Protein AF-A0AA39VQF8-F1 (afdb_monomer_lite)

Foldseek 3Di:
DFQKDADQDAPPADDADPQWAFLDVAVTWTAHALCLQVVALARDPRHQTFDDQHHFMDGPDQQRDWAWEEALFDAIDIGGPVNFVPADKDKAWFKAAALLACLQVLCVVPNADDRDHHHGSMGIWTFITHQLLRVVVVRPQAAQDCADPSQFFKKKWWAPYAGVLQVGGTQMFIDTPNLSRHVVQRWGFTQDIRNHGDDRSAAPRTWIDGFLWHNSRTGHRTRYIYRHNDTDPDCCQQVHQWFDFLPDAPVRDDSVVTGHGTHAAKAWDWRVDDLEDEDAFFKDKTKTKIDGGPLWFWQWKWKDFALPPDTDTWQKARDPPDHDDIPDPVDNSNGIIMTIDIDGHRAKTKMWMWIATPVRTTFAADSSRRNDNNSGRRRHIYIRTYGHDPVVVVVVVVVVVVVVVVDDPFQAACQDVAATNVVVCVVCVVPVLVVLLVSLQPDPQSWGWGDGPQDFTEIEHLHLLLQCCCFAVVVLQWAQDDVNCVLCCLALPCALVNPDDPLNVVNLVLLLVQLPDPLLQVQLVVLLCCCCVVAVVVLLVVLQVVLDKDFLLVLLLQSLLQSLCCQALVDHDDHSDPPDDDPLLSVLLVLLLQLSLVCVVDPHNVVVVVCCVVCDDSNVSNNVSSVVLLVVLVVSLVVLVVVLVDDDDNDHNLSSVVVVVDDPSHSSSNSSVSSSCRRQQLSQLLQLLLVQCLVPVVLLVVLLVQLVVCVPPDLGPVSLVSSLLLLLSSLLSCLQFQQAQKDWTAGQAWDARPVRDTDHHGYIYMYGSNSLLVHCVLQNPCSVDRQSLSQAPDSDPVGHDGDDDDCSSRVSQHDHSNRNSCPSVSSSSSSSNVSSQSNFKRWHFPDPDDFDWDNGNTIATVVGGITRIHTDDPPD

InterPro domains:
  IPR000572 Oxidoreductase, molybdopterin-binding domain [PF00174] (53-235)
  IPR001128 Cytochrome P450 [PF00067] (411-851)
  IPR001128 Cytochrome P450 [PR00385] (677-694)
  IPR001128 Cytochrome P450 [PR00385] (728-739)
  IPR001128 Cytochrome P450 [PR00385] (811-820)
  IPR001128 Cytochrome P450 [PR00385] (820-831)
  IPR002401 Cytochrome P450, E-class, group I [PR00463] (666-683)
  IPR002401 Cytochrome P450, E-class, group I [PR00463] (686-712)
  IPR002401 Cytochrome P450, E-class, group I [PR00463] (810-820)
  IPR002401 Cytochrome P450, E-class, group I [PR00463] (820-843)
  IPR005066 Moybdenum cofactor oxidoreductase, dimerisation [PF03404] (260-383)
  IPR008335 Eukaryotic molybdopterin oxidoreductase [PR00407] (20-34)
  IPR008335 Eukaryotic molybdopterin oxidoreductase [PR00407] (41-57)
  IPR008335 Eukaryotic molybdopterin oxidoreductase [PR00407] (94-105)
  IPR008335 Eukaryotic molybdopterin oxidoreductase [PR00407] (120-135)
  IPR008335 Eukaryotic molybdopterin oxidoreductase [PR00407] (182-198)
  IPR008335 Eukaryotic molybdopterin oxidoreductase [PR00407] (199-212)
  IPR008335 Eukaryotic molybdopterin oxidoreductase [PR00407] (215-228)
  IPR008335 Eukaryotic molybdopterin oxidoreductase [PR00407] (286-300)
  IPR008335 Eukaryotic molybdopterin oxidoreductase [PR00407] (300-312)

Sequence (876 aa):
MPGLTAPSDYALEPSRHPALQINAKQPFNAEPPRSALISSYVTPVDFFYKRNHGPIPIVEDVEKYYFSITGLIENPKDLFMKDIMMLPKYNVTATLQCAGNRRTAMSKSKTVKGVGWDVSAVGNAVWGGAKLADVLELVGIPKHTSVTKSGGKHVEFVSIDKCKEENGGPYKASIPLGQATDPEADVLLAYEMNGELLNRDHGYPLRGIVPGVIGARSVKWLEAINIISEECQGFFMQKDYKMFPPSVNWDNINWTTRRPLMDFPVQCVICSLEDMNVIKPGKVKISGYAVSGGGRGIERVDVSIDGGKNWVEASRYQKMGAPYVADDISSDKWAWVLFEVMVDIPQSTQIVAKAVDTAANVQPENVETIWNLRGVLNTSWHRPWFLVYLSMFLYVFHAITCEFLRVSKLSGPPTFPIIGCLISFYKNRHRLLDWYTELLAKSATNTIVVDRIGARRTIVTANPENVEYMLKTNFNNFPKGKPFTEILGDFLGYGIFNADGELWRTQRKLASHEFSANSMREFVIKTLKEEVENRLLPVLESLAKTSEVVDLQELLRRLAFNMICKVSLGIDRCCLDPSSPDSSLAEAFDMASLISARRGAAPLFLVWKMKKWLGIGSERRLKNAVDVVHEYVEEIMHEKKKKVENYGQDQDLLSRLILAGQEEEVIRDMMISLIMAGRDTTSAAMTWFFWLISRHPEIEQELDKETEFMNDKVLDYESLKELKLLKACLCESMRLYPPVAWDSKHAITDDILPDGTQVQAGDRVTYFPYGMGRTEALWGKDWFEFKPDRWFTEPNYKRGEPKQICPFKFPVFQAGPRVCLGKEMAFIQMKYVVASVLRRFEIRPVRSDQPVFVPLLTAHMAGGLKVLVRQREKLR

Structure (mmCIF, N/CA/C/O backbone):
data_AF-A0AA39VQF8-F1
#
_entry.id   AF-A0AA39VQF8-F1
#
loop_
_atom_site.group_PDB
_atom_site.id
_atom_site.type_symbol
_atom_site.label_atom_id
_atom_site.label_alt_id
_atom_site.label_comp_id
_atom_site.label_asym_id
_atom_site.label_entity_id
_atom_site.label_seq_id
_atom_site.pdbx_PDB_ins_code
_atom_site.Cartn_x
_atom_site.Cartn_y
_atom_site.Cartn_z
_atom_site.occupancy
_atom_site.B_iso_or_equiv
_atom_site.auth_seq_id
_atom_site.auth_comp_id
_atom_site.auth_asym_id
_atom_site.auth_atom_id
_atom_site.pdbx_PDB_model_num
ATOM 1 N N . MET A 1 1 ? 3.172 23.267 -18.635 1.00 71.75 1 MET A N 1
ATOM 2 C CA . MET A 1 1 ? 2.850 23.111 -20.066 1.00 71.75 1 MET A CA 1
ATOM 3 C C . MET A 1 1 ? 1.335 23.136 -20.206 1.00 71.75 1 MET A C 1
ATOM 5 O O . MET A 1 1 ? 0.682 22.684 -19.271 1.00 71.75 1 MET A O 1
ATOM 9 N N . PRO A 1 2 ? 0.740 23.671 -21.282 1.00 78.19 2 PRO A N 1
ATOM 10 C CA . PRO A 1 2 ? -0.703 23.539 -21.487 1.00 78.19 2 PRO A CA 1
ATOM 11 C C . PRO A 1 2 ? -1.131 22.064 -21.384 1.00 78.19 2 PRO A C 1
ATOM 13 O O . PRO A 1 2 ? -0.526 21.204 -22.014 1.00 78.19 2 PRO A O 1
ATOM 16 N N . GLY A 1 3 ? -2.112 21.760 -20.531 1.00 83.50 3 GLY A N 1
ATOM 17 C CA . GLY A 1 3 ? -2.663 20.408 -20.370 1.00 83.50 3 GLY A CA 1
ATOM 18 C C . GLY A 1 3 ? -1.919 19.461 -19.416 1.00 83.50 3 GLY A C 1
ATOM 19 O O . GLY A 1 3 ? -2.487 18.435 -19.034 1.00 83.50 3 GLY A O 1
ATOM 20 N N . LEU A 1 4 ? -0.698 19.797 -18.977 1.00 92.25 4 LEU A N 1
ATOM 21 C CA . LEU A 1 4 ? 0.106 18.970 -18.067 1.00 92.25 4 LEU A CA 1
ATOM 22 C C . LEU A 1 4 ? 0.833 19.822 -17.015 1.00 92.25 4 LEU A C 1
ATOM 24 O O . LEU A 1 4 ? 1.635 20.707 -17.340 1.00 92.25 4 LEU A O 1
ATOM 28 N N . THR A 1 5 ? 0.605 19.494 -15.744 1.00 92.62 5 THR A N 1
ATOM 29 C CA . THR A 1 5 ? 1.198 20.184 -14.595 1.00 92.62 5 THR A CA 1
ATOM 30 C C . THR A 1 5 ? 2.114 19.248 -13.822 1.00 92.62 5 THR A C 1
ATOM 32 O O . THR A 1 5 ? 1.756 18.112 -13.515 1.00 92.62 5 THR A O 1
ATOM 35 N N . ALA A 1 6 ? 3.311 19.738 -13.494 1.00 93.50 6 ALA A N 1
ATOM 36 C CA . ALA A 1 6 ? 4.311 19.025 -12.708 1.00 93.50 6 ALA A CA 1
ATOM 37 C C . ALA A 1 6 ? 4.342 19.545 -11.260 1.00 93.50 6 ALA A C 1
ATOM 39 O O . ALA A 1 6 ? 4.869 20.647 -11.012 1.00 93.50 6 ALA A O 1
ATOM 40 N N . PRO A 1 7 ? 3.796 18.776 -10.299 1.00 93.88 7 PRO A N 1
ATOM 41 C CA . PRO A 1 7 ? 3.809 19.148 -8.891 1.00 93.88 7 PRO A CA 1
ATOM 42 C C . PRO A 1 7 ? 5.234 19.234 -8.334 1.00 93.88 7 PRO A C 1
ATOM 44 O O . PRO A 1 7 ? 6.136 18.516 -8.766 1.00 93.88 7 PRO A O 1
ATOM 47 N N . SER A 1 8 ? 5.432 20.097 -7.338 1.00 90.19 8 SER A N 1
ATOM 48 C CA . SER A 1 8 ? 6.654 20.136 -6.517 1.00 90.19 8 SER A CA 1
ATOM 49 C C . SER A 1 8 ? 6.552 19.290 -5.243 1.00 90.19 8 SER A C 1
ATOM 51 O O . SER A 1 8 ? 7.565 19.042 -4.589 1.00 90.19 8 SER A O 1
ATOM 53 N N . ASP A 1 9 ? 5.347 18.839 -4.895 1.00 93.81 9 ASP A N 1
ATOM 54 C CA . ASP A 1 9 ? 5.046 18.004 -3.734 1.00 93.81 9 ASP A CA 1
ATOM 55 C C . ASP A 1 9 ? 4.233 16.758 -4.124 1.00 93.81 9 ASP A C 1
ATOM 57 O O . ASP A 1 9 ? 3.883 16.556 -5.282 1.00 93.81 9 ASP A O 1
ATOM 61 N N . TYR A 1 10 ? 3.956 15.904 -3.141 1.00 96.44 10 TYR A N 1
ATOM 62 C CA . TYR A 1 10 ? 3.368 14.578 -3.328 1.00 96.44 10 TYR A CA 1
ATOM 63 C C . TYR A 1 10 ? 1.893 14.487 -2.886 1.00 96.44 10 TYR A C 1
ATOM 65 O O . TYR A 1 10 ? 1.424 13.392 -2.568 1.00 96.44 10 TYR A O 1
ATOM 73 N N . ALA A 1 11 ? 1.159 15.601 -2.795 1.00 93.31 11 ALA A N 1
ATOM 74 C CA . ALA A 1 11 ? -0.223 15.601 -2.300 1.00 93.31 11 ALA A CA 1
ATOM 75 C C . ALA A 1 11 ? -1.210 14.906 -3.258 1.00 93.31 11 ALA A C 1
ATOM 77 O O . ALA A 1 11 ? -2.149 14.249 -2.816 1.00 93.31 11 ALA A O 1
ATOM 78 N N . LEU A 1 12 ? -0.966 15.006 -4.569 1.00 93.56 12 LEU A N 1
ATOM 79 C CA . LEU A 1 12 ? -1.861 14.543 -5.645 1.00 93.56 12 LEU A CA 1
ATOM 80 C C . LEU A 1 12 ? -1.358 13.265 -6.343 1.00 93.56 12 LEU A C 1
ATOM 82 O O . LEU A 1 12 ? -1.599 13.006 -7.530 1.00 93.56 12 LEU A O 1
ATOM 86 N N . GLU A 1 13 ? -0.628 12.456 -5.587 1.00 96.44 13 GLU A N 1
ATOM 87 C CA . GLU A 1 13 ? -0.121 11.151 -5.991 1.00 96.44 13 GLU A CA 1
ATOM 88 C C . GLU A 1 13 ? -1.276 10.166 -6.298 1.00 96.44 13 GLU A C 1
ATOM 90 O O . GLU A 1 13 ? -2.245 10.106 -5.539 1.00 96.44 13 GLU A O 1
ATOM 95 N N . PRO A 1 14 ? -1.206 9.356 -7.376 1.00 95.69 14 PRO A N 1
ATOM 96 C CA . PRO A 1 14 ? -2.246 8.368 -7.672 1.00 95.69 14 PRO A CA 1
ATOM 97 C C . PRO A 1 14 ? -2.333 7.277 -6.590 1.00 95.69 14 PRO A C 1
ATOM 99 O O . PRO A 1 14 ? -1.380 7.028 -5.846 1.00 95.69 14 PRO A O 1
ATOM 102 N N . SER A 1 15 ? -3.478 6.596 -6.494 1.00 93.88 15 SER A N 1
ATOM 103 C CA . SER A 1 15 ? -3.621 5.405 -5.647 1.00 93.88 15 SER A CA 1
ATOM 104 C C . SER A 1 15 ? -2.926 4.201 -6.280 1.00 93.88 15 SER A C 1
ATOM 106 O O . SER A 1 15 ? -2.945 4.054 -7.498 1.00 93.88 15 SER A O 1
ATOM 108 N N . ARG A 1 16 ? -2.359 3.309 -5.460 1.00 96.12 16 ARG A N 1
ATOM 109 C CA . ARG A 1 16 ? -1.700 2.079 -5.925 1.00 96.12 16 ARG A CA 1
ATOM 110 C C . ARG A 1 16 ? -2.221 0.855 -5.188 1.00 96.12 16 ARG A C 1
ATOM 112 O O . ARG A 1 16 ? -2.739 0.967 -4.078 1.00 96.12 16 ARG A O 1
ATOM 119 N N . HIS A 1 17 ? -2.035 -0.310 -5.801 1.00 93.44 17 HIS A N 1
ATOM 120 C CA . HIS A 1 17 ? -2.456 -1.586 -5.240 1.00 93.44 17 HIS A CA 1
ATOM 121 C C . HIS A 1 17 ? -1.767 -1.866 -3.882 1.00 93.44 17 HIS A C 1
ATOM 123 O O . HIS A 1 17 ? -0.539 -1.769 -3.784 1.00 93.44 17 HIS A O 1
ATOM 129 N N . PRO A 1 18 ? -2.511 -2.252 -2.826 1.00 92.75 18 PRO A N 1
ATOM 130 C CA . PRO A 1 18 ? -1.985 -2.347 -1.459 1.00 92.75 18 PRO A CA 1
ATOM 131 C C . PRO A 1 18 ? -1.014 -3.513 -1.236 1.00 92.75 18 PRO A C 1
ATOM 133 O O . PRO A 1 18 ? -0.274 -3.514 -0.257 1.00 92.75 18 PRO A O 1
ATOM 136 N N . ALA A 1 19 ? -1.010 -4.512 -2.124 1.00 90.38 19 ALA A N 1
ATOM 137 C CA . ALA A 1 19 ? -0.087 -5.646 -2.033 1.00 90.38 19 ALA A CA 1
ATOM 138 C C . ALA A 1 19 ? 1.336 -5.336 -2.537 1.00 90.38 19 ALA A C 1
ATOM 140 O O . ALA A 1 19 ? 2.211 -6.188 -2.408 1.00 90.38 19 ALA A O 1
ATOM 141 N N . LEU A 1 20 ? 1.577 -4.156 -3.123 1.00 93.75 20 LEU A N 1
ATOM 142 C CA . LEU A 1 20 ? 2.917 -3.751 -3.548 1.00 93.75 20 LEU A CA 1
ATOM 143 C C . LEU A 1 20 ? 3.860 -3.616 -2.345 1.00 93.75 20 LEU A C 1
ATOM 145 O O . LEU A 1 20 ? 3.498 -3.074 -1.299 1.00 93.75 20 LEU A O 1
ATOM 149 N N . GLN A 1 21 ? 5.101 -4.056 -2.519 1.00 96.25 21 GLN A N 1
ATOM 150 C CA . GLN A 1 21 ? 6.170 -3.844 -1.553 1.00 96.25 21 GLN A CA 1
ATOM 151 C C . GLN A 1 21 ? 6.734 -2.436 -1.751 1.00 96.25 21 GLN A C 1
ATOM 153 O O . GLN A 1 21 ? 7.424 -2.157 -2.731 1.00 96.25 21 GLN A O 1
ATOM 158 N N . ILE A 1 22 ? 6.384 -1.520 -0.845 1.00 97.69 22 ILE A N 1
ATOM 159 C CA . ILE A 1 22 ? 6.784 -0.111 -0.929 1.00 97.69 22 ILE A CA 1
ATOM 160 C C . ILE A 1 22 ? 8.190 0.051 -0.349 1.00 97.69 22 ILE A C 1
ATOM 162 O O . ILE A 1 22 ? 8.381 -0.036 0.864 1.00 97.69 22 ILE A O 1
ATOM 166 N N . ASN A 1 23 ? 9.151 0.359 -1.218 1.00 93.88 23 ASN A N 1
ATOM 167 C CA . ASN A 1 23 ? 10.549 0.592 -0.853 1.00 93.88 23 ASN A CA 1
ATOM 168 C C . ASN A 1 23 ? 10.833 2.071 -0.540 1.00 93.88 23 ASN A C 1
ATOM 170 O O . ASN A 1 23 ? 11.702 2.383 0.273 1.00 93.88 23 ASN A O 1
ATOM 174 N N . ALA A 1 24 ? 10.089 2.996 -1.154 1.00 96.56 24 ALA A N 1
ATOM 175 C CA . ALA A 1 24 ? 10.063 4.409 -0.778 1.00 96.56 24 ALA A CA 1
ATOM 176 C C . ALA A 1 24 ? 8.683 5.008 -1.073 1.00 96.56 24 ALA A C 1
ATOM 178 O O . ALA A 1 24 ? 8.078 4.707 -2.099 1.00 96.56 24 ALA A O 1
ATOM 179 N N . LYS A 1 25 ? 8.178 5.870 -0.185 1.00 93.94 25 LYS A N 1
ATOM 180 C CA . LYS A 1 25 ? 6.866 6.510 -0.374 1.00 93.94 25 LYS A CA 1
ATOM 181 C C . LYS A 1 25 ? 6.951 7.791 -1.210 1.00 93.94 25 LYS A C 1
ATOM 183 O O . LYS A 1 25 ? 6.038 8.056 -1.979 1.00 93.94 25 LYS A O 1
ATOM 188 N N . GLN A 1 26 ? 8.020 8.574 -1.046 1.00 96.50 26 GLN A N 1
ATOM 189 C CA . GLN A 1 26 ? 8.202 9.886 -1.676 1.00 96.50 26 GLN A CA 1
ATOM 190 C C . GLN A 1 26 ? 9.682 10.095 -2.056 1.00 96.50 26 GLN A C 1
ATOM 192 O O . GLN A 1 26 ? 10.511 10.289 -1.164 1.00 96.50 26 GLN A O 1
ATOM 197 N N . PRO A 1 27 ? 10.036 10.041 -3.351 1.00 97.25 27 PRO A N 1
ATOM 198 C CA . PRO A 1 27 ? 9.170 9.663 -4.469 1.00 97.25 27 PRO A CA 1
ATOM 199 C C . PRO A 1 27 ? 8.724 8.195 -4.382 1.00 97.25 27 PRO A C 1
ATOM 201 O O . PRO A 1 27 ? 9.422 7.353 -3.805 1.00 97.25 27 PRO A O 1
ATOM 204 N N . PHE A 1 28 ? 7.547 7.884 -4.932 1.00 98.38 28 PHE A N 1
ATOM 205 C CA . PHE A 1 28 ? 6.950 6.553 -4.809 1.00 98.38 28 PHE A CA 1
ATOM 206 C C . PHE A 1 28 ? 7.767 5.503 -5.574 1.00 98.38 28 PHE A C 1
ATOM 208 O O . PHE A 1 28 ? 7.970 5.618 -6.781 1.00 98.38 28 PHE A O 1
ATOM 215 N N . ASN A 1 29 ? 8.255 4.478 -4.880 1.00 98.75 29 ASN A N 1
ATOM 216 C CA . ASN A 1 29 ? 9.009 3.372 -5.458 1.00 98.75 29 ASN A CA 1
ATOM 217 C C . ASN A 1 29 ? 8.557 2.053 -4.826 1.00 98.75 29 ASN A C 1
ATOM 219 O O . ASN A 1 29 ? 8.666 1.885 -3.608 1.00 98.75 29 ASN A O 1
ATOM 223 N N . ALA A 1 30 ? 8.054 1.131 -5.644 1.00 98.56 30 ALA A N 1
ATOM 224 C CA . ALA A 1 30 ? 7.493 -0.131 -5.177 1.00 98.56 30 ALA A CA 1
ATOM 225 C C . ALA A 1 30 ? 7.608 -1.250 -6.223 1.00 98.56 30 ALA A C 1
ATOM 227 O O . ALA A 1 30 ? 7.601 -0.987 -7.428 1.00 98.56 30 ALA A O 1
ATOM 228 N N . GLU A 1 31 ? 7.677 -2.493 -5.757 1.00 98.31 31 GLU A N 1
ATOM 229 C CA . GLU A 1 31 ? 7.739 -3.711 -6.578 1.00 98.31 31 GLU A CA 1
ATOM 230 C C . GLU A 1 31 ? 6.619 -4.700 -6.200 1.00 98.31 31 GLU A C 1
ATOM 232 O O . GLU A 1 31 ? 6.113 -4.650 -5.073 1.00 98.31 31 GLU A O 1
ATOM 237 N N . PRO A 1 32 ? 6.169 -5.581 -7.111 1.00 97.12 32 PRO A N 1
ATOM 238 C CA . PRO A 1 32 ? 5.201 -6.613 -6.763 1.00 97.12 32 PRO A CA 1
ATOM 239 C C . PRO A 1 32 ? 5.819 -7.694 -5.863 1.00 97.12 32 PRO A C 1
ATOM 241 O O . PRO A 1 32 ? 7.023 -7.958 -5.931 1.00 97.12 32 PRO A O 1
ATOM 244 N N . PRO A 1 33 ? 4.997 -8.399 -5.064 1.00 94.56 33 PRO A N 1
ATOM 245 C CA . PRO A 1 33 ? 5.419 -9.644 -4.430 1.00 94.56 33 PRO A CA 1
ATOM 246 C C . PRO A 1 33 ? 5.966 -10.639 -5.464 1.00 94.56 33 PRO A C 1
ATOM 248 O O . PRO A 1 33 ? 5.405 -10.757 -6.555 1.00 94.56 33 PRO A O 1
ATOM 251 N N . ARG A 1 34 ? 7.014 -11.397 -5.110 1.00 92.19 34 ARG A N 1
ATOM 252 C CA . ARG A 1 34 ? 7.695 -12.354 -6.010 1.00 92.19 34 ARG A CA 1
ATOM 253 C C . ARG A 1 34 ? 6.730 -13.303 -6.725 1.00 92.19 34 ARG A C 1
ATOM 255 O O . ARG A 1 34 ? 6.809 -13.477 -7.936 1.00 92.19 34 ARG A O 1
ATOM 262 N N . SER A 1 35 ? 5.780 -13.871 -5.986 1.00 85.69 35 SER A N 1
ATOM 263 C CA . SER A 1 35 ? 4.786 -14.800 -6.532 1.00 85.69 35 SER A CA 1
ATOM 264 C C . SER A 1 35 ? 3.810 -14.140 -7.509 1.00 85.69 35 SER A C 1
ATOM 266 O O . SER A 1 35 ? 3.381 -14.779 -8.466 1.00 85.69 35 SER A O 1
ATOM 268 N N . ALA A 1 36 ? 3.476 -12.864 -7.299 1.00 90.38 36 ALA A N 1
ATOM 269 C CA . ALA A 1 36 ? 2.615 -12.108 -8.202 1.00 90.38 36 ALA A CA 1
ATOM 270 C C . ALA A 1 36 ? 3.356 -11.708 -9.488 1.00 90.38 36 ALA A C 1
ATOM 272 O O . ALA A 1 36 ? 2.738 -11.705 -10.552 1.00 90.38 36 ALA A O 1
ATOM 273 N N . LEU A 1 37 ? 4.666 -11.431 -9.405 1.00 94.06 37 LEU A N 1
ATOM 274 C CA . LEU A 1 37 ? 5.498 -11.028 -10.545 1.00 94.06 37 LEU A CA 1
ATOM 275 C C . LEU A 1 37 ? 5.413 -12.030 -11.703 1.00 94.06 37 LEU A C 1
ATOM 277 O O . LEU A 1 37 ? 5.173 -11.629 -12.835 1.00 94.06 37 LEU A O 1
ATOM 281 N N . ILE A 1 38 ? 5.574 -13.321 -11.406 1.00 94.00 38 ILE A N 1
ATOM 282 C CA . ILE A 1 38 ? 5.615 -14.399 -12.410 1.00 94.00 38 ILE A CA 1
ATOM 283 C C . ILE A 1 38 ? 4.276 -15.131 -12.579 1.00 94.00 38 ILE A C 1
ATOM 285 O O . ILE A 1 38 ? 4.228 -16.216 -13.151 1.00 94.00 38 ILE A O 1
ATOM 289 N N . SER A 1 39 ? 3.183 -14.576 -12.049 1.00 92.50 39 SER A N 1
ATOM 290 C CA . SER A 1 39 ? 1.851 -15.197 -12.140 1.00 92.50 39 SER A CA 1
ATOM 291 C C . SER A 1 39 ? 1.309 -15.256 -13.572 1.00 92.50 39 SER A C 1
ATOM 293 O O . SER A 1 39 ? 0.409 -16.039 -13.868 1.00 92.50 39 SER A O 1
ATOM 295 N N . SER A 1 40 ? 1.846 -14.419 -14.458 1.00 94.69 40 SER A N 1
ATOM 296 C CA . SER A 1 40 ? 1.461 -14.299 -15.860 1.00 94.69 40 SER A CA 1
ATOM 297 C C . SER A 1 40 ? 2.631 -13.759 -16.684 1.00 94.69 40 SER A C 1
ATOM 299 O O . SER A 1 40 ? 3.518 -13.083 -16.164 1.00 94.69 40 SER A O 1
ATOM 301 N N . TYR A 1 41 ? 2.632 -14.065 -17.984 1.00 97.38 41 TYR A N 1
ATOM 302 C CA . TYR A 1 41 ? 3.661 -13.597 -18.914 1.00 97.38 41 TYR A CA 1
ATOM 303 C C . TYR A 1 41 ? 3.641 -12.072 -19.104 1.00 97.38 41 TYR A C 1
ATOM 305 O O . TYR A 1 41 ? 4.696 -11.441 -19.153 1.00 97.38 41 TYR A O 1
ATOM 313 N N . VAL A 1 42 ? 2.445 -11.484 -19.185 1.00 98.12 42 VAL A N 1
ATOM 314 C CA . VAL A 1 42 ? 2.223 -10.034 -19.207 1.00 98.12 42 VAL A CA 1
ATOM 315 C C . VAL A 1 42 ? 1.843 -9.604 -17.798 1.00 98.12 42 VAL A C 1
ATOM 317 O O . VAL A 1 42 ? 0.792 -9.988 -17.292 1.00 98.12 42 VAL A O 1
ATOM 320 N N . THR A 1 43 ? 2.697 -8.815 -17.157 1.00 98.06 43 THR A N 1
ATOM 321 C CA . THR A 1 43 ? 2.482 -8.330 -15.797 1.00 98.06 43 THR A CA 1
ATOM 322 C C . THR A 1 43 ? 1.264 -7.398 -15.764 1.00 98.06 43 THR A C 1
ATOM 324 O O . THR A 1 43 ? 1.249 -6.400 -16.494 1.00 98.06 43 THR A O 1
ATOM 327 N N . PRO A 1 44 ? 0.262 -7.648 -14.897 1.00 97.25 44 PRO A N 1
ATOM 328 C CA . PRO A 1 44 ? -0.858 -6.731 -14.726 1.00 97.25 44 PRO A CA 1
ATOM 329 C C . PRO A 1 44 ? -0.370 -5.338 -14.316 1.00 97.25 44 PRO A C 1
ATOM 331 O O . PRO A 1 44 ? 0.559 -5.216 -13.516 1.00 97.25 44 PRO A O 1
ATOM 334 N N . VAL A 1 45 ? -1.015 -4.283 -14.820 1.00 97.25 45 VAL A N 1
ATOM 335 C CA . VAL A 1 45 ? -0.584 -2.885 -14.612 1.00 97.25 45 VAL A CA 1
ATOM 336 C C . VAL A 1 45 ? -0.459 -2.541 -13.119 1.00 97.25 45 VAL A C 1
ATOM 338 O O . VAL A 1 45 ? 0.506 -1.902 -12.690 1.00 97.25 45 VAL A O 1
ATOM 341 N N . ASP A 1 46 ? -1.371 -3.048 -12.289 1.00 94.38 46 ASP A N 1
ATOM 342 C CA . ASP A 1 46 ? -1.345 -2.872 -10.832 1.00 94.38 46 ASP A CA 1
ATOM 343 C C . ASP A 1 46 ? -0.088 -3.447 -10.168 1.00 94.38 46 ASP A C 1
ATOM 345 O O . ASP A 1 46 ? 0.429 -2.863 -9.208 1.00 94.38 46 ASP A O 1
ATOM 349 N N . PHE A 1 47 ? 0.459 -4.527 -10.727 1.00 96.88 47 PHE A N 1
ATOM 350 C CA . PHE A 1 47 ? 1.652 -5.219 -10.241 1.00 96.88 47 PHE A CA 1
ATOM 351 C C . PHE A 1 47 ? 2.931 -4.858 -11.003 1.00 96.88 47 PHE A C 1
ATOM 353 O O . PHE A 1 47 ? 4.013 -5.202 -10.543 1.00 96.88 47 PHE A O 1
ATOM 360 N N . PHE A 1 48 ? 2.862 -4.116 -12.109 1.00 98.62 48 PHE A N 1
ATOM 361 C CA . PHE A 1 48 ? 4.066 -3.629 -12.785 1.00 98.62 48 PHE A CA 1
ATOM 362 C C . PHE A 1 48 ? 4.856 -2.708 -11.845 1.00 98.62 48 PHE A C 1
ATOM 364 O O . PHE A 1 48 ? 4.264 -1.821 -11.233 1.00 98.62 48 PHE A O 1
ATOM 371 N N . TYR A 1 49 ? 6.168 -2.895 -11.680 1.00 98.69 49 TYR A N 1
ATOM 372 C CA . TYR A 1 49 ? 6.942 -2.122 -10.698 1.00 98.69 49 TYR A CA 1
ATOM 373 C C . TYR A 1 49 ? 6.899 -0.604 -10.976 1.00 98.69 49 TYR A C 1
ATOM 375 O O . TYR A 1 49 ? 6.887 -0.147 -12.121 1.00 98.69 49 TYR A O 1
ATOM 383 N N . LYS A 1 50 ? 6.887 0.211 -9.917 1.00 98.62 50 LYS A N 1
ATOM 384 C CA . LYS A 1 50 ? 6.850 1.678 -10.011 1.00 98.62 50 LYS A CA 1
ATOM 385 C C . LYS A 1 50 ? 8.184 2.243 -9.547 1.00 98.62 50 LYS A C 1
ATOM 387 O O . LYS A 1 50 ? 8.541 2.069 -8.388 1.00 98.62 50 LYS A O 1
ATOM 392 N N . ARG A 1 51 ? 8.901 2.951 -10.427 1.00 98.56 51 ARG A N 1
ATOM 393 C CA . ARG A 1 51 ? 10.096 3.740 -10.081 1.00 98.56 51 ARG A CA 1
ATOM 394 C C . ARG A 1 51 ? 9.872 5.201 -10.457 1.00 98.56 51 ARG A C 1
ATOM 396 O O . ARG A 1 51 ? 9.693 5.497 -11.639 1.00 98.56 51 ARG A O 1
ATOM 403 N N . ASN A 1 52 ? 9.935 6.096 -9.471 1.00 98.38 52 ASN A N 1
ATOM 404 C CA . ASN A 1 52 ? 9.784 7.545 -9.641 1.00 98.38 52 ASN A CA 1
ATOM 405 C C . ASN A 1 52 ? 10.921 8.316 -8.950 1.00 98.38 52 ASN A C 1
ATOM 407 O O . ASN A 1 52 ? 11.370 7.896 -7.878 1.00 98.38 52 ASN A O 1
ATOM 411 N N . HIS A 1 53 ? 11.385 9.414 -9.558 1.00 97.88 53 HIS A N 1
ATOM 412 C CA . HIS A 1 53 ? 12.411 10.317 -8.999 1.00 97.88 53 HIS A CA 1
ATOM 413 C C . HIS A 1 53 ? 11.813 11.616 -8.432 1.00 97.88 53 HIS A C 1
ATOM 415 O O . HIS A 1 53 ? 12.367 12.178 -7.490 1.00 97.88 53 HIS A O 1
ATOM 421 N N . GLY A 1 54 ? 10.658 12.041 -8.944 1.00 96.69 54 GLY A N 1
ATOM 422 C CA . GLY A 1 54 ? 9.878 13.164 -8.431 1.00 96.69 54 GLY A CA 1
ATOM 423 C C . GLY A 1 54 ? 8.405 12.807 -8.208 1.00 96.69 54 GLY A C 1
ATOM 424 O O . GLY A 1 54 ? 8.030 11.632 -8.330 1.00 96.69 54 GLY A O 1
ATOM 425 N N . PRO A 1 55 ? 7.579 13.806 -7.855 1.00 98.06 55 PRO A N 1
ATOM 426 C CA . PRO A 1 55 ? 6.125 13.683 -7.857 1.00 98.06 55 PRO A CA 1
ATOM 427 C C . PRO A 1 55 ? 5.566 13.319 -9.232 1.00 98.06 55 PRO A C 1
ATOM 429 O O . PRO A 1 55 ? 6.130 13.704 -10.256 1.00 98.06 55 PRO A O 1
ATOM 432 N N . ILE A 1 56 ? 4.440 12.605 -9.257 1.00 98.44 56 ILE A N 1
ATOM 433 C CA . ILE A 1 56 ? 3.777 12.213 -10.506 1.00 98.44 56 ILE A CA 1
ATOM 434 C C . ILE A 1 56 ? 3.041 13.413 -11.133 1.00 98.44 56 ILE A C 1
ATOM 436 O O . ILE A 1 56 ? 2.127 13.948 -10.495 1.00 98.44 56 ILE A O 1
ATOM 440 N N . PRO A 1 57 ? 3.343 13.794 -12.391 1.00 98.00 57 PRO A N 1
ATOM 441 C CA . PRO A 1 57 ? 2.595 14.811 -13.127 1.00 98.00 57 PRO A CA 1
ATOM 442 C C . PRO A 1 57 ? 1.079 14.564 -13.184 1.00 98.00 57 PRO A C 1
ATOM 444 O O . PRO A 1 57 ? 0.575 13.439 -13.036 1.00 98.00 57 PRO A O 1
ATOM 447 N N . ILE A 1 58 ? 0.335 15.649 -13.370 1.00 96.62 58 ILE A N 1
ATOM 448 C CA . ILE A 1 58 ? -1.126 15.677 -13.432 1.00 96.62 58 ILE A CA 1
ATOM 449 C C . ILE A 1 58 ? -1.521 16.154 -14.820 1.00 96.62 58 ILE A C 1
ATOM 451 O O . ILE A 1 58 ? -1.099 17.223 -15.255 1.00 96.62 58 ILE A O 1
ATOM 455 N N . VAL A 1 59 ? -2.334 15.351 -15.501 1.00 91.88 59 VAL A N 1
ATOM 456 C CA . VAL A 1 59 ? -2.948 15.740 -16.770 1.00 91.88 59 VAL A CA 1
ATOM 457 C C . VAL A 1 59 ? -4.206 16.526 -16.449 1.00 91.88 59 VAL A C 1
ATOM 459 O O . VAL A 1 59 ? -5.139 15.974 -15.869 1.00 91.88 59 VAL A O 1
ATOM 462 N N . GLU A 1 60 ? -4.200 17.810 -16.783 1.00 91.88 60 GLU A N 1
ATOM 463 C CA . GLU A 1 60 ? -5.354 18.698 -16.621 1.00 91.88 60 GLU A CA 1
ATOM 464 C C . GLU A 1 60 ? -6.278 18.606 -17.835 1.00 91.88 60 GLU A C 1
ATOM 466 O O . GLU A 1 60 ? -7.496 18.575 -17.691 1.00 91.88 60 GLU A O 1
ATOM 471 N N . ASP A 1 61 ? -5.689 18.543 -19.030 1.00 93.44 61 ASP A N 1
ATOM 472 C CA . ASP A 1 61 ? -6.408 18.530 -20.300 1.00 93.44 61 ASP A CA 1
ATOM 473 C C . ASP A 1 61 ? -5.538 17.858 -21.369 1.00 93.44 61 ASP A C 1
ATOM 475 O O . ASP A 1 61 ? -4.559 18.430 -21.852 1.00 93.44 61 ASP A O 1
ATOM 479 N N . VAL A 1 62 ? -5.876 16.616 -21.717 1.00 93.81 62 VAL A N 1
ATOM 480 C CA . VAL A 1 62 ? -5.085 15.803 -22.653 1.00 93.81 62 VAL A CA 1
ATOM 481 C C . VAL A 1 62 ? -5.113 16.350 -24.084 1.00 93.81 62 VAL A C 1
ATOM 483 O O . VAL A 1 62 ? -4.144 16.171 -24.816 1.00 93.81 62 VAL A O 1
ATOM 486 N N . GLU A 1 63 ? -6.166 17.075 -24.470 1.00 93.12 63 GLU A N 1
ATOM 487 C CA . GLU A 1 63 ? -6.294 17.659 -25.812 1.00 93.12 63 GLU A CA 1
ATOM 488 C C . GLU A 1 63 ? -5.383 18.878 -25.995 1.00 93.12 63 GLU A C 1
ATOM 490 O O . GLU A 1 63 ? -4.977 19.204 -27.111 1.00 93.12 63 GLU A O 1
ATOM 495 N N . LYS A 1 64 ? -5.034 19.551 -24.892 1.00 95.25 64 LYS A N 1
ATOM 496 C CA . LYS A 1 64 ? -4.080 20.670 -24.885 1.00 95.25 64 LYS A CA 1
ATOM 497 C C . LYS A 1 64 ? -2.635 20.229 -24.714 1.00 95.25 64 LYS A C 1
ATOM 499 O O . LYS A 1 64 ? -1.742 21.036 -24.969 1.00 95.25 64 LYS A O 1
ATOM 504 N N . TYR A 1 65 ? -2.407 18.993 -24.275 1.00 96.88 65 TYR A N 1
ATOM 505 C CA . TYR A 1 65 ? -1.064 18.453 -24.158 1.00 96.88 65 TYR A CA 1
ATOM 506 C C . TYR A 1 65 ? -0.438 18.291 -25.546 1.00 96.88 65 TYR A C 1
ATOM 508 O O . TYR A 1 65 ? -0.996 17.662 -26.449 1.00 96.88 65 TYR A O 1
ATOM 516 N N . TYR A 1 66 ? 0.766 18.830 -25.673 1.00 96.25 66 TYR A N 1
ATOM 517 C CA . TYR A 1 66 ? 1.676 18.580 -26.777 1.00 96.25 66 TYR A CA 1
ATOM 518 C C . TYR A 1 66 ? 3.053 18.252 -26.210 1.00 96.25 66 TYR A C 1
ATOM 520 O O . TYR A 1 66 ? 3.305 18.473 -25.031 1.00 96.25 66 TYR A O 1
ATOM 528 N N . PHE A 1 67 ? 3.951 17.748 -27.042 1.00 96.25 67 PHE A N 1
ATOM 529 C CA . PHE A 1 67 ? 5.380 17.728 -26.747 1.00 96.25 67 PHE A CA 1
ATOM 530 C C . PHE A 1 67 ? 6.148 18.297 -27.936 1.00 96.25 67 PHE A C 1
ATOM 532 O O . PHE A 1 67 ? 5.697 18.209 -29.082 1.00 96.25 67 PHE A O 1
ATOM 539 N N . SER A 1 68 ? 7.301 18.896 -27.662 1.00 97.62 68 SER A N 1
ATOM 540 C CA . SER A 1 68 ? 8.093 19.585 -28.682 1.00 97.62 68 SER A CA 1
ATOM 541 C C . SER A 1 68 ? 9.235 18.708 -29.177 1.00 97.62 68 SER A C 1
ATOM 543 O O . SER A 1 68 ? 9.987 18.151 -28.378 1.00 97.62 68 SER A O 1
ATOM 545 N N . ILE A 1 69 ? 9.417 18.623 -30.492 1.00 98.19 69 ILE A N 1
ATOM 546 C CA . ILE A 1 69 ? 10.612 18.050 -31.112 1.00 98.19 69 ILE A CA 1
ATOM 547 C C . ILE A 1 69 ? 11.502 19.199 -31.578 1.00 98.19 69 ILE A C 1
ATOM 549 O O . ILE A 1 69 ? 11.102 19.986 -32.438 1.00 98.19 69 ILE A O 1
ATOM 553 N N . THR A 1 70 ? 12.697 19.320 -30.996 1.00 97.81 70 THR A N 1
ATOM 554 C CA . THR A 1 70 ? 13.606 20.458 -31.225 1.00 97.81 70 THR A CA 1
ATOM 555 C C . THR A 1 70 ? 15.075 20.023 -31.351 1.00 97.81 70 THR A C 1
ATOM 557 O O . THR A 1 70 ? 15.388 18.832 -31.421 1.00 97.81 70 THR A O 1
ATOM 560 N N . GLY A 1 71 ? 15.999 20.988 -31.399 1.00 96.75 71 GLY A N 1
ATOM 561 C CA . GLY A 1 71 ? 17.443 20.751 -31.452 1.00 96.75 71 GLY A CA 1
ATOM 562 C C . GLY A 1 71 ? 18.015 20.819 -32.869 1.00 96.75 71 GLY A C 1
ATOM 563 O O . GLY A 1 71 ? 17.632 21.676 -33.660 1.00 96.75 71 GLY A O 1
ATOM 564 N N . LEU A 1 72 ? 18.964 19.935 -33.181 1.00 97.25 72 LEU A N 1
ATOM 565 C CA . LEU A 1 72 ? 19.729 19.881 -34.435 1.00 97.25 72 LEU A CA 1
ATOM 566 C C . LEU A 1 72 ? 18.921 19.261 -35.591 1.00 97.25 72 LEU A C 1
ATOM 568 O O . LEU A 1 72 ? 19.324 18.255 -36.189 1.00 97.25 72 LEU A O 1
ATOM 572 N N . ILE A 1 73 ? 17.784 19.886 -35.891 1.00 95.12 73 ILE A N 1
ATOM 573 C CA . ILE A 1 73 ? 16.830 19.532 -36.949 1.00 95.12 73 ILE A CA 1
ATOM 574 C C . ILE A 1 73 ? 16.433 20.760 -37.763 1.00 95.12 73 ILE A C 1
ATOM 576 O O . ILE A 1 73 ? 16.534 21.887 -37.288 1.00 95.12 73 ILE A O 1
ATOM 580 N N . GLU A 1 74 ? 15.980 20.534 -38.996 1.00 88.25 74 GLU A N 1
ATOM 581 C CA . GLU A 1 74 ? 15.582 21.615 -39.907 1.00 88.25 74 GLU A CA 1
ATOM 582 C C . GLU A 1 74 ? 14.211 22.201 -39.533 1.00 88.25 74 GLU A C 1
ATOM 584 O O . GLU A 1 74 ? 14.029 23.414 -39.590 1.00 88.25 74 GLU A O 1
ATOM 589 N N . ASN A 1 75 ? 13.265 21.355 -39.105 1.00 89.44 75 ASN A N 1
ATOM 590 C CA . ASN A 1 75 ? 11.877 21.747 -38.851 1.00 89.44 75 ASN A CA 1
ATOM 591 C C . ASN A 1 75 ? 11.424 21.325 -37.440 1.00 89.44 75 ASN A C 1
ATOM 593 O O . ASN A 1 75 ? 10.832 20.252 -37.288 1.00 89.44 75 ASN A O 1
ATOM 597 N N . PRO A 1 76 ? 11.696 22.138 -36.400 1.00 95.31 76 PRO A N 1
ATOM 598 C CA . PRO A 1 76 ? 11.131 21.927 -35.071 1.00 95.31 76 PRO A CA 1
ATOM 599 C C . PRO A 1 76 ? 9.604 21.908 -35.110 1.00 95.31 76 PRO A C 1
ATOM 601 O O . PRO A 1 76 ? 8.987 22.665 -35.864 1.00 95.31 76 PRO A O 1
ATOM 604 N N . LYS A 1 77 ? 8.989 21.039 -34.307 1.00 96.69 77 LYS A N 1
ATOM 605 C CA . LYS A 1 77 ? 7.544 20.810 -34.364 1.00 96.69 77 LYS A CA 1
ATOM 606 C C . LYS A 1 77 ? 6.969 20.452 -33.003 1.00 96.69 77 LYS A C 1
ATOM 608 O O . LYS A 1 77 ? 7.524 19.610 -32.304 1.00 96.69 77 LYS A O 1
ATOM 613 N N . ASP A 1 78 ? 5.823 21.039 -32.685 1.00 96.94 78 ASP A N 1
ATOM 614 C CA . ASP A 1 78 ? 4.981 20.617 -31.569 1.00 96.94 78 ASP A CA 1
ATOM 615 C C . ASP A 1 78 ? 3.978 19.571 -32.064 1.00 96.94 78 ASP A C 1
ATOM 617 O O . ASP A 1 78 ? 3.328 19.769 -33.095 1.00 96.94 78 ASP A O 1
ATOM 621 N N . LEU A 1 79 ? 3.874 18.448 -31.354 1.00 97.06 79 LEU A N 1
ATOM 622 C CA . LEU A 1 79 ? 2.948 17.360 -31.667 1.00 97.06 79 LEU A CA 1
ATOM 623 C C . LEU A 1 79 ? 1.982 17.146 -30.505 1.00 97.06 79 LEU A C 1
ATOM 625 O O . LEU A 1 79 ? 2.401 16.911 -29.371 1.00 97.06 79 LEU A O 1
ATOM 629 N N . PHE A 1 80 ? 0.687 17.199 -30.797 1.00 96.94 80 PHE A N 1
ATOM 630 C CA . PHE A 1 80 ? -0.391 16.917 -29.851 1.00 96.94 80 PHE A CA 1
ATOM 631 C C . PHE A 1 80 ? -0.684 15.412 -29.793 1.00 96.94 80 PHE A C 1
ATOM 633 O O . PHE A 1 80 ? -0.301 14.660 -30.694 1.00 96.94 80 PHE A O 1
ATOM 640 N N . MET A 1 81 ? -1.432 14.954 -28.778 1.00 96.69 81 MET A N 1
ATOM 641 C CA . MET A 1 81 ? -1.831 13.535 -28.692 1.00 96.69 81 MET A CA 1
ATOM 642 C C . MET A 1 81 ? -2.521 13.037 -29.961 1.00 96.69 81 MET A C 1
ATOM 644 O O . MET A 1 81 ? -2.203 11.948 -30.435 1.00 96.69 81 MET A O 1
ATOM 648 N N . LYS A 1 82 ? -3.413 13.847 -30.544 1.00 95.06 82 LYS A N 1
ATOM 649 C CA . LYS A 1 82 ? -4.099 13.513 -31.800 1.00 95.06 82 LYS A CA 1
ATOM 650 C C . LYS A 1 82 ? -3.120 13.226 -32.942 1.00 95.06 82 LYS A C 1
ATOM 652 O O . LYS A 1 82 ? -3.339 12.289 -33.697 1.00 95.06 82 LYS A O 1
ATOM 657 N N . ASP A 1 83 ? -2.019 13.976 -33.033 1.00 96.12 83 ASP A N 1
ATOM 658 C CA . ASP A 1 83 ? -1.050 13.834 -34.121 1.00 96.12 83 ASP A CA 1
ATOM 659 C C . ASP A 1 83 ? -0.297 12.502 -33.987 1.00 96.12 83 ASP A C 1
ATOM 661 O O . ASP A 1 83 ? -0.071 11.804 -34.973 1.00 96.12 83 ASP A O 1
ATOM 665 N N . ILE A 1 84 ? 0.025 12.107 -32.750 1.00 95.75 84 ILE A N 1
ATOM 666 C CA . ILE A 1 84 ? 0.658 10.816 -32.446 1.00 95.75 84 ILE A CA 1
ATOM 667 C C . ILE A 1 84 ? -0.302 9.646 -32.642 1.00 95.75 84 ILE A C 1
ATOM 669 O O . ILE A 1 84 ? 0.104 8.600 -33.141 1.00 95.75 84 ILE A O 1
ATOM 673 N N . MET A 1 85 ? -1.572 9.807 -32.276 1.00 94.56 85 MET A N 1
ATOM 674 C CA . MET A 1 85 ? -2.588 8.767 -32.453 1.00 94.56 85 MET A CA 1
ATOM 675 C C . MET A 1 85 ? -2.968 8.545 -33.925 1.00 94.56 85 MET A C 1
ATOM 677 O O . MET A 1 85 ? -3.483 7.481 -34.256 1.00 94.56 85 MET A O 1
ATOM 681 N N . MET A 1 86 ? -2.701 9.513 -34.811 1.00 95.94 86 MET A N 1
ATOM 682 C CA . MET A 1 86 ? -2.889 9.364 -36.261 1.00 95.94 86 MET A CA 1
ATOM 683 C C . MET A 1 86 ? -1.752 8.597 -36.952 1.00 95.94 86 MET A C 1
ATOM 685 O O . MET A 1 86 ? -1.933 8.139 -38.081 1.00 95.94 86 MET A O 1
ATOM 689 N N . LEU A 1 87 ? -0.589 8.449 -36.309 1.00 97.31 87 LEU A N 1
ATOM 690 C CA . LEU A 1 87 ? 0.497 7.617 -36.830 1.00 97.31 87 LEU A CA 1
ATOM 691 C C . LEU A 1 87 ? 0.159 6.121 -36.721 1.00 97.31 87 LEU A C 1
ATOM 693 O O . LEU A 1 87 ? -0.657 5.730 -35.882 1.00 97.31 87 LEU A O 1
ATOM 697 N N . PRO A 1 88 ? 0.806 5.253 -37.526 1.00 98.19 88 PRO A N 1
ATOM 698 C CA . PRO A 1 88 ? 0.635 3.813 -37.396 1.00 98.19 88 PRO A CA 1
ATOM 699 C C . PRO A 1 88 ? 0.919 3.346 -35.963 1.00 98.19 88 PRO A C 1
ATOM 701 O O . PRO A 1 88 ? 1.995 3.583 -35.409 1.00 98.19 88 PRO A O 1
ATOM 704 N N . LYS A 1 89 ? -0.068 2.677 -35.361 1.00 98.44 89 LYS A N 1
ATOM 705 C CA . LYS A 1 89 ? 0.053 2.094 -34.027 1.00 98.44 89 LYS A CA 1
ATOM 706 C C . LYS A 1 89 ? 0.741 0.736 -34.108 1.00 98.44 89 LYS A C 1
ATOM 708 O O . LYS A 1 89 ? 0.297 -0.151 -34.834 1.00 98.44 89 LYS A O 1
ATOM 713 N N . TYR A 1 90 ? 1.762 0.553 -33.282 1.00 98.56 90 TYR A N 1
ATOM 714 C CA . TYR A 1 90 ? 2.458 -0.713 -33.089 1.00 98.56 90 TYR A CA 1
ATOM 715 C C . TYR A 1 90 ? 2.276 -1.189 -31.652 1.00 98.56 90 TYR A C 1
ATOM 717 O O . TYR A 1 90 ? 2.235 -0.383 -30.722 1.00 98.56 90 TYR A O 1
ATOM 725 N N . ASN A 1 91 ? 2.193 -2.507 -31.482 1.00 98.56 91 ASN A N 1
ATOM 726 C CA . ASN A 1 91 ? 2.184 -3.155 -30.178 1.00 98.56 91 ASN A CA 1
ATOM 727 C C . ASN A 1 91 ? 3.493 -3.920 -30.003 1.00 98.56 91 ASN A C 1
ATOM 729 O O . ASN A 1 91 ? 3.772 -4.845 -30.764 1.00 98.56 91 ASN A O 1
ATOM 733 N N . VAL A 1 92 ? 4.284 -3.538 -29.004 1.00 98.62 92 VAL A N 1
ATOM 734 C CA . VAL A 1 92 ? 5.580 -4.157 -28.708 1.00 98.62 92 VAL A CA 1
ATOM 735 C C . VAL A 1 92 ? 5.528 -4.737 -27.301 1.00 98.62 92 VAL A C 1
ATOM 737 O O . VAL A 1 92 ? 5.378 -4.003 -26.323 1.00 98.62 92 VAL A O 1
ATOM 740 N N . THR A 1 93 ? 5.661 -6.057 -27.179 1.00 98.69 93 THR A N 1
ATOM 741 C CA . THR A 1 93 ? 5.847 -6.702 -25.874 1.00 98.69 93 THR A CA 1
ATOM 742 C C . THR A 1 93 ? 7.285 -6.487 -25.426 1.00 98.69 93 THR A C 1
ATOM 744 O O . THR A 1 93 ? 8.202 -7.006 -26.057 1.00 98.69 93 THR A O 1
ATOM 747 N N . ALA A 1 94 ? 7.498 -5.732 -24.348 1.00 98.81 94 ALA A N 1
ATOM 748 C CA . ALA A 1 94 ? 8.837 -5.450 -23.843 1.00 98.81 94 ALA A CA 1
ATOM 749 C C . ALA A 1 94 ? 8.896 -5.469 -22.315 1.00 98.81 94 ALA A C 1
ATOM 751 O O . ALA A 1 94 ? 8.035 -4.914 -21.617 1.00 98.81 94 ALA A O 1
ATOM 752 N N . THR A 1 95 ? 9.973 -6.059 -21.800 1.00 98.88 95 THR A N 1
ATOM 753 C CA . THR A 1 95 ? 10.298 -6.051 -20.376 1.00 98.88 95 THR A CA 1
ATOM 754 C C . THR A 1 95 ? 11.101 -4.810 -20.019 1.00 98.88 95 THR A C 1
ATOM 756 O O . THR A 1 95 ? 12.171 -4.562 -20.570 1.00 98.88 95 THR A O 1
ATOM 759 N N . LEU A 1 96 ? 10.618 -4.048 -19.036 1.00 98.88 96 LEU A N 1
ATOM 760 C CA . LEU A 1 96 ? 11.414 -3.002 -18.403 1.00 98.88 96 LEU A CA 1
ATOM 761 C C . LEU A 1 96 ? 12.068 -3.576 -17.153 1.00 98.88 96 LEU A C 1
ATOM 763 O O . LEU A 1 96 ? 11.381 -4.024 -16.237 1.00 98.88 96 LEU A O 1
ATOM 767 N N . GLN A 1 97 ? 13.396 -3.519 -17.094 1.00 98.69 97 GLN A N 1
ATOM 768 C CA . GLN A 1 97 ? 14.168 -3.861 -15.905 1.00 98.69 97 GLN A CA 1
ATOM 769 C C . GLN A 1 97 ? 14.838 -2.609 -15.339 1.00 98.69 97 GLN A C 1
ATOM 771 O O . GLN A 1 97 ? 15.577 -1.903 -16.032 1.00 98.69 97 GLN A O 1
ATOM 776 N N . CYS A 1 98 ? 14.624 -2.329 -14.053 1.00 98.56 98 CYS A N 1
ATOM 777 C CA . CYS A 1 98 ? 15.373 -1.284 -13.368 1.00 98.56 98 CYS A CA 1
ATOM 778 C C . CYS A 1 98 ? 16.844 -1.696 -13.238 1.00 98.56 98 CYS A C 1
ATOM 780 O O . CYS A 1 98 ? 17.148 -2.800 -12.794 1.00 98.56 98 CYS A O 1
ATOM 782 N N . ALA A 1 99 ? 17.775 -0.776 -13.501 1.00 98.44 99 ALA A N 1
ATOM 783 C CA . ALA A 1 99 ? 19.196 -1.022 -13.247 1.00 98.44 99 ALA A CA 1
ATOM 784 C C . ALA A 1 99 ? 19.487 -1.364 -11.771 1.00 98.44 99 ALA A C 1
ATOM 786 O O . ALA A 1 99 ? 20.476 -2.027 -11.484 1.00 98.44 99 ALA A O 1
ATOM 787 N N . GLY A 1 100 ? 18.639 -0.916 -10.837 1.00 98.06 100 GLY A N 1
ATOM 788 C CA . GLY A 1 100 ? 18.741 -1.221 -9.409 1.00 98.06 100 GLY A CA 1
ATOM 789 C C . GLY A 1 100 ? 18.102 -2.543 -8.977 1.00 98.06 100 GLY A C 1
ATOM 790 O O . GLY A 1 100 ? 18.067 -2.795 -7.777 1.00 98.06 100 GLY A O 1
ATOM 791 N N . ASN A 1 101 ? 17.576 -3.363 -9.894 1.00 98.62 101 ASN A N 1
ATOM 792 C CA . ASN A 1 101 ? 16.995 -4.661 -9.547 1.00 98.62 101 ASN A CA 1
ATOM 793 C C . ASN A 1 101 ? 18.004 -5.513 -8.752 1.00 98.62 101 ASN A C 1
ATOM 795 O O . ASN A 1 101 ? 19.196 -5.529 -9.071 1.00 98.62 101 ASN A O 1
ATOM 799 N N . ARG A 1 102 ? 17.537 -6.190 -7.696 1.00 98.06 102 ARG A N 1
ATOM 800 C CA . ARG A 1 102 ? 18.348 -7.001 -6.765 1.00 98.06 102 ARG A CA 1
ATOM 801 C C . ARG A 1 102 ? 19.396 -6.232 -5.959 1.00 98.06 102 ARG A C 1
ATOM 803 O O . ARG A 1 102 ? 20.304 -6.847 -5.388 1.00 98.06 102 ARG A O 1
ATOM 810 N N . ARG A 1 103 ? 19.285 -4.903 -5.841 1.00 98.19 103 ARG A N 1
ATOM 811 C CA . ARG A 1 103 ? 20.220 -4.070 -5.060 1.00 98.19 103 ARG A CA 1
ATOM 812 C C . ARG A 1 103 ? 20.353 -4.517 -3.607 1.00 98.19 103 ARG A C 1
ATOM 814 O O . ARG A 1 103 ? 21.460 -4.500 -3.071 1.00 98.19 103 ARG A O 1
ATOM 821 N N . THR A 1 104 ? 19.256 -4.915 -2.963 1.00 96.06 104 THR A N 1
ATOM 822 C CA . THR A 1 104 ? 19.261 -5.276 -1.537 1.00 96.06 104 THR A CA 1
ATOM 823 C C . THR A 1 104 ? 20.220 -6.431 -1.260 1.00 96.06 104 THR A C 1
ATOM 825 O O . THR A 1 104 ? 20.964 -6.380 -0.284 1.00 96.06 104 THR A O 1
ATOM 828 N N . ALA A 1 105 ? 20.290 -7.426 -2.150 1.00 93.06 105 ALA A N 1
ATOM 829 C CA . ALA A 1 105 ? 21.235 -8.533 -2.020 1.00 93.06 105 ALA A CA 1
ATOM 830 C C . ALA A 1 105 ? 22.703 -8.074 -2.126 1.00 93.06 105 ALA A C 1
ATOM 832 O O . ALA A 1 105 ? 23.536 -8.539 -1.356 1.00 93.06 105 ALA A O 1
ATOM 833 N N . MET A 1 106 ? 23.018 -7.108 -2.996 1.00 96.19 106 MET A N 1
ATOM 834 C CA . MET A 1 106 ? 24.363 -6.517 -3.067 1.00 96.19 106 MET A CA 1
ATOM 835 C C . MET A 1 106 ? 24.706 -5.722 -1.799 1.00 96.19 106 MET A C 1
ATOM 837 O O . MET A 1 106 ? 25.825 -5.810 -1.293 1.00 96.19 106 MET A O 1
ATOM 841 N N . SER A 1 107 ? 23.721 -5.016 -1.233 1.00 93.75 107 SER A N 1
ATOM 842 C CA . SER A 1 107 ? 23.887 -4.276 0.021 1.00 93.75 107 SER A CA 1
ATOM 843 C C . SER A 1 107 ? 24.149 -5.171 1.237 1.00 93.75 107 SER A C 1
ATOM 845 O O . SER A 1 107 ? 24.689 -4.667 2.219 1.00 93.75 107 SER A O 1
ATOM 847 N N . LYS A 1 108 ? 23.777 -6.464 1.194 1.00 90.88 108 LYS A N 1
ATOM 848 C CA . LYS A 1 108 ? 24.096 -7.440 2.256 1.00 90.88 108 LYS A CA 1
ATOM 849 C C . LYS A 1 108 ? 25.604 -7.727 2.336 1.00 90.88 108 LYS A C 1
ATOM 851 O O . LYS A 1 108 ? 26.092 -7.987 3.427 1.00 90.88 108 LYS A O 1
ATOM 856 N N . SER A 1 109 ? 26.324 -7.668 1.209 1.00 87.31 109 SER A N 1
ATOM 857 C CA . SER A 1 109 ? 27.783 -7.871 1.154 1.00 87.31 109 SER A CA 1
ATOM 858 C C . SER A 1 109 ? 28.529 -6.601 1.580 1.00 87.31 109 SER A C 1
ATOM 860 O O . SER A 1 109 ? 29.347 -6.615 2.497 1.00 87.31 109 SER A O 1
ATOM 862 N N . LYS A 1 110 ? 28.179 -5.458 0.977 1.00 91.31 110 LYS A N 1
ATOM 863 C CA . LYS A 1 110 ? 28.697 -4.138 1.362 1.00 91.31 110 LYS A CA 1
ATOM 864 C C . LYS A 1 110 ? 27.668 -3.063 1.030 1.00 91.31 110 LYS A C 1
ATOM 866 O O . LYS A 1 110 ? 27.157 -3.023 -0.088 1.00 91.31 110 LYS A O 1
ATOM 871 N N . THR A 1 111 ? 27.375 -2.188 1.992 1.00 92.56 111 THR A N 1
ATOM 872 C CA . THR A 1 111 ? 26.315 -1.174 1.886 1.00 92.56 111 THR A CA 1
ATOM 873 C C . THR A 1 111 ? 26.474 -0.281 0.653 1.00 92.56 111 THR A C 1
ATOM 875 O O . THR A 1 111 ? 27.552 0.253 0.389 1.00 92.56 111 THR A O 1
ATOM 878 N N . VAL A 1 112 ? 25.376 -0.076 -0.078 1.00 94.69 112 VAL A N 1
ATOM 879 C CA . VAL A 1 112 ? 25.294 0.770 -1.284 1.00 94.69 112 VAL A CA 1
ATOM 880 C C . VAL A 1 112 ? 24.247 1.870 -1.101 1.00 94.69 112 VAL A C 1
ATOM 882 O O . VAL A 1 112 ? 23.312 1.715 -0.316 1.00 94.69 112 VAL A O 1
ATOM 885 N N . LYS A 1 113 ? 24.370 2.989 -1.831 1.00 89.44 113 LYS A N 1
ATOM 886 C CA . LYS A 1 113 ? 23.349 4.055 -1.804 1.00 89.44 113 LYS A CA 1
ATOM 887 C C . LYS A 1 113 ? 22.324 3.845 -2.917 1.00 89.44 113 LYS A C 1
ATOM 889 O O . LYS A 1 113 ? 22.683 3.808 -4.091 1.00 89.44 113 LYS A O 1
ATOM 894 N N . GLY A 1 114 ? 21.050 3.784 -2.548 1.00 91.19 114 GLY A N 1
ATOM 895 C CA . GLY A 1 114 ? 19.920 3.728 -3.472 1.00 91.19 114 GLY A CA 1
ATOM 896 C C . GLY A 1 114 ? 18.680 3.136 -2.808 1.00 91.19 114 GLY A C 1
ATOM 897 O O . GLY A 1 114 ? 18.766 2.575 -1.720 1.00 91.19 114 GLY A O 1
ATOM 898 N N . VAL A 1 115 ? 17.530 3.242 -3.475 1.00 93.94 115 VAL A N 1
ATOM 899 C CA . VAL A 1 115 ? 16.299 2.551 -3.052 1.00 93.94 115 VAL A CA 1
ATOM 900 C C . VAL A 1 115 ? 16.576 1.048 -2.989 1.00 93.94 115 VAL A C 1
ATOM 902 O O . VAL A 1 115 ? 17.110 0.501 -3.957 1.00 93.94 115 VAL A O 1
ATOM 905 N N . GLY A 1 116 ? 16.262 0.402 -1.865 1.00 95.00 116 GLY A N 1
ATOM 906 C CA . GLY A 1 116 ? 16.370 -1.050 -1.739 1.00 95.00 116 GLY A CA 1
ATOM 907 C C . GLY A 1 116 ? 15.389 -1.716 -2.693 1.00 95.00 116 GLY A C 1
ATOM 908 O O . GLY A 1 116 ? 14.222 -1.355 -2.694 1.00 95.00 116 GLY A O 1
ATOM 909 N N . TRP A 1 117 ? 15.875 -2.639 -3.514 1.00 97.62 117 TRP A N 1
ATOM 910 C CA . TRP A 1 117 ? 15.050 -3.459 -4.395 1.00 97.62 117 TRP A CA 1
ATOM 911 C C . TRP A 1 117 ? 15.381 -4.910 -4.120 1.00 97.62 117 TRP A C 1
ATOM 913 O O . TRP A 1 117 ? 16.566 -5.274 -4.056 1.00 97.62 117 TRP A O 1
ATOM 923 N N . ASP A 1 118 ? 14.345 -5.713 -3.940 1.00 96.31 118 ASP A N 1
ATOM 924 C CA . ASP A 1 118 ? 14.465 -7.157 -3.935 1.00 96.31 118 ASP A CA 1
ATOM 925 C C . ASP A 1 118 ? 14.573 -7.651 -5.386 1.00 96.31 118 ASP A C 1
ATOM 927 O O . ASP A 1 118 ? 15.371 -7.113 -6.156 1.00 96.31 118 ASP A O 1
ATOM 931 N N . VAL A 1 119 ? 13.837 -8.681 -5.787 1.00 97.25 119 VAL A N 1
ATOM 932 C CA . VAL A 1 119 ? 14.025 -9.322 -7.091 1.00 97.25 119 VAL A CA 1
ATOM 933 C C . VAL A 1 119 ? 12.997 -8.906 -8.144 1.00 97.25 119 VAL A C 1
ATOM 935 O O . VAL A 1 119 ? 13.035 -9.425 -9.262 1.00 97.25 119 VAL A O 1
ATOM 938 N N . SER A 1 120 ? 12.091 -7.986 -7.809 1.00 98.25 120 SER A N 1
ATOM 939 C CA . SER A 1 120 ? 10.899 -7.660 -8.594 1.00 98.25 120 SER A CA 1
ATOM 940 C C . SER A 1 120 ? 10.907 -6.234 -9.156 1.00 98.25 120 SER A C 1
ATOM 942 O O . SER A 1 120 ? 9.863 -5.724 -9.562 1.00 98.25 120 SER A O 1
ATOM 944 N N . ALA A 1 121 ? 12.064 -5.569 -9.256 1.00 98.50 121 ALA A N 1
ATOM 945 C CA . ALA A 1 121 ? 12.184 -4.282 -9.957 1.00 98.50 121 ALA A CA 1
ATOM 946 C C . ALA A 1 121 ? 12.248 -4.468 -11.489 1.00 98.50 121 ALA A C 1
ATOM 948 O O . ALA A 1 121 ? 13.139 -3.946 -12.170 1.00 98.50 121 ALA A O 1
ATOM 949 N N . VAL A 1 122 ? 11.320 -5.268 -12.009 1.00 98.75 122 VAL A N 1
ATOM 950 C CA . VAL A 1 122 ? 11.176 -5.681 -13.405 1.00 98.75 122 VAL A CA 1
ATOM 951 C C . VAL A 1 122 ? 9.693 -5.931 -13.698 1.00 98.75 122 VAL A C 1
ATOM 953 O O . VAL A 1 122 ? 8.924 -6.242 -12.790 1.00 98.75 122 VAL A O 1
ATOM 956 N N . GLY A 1 123 ? 9.268 -5.770 -14.946 1.00 98.56 123 GLY A N 1
ATOM 957 C CA . GLY A 1 123 ? 7.918 -6.125 -15.382 1.00 98.56 123 GLY A CA 1
ATOM 958 C C . GLY A 1 123 ? 7.828 -6.209 -16.899 1.00 98.56 123 GLY A C 1
ATOM 959 O O . GLY A 1 123 ? 8.539 -5.484 -17.599 1.00 98.56 123 GLY A O 1
ATOM 960 N N . ASN A 1 124 ? 6.950 -7.076 -17.399 1.00 98.81 124 ASN A N 1
ATOM 961 C CA . ASN A 1 124 ? 6.723 -7.278 -18.827 1.00 98.81 124 ASN A CA 1
ATOM 962 C C . ASN A 1 124 ? 5.335 -6.781 -19.226 1.00 98.81 124 ASN A C 1
ATOM 964 O O . ASN A 1 124 ? 4.352 -7.122 -18.574 1.00 98.81 124 ASN A O 1
ATOM 968 N N . ALA A 1 125 ? 5.244 -5.969 -20.274 1.00 98.75 125 ALA A N 1
ATOM 969 C CA . ALA A 1 125 ? 3.981 -5.393 -20.724 1.00 98.75 125 ALA A CA 1
ATOM 970 C C . ALA A 1 125 ? 3.924 -5.306 -22.248 1.00 98.75 125 ALA A C 1
ATOM 972 O O . ALA A 1 125 ? 4.958 -5.296 -22.918 1.00 98.75 125 ALA A O 1
ATOM 973 N N . VAL A 1 126 ? 2.704 -5.223 -22.776 1.00 98.81 126 VAL A N 1
ATOM 974 C CA . VAL A 1 126 ? 2.453 -4.887 -24.181 1.00 98.81 126 VAL A CA 1
ATOM 975 C C . VAL A 1 126 ? 2.297 -3.376 -24.275 1.00 98.81 126 VAL A C 1
ATOM 977 O O . VAL A 1 126 ? 1.362 -2.816 -23.710 1.00 98.81 126 VAL A O 1
ATOM 980 N N . TRP A 1 127 ? 3.213 -2.706 -24.962 1.00 98.88 127 TRP A N 1
ATOM 981 C CA . TRP A 1 127 ? 3.209 -1.253 -25.115 1.00 98.88 127 TRP A CA 1
ATOM 982 C C . TRP A 1 127 ? 2.622 -0.880 -26.471 1.00 98.88 127 TRP A C 1
ATOM 984 O O . TRP A 1 127 ? 3.109 -1.358 -27.495 1.00 98.88 127 TRP A O 1
ATOM 994 N N . GLY A 1 128 ? 1.585 -0.041 -26.469 1.00 98.81 128 GLY A N 1
ATOM 995 C CA . GLY A 1 128 ? 0.922 0.445 -27.678 1.00 98.81 128 GLY A CA 1
ATOM 996 C C . GLY A 1 128 ? 1.285 1.902 -27.953 1.00 98.81 128 GLY A C 1
ATOM 997 O O . GLY A 1 128 ? 1.168 2.755 -27.066 1.00 98.81 128 GLY A O 1
ATOM 998 N N . GLY A 1 129 ? 1.747 2.202 -29.165 1.00 98.69 129 GLY A N 1
ATOM 999 C CA . GLY A 1 129 ? 2.175 3.555 -29.515 1.00 98.69 129 GLY A CA 1
ATOM 1000 C C . GLY A 1 129 ? 2.673 3.723 -30.942 1.00 98.69 129 GLY A C 1
ATOM 1001 O O . GLY A 1 129 ? 2.637 2.787 -31.740 1.00 98.69 129 GLY A O 1
ATOM 1002 N N . ALA A 1 130 ? 3.171 4.920 -31.246 1.00 98.75 130 ALA A N 1
ATOM 1003 C CA . ALA A 1 130 ? 3.847 5.208 -32.509 1.00 98.75 130 ALA A CA 1
ATOM 1004 C C . ALA A 1 130 ? 5.343 4.877 -32.400 1.00 98.75 130 ALA A C 1
ATOM 1006 O O . ALA A 1 130 ? 5.962 5.129 -31.360 1.00 98.75 130 ALA A O 1
ATOM 1007 N N . LYS A 1 131 ? 5.951 4.350 -33.469 1.00 98.75 131 LYS A N 1
ATOM 1008 C CA . LYS A 1 131 ? 7.411 4.184 -33.523 1.00 98.75 131 LYS A CA 1
ATOM 1009 C C . LYS A 1 131 ? 8.091 5.547 -33.531 1.00 98.75 131 LYS A C 1
ATOM 1011 O O . LYS A 1 131 ? 7.714 6.432 -34.295 1.00 98.75 131 LYS A O 1
ATOM 1016 N N . LEU A 1 132 ? 9.139 5.699 -32.724 1.00 98.75 132 LEU A N 1
ATOM 1017 C CA . LEU A 1 132 ? 9.934 6.925 -32.694 1.00 98.75 132 LEU A CA 1
ATOM 1018 C C . LEU A 1 132 ? 10.555 7.218 -34.065 1.00 98.75 132 LEU A C 1
ATOM 1020 O O . LEU A 1 132 ? 10.596 8.372 -34.470 1.00 98.75 132 LEU A O 1
ATOM 1024 N N . ALA A 1 133 ? 10.958 6.184 -34.806 1.00 98.62 133 ALA A N 1
ATOM 1025 C CA . ALA A 1 133 ? 11.467 6.331 -36.165 1.00 98.62 133 ALA A CA 1
ATOM 1026 C C . ALA A 1 133 ? 10.449 7.006 -37.110 1.00 98.62 133 ALA A C 1
ATOM 1028 O O . ALA A 1 133 ? 10.826 7.897 -37.864 1.00 98.62 133 ALA A O 1
ATOM 1029 N N . ASP A 1 134 ? 9.162 6.645 -37.020 1.00 98.25 134 ASP A N 1
ATOM 1030 C CA . ASP A 1 134 ? 8.094 7.258 -37.828 1.00 98.25 134 ASP A CA 1
ATOM 1031 C C . ASP A 1 134 ? 7.841 8.716 -37.395 1.00 98.25 134 ASP A C 1
ATOM 1033 O O . ASP A 1 134 ? 7.631 9.598 -38.224 1.00 98.25 134 ASP A O 1
ATOM 1037 N N . VAL A 1 135 ? 7.925 8.999 -36.091 1.00 97.94 135 VAL A N 1
ATOM 1038 C CA . VAL A 1 135 ? 7.792 10.361 -35.543 1.00 97.94 135 VAL A CA 1
ATOM 1039 C C . VAL A 1 135 ? 8.953 11.263 -35.984 1.00 97.94 135 VAL A C 1
ATOM 1041 O O . VAL A 1 135 ? 8.735 12.425 -36.318 1.00 97.94 135 VAL A O 1
ATOM 1044 N N . LEU A 1 136 ? 10.185 10.748 -36.006 1.00 98.06 136 LEU A N 1
ATOM 1045 C CA . LEU A 1 136 ? 11.372 11.496 -36.438 1.00 98.06 136 LEU A CA 1
ATOM 1046 C C . LEU A 1 136 ? 11.376 11.767 -37.953 1.00 98.06 136 LEU A C 1
ATOM 1048 O O . LEU A 1 136 ? 11.861 12.811 -38.394 1.00 98.06 136 LEU A O 1
ATOM 1052 N N . GLU A 1 137 ? 10.767 10.887 -38.746 1.00 96.50 137 GLU A N 1
ATOM 1053 C CA . GLU A 1 137 ? 10.583 11.091 -40.186 1.00 96.50 137 GLU A CA 1
ATOM 1054 C C . GLU A 1 137 ? 9.677 12.302 -40.478 1.00 96.50 137 GLU A C 1
ATOM 1056 O O . GLU A 1 137 ? 9.965 13.075 -41.394 1.00 96.50 137 GLU A O 1
ATOM 1061 N N . LEU A 1 138 ? 8.666 12.568 -39.632 1.00 94.06 138 LEU A N 1
ATOM 1062 C CA . LEU A 1 138 ? 7.802 13.759 -39.740 1.00 94.06 138 LEU A CA 1
ATOM 1063 C C . LEU A 1 138 ? 8.553 15.092 -39.611 1.00 94.06 138 LEU A C 1
ATOM 1065 O O . LEU A 1 138 ? 8.049 16.117 -40.075 1.00 94.06 138 LEU A O 1
ATOM 1069 N N . VAL A 1 139 ? 9.716 15.097 -38.954 1.00 94.69 139 VAL A N 1
ATOM 1070 C CA . VAL A 1 139 ? 10.574 16.285 -38.786 1.00 94.69 139 VAL A CA 1
ATOM 1071 C C . VAL A 1 139 ? 11.806 16.249 -39.697 1.00 94.69 139 VAL A C 1
ATOM 1073 O O . VAL A 1 139 ? 12.735 17.039 -39.528 1.00 94.69 139 VAL A O 1
ATOM 1076 N N . GLY A 1 140 ? 11.806 15.357 -40.694 1.00 95.38 140 GLY A N 1
ATOM 1077 C CA . GLY A 1 140 ? 12.825 15.294 -41.740 1.00 95.38 140 GLY A CA 1
ATOM 1078 C C . GLY A 1 140 ? 14.070 14.479 -41.387 1.00 95.38 140 GLY A C 1
ATOM 1079 O O . GLY A 1 140 ? 15.099 14.663 -42.034 1.00 95.38 140 GLY A O 1
ATOM 1080 N N . ILE A 1 141 ? 14.011 13.589 -40.387 1.00 97.69 141 ILE A N 1
ATOM 1081 C CA . ILE A 1 141 ? 15.090 12.634 -40.091 1.00 97.69 141 ILE A CA 1
ATOM 1082 C C . ILE A 1 141 ? 14.710 11.258 -40.663 1.00 97.69 141 ILE A C 1
ATOM 1084 O O . ILE A 1 141 ? 13.840 10.596 -40.099 1.00 97.69 141 ILE A O 1
ATOM 1088 N N . PRO A 1 142 ? 15.361 10.791 -41.744 1.00 97.69 142 PRO A N 1
ATOM 1089 C CA . PRO A 1 142 ? 15.073 9.482 -42.323 1.00 97.69 142 PRO A CA 1
ATOM 1090 C C . PRO A 1 142 ? 15.373 8.324 -41.364 1.00 97.69 142 PRO A C 1
ATOM 1092 O O . PRO A 1 142 ? 16.241 8.421 -40.488 1.00 97.69 142 PRO A O 1
ATOM 1095 N N . LYS A 1 143 ? 14.719 7.185 -41.591 1.00 98.31 143 LYS A N 1
ATOM 1096 C CA . LYS A 1 143 ? 15.055 5.914 -40.933 1.00 98.31 143 LYS A CA 1
ATOM 1097 C C . LYS A 1 143 ? 16.522 5.535 -41.163 1.00 98.31 143 LYS A C 1
ATOM 1099 O O . LYS A 1 143 ? 17.105 5.878 -42.190 1.00 98.31 143 LYS A O 1
ATOM 1104 N N . HIS A 1 144 ? 17.110 4.824 -40.202 1.00 98.00 144 HIS A N 1
ATOM 1105 C CA . HIS A 1 144 ? 18.522 4.412 -40.199 1.00 98.00 144 HIS A CA 1
ATOM 1106 C C . HIS A 1 144 ? 19.537 5.575 -40.259 1.00 98.00 144 HIS A C 1
ATOM 1108 O O . HIS A 1 144 ? 20.669 5.413 -40.720 1.00 98.00 144 HIS A O 1
ATOM 1114 N N . THR A 1 145 ? 19.161 6.758 -39.768 1.00 98.12 145 THR A N 1
ATOM 1115 C CA . THR A 1 145 ? 20.064 7.910 -39.676 1.00 98.12 145 THR A CA 1
ATOM 1116 C C . THR A 1 145 ? 20.901 7.837 -38.402 1.00 98.12 145 THR A C 1
ATOM 1118 O O . THR A 1 145 ? 20.387 7.931 -37.291 1.00 98.12 145 THR A O 1
ATOM 1121 N N . SER A 1 146 ? 22.224 7.757 -38.546 1.00 96.75 146 SER A N 1
ATOM 1122 C CA . SER A 1 146 ? 23.145 7.813 -37.398 1.00 96.75 146 SER A CA 1
ATOM 1123 C C . SER A 1 146 ? 23.537 9.240 -37.002 1.00 96.75 146 SER A C 1
ATOM 1125 O O . SER A 1 146 ? 23.845 9.482 -35.835 1.00 96.75 146 SER A O 1
ATOM 1127 N N . VAL A 1 147 ? 23.539 10.180 -37.957 1.00 98.00 147 VAL A N 1
ATOM 1128 C CA . VAL A 1 147 ? 23.883 11.596 -37.740 1.00 98.00 147 VAL A CA 1
ATOM 1129 C C . VAL A 1 147 ? 23.026 12.486 -38.649 1.00 98.00 147 VAL A C 1
ATOM 1131 O O . VAL A 1 147 ? 22.930 12.208 -39.843 1.00 98.00 147 VAL A O 1
ATOM 1134 N N . THR A 1 148 ? 22.420 13.557 -38.125 1.00 97.12 148 THR A N 1
ATOM 1135 C CA . THR A 1 148 ? 21.698 14.546 -38.953 1.00 97.12 148 THR A CA 1
ATOM 1136 C C . THR A 1 148 ? 22.667 15.461 -39.709 1.00 97.12 148 THR A C 1
ATOM 1138 O O . THR A 1 148 ? 23.826 15.610 -39.322 1.00 97.12 148 THR A O 1
ATOM 1141 N N . LYS A 1 149 ? 22.198 16.150 -40.759 1.00 93.69 149 LYS A N 1
ATOM 1142 C CA . LYS A 1 149 ? 23.011 17.157 -41.476 1.00 93.69 149 LYS A CA 1
ATOM 1143 C C . LYS A 1 149 ? 23.540 18.260 -40.551 1.00 93.69 149 LYS A C 1
ATOM 1145 O O . LYS A 1 149 ? 24.652 18.737 -40.741 1.00 93.69 149 LYS A O 1
ATOM 1150 N N . SER A 1 150 ? 22.768 18.610 -39.524 1.00 94.88 150 SER A N 1
ATOM 1151 C CA . SER A 1 150 ? 23.126 19.598 -38.499 1.00 94.88 150 SER A CA 1
ATOM 1152 C C . SER A 1 150 ? 24.018 19.028 -37.383 1.00 94.88 150 SER A C 1
ATOM 1154 O O . SER A 1 150 ? 24.263 19.705 -36.390 1.00 94.88 150 SER A O 1
ATOM 1156 N N . GLY A 1 151 ? 24.501 17.786 -37.514 1.00 97.12 151 GLY A N 1
ATOM 1157 C CA . GLY A 1 151 ? 25.440 17.159 -36.580 1.00 97.12 151 GLY A CA 1
ATOM 1158 C C . GLY A 1 151 ? 24.806 16.506 -35.347 1.00 97.12 151 GLY A C 1
ATOM 1159 O O . GLY A 1 151 ? 25.527 16.180 -34.404 1.00 97.12 151 GLY A O 1
ATOM 1160 N N . GLY A 1 152 ? 23.487 16.303 -35.326 1.00 98.12 152 GLY A N 1
ATOM 1161 C CA . GLY A 1 152 ? 22.795 15.603 -34.241 1.00 98.12 152 GLY A CA 1
ATOM 1162 C C . GLY A 1 152 ? 23.078 14.104 -34.260 1.00 98.12 152 GLY A C 1
ATOM 1163 O O . GLY A 1 152 ? 22.965 13.484 -35.309 1.00 98.12 152 GLY A O 1
ATOM 1164 N N . LYS A 1 153 ? 23.439 13.520 -33.114 1.00 98.56 153 LYS A N 1
ATOM 1165 C CA . LYS A 1 153 ? 23.836 12.102 -32.964 1.00 98.56 153 LYS A CA 1
ATOM 1166 C C . LYS A 1 153 ? 23.057 11.359 -31.882 1.00 98.56 153 LYS A C 1
ATOM 1168 O O . LYS A 1 153 ? 23.141 10.135 -31.792 1.00 98.56 153 LYS A O 1
ATOM 1173 N N . HIS A 1 154 ? 22.312 12.079 -31.051 1.00 98.75 154 HIS A N 1
ATOM 1174 C CA . HIS A 1 154 ? 21.552 11.535 -29.934 1.00 98.75 154 HIS A CA 1
ATOM 1175 C C . HIS A 1 154 ? 20.144 12.125 -29.900 1.00 98.75 154 HIS A C 1
ATOM 1177 O O . HIS A 1 154 ? 19.922 13.260 -30.322 1.00 98.75 154 HIS A O 1
ATOM 1183 N N . VAL A 1 155 ? 19.214 11.344 -29.357 1.00 98.81 155 VAL A N 1
ATOM 1184 C CA . VAL A 1 155 ? 17.843 11.758 -29.062 1.00 98.81 155 VAL A CA 1
ATOM 1185 C C . VAL A 1 155 ? 17.692 11.825 -27.553 1.00 98.81 155 VAL A C 1
ATOM 1187 O O . VAL A 1 155 ? 17.749 10.794 -26.881 1.00 98.81 155 VAL A O 1
ATOM 1190 N N . GLU A 1 156 ? 17.557 13.031 -27.016 1.00 98.81 156 GLU A N 1
ATOM 1191 C CA . GLU A 1 156 ? 17.250 13.286 -25.612 1.00 98.81 156 GLU A CA 1
ATOM 1192 C C . GLU A 1 156 ? 15.737 13.344 -25.413 1.00 98.81 156 GLU A C 1
ATOM 1194 O O . GLU A 1 156 ? 15.031 14.055 -26.118 1.00 98.81 156 GLU A O 1
ATOM 1199 N N . PHE A 1 157 ? 15.253 12.607 -24.421 1.00 98.81 157 PHE A N 1
ATOM 1200 C CA . PHE A 1 157 ? 13.891 12.668 -23.922 1.00 98.81 157 PHE A CA 1
ATOM 1201 C C . PHE A 1 157 ? 13.880 13.483 -22.633 1.00 98.81 157 PHE A C 1
ATOM 1203 O O . PHE A 1 157 ? 14.616 13.169 -21.687 1.00 98.81 157 PHE A O 1
ATOM 1210 N N . VAL A 1 158 ? 13.019 14.491 -22.584 1.00 98.69 158 VAL A N 1
ATOM 1211 C CA . VAL A 1 158 ? 12.815 15.358 -21.424 1.00 98.69 158 VAL A CA 1
ATOM 1212 C C . VAL A 1 158 ? 11.427 15.081 -20.860 1.00 98.69 158 VAL A C 1
ATOM 1214 O O . VAL A 1 158 ? 10.438 15.140 -21.586 1.00 98.69 158 VAL A O 1
ATOM 1217 N N . SER A 1 159 ? 11.365 14.721 -19.582 1.00 98.44 159 SER A N 1
ATOM 1218 C CA . SER A 1 159 ? 10.125 14.610 -18.803 1.00 98.44 159 SER A CA 1
ATOM 1219 C C . SER A 1 159 ? 9.670 15.991 -18.332 1.00 98.44 159 SER A C 1
ATOM 1221 O O . SER A 1 159 ? 10.495 16.884 -18.210 1.00 98.44 159 SER A O 1
ATOM 1223 N N . ILE A 1 160 ? 8.395 16.158 -17.986 1.00 97.25 160 ILE A N 1
ATOM 1224 C CA . ILE A 1 160 ? 7.920 17.372 -17.300 1.00 97.25 160 ILE A CA 1
ATOM 1225 C C . ILE A 1 160 ? 8.137 17.335 -15.773 1.00 97.25 160 ILE A C 1
ATOM 1227 O O . ILE A 1 160 ? 7.970 18.347 -15.095 1.00 97.25 160 ILE A O 1
ATOM 1231 N N . ASP A 1 161 ? 8.401 16.155 -15.197 1.00 97.06 161 ASP A N 1
ATOM 1232 C CA . ASP A 1 161 ? 8.476 15.963 -13.740 1.00 97.06 161 ASP A CA 1
ATOM 1233 C C . ASP A 1 161 ? 9.555 16.829 -13.067 1.00 97.06 161 ASP A C 1
ATOM 1235 O O . ASP A 1 161 ? 10.378 17.461 -13.716 1.00 97.06 161 ASP A O 1
ATOM 1239 N N . LYS A 1 162 ? 9.549 16.895 -11.732 1.00 96.31 162 LYS A N 1
ATOM 1240 C CA . LYS A 1 162 ? 10.517 17.702 -10.974 1.00 96.31 162 LYS A CA 1
ATOM 1241 C C . LYS A 1 162 ? 11.328 16.824 -10.039 1.00 96.31 162 LYS A C 1
ATOM 1243 O O . LYS A 1 162 ? 10.804 16.279 -9.066 1.00 96.31 162 LYS A O 1
ATOM 1248 N N . CYS A 1 163 ? 12.619 16.704 -10.324 1.00 96.19 163 CYS A N 1
ATOM 1249 C CA . CYS A 1 163 ? 13.543 15.855 -9.583 1.00 96.19 163 CYS A CA 1
ATOM 1250 C C . CYS A 1 163 ? 14.409 16.680 -8.628 1.00 96.19 163 CYS A C 1
ATOM 1252 O O . CYS A 1 163 ? 14.940 17.732 -8.989 1.00 96.19 163 CYS A O 1
ATOM 1254 N N . LYS A 1 164 ? 14.620 16.176 -7.406 1.00 94.62 164 LYS A N 1
ATOM 1255 C CA . LYS A 1 164 ? 15.503 16.838 -6.428 1.00 94.62 164 LYS A CA 1
ATOM 1256 C C . LYS A 1 164 ? 16.955 16.850 -6.904 1.00 94.62 164 LYS A C 1
ATOM 1258 O O . LYS A 1 164 ? 17.656 17.830 -6.694 1.00 94.62 164 LYS A O 1
ATOM 1263 N N . GLU A 1 165 ? 17.385 15.782 -7.566 1.00 95.50 165 GLU A N 1
ATOM 1264 C CA . GLU A 1 165 ? 18.734 15.610 -8.109 1.00 95.50 165 GLU A CA 1
ATOM 1265 C C . GLU A 1 165 ? 19.064 16.591 -9.245 1.00 95.50 165 GLU A C 1
ATOM 1267 O O . GLU A 1 165 ? 20.233 16.849 -9.511 1.00 95.50 165 GLU A O 1
ATOM 1272 N N . GLU A 1 166 ? 18.039 17.163 -9.877 1.00 96.19 166 GLU A N 1
ATOM 1273 C CA . GLU A 1 166 ? 18.141 18.188 -10.924 1.00 96.19 166 GLU A CA 1
ATOM 1274 C C . GLU A 1 166 ? 17.773 19.581 -10.377 1.00 96.19 166 GLU A C 1
ATOM 1276 O O . GLU A 1 166 ? 17.410 20.477 -11.134 1.00 96.19 166 GLU A O 1
ATOM 1281 N N . ASN A 1 167 ? 17.817 19.775 -9.049 1.00 93.00 167 ASN A N 1
ATOM 1282 C CA . ASN A 1 167 ? 17.446 21.023 -8.367 1.00 93.00 167 ASN A CA 1
ATOM 1283 C C . ASN A 1 167 ? 16.049 21.547 -8.755 1.00 93.00 167 ASN A C 1
ATOM 1285 O O . ASN A 1 167 ? 15.846 22.745 -8.939 1.00 93.00 167 ASN A O 1
ATOM 1289 N N . GLY A 1 168 ? 15.077 20.640 -8.883 1.00 90.88 168 GLY A N 1
ATOM 1290 C CA . GLY A 1 168 ? 13.714 20.956 -9.319 1.00 90.88 168 GLY A CA 1
ATOM 1291 C C . GLY A 1 168 ? 13.517 20.923 -10.836 1.00 90.88 168 GLY A C 1
ATOM 1292 O O . GLY A 1 168 ? 12.394 21.129 -11.288 1.00 90.88 168 GLY A O 1
ATOM 1293 N N . GLY A 1 169 ? 14.573 20.646 -11.606 1.00 94.50 169 GLY A N 1
ATOM 1294 C CA . GLY A 1 169 ? 14.514 20.389 -13.041 1.00 94.50 169 GLY A CA 1
ATOM 1295 C C . GLY A 1 169 ? 14.032 18.974 -13.407 1.00 94.50 169 GLY A C 1
ATOM 1296 O O . GLY A 1 169 ? 13.822 18.132 -12.524 1.00 94.50 169 GLY A O 1
ATOM 1297 N N . PRO A 1 170 ? 13.867 18.707 -14.715 1.00 97.31 170 PRO A N 1
ATOM 1298 C CA . PRO A 1 170 ? 13.235 17.492 -15.213 1.00 97.31 170 PRO A CA 1
ATOM 1299 C C . PRO A 1 170 ? 14.129 16.264 -15.268 1.00 97.31 170 PRO A C 1
ATOM 1301 O O . PRO A 1 170 ? 15.342 16.362 -15.483 1.00 97.31 170 PRO A O 1
ATOM 1304 N N . TYR A 1 171 ? 13.507 15.084 -15.172 1.00 98.62 171 TYR A N 1
ATOM 1305 C CA . TYR A 1 171 ? 14.165 13.833 -15.527 1.00 98.62 171 TYR A CA 1
ATOM 1306 C C . TYR A 1 171 ? 14.504 13.811 -17.022 1.00 98.62 171 TYR A C 1
ATOM 1308 O O . TYR A 1 171 ? 13.647 14.041 -17.875 1.00 98.62 171 TYR A O 1
ATOM 1316 N N . LYS A 1 172 ? 15.756 13.484 -17.351 1.00 98.44 172 LYS A N 1
ATOM 1317 C CA . LYS A 1 172 ? 16.249 13.426 -18.732 1.00 98.44 172 LYS A CA 1
ATOM 1318 C C . LYS A 1 172 ? 17.056 12.160 -18.983 1.00 98.44 172 LYS A C 1
ATOM 1320 O O . LYS A 1 172 ? 17.812 11.706 -18.119 1.00 98.44 172 LYS A O 1
ATOM 1325 N N . ALA A 1 173 ? 16.919 11.604 -20.180 1.00 98.62 173 ALA A N 1
ATOM 1326 C CA . ALA A 1 173 ? 17.762 10.522 -20.678 1.00 98.62 173 ALA A CA 1
ATOM 1327 C C . ALA A 1 173 ? 17.930 10.641 -22.194 1.00 98.62 173 ALA A C 1
ATOM 1329 O O . ALA A 1 173 ? 17.115 11.279 -22.847 1.00 98.62 173 ALA A O 1
ATOM 1330 N N . SER A 1 174 ? 18.947 10.004 -22.772 1.00 98.75 174 SER A N 1
ATOM 1331 C CA . SER A 1 174 ? 19.097 9.963 -24.231 1.00 98.75 174 SER A CA 1
ATOM 1332 C C . SER A 1 174 ? 19.462 8.581 -24.746 1.00 98.75 174 SER A C 1
ATOM 1334 O O . SER A 1 174 ? 20.106 7.806 -24.037 1.00 98.75 174 SER A O 1
ATOM 1336 N N . ILE A 1 175 ? 19.130 8.325 -26.009 1.00 98.81 175 ILE A N 1
ATOM 1337 C CA . ILE A 1 175 ? 19.590 7.170 -26.792 1.00 98.81 175 ILE A CA 1
ATOM 1338 C C . ILE A 1 175 ? 20.364 7.651 -28.034 1.00 98.81 175 ILE A C 1
ATOM 1340 O O . ILE A 1 175 ? 20.198 8.803 -28.444 1.00 98.81 175 ILE A O 1
ATOM 1344 N N . PRO A 1 176 ? 21.238 6.826 -28.636 1.00 98.69 176 PRO A N 1
ATOM 1345 C CA . PRO A 1 176 ? 21.850 7.143 -29.926 1.00 98.69 176 PRO A CA 1
ATOM 1346 C C . PR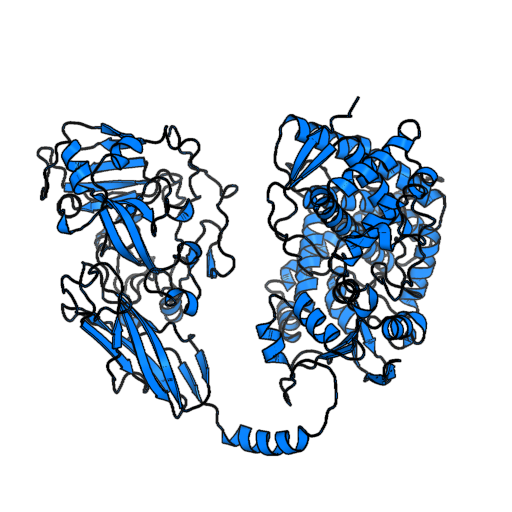O A 1 176 ? 20.795 7.339 -31.023 1.00 98.69 176 PRO A C 1
ATOM 1348 O O . PRO A 1 176 ? 19.805 6.609 -31.069 1.00 98.69 176 PRO A O 1
ATOM 1351 N N . LEU A 1 177 ? 21.030 8.274 -31.944 1.00 98.69 177 LEU A N 1
ATOM 1352 C CA . LEU A 1 177 ? 20.115 8.555 -33.056 1.00 98.69 177 LEU A CA 1
ATOM 1353 C C . LEU A 1 177 ? 19.937 7.343 -33.977 1.00 98.69 177 LEU A C 1
ATOM 1355 O O . LEU A 1 177 ? 18.820 7.066 -34.404 1.00 98.69 177 LEU A O 1
ATOM 1359 N N . GLY A 1 178 ? 21.004 6.569 -34.194 1.00 98.44 178 GLY A N 1
ATOM 1360 C CA . GLY A 1 178 ? 20.922 5.319 -34.952 1.00 98.44 178 GLY A CA 1
ATOM 1361 C C . GLY A 1 178 ? 19.923 4.328 -34.347 1.00 98.44 178 GLY A C 1
ATOM 1362 O O . GLY A 1 178 ? 19.157 3.726 -35.081 1.00 98.44 178 GLY A O 1
ATOM 1363 N N . GLN A 1 179 ? 19.847 4.226 -33.013 1.00 98.62 179 GLN A N 1
ATOM 1364 C CA . GLN A 1 179 ? 18.852 3.380 -32.342 1.00 98.62 179 GLN A CA 1
ATOM 1365 C C . GLN A 1 179 ? 17.439 3.975 -32.433 1.00 98.62 179 GLN A C 1
ATOM 1367 O O . GLN A 1 179 ? 16.468 3.246 -32.590 1.00 98.62 179 GLN A O 1
ATOM 1372 N N . ALA A 1 180 ? 17.311 5.299 -32.320 1.00 98.62 180 ALA A N 1
ATOM 1373 C CA . ALA A 1 180 ? 16.020 5.984 -32.373 1.00 98.62 180 ALA A CA 1
ATOM 1374 C C . ALA A 1 180 ? 15.351 5.925 -33.757 1.00 98.62 180 ALA A C 1
ATOM 1376 O O . ALA A 1 180 ? 14.125 5.954 -33.848 1.00 98.62 180 ALA A O 1
ATOM 1377 N N . THR A 1 181 ? 16.159 5.882 -34.820 1.00 98.62 181 THR A N 1
ATOM 1378 C CA . THR A 1 181 ? 15.708 5.890 -36.221 1.00 98.62 181 THR A CA 1
ATOM 1379 C C . THR A 1 181 ? 15.681 4.501 -36.854 1.00 98.62 181 THR A C 1
ATOM 1381 O O . THR A 1 181 ? 15.251 4.374 -37.999 1.00 98.62 181 THR A O 1
ATOM 1384 N N . ASP A 1 182 ? 16.124 3.467 -36.138 1.00 98.56 182 ASP A N 1
ATOM 1385 C CA . ASP A 1 182 ? 16.054 2.078 -36.579 1.00 98.56 182 ASP A CA 1
ATOM 1386 C C . ASP A 1 182 ? 14.666 1.486 -36.268 1.00 98.56 182 ASP A C 1
ATOM 1388 O O . ASP A 1 182 ? 14.310 1.319 -35.095 1.00 98.56 182 ASP A O 1
ATOM 1392 N N . PRO A 1 183 ? 13.856 1.141 -37.287 1.00 97.81 183 PRO A N 1
ATOM 1393 C CA . PRO A 1 183 ? 12.553 0.530 -37.071 1.00 97.81 183 PRO A CA 1
ATOM 1394 C C . PRO A 1 183 ? 12.623 -0.828 -36.366 1.00 97.81 183 PRO A C 1
ATOM 1396 O O . PRO A 1 183 ? 11.637 -1.197 -35.730 1.00 97.81 183 PRO A O 1
ATOM 1399 N N . GLU A 1 184 ? 13.734 -1.567 -36.455 1.00 97.25 184 GLU A N 1
ATOM 1400 C CA . GLU A 1 184 ? 13.889 -2.893 -35.835 1.00 97.25 184 GLU A CA 1
ATOM 1401 C C . GLU A 1 184 ? 14.242 -2.834 -34.346 1.00 97.25 184 GLU A C 1
ATOM 1403 O O . GLU A 1 184 ? 14.097 -3.840 -33.641 1.00 97.25 184 GLU A O 1
ATOM 1408 N N . ALA A 1 185 ? 14.668 -1.660 -33.864 1.00 98.00 185 ALA A N 1
ATOM 1409 C CA . ALA A 1 185 ? 14.908 -1.379 -32.451 1.00 98.00 185 ALA A CA 1
ATOM 1410 C C . ALA A 1 185 ? 13.606 -1.148 -31.659 1.00 98.00 185 ALA A C 1
ATOM 1412 O O . ALA A 1 185 ? 13.643 -1.085 -30.430 1.00 98.00 185 ALA A O 1
ATOM 1413 N N . ASP A 1 186 ? 12.467 -1.012 -32.354 1.00 98.44 186 ASP A N 1
ATOM 1414 C CA . ASP A 1 186 ? 11.114 -0.914 -31.788 1.00 98.44 186 ASP A CA 1
ATOM 1415 C C . ASP A 1 186 ? 10.953 0.151 -30.684 1.00 98.44 186 ASP A C 1
ATOM 1417 O O . ASP A 1 186 ? 10.151 0.004 -29.760 1.00 98.44 186 ASP A O 1
ATOM 1421 N N . VAL A 1 187 ? 11.702 1.255 -30.769 1.00 98.88 187 VAL A N 1
ATOM 1422 C CA . VAL A 1 187 ? 11.545 2.378 -29.836 1.00 98.88 187 VAL A CA 1
ATOM 1423 C C . VAL A 1 187 ? 10.176 3.021 -30.062 1.00 98.88 187 VAL A C 1
ATOM 1425 O O . VAL A 1 187 ? 9.863 3.440 -31.178 1.00 98.88 187 VAL A O 1
ATOM 1428 N N . LEU A 1 188 ? 9.364 3.121 -29.007 1.00 98.88 188 LEU A N 1
ATOM 1429 C CA . LEU A 1 188 ? 8.004 3.663 -29.076 1.00 98.88 188 LEU A CA 1
ATOM 1430 C C . LEU A 1 188 ? 7.860 4.970 -28.298 1.00 98.88 188 LEU A C 1
ATOM 1432 O O . LEU A 1 188 ? 8.411 5.127 -27.205 1.00 98.88 188 LEU A O 1
ATOM 1436 N N . LEU A 1 189 ? 7.005 5.848 -28.819 1.00 98.88 189 LEU A N 1
ATOM 1437 C CA . LEU A 1 189 ? 6.239 6.798 -28.020 1.00 98.88 189 LEU A CA 1
ATOM 1438 C C . LEU A 1 189 ? 4.907 6.131 -27.664 1.00 98.88 189 LEU A C 1
ATOM 1440 O O . LEU A 1 189 ? 3.967 6.109 -28.460 1.00 98.88 189 LEU A O 1
ATOM 1444 N N . ALA A 1 190 ? 4.868 5.510 -26.487 1.00 98.88 190 ALA A N 1
ATOM 1445 C CA . ALA A 1 190 ? 3.738 4.722 -26.019 1.00 98.88 190 ALA A CA 1
ATOM 1446 C C . ALA A 1 190 ? 2.704 5.602 -25.311 1.00 98.88 190 ALA A C 1
ATOM 1448 O O . ALA A 1 190 ? 3.062 6.412 -24.453 1.00 98.88 190 ALA A O 1
ATOM 1449 N N . TYR A 1 191 ? 1.434 5.387 -25.651 1.00 98.69 191 TYR A N 1
ATOM 1450 C CA . TYR A 1 191 ? 0.256 5.967 -24.993 1.00 98.69 191 TYR A CA 1
ATOM 1451 C C . TYR A 1 191 ? -0.677 4.887 -24.408 1.00 98.69 191 TYR A C 1
ATOM 1453 O O . TYR A 1 191 ? -1.574 5.200 -23.626 1.00 98.69 191 TYR A O 1
ATOM 1461 N N . GLU A 1 192 ? -0.414 3.609 -24.704 1.00 98.81 192 GLU A N 1
ATOM 1462 C CA . GLU A 1 192 ? -1.101 2.449 -24.134 1.00 98.81 192 GLU A CA 1
ATOM 1463 C C . GLU A 1 192 ? -0.142 1.463 -23.452 1.00 98.81 192 GLU A C 1
ATOM 1465 O O . GLU A 1 192 ? 1.024 1.305 -23.832 1.00 98.81 192 GLU A O 1
ATOM 1470 N N . MET A 1 193 ? -0.671 0.751 -22.460 1.00 98.81 193 MET A N 1
ATOM 1471 C CA . MET A 1 193 ? -0.020 -0.337 -21.742 1.00 98.81 193 MET A CA 1
ATOM 1472 C C . MET A 1 193 ? -1.041 -1.443 -21.461 1.00 98.81 193 MET A C 1
ATOM 1474 O O . MET A 1 193 ? -2.047 -1.223 -20.795 1.00 98.81 193 MET A O 1
ATOM 1478 N N . ASN A 1 194 ? -0.753 -2.653 -21.938 1.00 98.38 194 ASN A N 1
ATOM 1479 C CA . ASN A 1 194 ? -1.608 -3.838 -21.842 1.00 98.38 194 ASN A CA 1
ATOM 1480 C C . ASN A 1 194 ? -3.014 -3.647 -22.445 1.00 98.38 194 ASN A C 1
ATOM 1482 O O . ASN A 1 194 ? -3.980 -4.205 -21.937 1.00 98.38 194 ASN A O 1
ATOM 1486 N N . GLY A 1 195 ? -3.114 -2.878 -23.534 1.00 96.81 195 GLY A N 1
ATOM 1487 C CA . GLY A 1 195 ? -4.372 -2.615 -24.246 1.00 96.81 195 GLY A CA 1
ATOM 1488 C C . GLY A 1 195 ? -5.230 -1.496 -23.651 1.00 96.81 195 GLY A C 1
ATOM 1489 O O . GLY A 1 195 ? -6.244 -1.144 -24.241 1.00 96.81 195 GLY A O 1
ATOM 1490 N N . GLU A 1 196 ? -4.811 -0.918 -22.526 1.00 97.75 196 GLU A N 1
ATOM 1491 C CA . GLU A 1 196 ? -5.460 0.224 -21.883 1.00 97.75 196 GLU A CA 1
ATOM 1492 C C . GLU A 1 196 ? -4.599 1.479 -22.037 1.00 97.75 196 GLU A C 1
ATOM 1494 O O . GLU A 1 196 ? -3.384 1.390 -22.242 1.00 97.75 196 GLU A O 1
ATOM 1499 N N . LEU A 1 197 ? -5.198 2.663 -21.882 1.00 97.69 197 LEU A N 1
ATOM 1500 C CA . LEU A 1 197 ? -4.429 3.906 -21.791 1.00 97.69 197 LEU A CA 1
ATOM 1501 C C . LEU A 1 197 ? -3.414 3.827 -20.644 1.00 97.69 197 LEU A C 1
ATOM 1503 O O . LEU A 1 197 ? -3.671 3.225 -19.596 1.00 97.69 197 LEU A O 1
ATOM 1507 N N . LEU A 1 198 ? -2.253 4.464 -20.827 1.00 98.50 198 LEU A N 1
ATOM 1508 C CA . LEU A 1 198 ? -1.260 4.565 -19.761 1.00 98.50 198 LEU A CA 1
ATOM 1509 C C . LEU A 1 198 ? -1.900 5.093 -18.476 1.00 98.50 198 LEU A C 1
ATOM 1511 O O . LEU A 1 198 ? -2.691 6.033 -18.490 1.00 98.50 198 LEU A O 1
ATOM 1515 N N . ASN A 1 199 ? -1.493 4.537 -17.338 1.00 97.62 199 ASN A N 1
ATOM 1516 C CA . ASN A 1 199 ? -1.815 5.146 -16.057 1.00 97.62 199 ASN A CA 1
ATOM 1517 C C . ASN A 1 199 ? -0.809 6.262 -15.716 1.00 97.62 199 ASN A C 1
ATOM 1519 O O . ASN A 1 199 ? 0.285 6.366 -16.286 1.00 97.62 199 ASN A O 1
ATOM 1523 N N . ARG A 1 200 ? -1.159 7.089 -14.725 1.00 98.00 200 ARG A N 1
ATOM 1524 C CA . ARG A 1 200 ? -0.300 8.195 -14.277 1.00 98.00 200 ARG A CA 1
ATOM 1525 C C . ARG A 1 200 ? 1.073 7.730 -13.786 1.00 98.00 200 ARG A C 1
ATOM 1527 O O . ARG A 1 200 ? 2.059 8.355 -14.144 1.00 98.00 200 ARG A O 1
ATOM 1534 N N . ASP A 1 201 ? 1.172 6.630 -13.036 1.00 98.31 201 ASP A N 1
ATOM 1535 C CA . ASP A 1 201 ? 2.457 6.103 -12.531 1.00 98.31 201 ASP A CA 1
ATOM 1536 C C . ASP A 1 201 ? 3.437 5.695 -13.646 1.00 98.31 201 ASP A C 1
ATOM 1538 O O . ASP A 1 201 ? 4.665 5.773 -13.488 1.00 98.31 201 ASP A O 1
ATOM 1542 N N . HIS A 1 202 ? 2.895 5.240 -14.773 1.00 98.69 202 HIS A N 1
ATOM 1543 C CA . HIS A 1 202 ? 3.647 4.714 -15.902 1.00 98.69 202 HIS A CA 1
ATOM 1544 C C . HIS A 1 202 ? 3.788 5.701 -17.053 1.00 98.69 202 HIS A C 1
ATOM 1546 O O . HIS A 1 202 ? 4.404 5.322 -18.039 1.00 98.69 202 HIS A O 1
ATOM 1552 N N . GLY A 1 203 ? 3.360 6.957 -16.911 1.00 98.38 203 GLY A N 1
ATOM 1553 C CA . GLY A 1 203 ? 3.723 8.016 -17.856 1.00 98.38 203 GLY A CA 1
ATOM 1554 C C . GLY A 1 203 ? 2.583 8.636 -18.651 1.00 98.38 203 GLY A C 1
ATOM 1555 O O . GLY A 1 203 ? 2.878 9.270 -19.653 1.00 98.38 203 GLY A O 1
ATOM 1556 N N . TYR A 1 204 ? 1.320 8.472 -18.246 1.00 98.25 204 TYR A N 1
ATOM 1557 C CA . TYR A 1 204 ? 0.185 9.121 -18.919 1.00 98.25 204 TYR A CA 1
ATOM 1558 C C . TYR A 1 204 ? 0.392 10.646 -19.082 1.00 98.25 204 TYR A C 1
ATOM 1560 O O . TYR A 1 204 ? 0.694 11.298 -18.079 1.00 98.25 204 TYR A O 1
ATOM 1568 N N . PRO A 1 205 ? 0.209 11.227 -20.285 1.00 98.06 205 PRO A N 1
ATOM 1569 C CA . PRO A 1 205 ? -0.392 10.603 -21.469 1.00 98.06 205 PRO A CA 1
ATOM 1570 C C . PRO A 1 205 ? 0.593 9.901 -22.413 1.00 98.06 205 PRO A C 1
ATOM 1572 O O . PRO A 1 205 ? 0.169 9.043 -23.183 1.00 98.06 205 PRO A O 1
ATOM 1575 N N . LEU A 1 206 ? 1.888 10.218 -22.345 1.00 98.62 206 LEU A N 1
ATOM 1576 C C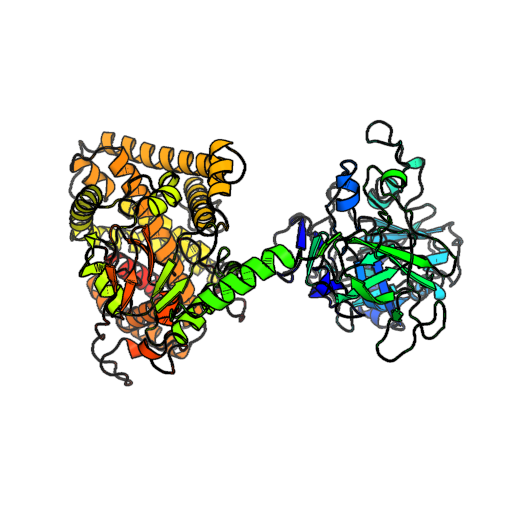A . LEU A 1 206 ? 2.881 9.731 -23.299 1.00 98.62 206 LEU A CA 1
ATOM 1577 C C . LEU A 1 206 ? 4.231 9.452 -22.629 1.00 98.62 206 LEU A C 1
ATOM 1579 O O . LEU A 1 206 ? 4.749 10.251 -21.839 1.00 98.62 206 LEU A O 1
ATOM 1583 N N . ARG A 1 207 ? 4.843 8.323 -22.992 1.00 98.81 207 ARG A N 1
ATOM 1584 C CA . ARG A 1 207 ? 6.188 7.942 -22.545 1.00 98.81 207 ARG A CA 1
ATOM 1585 C C . ARG A 1 207 ? 7.047 7.412 -23.686 1.00 98.81 207 ARG A C 1
ATOM 1587 O O . ARG A 1 207 ? 6.535 6.837 -24.639 1.00 98.81 207 ARG A O 1
ATOM 1594 N N . GLY A 1 208 ? 8.361 7.472 -23.510 1.00 98.75 208 GLY A N 1
ATOM 1595 C CA . GLY A 1 208 ? 9.294 6.656 -24.275 1.00 98.75 208 GLY A CA 1
ATOM 1596 C C . GLY A 1 208 ? 9.330 5.219 -23.747 1.00 98.75 208 GLY A C 1
ATOM 1597 O O . GLY A 1 208 ? 9.334 4.992 -22.529 1.00 98.75 208 GLY A O 1
ATOM 1598 N N . ILE A 1 209 ? 9.402 4.254 -24.659 1.00 98.88 209 ILE A N 1
ATOM 1599 C CA . ILE A 1 209 ? 9.770 2.859 -24.397 1.00 98.88 209 ILE A CA 1
ATOM 1600 C C . ILE A 1 209 ? 10.967 2.525 -25.277 1.00 98.88 209 ILE A C 1
ATOM 1602 O O . ILE A 1 209 ? 10.897 2.660 -26.495 1.00 98.88 209 ILE A O 1
ATOM 1606 N N . VAL A 1 210 ? 12.060 2.096 -24.645 1.00 98.81 210 VAL A N 1
ATOM 1607 C CA . VAL A 1 210 ? 13.306 1.706 -25.317 1.00 98.81 210 VAL A CA 1
ATOM 1608 C C . VAL A 1 210 ? 13.559 0.223 -25.021 1.00 98.81 210 VAL A C 1
ATOM 1610 O O . VAL A 1 210 ? 14.115 -0.094 -23.964 1.00 98.81 210 VAL A O 1
ATOM 1613 N N . PRO A 1 211 ? 13.101 -0.696 -25.888 1.00 98.75 211 PRO A N 1
ATOM 1614 C CA . PRO A 1 211 ? 13.258 -2.131 -25.671 1.00 98.75 211 PRO A CA 1
ATOM 1615 C C . PRO A 1 211 ? 14.727 -2.568 -25.562 1.00 98.75 211 PRO A C 1
ATOM 1617 O O . PRO A 1 211 ? 15.622 -1.958 -26.145 1.00 98.75 211 PRO A O 1
ATOM 1620 N N . GLY A 1 212 ? 14.995 -3.608 -24.762 1.00 97.88 212 GLY A N 1
ATOM 1621 C CA . GLY A 1 212 ? 16.349 -4.150 -24.564 1.00 97.88 212 GLY A CA 1
ATOM 1622 C C . GLY A 1 212 ? 17.324 -3.230 -23.810 1.00 97.88 212 GLY A C 1
ATOM 1623 O O . GLY A 1 212 ? 18.501 -3.556 -23.674 1.00 97.88 212 GLY A O 1
ATOM 1624 N N . VAL A 1 213 ? 16.856 -2.091 -23.301 1.00 98.75 213 VAL A N 1
ATOM 1625 C CA . VAL A 1 213 ? 17.646 -1.094 -22.568 1.00 98.75 213 VAL A CA 1
ATOM 1626 C C . VAL A 1 213 ? 17.139 -1.003 -21.126 1.00 98.75 213 VAL A C 1
ATOM 1628 O O . VAL A 1 213 ? 15.988 -1.326 -20.828 1.00 98.75 213 VAL A O 1
ATOM 1631 N N . ILE A 1 214 ? 17.990 -0.575 -20.187 1.00 98.50 214 ILE A N 1
ATOM 1632 C CA . ILE A 1 214 ? 17.574 -0.365 -18.797 1.00 98.50 214 ILE A CA 1
ATOM 1633 C C . ILE A 1 214 ? 16.374 0.589 -18.724 1.00 98.50 214 ILE A C 1
ATOM 1635 O O . ILE A 1 214 ? 16.311 1.609 -19.416 1.00 98.50 214 ILE A O 1
ATOM 1639 N N . GLY A 1 215 ? 15.449 0.325 -17.799 1.00 97.94 215 GLY A N 1
ATOM 1640 C CA . GLY A 1 215 ? 14.196 1.079 -17.690 1.00 97.94 215 GLY A CA 1
ATOM 1641 C C . GLY A 1 215 ? 14.371 2.588 -17.461 1.00 97.94 215 GLY A C 1
ATOM 1642 O O . GLY A 1 215 ? 13.456 3.352 -17.742 1.00 97.94 215 GLY A O 1
ATOM 1643 N N . ALA A 1 216 ? 15.549 3.035 -17.007 1.00 98.19 216 ALA A N 1
ATOM 1644 C CA . ALA A 1 216 ? 15.882 4.450 -16.836 1.00 98.19 216 ALA A CA 1
ATOM 1645 C C . ALA A 1 216 ? 15.817 5.261 -18.147 1.00 98.19 216 ALA A C 1
ATOM 1647 O O . ALA A 1 216 ? 15.580 6.461 -18.104 1.00 98.19 216 ALA A O 1
ATOM 1648 N N . ARG A 1 217 ? 16.014 4.638 -19.317 1.00 98.56 217 ARG A N 1
ATOM 1649 C CA . ARG A 1 217 ? 15.978 5.357 -20.609 1.00 98.56 217 ARG A CA 1
ATOM 1650 C C . ARG A 1 217 ? 14.570 5.469 -21.197 1.00 98.56 217 ARG A C 1
ATOM 1652 O O . ARG A 1 217 ? 14.349 6.258 -22.105 1.00 98.56 217 ARG A O 1
ATOM 1659 N N . SER A 1 218 ? 13.611 4.731 -20.641 1.00 98.75 218 SER A N 1
ATOM 1660 C CA . SER A 1 218 ? 12.194 4.794 -21.009 1.00 98.75 218 SER A CA 1
ATOM 1661 C C . SER A 1 218 ? 11.500 5.927 -20.240 1.00 98.75 218 SER A C 1
ATOM 1663 O O . SER A 1 218 ? 10.763 5.675 -19.281 1.00 98.75 218 SER A O 1
ATOM 1665 N N . VAL A 1 219 ? 11.810 7.174 -20.611 1.00 98.88 219 VAL A N 1
ATOM 1666 C CA . VAL A 1 219 ? 11.352 8.401 -19.929 1.00 98.88 219 VAL A CA 1
ATOM 1667 C C . VAL A 1 219 ? 9.828 8.508 -19.939 1.00 98.88 219 VAL A C 1
ATOM 1669 O O . VAL A 1 219 ? 9.184 8.214 -20.940 1.00 98.88 219 VAL A O 1
ATOM 1672 N N . LYS A 1 220 ? 9.246 8.912 -18.809 1.00 98.81 220 LYS A N 1
ATOM 1673 C CA . LYS A 1 220 ? 7.797 9.063 -18.610 1.00 98.81 220 LYS A CA 1
ATOM 1674 C C . LYS A 1 220 ? 7.396 10.533 -18.694 1.00 98.81 220 LYS A C 1
ATOM 1676 O O . LYS A 1 220 ? 8.242 11.378 -18.433 1.00 98.81 220 LYS A O 1
ATOM 1681 N N . TRP A 1 221 ? 6.120 10.799 -18.986 1.00 98.44 221 TRP A N 1
ATOM 1682 C CA . TRP A 1 221 ? 5.535 12.148 -19.008 1.00 98.44 221 TRP A CA 1
ATOM 1683 C C . TRP A 1 221 ? 6.330 13.108 -19.894 1.00 98.44 221 TRP A C 1
ATOM 1685 O O . TRP A 1 221 ? 6.846 14.120 -19.421 1.00 98.44 221 TRP A O 1
ATOM 1695 N N . LEU A 1 222 ? 6.489 12.732 -21.163 1.00 98.25 222 LEU A N 1
ATOM 1696 C CA . LEU A 1 222 ? 7.330 13.473 -22.099 1.00 98.25 222 LEU A CA 1
ATOM 1697 C C . LEU A 1 222 ? 6.869 14.929 -22.236 1.00 98.25 222 LEU A C 1
ATOM 1699 O O . LEU A 1 222 ? 5.687 15.199 -22.395 1.00 98.25 222 LEU A O 1
ATOM 1703 N N . GLU A 1 223 ? 7.814 15.856 -22.198 1.00 97.19 223 GLU A N 1
ATOM 1704 C CA . GLU A 1 223 ? 7.625 17.277 -22.503 1.00 97.19 223 GLU A CA 1
ATOM 1705 C C . GLU A 1 223 ? 8.315 17.633 -23.823 1.00 97.19 223 GLU A C 1
ATOM 1707 O O . GLU A 1 223 ? 7.769 18.375 -24.639 1.00 97.19 223 GLU A O 1
ATOM 1712 N N . ALA A 1 224 ? 9.507 17.077 -24.059 1.00 98.12 224 ALA A N 1
ATOM 1713 C CA . ALA A 1 224 ? 10.269 17.354 -25.266 1.00 98.12 224 ALA A CA 1
ATOM 1714 C C . ALA A 1 224 ? 11.128 16.169 -25.719 1.00 98.12 224 ALA A C 1
ATOM 1716 O O . ALA A 1 224 ? 11.553 15.324 -24.923 1.00 98.12 224 ALA A O 1
ATOM 1717 N N . ILE A 1 225 ? 11.413 16.156 -27.018 1.00 98.69 225 ILE A N 1
ATOM 1718 C CA . ILE A 1 225 ? 12.418 15.322 -27.666 1.00 98.69 225 ILE A CA 1
ATOM 1719 C C . ILE A 1 225 ? 13.428 16.248 -28.345 1.00 98.69 225 ILE A C 1
ATOM 1721 O O . ILE A 1 225 ? 13.092 16.972 -29.279 1.00 98.69 225 ILE A O 1
ATOM 1725 N N . ASN A 1 226 ? 14.679 16.214 -27.901 1.00 98.69 226 ASN A N 1
ATOM 1726 C CA . ASN A 1 226 ? 15.730 17.084 -28.417 1.00 98.69 226 ASN A CA 1
ATOM 1727 C C . ASN A 1 226 ? 16.764 16.270 -29.190 1.00 98.69 226 ASN A C 1
ATOM 1729 O O . ASN A 1 226 ? 17.353 15.324 -28.664 1.00 98.69 226 ASN A O 1
ATOM 1733 N N . ILE A 1 227 ? 17.031 16.665 -30.431 1.00 98.69 227 ILE A N 1
ATOM 1734 C CA . ILE A 1 227 ? 18.115 16.094 -31.229 1.00 98.69 227 ILE A CA 1
ATOM 1735 C C . ILE A 1 227 ? 19.397 16.860 -30.920 1.00 98.69 227 ILE A C 1
ATOM 1737 O O . ILE A 1 227 ? 19.490 18.060 -31.169 1.00 98.69 227 ILE A O 1
ATOM 1741 N N . ILE A 1 228 ? 20.393 16.178 -30.363 1.00 98.50 228 ILE A N 1
ATOM 1742 C CA . ILE A 1 228 ? 21.604 16.807 -29.820 1.00 98.50 228 ILE A CA 1
ATOM 1743 C C . ILE A 1 228 ? 22.871 16.119 -30.336 1.00 98.50 228 ILE A C 1
ATOM 1745 O O . ILE A 1 228 ? 22.842 14.967 -30.774 1.00 98.50 228 ILE A O 1
ATOM 1749 N N . SER A 1 229 ? 23.988 16.846 -30.354 1.00 98.00 229 SER A N 1
ATOM 1750 C CA . SER A 1 229 ? 25.261 16.376 -30.925 1.00 98.00 229 SER A CA 1
ATOM 1751 C C . SER A 1 229 ? 26.007 15.395 -30.022 1.00 98.00 229 SER A C 1
ATOM 1753 O O . SER A 1 229 ? 26.721 14.532 -30.525 1.00 98.00 229 SER A O 1
ATOM 1755 N N . GLU A 1 230 ? 25.809 15.501 -28.710 1.00 96.94 230 GLU A N 1
ATOM 1756 C CA . GLU A 1 230 ? 26.441 14.681 -27.675 1.00 96.94 230 GLU A CA 1
ATOM 1757 C C . GLU A 1 230 ? 25.377 14.022 -26.791 1.00 96.94 230 GLU A C 1
ATOM 1759 O O . GLU A 1 230 ? 24.204 14.385 -26.843 1.00 96.94 230 GLU A O 1
ATOM 1764 N N . GLU A 1 231 ? 25.764 13.039 -25.976 1.00 96.00 231 GLU A N 1
ATOM 1765 C CA . GLU A 1 231 ? 24.832 12.408 -25.036 1.00 96.00 231 GLU A CA 1
ATOM 1766 C C . GLU A 1 231 ? 24.224 13.428 -24.055 1.00 96.00 231 GLU A C 1
ATOM 1768 O O . GLU A 1 231 ? 24.836 14.447 -23.727 1.00 96.00 231 GLU A O 1
ATOM 1773 N N . CYS A 1 232 ? 23.017 13.148 -23.553 1.00 97.31 232 CYS A N 1
ATOM 1774 C CA . CYS A 1 232 ? 22.330 14.014 -22.595 1.00 97.31 232 CYS A CA 1
ATOM 1775 C C . CYS A 1 232 ? 23.215 14.307 -21.370 1.00 97.31 232 CYS A C 1
ATOM 1777 O O . CYS A 1 232 ? 23.794 13.406 -20.752 1.00 97.31 232 CYS A O 1
ATOM 1779 N N . GLN A 1 233 ? 23.295 15.589 -21.007 1.00 97.75 233 GLN A N 1
ATOM 1780 C CA . GLN A 1 233 ? 24.119 16.079 -19.897 1.00 97.75 233 GLN A CA 1
ATOM 1781 C C . GLN A 1 233 ? 23.387 16.063 -18.542 1.00 97.75 233 GLN A C 1
ATOM 1783 O O . GLN A 1 233 ? 23.949 16.482 -17.532 1.00 97.75 233 GLN A O 1
ATOM 1788 N N . GLY A 1 234 ? 22.147 15.562 -18.504 1.00 96.94 234 GLY A N 1
ATOM 1789 C CA . GLY A 1 234 ? 21.350 15.436 -17.283 1.00 96.94 234 GLY A CA 1
ATOM 1790 C C . GLY A 1 234 ? 22.008 14.550 -16.221 1.00 96.94 234 GLY A C 1
ATOM 1791 O O . GLY A 1 234 ? 22.771 13.622 -16.522 1.00 96.94 234 GLY A O 1
ATOM 1792 N N . PHE A 1 235 ? 21.670 14.803 -14.958 1.00 98.12 235 PHE A N 1
ATOM 1793 C CA . PHE A 1 235 ? 22.195 14.111 -13.783 1.00 98.12 235 PHE A CA 1
ATOM 1794 C C . PHE A 1 235 ? 22.080 12.589 -13.921 1.00 98.12 235 PHE A C 1
ATOM 1796 O O . PHE A 1 235 ? 23.049 11.869 -13.690 1.00 98.12 235 PHE A O 1
ATOM 1803 N N . PHE A 1 236 ? 20.931 12.080 -14.368 1.00 98.00 236 PHE A N 1
ATOM 1804 C CA . PHE A 1 236 ? 20.681 10.637 -14.483 1.00 98.00 236 PHE A CA 1
ATOM 1805 C C . PHE A 1 236 ? 21.383 9.962 -15.677 1.00 98.00 236 PHE A C 1
ATOM 1807 O O . PHE A 1 236 ? 21.396 8.734 -15.784 1.00 98.00 236 PHE A O 1
ATOM 1814 N N . MET A 1 237 ? 21.987 10.727 -16.583 1.00 97.75 237 MET A N 1
ATOM 1815 C CA . MET A 1 237 ? 22.879 10.193 -17.620 1.00 97.75 237 MET A CA 1
ATOM 1816 C C . MET A 1 237 ? 24.341 10.288 -17.181 1.00 97.75 237 MET A C 1
ATOM 1818 O O . MET A 1 237 ? 25.098 9.326 -17.314 1.00 97.75 237 MET A O 1
ATOM 1822 N N . GLN A 1 238 ? 24.733 11.428 -16.608 1.00 97.81 238 GLN A N 1
ATOM 1823 C CA . GLN A 1 238 ? 26.135 11.736 -16.330 1.00 97.81 238 GLN A CA 1
ATOM 1824 C C . GLN A 1 238 ? 26.614 11.284 -14.951 1.00 97.81 238 GLN A C 1
ATOM 1826 O O . GLN A 1 238 ? 27.763 10.857 -14.810 1.00 97.81 238 GLN A O 1
ATOM 1831 N N . LYS A 1 239 ? 25.750 11.372 -13.938 1.00 97.19 239 LYS A N 1
ATOM 1832 C CA . LYS A 1 239 ? 26.050 11.183 -12.509 1.00 97.19 239 LYS A CA 1
ATOM 1833 C C . LYS A 1 239 ? 25.236 10.052 -11.866 1.00 97.19 239 LYS A C 1
ATOM 1835 O O . LYS A 1 239 ? 25.189 9.943 -10.644 1.00 97.19 239 LYS A O 1
ATOM 1840 N N . ASP A 1 240 ? 24.598 9.202 -12.668 1.00 97.56 240 ASP A N 1
ATOM 1841 C CA . ASP A 1 240 ? 23.938 7.981 -12.203 1.00 97.56 240 ASP A CA 1
ATOM 1842 C C . ASP A 1 240 ? 23.906 6.908 -13.302 1.00 97.56 240 ASP A C 1
ATOM 1844 O O . ASP A 1 240 ? 24.327 7.152 -14.430 1.00 97.56 240 ASP A O 1
ATOM 1848 N N . TYR A 1 241 ? 23.414 5.709 -12.971 1.00 98.00 241 TYR A N 1
ATOM 1849 C CA . TYR A 1 241 ? 23.208 4.598 -13.906 1.00 98.00 241 TYR A CA 1
ATOM 1850 C C . TYR A 1 241 ? 24.464 4.267 -14.730 1.00 98.00 241 TYR A C 1
ATOM 1852 O O . TYR A 1 241 ? 24.406 4.119 -15.950 1.00 98.00 241 TYR A O 1
ATOM 1860 N N . LYS A 1 242 ? 25.604 4.140 -14.042 1.00 98.44 242 LYS A N 1
ATOM 1861 C CA . LYS A 1 242 ? 26.895 3.700 -14.588 1.00 98.44 242 LYS A CA 1
ATOM 1862 C C . LYS A 1 242 ? 27.429 2.526 -13.770 1.00 98.44 242 LYS A C 1
ATOM 1864 O O . LYS A 1 242 ? 27.264 2.500 -12.550 1.00 98.44 242 LYS A O 1
ATOM 1869 N N . MET A 1 243 ? 28.072 1.571 -14.438 1.00 97.50 243 MET A N 1
ATOM 1870 C CA . MET A 1 243 ? 28.679 0.406 -13.789 1.00 97.50 243 MET A CA 1
ATOM 1871 C C . MET A 1 243 ? 30.148 0.687 -13.469 1.00 97.50 243 MET A C 1
ATOM 1873 O O . MET A 1 243 ? 30.966 0.855 -14.373 1.00 97.50 243 MET A O 1
ATOM 1877 N N . PHE A 1 244 ? 30.482 0.745 -12.181 1.00 98.06 244 PHE A N 1
ATOM 1878 C CA . PHE A 1 244 ? 31.852 0.928 -11.693 1.00 98.06 244 PHE A CA 1
ATOM 1879 C C . PHE A 1 244 ? 32.430 -0.396 -11.184 1.00 98.06 244 PHE A C 1
ATOM 1881 O O . PHE A 1 244 ? 31.662 -1.246 -10.739 1.00 98.06 244 PHE A O 1
ATOM 1888 N N . PRO A 1 245 ? 33.762 -0.581 -11.214 1.00 97.50 245 PRO A N 1
ATOM 1889 C CA . PRO A 1 245 ? 34.382 -1.754 -10.610 1.00 97.50 245 PRO A CA 1
ATOM 1890 C C . PRO A 1 245 ? 34.307 -1.705 -9.069 1.00 97.50 245 PRO A C 1
ATOM 1892 O O . PRO A 1 245 ? 34.194 -0.611 -8.501 1.00 97.50 245 PRO A O 1
ATOM 1895 N N . PRO A 1 246 ? 34.459 -2.852 -8.374 1.00 97.19 246 PRO A N 1
ATOM 1896 C CA . PRO A 1 246 ? 34.326 -2.922 -6.915 1.00 97.19 246 PRO A CA 1
ATOM 1897 C C . PRO A 1 246 ? 35.309 -2.068 -6.101 1.00 97.19 246 PRO A C 1
ATOM 1899 O O . PRO A 1 246 ? 35.054 -1.768 -4.933 1.00 97.19 246 PRO A O 1
ATOM 1902 N N . SER A 1 247 ? 36.429 -1.665 -6.708 1.00 96.75 247 SER A N 1
ATOM 1903 C CA . SER A 1 247 ? 37.453 -0.810 -6.094 1.00 96.75 247 SER A CA 1
ATOM 1904 C C . SER A 1 247 ? 37.043 0.663 -5.964 1.00 96.75 247 SER A C 1
ATOM 1906 O O . SER A 1 247 ? 37.683 1.411 -5.221 1.00 96.75 247 SER A O 1
ATOM 1908 N N . VAL A 1 248 ? 35.988 1.099 -6.659 1.00 97.69 248 VAL A N 1
ATOM 1909 C CA . VAL A 1 248 ? 35.518 2.491 -6.622 1.00 97.69 248 VAL A CA 1
ATOM 1910 C C . VAL A 1 248 ? 34.537 2.693 -5.464 1.00 97.69 248 VAL A C 1
ATOM 1912 O O . VAL A 1 248 ? 33.606 1.912 -5.256 1.00 97.69 248 VAL A O 1
ATOM 1915 N N . ASN A 1 249 ? 34.732 3.770 -4.712 1.00 95.31 249 ASN A N 1
ATOM 1916 C CA . ASN A 1 249 ? 33.914 4.214 -3.589 1.00 95.31 249 ASN A CA 1
ATOM 1917 C C . ASN A 1 249 ? 33.521 5.695 -3.766 1.00 95.31 249 ASN A C 1
ATOM 1919 O O . ASN A 1 249 ? 33.767 6.287 -4.812 1.00 95.31 249 ASN A O 1
ATOM 1923 N N . TRP A 1 250 ? 32.866 6.294 -2.769 1.00 95.31 250 TRP A N 1
ATOM 1924 C CA . TRP A 1 250 ? 32.394 7.682 -2.863 1.00 95.31 250 TRP A CA 1
ATOM 1925 C C . TRP A 1 250 ? 33.513 8.729 -2.859 1.00 95.31 250 TRP A C 1
ATOM 1927 O O . TRP A 1 250 ? 33.282 9.825 -3.359 1.00 95.31 250 TRP A O 1
ATOM 1937 N N . ASP A 1 251 ? 34.698 8.389 -2.354 1.00 96.69 251 ASP A N 1
ATOM 1938 C CA . ASP A 1 251 ? 35.824 9.318 -2.224 1.00 96.69 251 ASP A CA 1
ATOM 1939 C C . ASP A 1 251 ? 36.670 9.372 -3.504 1.00 96.69 251 ASP A C 1
ATOM 1941 O O . ASP A 1 251 ? 37.269 10.398 -3.811 1.00 96.69 251 ASP A O 1
ATOM 1945 N N . ASN A 1 252 ? 36.705 8.279 -4.277 1.00 97.12 252 ASN A N 1
ATOM 1946 C CA . ASN A 1 252 ? 37.508 8.165 -5.501 1.00 97.12 252 ASN A CA 1
ATOM 1947 C C . ASN A 1 252 ? 36.677 8.050 -6.793 1.00 97.12 252 ASN A C 1
ATOM 1949 O O . ASN A 1 252 ? 37.228 7.781 -7.864 1.00 97.12 252 ASN A O 1
ATOM 1953 N N . ILE A 1 253 ? 35.355 8.227 -6.716 1.00 97.56 253 ILE A N 1
ATOM 1954 C CA . ILE A 1 253 ? 34.474 8.112 -7.879 1.00 97.56 253 ILE A CA 1
ATOM 1955 C C . ILE A 1 253 ? 34.772 9.191 -8.921 1.00 97.56 253 ILE A C 1
ATOM 1957 O O . ILE A 1 253 ? 34.668 10.389 -8.667 1.00 97.56 253 ILE A O 1
ATOM 1961 N N . ASN A 1 254 ? 35.040 8.750 -10.150 1.00 97.56 254 ASN A N 1
ATOM 1962 C CA . ASN A 1 254 ? 35.092 9.625 -11.311 1.00 97.56 254 ASN A CA 1
ATOM 1963 C C . ASN A 1 254 ? 34.074 9.184 -12.369 1.00 97.56 254 ASN A C 1
ATOM 1965 O O . ASN A 1 254 ? 34.275 8.209 -13.096 1.00 97.56 254 ASN A O 1
ATOM 1969 N N . TRP A 1 255 ? 32.987 9.948 -12.474 1.00 97.06 255 TRP A N 1
ATOM 1970 C CA . TRP A 1 255 ? 31.849 9.669 -13.347 1.00 97.06 255 TRP A CA 1
ATOM 1971 C C . TRP A 1 255 ? 32.168 9.612 -14.843 1.00 97.06 255 TRP A C 1
ATOM 1973 O O . TRP A 1 255 ? 31.441 8.944 -15.579 1.00 97.06 255 TRP A O 1
ATOM 1983 N N . THR A 1 256 ? 33.228 10.278 -15.307 1.00 96.75 256 THR A N 1
ATOM 1984 C CA . THR A 1 256 ? 33.589 10.307 -16.737 1.00 96.75 256 THR A CA 1
ATOM 1985 C C . THR A 1 256 ? 34.319 9.043 -17.186 1.00 96.75 256 THR A C 1
ATOM 1987 O O . THR A 1 256 ? 34.350 8.738 -18.372 1.00 96.75 256 THR A O 1
ATOM 1990 N N . THR A 1 257 ? 34.847 8.249 -16.248 1.00 97.19 257 THR A N 1
ATOM 1991 C CA . THR A 1 257 ? 35.564 6.998 -16.560 1.00 97.19 257 THR A CA 1
ATOM 1992 C C . THR A 1 257 ? 34.645 5.878 -17.048 1.00 97.19 257 THR A C 1
ATOM 1994 O O . THR A 1 257 ? 35.118 4.861 -17.560 1.00 97.19 257 THR A O 1
ATOM 1997 N N . ARG A 1 258 ? 33.327 6.026 -16.880 1.00 97.50 258 ARG A N 1
ATOM 1998 C CA . ARG A 1 258 ? 32.331 5.029 -17.275 1.00 97.50 258 ARG A CA 1
ATOM 1999 C C . ARG A 1 258 ? 31.277 5.640 -18.183 1.00 97.50 258 ARG A C 1
ATOM 2001 O O . ARG A 1 258 ? 30.905 6.807 -18.050 1.00 97.50 258 ARG A O 1
ATOM 2008 N N . ARG A 1 259 ? 30.791 4.817 -19.108 1.00 96.56 259 ARG A N 1
ATOM 2009 C CA . ARG A 1 259 ? 29.706 5.158 -20.029 1.00 96.56 259 ARG A CA 1
ATOM 2010 C C . ARG A 1 259 ? 28.351 4.962 -19.334 1.00 96.56 259 ARG A C 1
ATOM 2012 O O . ARG A 1 259 ? 28.258 4.096 -18.457 1.00 96.56 259 ARG A O 1
ATOM 2019 N N . PRO A 1 260 ? 27.319 5.745 -19.690 1.00 98.00 260 PRO A N 1
ATOM 2020 C CA . PRO A 1 260 ? 25.952 5.505 -19.234 1.00 98.00 260 PRO A CA 1
ATOM 2021 C C . PRO A 1 260 ? 25.490 4.092 -19.599 1.00 98.00 260 PRO A C 1
ATOM 2023 O O . PRO A 1 260 ? 25.748 3.613 -20.702 1.00 98.00 260 PRO A O 1
ATOM 2026 N N . LEU A 1 261 ? 24.797 3.420 -18.679 1.00 98.00 261 LEU A N 1
ATOM 2027 C CA . LEU A 1 261 ? 24.189 2.124 -18.965 1.00 98.00 261 LEU A CA 1
ATOM 2028 C C . LEU A 1 261 ? 23.054 2.284 -19.975 1.00 98.00 261 LEU A C 1
ATOM 2030 O O . LEU A 1 261 ? 22.178 3.137 -19.788 1.00 98.00 261 LEU A O 1
ATOM 2034 N N . MET A 1 262 ? 23.089 1.442 -21.007 1.00 97.88 262 MET A N 1
ATOM 2035 C CA . MET A 1 262 ? 22.070 1.321 -22.044 1.00 97.88 262 MET A CA 1
ATOM 2036 C C . MET A 1 262 ? 21.524 -0.110 -21.993 1.00 97.88 262 MET A C 1
ATOM 2038 O O . MET A 1 262 ? 20.609 -0.375 -21.219 1.00 97.88 262 MET A O 1
ATOM 2042 N N . ASP A 1 263 ? 22.142 -1.035 -22.722 1.00 97.50 263 ASP A N 1
ATOM 2043 C CA . ASP A 1 263 ? 21.920 -2.481 -22.613 1.00 97.50 263 ASP A CA 1
ATOM 2044 C C . ASP A 1 263 ? 22.196 -2.997 -21.178 1.00 97.50 263 ASP A C 1
ATOM 2046 O O . ASP A 1 263 ? 22.915 -2.360 -20.395 1.00 97.50 263 ASP A O 1
ATOM 2050 N N . PHE A 1 264 ? 21.626 -4.148 -20.822 1.00 97.69 264 PHE A N 1
ATOM 2051 C CA . PHE A 1 264 ? 21.863 -4.846 -19.561 1.00 97.69 264 PHE A CA 1
ATOM 2052 C C . PHE A 1 264 ? 22.192 -6.336 -19.779 1.00 97.69 264 PHE A C 1
ATOM 2054 O O . PHE A 1 264 ? 21.651 -6.974 -20.683 1.00 97.69 264 PHE A O 1
ATOM 2061 N N . PRO A 1 265 ? 23.069 -6.919 -18.941 1.00 98.44 265 PRO A N 1
ATOM 2062 C CA . PRO A 1 265 ? 23.480 -8.313 -19.077 1.00 98.44 265 PRO A CA 1
ATOM 2063 C C . PRO A 1 265 ? 22.359 -9.286 -18.695 1.00 98.44 265 PRO A C 1
ATOM 2065 O O . PRO A 1 265 ? 21.390 -8.908 -18.031 1.00 98.44 265 PRO A O 1
ATOM 2068 N N . VAL A 1 266 ? 22.545 -10.556 -19.061 1.00 98.69 266 VAL A N 1
ATOM 2069 C CA . VAL A 1 266 ? 21.644 -11.655 -18.697 1.00 98.69 266 VAL A CA 1
ATOM 2070 C C . VAL A 1 266 ? 21.360 -11.685 -17.185 1.00 98.69 266 VAL A C 1
ATOM 2072 O O . VAL A 1 266 ? 22.255 -11.554 -16.346 1.00 98.69 266 VAL A O 1
ATOM 2075 N N . GLN A 1 267 ? 20.086 -11.843 -16.836 1.00 98.69 267 GLN A N 1
ATOM 2076 C CA . GLN A 1 267 ? 19.546 -11.913 -15.480 1.00 98.69 267 GLN A CA 1
ATOM 2077 C C . GLN A 1 267 ? 18.648 -13.144 -15.362 1.00 98.69 267 GLN A C 1
ATOM 2079 O O . GLN A 1 267 ? 17.897 -13.450 -16.282 1.00 98.69 267 GLN A O 1
ATOM 2084 N N . CYS A 1 268 ? 18.675 -13.801 -14.204 1.00 98.50 268 CYS A N 1
ATOM 2085 C CA . CYS A 1 268 ? 17.787 -14.909 -13.860 1.00 98.50 268 CYS A CA 1
ATOM 2086 C C . CYS A 1 268 ? 17.486 -14.901 -12.367 1.00 98.50 268 CYS A C 1
ATOM 2088 O O . CYS A 1 268 ? 18.386 -14.723 -11.537 1.00 98.50 268 CYS A O 1
ATOM 2090 N N . VAL A 1 269 ? 16.222 -15.133 -12.025 1.00 98.06 269 VAL A N 1
ATOM 2091 C CA . VAL A 1 269 ? 15.726 -15.081 -10.652 1.00 98.06 269 VAL A CA 1
ATOM 2092 C C . VAL A 1 269 ? 14.638 -16.123 -10.444 1.00 98.06 269 VAL A C 1
ATOM 2094 O O . VAL A 1 269 ? 13.651 -16.152 -11.166 1.00 98.06 269 VAL A O 1
ATOM 2097 N N . ILE A 1 270 ? 14.775 -16.915 -9.380 1.00 97.25 270 ILE A N 1
ATOM 2098 C CA . ILE A 1 270 ? 13.690 -17.723 -8.802 1.00 97.25 270 ILE A CA 1
ATOM 2099 C C . ILE A 1 270 ? 12.670 -16.829 -8.073 1.00 97.25 270 ILE A C 1
ATOM 2101 O O . ILE A 1 270 ? 13.053 -16.073 -7.181 1.00 97.25 270 ILE A O 1
ATOM 2105 N N . CYS A 1 271 ? 11.383 -16.961 -8.401 1.00 95.88 271 CYS A N 1
ATOM 2106 C CA . CYS A 1 271 ? 10.293 -16.165 -7.817 1.00 95.88 271 CYS A CA 1
ATOM 2107 C C . CYS A 1 271 ? 9.205 -17.004 -7.131 1.00 95.88 271 CYS A C 1
ATOM 2109 O O . CYS A 1 271 ? 8.451 -16.463 -6.324 1.00 95.88 271 CYS A O 1
ATOM 2111 N N . SER A 1 272 ? 9.125 -18.315 -7.393 1.00 91.69 272 SER A N 1
ATOM 2112 C CA . SER A 1 272 ? 8.192 -19.212 -6.689 1.00 91.69 272 SER A CA 1
ATOM 2113 C C . SER A 1 272 ? 8.535 -19.425 -5.212 1.00 91.69 272 SER A C 1
ATOM 2115 O O . SER A 1 272 ? 7.790 -20.089 -4.493 1.00 91.69 272 SER A O 1
ATOM 2117 N N . LEU A 1 273 ? 9.675 -18.888 -4.773 1.00 86.62 273 LEU A N 1
ATOM 2118 C CA . LEU A 1 273 ? 10.305 -19.140 -3.489 1.00 86.62 273 LEU A CA 1
ATOM 2119 C C . LEU A 1 273 ? 10.808 -17.829 -2.877 1.00 86.62 273 LEU A C 1
ATOM 2121 O O . LEU A 1 273 ? 11.339 -16.953 -3.568 1.00 86.62 273 LEU A O 1
ATOM 2125 N N . GLU A 1 274 ? 10.687 -17.726 -1.557 1.00 87.12 274 GLU A N 1
ATOM 2126 C CA . GLU A 1 274 ? 11.345 -16.673 -0.777 1.00 87.12 274 GLU A CA 1
ATOM 2127 C C . GLU A 1 274 ? 12.851 -16.963 -0.620 1.00 87.12 274 GLU A C 1
ATOM 2129 O O . GLU A 1 274 ? 13.328 -18.030 -1.006 1.00 87.12 274 GLU A O 1
ATOM 2134 N N . ASP A 1 275 ? 13.629 -16.049 -0.032 1.00 79.06 275 ASP A N 1
ATOM 2135 C CA . ASP A 1 275 ? 15.061 -16.299 0.241 1.00 79.06 275 ASP A CA 1
ATOM 2136 C C . ASP A 1 275 ? 15.278 -17.495 1.188 1.00 79.06 275 ASP A C 1
ATOM 2138 O O . ASP A 1 275 ? 16.308 -18.164 1.117 1.00 79.06 275 ASP A O 1
ATOM 2142 N N . MET A 1 276 ? 14.311 -17.778 2.067 1.00 79.94 276 MET A N 1
ATOM 2143 C CA . MET A 1 276 ? 14.295 -18.953 2.939 1.00 79.94 276 MET A CA 1
ATOM 2144 C C . MET A 1 276 ? 12.911 -19.594 2.926 1.00 79.94 276 MET A C 1
ATOM 2146 O O . MET A 1 276 ? 11.921 -18.935 3.244 1.00 79.94 276 MET A O 1
ATOM 2150 N N . ASN A 1 277 ? 12.844 -20.890 2.615 1.00 75.81 277 ASN A N 1
ATOM 2151 C CA . ASN A 1 277 ? 11.596 -21.654 2.606 1.00 75.81 277 ASN A CA 1
ATOM 2152 C C . ASN A 1 277 ? 11.731 -22.920 3.454 1.00 75.81 277 ASN A C 1
ATOM 2154 O O . ASN A 1 277 ? 12.762 -23.595 3.444 1.00 75.81 277 ASN A O 1
ATOM 2158 N N . VAL A 1 278 ? 10.651 -23.255 4.161 1.00 76.31 278 VAL A N 1
ATOM 2159 C CA . VAL A 1 278 ? 10.504 -24.517 4.894 1.00 76.31 278 VAL A CA 1
ATOM 2160 C C . VAL A 1 278 ? 9.394 -25.305 4.224 1.00 76.31 278 VAL A C 1
ATOM 2162 O O . VAL A 1 278 ? 8.244 -24.864 4.200 1.00 76.31 278 VAL A O 1
ATOM 2165 N N . ILE A 1 279 ? 9.731 -26.464 3.674 1.00 69.81 279 ILE A N 1
ATOM 2166 C CA . ILE A 1 279 ? 8.785 -27.308 2.944 1.00 69.81 279 ILE A CA 1
ATOM 2167 C C . ILE A 1 279 ? 8.999 -28.790 3.273 1.00 69.81 279 ILE A C 1
ATOM 2169 O O . ILE A 1 279 ? 9.998 -29.182 3.880 1.00 69.81 279 ILE A O 1
ATOM 2173 N N . LYS A 1 280 ? 8.027 -29.624 2.895 1.00 72.75 280 LYS A N 1
ATOM 2174 C CA . LYS A 1 280 ? 8.142 -31.079 3.028 1.00 72.75 280 LYS A CA 1
ATOM 2175 C C . LYS A 1 280 ? 9.144 -31.616 2.000 1.00 72.75 280 LYS A C 1
ATOM 2177 O O . LYS A 1 280 ? 9.132 -31.118 0.877 1.00 72.75 280 LYS A O 1
ATOM 2182 N N . PRO A 1 281 ? 9.952 -32.630 2.350 1.00 80.81 281 PRO A N 1
ATOM 2183 C CA . PRO A 1 281 ? 10.767 -33.307 1.353 1.00 80.81 281 PRO A CA 1
ATOM 2184 C C . PRO A 1 281 ? 9.890 -33.881 0.235 1.00 80.81 281 PRO A C 1
ATOM 2186 O O . PRO A 1 281 ? 8.774 -34.346 0.492 1.00 80.81 281 PRO A O 1
ATOM 2189 N N . GLY A 1 282 ? 10.394 -33.822 -0.995 1.00 86.44 282 GLY A N 1
ATOM 2190 C CA . GLY A 1 282 ? 9.717 -34.332 -2.186 1.00 86.44 282 GLY A CA 1
ATOM 2191 C C . GLY A 1 282 ? 9.855 -33.418 -3.403 1.00 86.44 282 GLY A C 1
ATOM 2192 O O . GLY A 1 282 ? 10.691 -32.513 -3.440 1.00 86.44 282 GLY A O 1
ATOM 2193 N N . LYS A 1 283 ? 8.994 -33.652 -4.402 1.00 90.50 283 LYS A N 1
ATOM 2194 C CA . LYS A 1 283 ? 8.983 -32.903 -5.665 1.00 90.50 283 LYS A CA 1
ATOM 2195 C C . LYS A 1 283 ? 8.430 -31.490 -5.492 1.00 90.50 283 LYS A C 1
ATOM 2197 O O . LYS A 1 283 ? 7.302 -31.306 -5.036 1.00 90.50 283 LYS A O 1
ATOM 2202 N N . VAL A 1 284 ? 9.198 -30.501 -5.934 1.00 90.75 284 VAL A N 1
ATOM 2203 C CA . VAL A 1 284 ? 8.897 -29.072 -5.804 1.00 90.75 284 VAL A CA 1
ATOM 2204 C C . VAL A 1 284 ? 9.022 -28.394 -7.157 1.00 90.75 284 VAL A C 1
ATOM 2206 O O . VAL A 1 284 ? 9.978 -28.634 -7.894 1.00 90.75 284 VAL A O 1
ATOM 2209 N N . LYS A 1 285 ? 8.063 -27.513 -7.457 1.00 93.75 285 LYS A N 1
ATOM 2210 C CA . LYS A 1 285 ? 8.110 -26.640 -8.628 1.00 93.75 285 LYS A CA 1
ATOM 2211 C C . LYS A 1 285 ? 8.924 -25.386 -8.318 1.00 93.75 285 LYS A C 1
ATOM 2213 O O . LYS A 1 285 ? 8.533 -24.573 -7.478 1.00 93.75 285 LYS A O 1
ATOM 2218 N N . ILE A 1 286 ? 10.035 -25.212 -9.019 1.00 94.81 286 ILE A N 1
ATOM 2219 C CA . ILE A 1 286 ? 10.828 -23.982 -9.010 1.00 94.81 286 ILE A CA 1
ATOM 2220 C C . ILE A 1 286 ? 10.461 -23.212 -10.268 1.00 94.81 286 ILE A C 1
ATOM 2222 O O . ILE A 1 286 ? 10.570 -23.764 -11.358 1.00 94.81 286 ILE A O 1
ATOM 2226 N N . SER A 1 287 ? 10.039 -21.959 -10.130 1.00 96.94 287 SER A N 1
ATOM 2227 C CA . SER A 1 287 ? 9.771 -21.086 -11.269 1.00 96.94 287 SER A CA 1
ATOM 2228 C C . SER A 1 287 ? 10.235 -19.656 -11.026 1.00 96.94 287 SER A C 1
ATOM 2230 O O . SER A 1 287 ? 10.438 -19.216 -9.887 1.00 96.94 287 SER A O 1
ATOM 2232 N N . GLY A 1 288 ? 10.448 -18.934 -12.118 1.00 98.06 288 GLY A N 1
ATOM 2233 C CA . GLY A 1 288 ? 11.057 -17.614 -12.104 1.00 98.06 288 GLY A CA 1
ATOM 2234 C C . GLY A 1 288 ? 11.069 -16.961 -13.480 1.00 98.06 288 GLY A C 1
ATOM 2235 O O . GLY A 1 288 ? 10.375 -17.412 -14.390 1.00 98.06 288 GLY A O 1
ATOM 2236 N N . TYR A 1 289 ? 11.871 -15.909 -13.622 1.00 98.69 289 TYR A N 1
ATOM 2237 C CA . TYR A 1 289 ? 12.094 -15.228 -14.898 1.00 98.69 289 TYR A CA 1
ATOM 2238 C C . TYR A 1 289 ? 13.583 -15.177 -15.250 1.00 98.69 289 TYR A C 1
ATOM 2240 O O . TYR A 1 289 ? 14.448 -15.165 -14.367 1.00 98.69 289 TYR A O 1
ATOM 2248 N N . ALA A 1 290 ? 13.862 -15.083 -16.546 1.00 98.81 290 ALA A N 1
ATOM 2249 C CA . ALA A 1 290 ? 15.160 -14.755 -17.112 1.00 98.81 290 ALA A CA 1
ATOM 2250 C C . ALA A 1 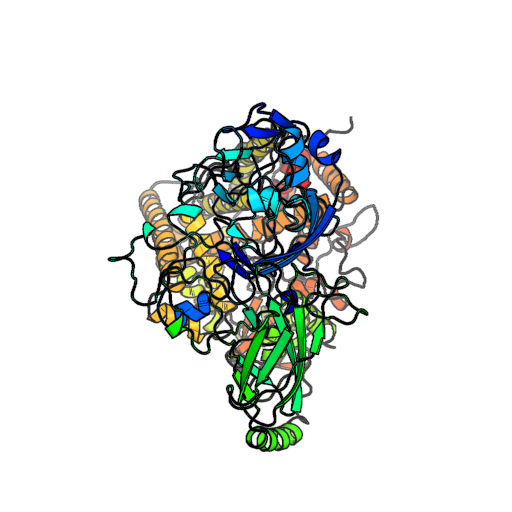290 ? 15.007 -13.699 -18.218 1.00 98.81 290 ALA A C 1
ATOM 2252 O O . ALA A 1 290 ? 14.006 -13.682 -18.926 1.00 98.81 290 ALA A O 1
ATOM 2253 N N . VAL A 1 291 ? 15.969 -12.788 -18.359 1.00 98.75 291 VAL A N 1
ATOM 2254 C CA . VAL A 1 291 ? 15.939 -11.726 -19.381 1.00 98.75 291 VAL A CA 1
ATOM 2255 C C . VAL A 1 291 ? 17.355 -11.248 -19.699 1.00 98.75 291 VAL A C 1
ATOM 2257 O O . VAL A 1 291 ? 18.199 -11.197 -18.805 1.00 98.75 291 VAL A O 1
ATOM 2260 N N . SER A 1 292 ? 17.623 -10.888 -20.952 1.00 98.62 292 SER A N 1
ATOM 2261 C CA . SER A 1 292 ? 18.845 -10.194 -21.376 1.00 98.62 292 SER A CA 1
ATOM 2262 C C . SER A 1 292 ? 18.448 -8.940 -22.154 1.00 98.62 292 SER A C 1
ATOM 2264 O O . SER A 1 292 ? 17.364 -8.877 -22.736 1.00 98.62 292 SER A O 1
ATOM 2266 N N . GLY A 1 293 ? 19.277 -7.901 -22.101 1.00 97.75 293 GLY A N 1
ATOM 2267 C CA . GLY A 1 293 ? 19.055 -6.698 -22.893 1.00 97.75 293 GLY A CA 1
ATOM 2268 C C . GLY A 1 293 ? 19.430 -6.904 -24.364 1.00 97.75 293 GLY A C 1
ATOM 2269 O O . GLY A 1 293 ? 19.695 -8.019 -24.814 1.00 97.75 293 GLY A O 1
ATOM 2270 N N . GLY A 1 294 ? 19.404 -5.825 -25.143 1.00 96.69 294 GLY A N 1
ATOM 2271 C CA . GLY A 1 294 ? 19.819 -5.816 -26.550 1.00 96.69 294 GLY A CA 1
ATOM 2272 C C . GLY A 1 294 ? 19.019 -6.732 -27.484 1.00 96.69 294 GLY A C 1
ATOM 2273 O O . GLY A 1 294 ? 19.427 -6.916 -28.624 1.00 96.69 294 GLY A O 1
ATOM 2274 N N . GLY A 1 295 ? 17.897 -7.293 -27.020 1.00 96.44 295 GLY A N 1
ATOM 2275 C CA . GLY A 1 295 ? 17.038 -8.175 -27.814 1.00 96.44 295 GLY A CA 1
ATOM 2276 C C . GLY A 1 295 ? 17.529 -9.616 -27.880 1.00 96.44 295 GLY A C 1
ATOM 2277 O O . GLY A 1 295 ? 17.085 -10.356 -28.748 1.00 96.44 295 GLY A O 1
ATOM 2278 N N . ARG A 1 296 ? 18.455 -10.004 -26.995 1.00 98.25 296 ARG A N 1
ATOM 2279 C CA . ARG A 1 296 ? 18.985 -11.368 -26.925 1.00 98.25 296 ARG A CA 1
ATOM 2280 C C . ARG A 1 296 ? 18.014 -12.267 -26.168 1.00 98.25 296 ARG A C 1
ATOM 2282 O O . ARG A 1 296 ? 17.764 -12.047 -24.978 1.00 98.25 296 ARG A O 1
ATOM 2289 N N . GLY A 1 297 ? 17.514 -13.304 -26.829 1.00 97.88 297 GLY A N 1
ATOM 2290 C CA . GLY A 1 297 ? 16.723 -14.352 -26.204 1.00 97.88 297 GLY A CA 1
ATOM 2291 C C . GLY A 1 297 ? 17.504 -15.101 -25.122 1.00 97.88 297 GLY A C 1
ATOM 2292 O O . GLY A 1 297 ? 18.734 -15.096 -25.064 1.00 97.88 297 GLY A O 1
ATOM 2293 N N . ILE A 1 298 ? 16.779 -15.776 -24.236 1.00 98.69 298 ILE A N 1
ATOM 2294 C CA . ILE A 1 298 ? 17.374 -16.696 -23.262 1.00 98.69 298 ILE A CA 1
ATOM 2295 C C . ILE A 1 298 ? 17.468 -18.067 -23.901 1.00 98.69 298 ILE A C 1
ATOM 2297 O O . ILE A 1 298 ? 16.424 -18.654 -24.164 1.00 98.69 298 ILE A O 1
ATOM 2301 N N . GLU A 1 299 ? 18.678 -18.578 -24.110 1.00 98.31 299 GLU A N 1
ATOM 2302 C CA . GLU A 1 299 ? 18.937 -19.882 -24.729 1.00 98.31 299 GLU A CA 1
ATOM 2303 C C . GLU A 1 299 ? 18.910 -21.030 -23.720 1.00 98.31 299 GLU A C 1
ATOM 2305 O O . GLU A 1 299 ? 18.556 -22.149 -24.069 1.00 98.31 299 GLU A O 1
ATOM 2310 N N . ARG A 1 300 ? 19.222 -20.775 -22.445 1.00 98.50 300 ARG A N 1
ATOM 2311 C CA . ARG A 1 300 ? 19.119 -21.807 -21.405 1.00 98.50 300 ARG A CA 1
ATOM 2312 C C . ARG A 1 300 ? 18.894 -21.218 -20.022 1.00 98.50 300 ARG A C 1
ATOM 2314 O O . ARG A 1 300 ? 19.401 -20.142 -19.711 1.00 98.50 300 ARG A O 1
ATOM 2321 N N . VAL A 1 301 ? 18.165 -21.946 -19.178 1.00 98.81 301 VAL A N 1
ATOM 2322 C CA . VAL A 1 301 ? 18.092 -21.692 -17.734 1.00 98.81 301 VAL A CA 1
ATOM 2323 C C . VAL A 1 301 ? 18.511 -22.958 -17.001 1.00 98.81 301 VAL A C 1
ATOM 2325 O O . VAL A 1 301 ? 17.899 -24.006 -17.172 1.00 98.81 301 VAL A O 1
ATOM 2328 N N . ASP A 1 302 ? 19.538 -22.842 -16.169 1.00 98.62 302 ASP A N 1
ATOM 2329 C CA . ASP A 1 302 ? 20.086 -23.938 -15.382 1.00 98.62 302 ASP A CA 1
ATOM 2330 C C . ASP A 1 302 ? 19.679 -23.765 -13.914 1.00 98.62 302 ASP A C 1
ATOM 2332 O O . ASP A 1 302 ? 19.896 -22.703 -13.318 1.00 98.62 302 ASP A O 1
ATOM 2336 N N . VAL A 1 303 ? 19.133 -24.823 -13.313 1.00 98.06 303 VAL A N 1
ATOM 2337 C CA . VAL A 1 303 ? 18.763 -24.874 -11.894 1.00 98.06 303 VAL A CA 1
ATOM 2338 C C . VAL A 1 303 ? 19.569 -25.959 -11.190 1.00 98.06 303 VAL A C 1
ATOM 2340 O O . VAL A 1 303 ? 19.644 -27.098 -11.642 1.00 98.06 303 VAL A O 1
ATOM 2343 N N . SER A 1 304 ? 20.169 -25.604 -10.061 1.00 96.88 304 SER A N 1
ATOM 2344 C CA . SER A 1 304 ? 20.922 -26.505 -9.195 1.00 96.88 304 SER A CA 1
ATOM 2345 C C . SER A 1 304 ? 20.219 -26.660 -7.852 1.00 96.88 304 SER A C 1
ATOM 2347 O O . SER A 1 304 ? 19.706 -25.691 -7.291 1.00 96.88 304 SER A O 1
ATOM 2349 N N . ILE A 1 305 ? 20.240 -27.884 -7.327 1.00 94.44 305 ILE A N 1
ATOM 2350 C CA . ILE A 1 305 ? 19.762 -28.247 -5.988 1.00 94.44 305 ILE A CA 1
ATOM 2351 C C . ILE A 1 305 ? 20.908 -28.731 -5.102 1.00 94.44 305 ILE A C 1
ATOM 2353 O O . ILE A 1 305 ? 20.700 -29.598 -4.268 1.00 94.44 305 ILE A O 1
ATOM 2357 N N . ASP A 1 306 ? 22.132 -28.250 -5.308 1.00 92.12 306 ASP A N 1
ATOM 2358 C CA . ASP A 1 306 ? 23.301 -28.622 -4.498 1.00 92.12 306 ASP A CA 1
ATOM 2359 C C . ASP A 1 306 ? 24.306 -27.469 -4.340 1.00 92.12 306 ASP A C 1
ATOM 2361 O O . ASP A 1 306 ? 25.508 -27.677 -4.150 1.00 92.12 306 ASP A O 1
ATOM 2365 N N . GLY A 1 307 ? 23.798 -26.232 -4.389 1.00 91.44 307 GLY A N 1
ATOM 2366 C CA . GLY A 1 307 ? 24.601 -25.016 -4.246 1.00 91.44 307 GLY A CA 1
ATOM 2367 C C . GLY A 1 307 ? 25.377 -24.608 -5.503 1.00 91.44 307 GLY A C 1
ATOM 2368 O O . GLY A 1 307 ? 26.256 -23.753 -5.409 1.00 91.44 307 GLY A O 1
ATOM 2369 N N . GLY A 1 308 ? 25.045 -25.169 -6.669 1.00 94.88 308 GLY A N 1
ATOM 2370 C CA . GLY A 1 308 ? 25.650 -24.831 -7.962 1.00 94.88 308 GLY A CA 1
ATOM 2371 C C . GLY A 1 308 ? 26.680 -25.840 -8.475 1.00 94.88 308 GLY A C 1
ATOM 2372 O O . GLY A 1 308 ? 27.466 -25.485 -9.351 1.00 94.88 308 GLY A O 1
ATOM 2373 N N . LYS A 1 309 ? 26.716 -27.073 -7.947 1.00 94.62 309 LYS A N 1
ATOM 2374 C CA . LYS A 1 309 ? 27.680 -28.101 -8.381 1.00 94.62 309 LYS A CA 1
ATOM 2375 C C . LYS A 1 309 ? 27.162 -28.871 -9.592 1.00 94.62 309 LYS A C 1
ATOM 2377 O O . LYS A 1 309 ? 27.887 -29.013 -10.571 1.00 94.62 309 LYS A O 1
ATOM 2382 N N . ASN A 1 310 ? 25.910 -29.322 -9.539 1.00 95.94 310 ASN A N 1
ATOM 2383 C CA . ASN A 1 310 ? 25.222 -30.000 -10.635 1.00 95.94 310 ASN A CA 1
ATOM 2384 C C . ASN A 1 310 ? 23.994 -29.202 -11.073 1.00 95.94 310 ASN A C 1
ATOM 2386 O O . ASN A 1 310 ? 23.359 -28.520 -10.265 1.00 95.94 310 ASN A O 1
ATOM 2390 N N . TRP A 1 311 ? 23.653 -29.306 -12.356 1.00 97.75 311 TRP A N 1
ATOM 2391 C CA . TRP A 1 311 ? 22.635 -28.478 -12.996 1.00 97.75 311 TRP A CA 1
ATOM 2392 C C . TRP A 1 311 ? 21.638 -29.335 -13.765 1.00 97.75 311 TRP A C 1
ATOM 2394 O O . TRP A 1 311 ? 22.012 -30.307 -14.419 1.00 97.75 311 TRP A O 1
ATOM 2404 N N . VAL A 1 312 ? 20.374 -28.936 -13.702 1.00 97.19 312 VAL A N 1
ATOM 2405 C CA . VAL A 1 312 ? 19.283 -29.454 -14.524 1.00 97.19 312 VAL A CA 1
ATOM 2406 C C . VAL A 1 312 ? 18.722 -28.286 -15.322 1.00 97.19 312 VAL A C 1
ATOM 2408 O O . VAL A 1 312 ? 18.518 -27.200 -14.776 1.00 97.19 312 VAL A O 1
ATOM 2411 N N . GLU A 1 313 ? 18.484 -28.499 -16.610 1.00 98.38 313 GLU A N 1
ATOM 2412 C CA . GLU A 1 313 ? 17.869 -27.483 -17.458 1.00 98.38 313 GLU A CA 1
ATOM 2413 C C . GLU A 1 313 ? 16.383 -27.318 -17.106 1.00 98.38 313 GLU A C 1
ATOM 2415 O O . GLU A 1 313 ? 15.638 -28.294 -16.978 1.00 98.38 313 GLU A O 1
ATOM 2420 N N . ALA A 1 314 ? 15.953 -26.070 -16.928 1.00 98.38 314 ALA A N 1
ATOM 2421 C CA . ALA A 1 314 ? 14.557 -25.723 -16.727 1.00 98.38 314 ALA A CA 1
ATOM 2422 C C . ALA A 1 314 ? 13.842 -25.521 -18.065 1.00 98.38 314 ALA A C 1
ATOM 2424 O O . ALA A 1 314 ? 14.403 -24.991 -19.025 1.00 98.38 314 ALA A O 1
ATOM 2425 N N . SER A 1 315 ? 12.559 -25.876 -18.100 1.00 97.62 315 SER A N 1
ATOM 2426 C CA . SER A 1 315 ? 11.694 -25.513 -19.222 1.00 97.62 315 SER A CA 1
ATOM 2427 C C . SER A 1 315 ? 11.510 -23.995 -19.275 1.00 97.62 315 SER A C 1
ATOM 2429 O O . SER A 1 315 ? 11.467 -23.337 -18.235 1.00 97.62 315 SER A O 1
ATOM 2431 N N . ARG A 1 316 ? 11.414 -23.442 -20.486 1.00 97.25 316 ARG A N 1
ATOM 2432 C CA . ARG A 1 316 ? 11.332 -22.004 -20.777 1.00 97.25 316 ARG A CA 1
ATOM 2433 C C . ARG A 1 316 ? 10.088 -21.714 -21.610 1.00 97.25 316 ARG A C 1
ATOM 2435 O O . ARG A 1 316 ? 9.780 -22.481 -22.518 1.00 97.25 316 ARG A O 1
ATOM 2442 N N . TYR A 1 317 ? 9.389 -20.619 -21.327 1.00 96.94 317 TYR A N 1
ATOM 2443 C CA . TYR A 1 317 ? 8.190 -20.222 -22.066 1.00 96.94 317 TYR A CA 1
ATOM 2444 C C . TYR A 1 317 ? 7.930 -18.711 -22.017 1.00 96.94 317 TYR A C 1
ATOM 2446 O O . TYR A 1 317 ? 8.384 -18.001 -21.117 1.00 96.94 317 TYR A O 1
ATOM 2454 N N . GLN A 1 318 ? 7.159 -18.229 -22.993 1.00 96.75 318 GLN A N 1
ATOM 2455 C CA . GLN A 1 318 ? 6.612 -16.872 -23.044 1.00 96.75 318 GLN A CA 1
ATOM 2456 C C . GLN A 1 318 ? 5.079 -16.950 -23.104 1.00 96.75 318 GLN A C 1
ATOM 2458 O O . GLN A 1 318 ? 4.413 -17.059 -22.073 1.00 96.75 318 GLN A O 1
ATOM 2463 N N . LYS A 1 319 ? 4.509 -16.965 -24.314 1.00 90.88 319 LYS A N 1
ATOM 2464 C CA . LYS A 1 319 ? 3.064 -17.060 -24.555 1.00 90.88 319 LYS A CA 1
ATOM 2465 C C . LYS A 1 319 ? 2.565 -18.482 -24.269 1.00 90.88 319 LYS A C 1
ATOM 2467 O O . LYS A 1 319 ? 3.179 -19.462 -24.680 1.00 90.88 319 LYS A O 1
ATOM 2472 N N . MET A 1 320 ? 1.427 -18.596 -23.582 1.00 83.50 320 MET A N 1
ATOM 2473 C CA . MET A 1 320 ? 0.774 -19.886 -23.332 1.00 83.50 320 MET A CA 1
ATOM 2474 C C . MET A 1 320 ? 0.421 -20.578 -24.655 1.00 83.50 320 MET A C 1
ATOM 2476 O O . MET A 1 320 ? -0.151 -19.955 -25.545 1.00 83.50 320 MET A O 1
ATOM 2480 N N . GLY A 1 321 ? 0.738 -21.869 -24.768 1.00 81.69 321 GLY A N 1
ATOM 2481 C CA . GLY A 1 321 ? 0.394 -22.686 -25.937 1.00 81.69 321 GLY A CA 1
ATOM 2482 C C . GLY A 1 321 ? 1.318 -22.536 -27.152 1.00 81.69 321 GLY A C 1
ATOM 2483 O O . GLY A 1 321 ? 1.120 -23.259 -28.124 1.00 81.69 321 GLY A O 1
ATOM 2484 N N . ALA A 1 322 ? 2.334 -21.668 -27.099 1.00 88.25 322 ALA A N 1
ATOM 2485 C CA . ALA A 1 322 ? 3.365 -21.556 -28.130 1.00 88.25 322 ALA A CA 1
ATOM 2486 C C . ALA A 1 322 ? 4.725 -22.026 -27.576 1.00 88.25 322 ALA A C 1
ATOM 2488 O O . ALA A 1 322 ? 5.106 -21.598 -26.481 1.00 88.25 322 ALA A O 1
ATOM 2489 N N . PRO A 1 323 ? 5.464 -22.900 -28.286 1.00 91.19 323 PRO A N 1
ATOM 2490 C CA . PRO A 1 323 ? 6.817 -23.255 -27.881 1.00 91.19 323 PRO A CA 1
ATOM 2491 C C . PRO A 1 323 ? 7.714 -22.022 -27.990 1.00 91.19 323 PRO A C 1
ATOM 2493 O O . PRO A 1 323 ? 7.666 -21.295 -28.977 1.00 91.19 323 PRO A O 1
ATOM 2496 N N . TYR A 1 324 ? 8.531 -21.789 -26.970 1.00 96.81 324 TYR A N 1
ATOM 2497 C CA . TYR A 1 324 ? 9.525 -20.727 -27.010 1.00 96.81 324 TYR A CA 1
ATOM 2498 C C . TYR A 1 324 ? 10.814 -21.246 -27.656 1.00 96.81 324 TYR A C 1
ATOM 2500 O O . TYR A 1 324 ? 11.369 -22.255 -27.216 1.00 96.81 324 TYR A O 1
ATOM 2508 N N . VAL A 1 325 ? 11.291 -20.530 -28.672 1.00 95.56 325 VAL A N 1
ATOM 2509 C CA . VAL A 1 325 ? 12.590 -20.745 -29.325 1.00 95.56 325 VAL A CA 1
ATOM 2510 C C . VAL A 1 325 ? 13.328 -19.412 -29.312 1.00 95.56 325 VAL A C 1
ATOM 2512 O O . VAL A 1 325 ? 12.774 -18.395 -29.729 1.00 95.56 325 VAL A O 1
ATOM 2515 N N . ALA A 1 326 ? 14.546 -19.387 -28.774 1.00 93.69 326 ALA A N 1
ATOM 2516 C CA . ALA A 1 326 ? 15.280 -18.138 -28.624 1.00 93.69 326 ALA A CA 1
ATOM 2517 C C . ALA A 1 326 ? 15.587 -17.520 -30.001 1.00 93.69 326 ALA A C 1
ATOM 2519 O O . ALA A 1 326 ? 15.954 -18.232 -30.930 1.00 93.69 326 ALA A O 1
ATOM 2520 N N . ASP A 1 327 ? 15.387 -16.206 -30.119 1.00 90.25 327 ASP A N 1
ATOM 2521 C CA . ASP A 1 327 ? 15.558 -15.396 -31.338 1.00 90.25 327 ASP A CA 1
ATOM 2522 C C . ASP A 1 327 ? 14.749 -15.850 -32.577 1.00 90.25 327 ASP A C 1
ATOM 2524 O O . ASP A 1 327 ? 14.958 -15.336 -33.676 1.00 90.25 327 ASP A O 1
ATOM 2528 N N . ASP A 1 328 ? 13.775 -16.753 -32.415 1.00 93.25 328 ASP A N 1
ATOM 2529 C CA . ASP A 1 328 ? 12.809 -17.087 -33.465 1.00 93.25 328 ASP A CA 1
ATOM 2530 C C . ASP A 1 328 ? 11.766 -15.974 -33.645 1.00 93.25 328 ASP A C 1
ATOM 2532 O O . ASP A 1 328 ? 11.398 -15.274 -32.699 1.00 93.25 328 ASP A O 1
ATOM 2536 N N . ILE A 1 329 ? 11.225 -15.851 -34.859 1.00 88.31 329 ILE A N 1
ATOM 2537 C CA . ILE A 1 329 ? 10.227 -14.831 -35.203 1.00 88.31 329 ILE A CA 1
ATOM 2538 C C . ILE A 1 329 ? 8.920 -14.952 -34.401 1.00 88.31 329 ILE A C 1
ATOM 2540 O O . ILE A 1 329 ? 8.185 -13.974 -34.264 1.00 88.31 329 ILE A O 1
ATOM 2544 N N . SER A 1 330 ? 8.610 -16.138 -33.871 1.00 89.31 330 SER A N 1
ATOM 2545 C CA . SER A 1 330 ? 7.441 -16.369 -33.015 1.00 89.31 330 SER A CA 1
ATOM 2546 C C . SER A 1 330 ? 7.632 -15.898 -31.564 1.00 89.31 330 SER A C 1
ATOM 2548 O O . SER A 1 330 ? 6.640 -15.707 -30.843 1.00 89.31 330 SER A O 1
ATOM 2550 N N . SER A 1 331 ? 8.881 -15.663 -31.149 1.00 93.81 331 SER A N 1
ATOM 2551 C CA . SER A 1 331 ? 9.258 -15.225 -29.806 1.00 93.81 331 SER A CA 1
ATOM 2552 C C . SER A 1 331 ? 9.311 -13.703 -29.690 1.00 93.81 331 SER A C 1
ATOM 2554 O O . SER A 1 331 ? 9.693 -12.977 -30.606 1.00 93.81 331 SER A O 1
ATOM 2556 N N . ASP A 1 332 ? 8.970 -13.194 -28.510 1.00 96.75 332 ASP A N 1
ATOM 2557 C CA . ASP A 1 332 ? 9.065 -11.768 -28.214 1.00 96.75 332 ASP A CA 1
ATOM 2558 C C . ASP A 1 332 ? 10.492 -11.445 -27.735 1.00 96.75 332 ASP A C 1
ATOM 2560 O O . ASP A 1 332 ? 10.797 -11.560 -26.544 1.00 96.75 332 ASP A O 1
ATOM 2564 N N . LYS A 1 333 ? 11.374 -11.027 -28.654 1.00 95.50 333 LYS A N 1
ATOM 2565 C CA . LYS A 1 333 ? 12.811 -10.772 -28.390 1.00 95.50 333 LYS A CA 1
ATOM 2566 C C . LYS A 1 333 ? 13.107 -9.738 -27.290 1.00 95.50 333 LYS A C 1
ATOM 2568 O O . LYS A 1 333 ? 14.177 -9.744 -26.692 1.00 95.50 333 LYS A O 1
ATOM 2573 N N . TRP A 1 334 ? 12.165 -8.839 -27.010 1.00 98.38 334 TRP A N 1
ATOM 2574 C CA . TRP A 1 334 ? 12.310 -7.786 -25.995 1.00 98.38 334 TRP A CA 1
ATOM 2575 C C . TRP A 1 334 ? 11.732 -8.153 -24.627 1.00 98.38 334 TRP A C 1
ATOM 2577 O O . TRP A 1 334 ? 11.825 -7.365 -23.677 1.00 98.38 334 TRP A O 1
ATOM 2587 N N . ALA A 1 335 ? 11.075 -9.303 -24.531 1.00 98.50 335 ALA A N 1
ATOM 2588 C CA . ALA A 1 335 ? 10.403 -9.746 -23.329 1.00 98.50 335 ALA A CA 1
ATOM 2589 C C . ALA A 1 335 ? 11.259 -10.746 -22.554 1.00 98.50 335 ALA A C 1
ATOM 2591 O O . ALA A 1 335 ? 12.104 -11.453 -23.099 1.00 98.50 335 ALA A O 1
ATOM 2592 N N . TRP A 1 336 ? 11.004 -10.834 -21.254 1.00 98.56 336 TRP A N 1
ATOM 2593 C CA . TRP A 1 336 ? 11.545 -11.898 -20.430 1.00 98.56 336 TRP A CA 1
ATOM 2594 C C . TRP A 1 336 ? 11.072 -13.278 -20.903 1.00 98.56 336 TRP A C 1
ATOM 2596 O O . TRP A 1 336 ? 10.148 -13.432 -21.706 1.00 98.56 336 TRP A O 1
ATOM 2606 N N . VAL A 1 337 ? 11.699 -14.299 -20.349 1.00 98.69 337 VAL A N 1
ATOM 2607 C CA . VAL A 1 337 ? 11.342 -15.698 -20.518 1.00 98.69 337 VAL A CA 1
ATOM 2608 C C . VAL A 1 337 ? 11.049 -16.243 -19.133 1.00 98.69 337 VAL A C 1
ATOM 2610 O O . VAL A 1 337 ? 11.876 -16.137 -18.224 1.00 98.69 337 VAL A O 1
ATOM 2613 N N . LEU A 1 338 ? 9.857 -16.798 -18.947 1.00 98.44 338 LEU A N 1
ATOM 2614 C CA . LEU A 1 338 ? 9.514 -17.493 -17.715 1.00 98.44 338 LEU A CA 1
ATOM 2615 C C . LEU A 1 338 ? 10.119 -18.892 -17.761 1.00 98.44 338 LEU A C 1
ATOM 2617 O O . LEU A 1 338 ? 10.207 -19.504 -18.826 1.00 98.44 338 LEU A O 1
ATOM 2621 N N . PHE A 1 339 ? 10.547 -19.401 -16.610 1.00 98.06 339 PHE A N 1
ATOM 2622 C CA . PHE A 1 339 ? 11.075 -20.756 -16.517 1.00 98.06 339 PHE A CA 1
ATOM 2623 C C . PHE A 1 339 ? 10.418 -21.544 -15.399 1.00 98.06 339 PHE A C 1
ATOM 2625 O O . PHE A 1 339 ? 10.001 -20.981 -14.382 1.00 98.06 339 PHE A O 1
ATOM 2632 N N . GLU A 1 340 ? 10.382 -22.862 -15.566 1.00 97.19 340 GLU A N 1
ATOM 2633 C CA . GLU A 1 340 ? 10.000 -23.784 -14.508 1.00 97.19 340 GLU A CA 1
ATOM 2634 C C . GLU A 1 340 ? 10.708 -25.136 -14.592 1.00 97.19 340 GLU A C 1
ATOM 2636 O O . GLU A 1 340 ? 11.006 -25.651 -15.671 1.00 97.19 340 GLU A O 1
ATOM 2641 N N . VAL A 1 341 ? 10.952 -25.734 -13.429 1.00 97.31 341 VAL A N 1
ATOM 2642 C CA . VAL A 1 341 ? 11.488 -27.088 -13.299 1.00 97.31 341 VAL A CA 1
ATOM 2643 C C . VAL A 1 341 ? 10.886 -27.778 -12.080 1.00 97.31 341 VAL A C 1
ATOM 2645 O O . VAL A 1 341 ? 10.656 -27.159 -11.038 1.00 97.31 341 VAL A O 1
ATOM 2648 N N . MET A 1 342 ? 10.626 -29.075 -12.215 1.00 96.19 342 MET A N 1
ATOM 2649 C CA . MET A 1 342 ? 10.267 -29.945 -11.101 1.00 96.19 342 MET A CA 1
ATOM 2650 C C . MET A 1 342 ? 11.525 -30.656 -10.615 1.00 96.19 342 MET A C 1
ATOM 2652 O O . MET A 1 342 ? 12.114 -31.434 -11.361 1.00 96.19 342 MET A O 1
ATOM 2656 N N . VAL A 1 343 ? 11.916 -30.423 -9.366 1.00 92.50 343 VAL A N 1
ATOM 2657 C CA . VAL A 1 343 ? 13.076 -31.082 -8.745 1.00 92.50 343 VAL A CA 1
ATOM 2658 C C . VAL A 1 343 ? 12.661 -31.808 -7.476 1.00 92.50 343 VAL A C 1
ATOM 2660 O O . VAL A 1 343 ? 11.718 -31.393 -6.805 1.00 92.50 343 VAL A O 1
ATOM 2663 N N . ASP A 1 344 ? 13.353 -32.892 -7.148 1.00 90.94 344 ASP A N 1
ATOM 2664 C CA . ASP A 1 344 ? 13.159 -33.607 -5.889 1.00 90.94 344 ASP A CA 1
ATOM 2665 C C . ASP A 1 344 ? 14.147 -33.089 -4.840 1.00 90.94 344 ASP A C 1
ATOM 2667 O O . ASP A 1 344 ? 15.352 -33.045 -5.089 1.00 90.94 344 ASP A O 1
ATOM 2671 N N . ILE A 1 345 ? 13.640 -32.657 -3.685 1.00 87.25 345 ILE A N 1
ATOM 2672 C CA . ILE A 1 345 ? 14.444 -32.056 -2.615 1.00 87.25 345 ILE A CA 1
ATOM 2673 C C . ILE A 1 345 ? 14.305 -32.930 -1.364 1.00 87.25 345 ILE A C 1
ATOM 2675 O O . ILE A 1 345 ? 13.394 -32.718 -0.557 1.00 87.25 345 ILE A O 1
ATOM 2679 N N . PRO A 1 346 ? 15.187 -33.930 -1.184 1.00 75.69 346 PRO A N 1
ATOM 2680 C CA . PRO A 1 346 ? 15.083 -34.883 -0.080 1.00 75.69 346 PRO A CA 1
ATOM 2681 C C . PRO A 1 346 ? 15.634 -34.334 1.243 1.00 75.69 346 PRO A C 1
ATOM 2683 O O . PRO A 1 346 ? 15.302 -34.854 2.304 1.00 75.69 346 PRO A O 1
ATOM 2686 N N . GLN A 1 347 ? 16.471 -33.292 1.196 1.00 82.75 347 GLN A N 1
ATOM 2687 C CA . GLN A 1 347 ? 17.146 -32.705 2.357 1.00 82.75 347 GLN A CA 1
ATOM 2688 C C . GLN A 1 347 ? 17.361 -31.193 2.205 1.00 82.75 347 GLN A C 1
ATOM 2690 O O . GLN A 1 347 ? 17.231 -30.641 1.109 1.00 82.75 347 GLN A O 1
ATOM 2695 N N . SER A 1 348 ? 17.689 -30.517 3.310 1.00 84.50 348 SER A N 1
ATOM 2696 C CA . SER A 1 348 ? 17.948 -29.075 3.332 1.00 84.50 348 SER A CA 1
ATOM 2697 C C . SER A 1 348 ? 19.046 -28.731 2.343 1.00 84.50 348 SER A C 1
ATOM 2699 O O . SER A 1 348 ? 20.148 -29.267 2.448 1.00 84.50 348 SER A O 1
ATOM 2701 N N . THR A 1 349 ? 18.749 -27.855 1.389 1.00 87.75 349 THR A N 1
ATOM 2702 C CA . THR A 1 349 ? 19.690 -27.556 0.317 1.00 87.75 349 THR A CA 1
ATOM 2703 C C . THR A 1 349 ? 19.590 -26.111 -0.165 1.00 87.75 349 THR A C 1
ATOM 2705 O O . THR A 1 349 ? 18.552 -25.467 -0.054 1.00 87.75 349 THR A O 1
ATOM 2708 N N . GLN A 1 350 ? 20.684 -25.577 -0.700 1.00 90.62 350 GLN A N 1
ATOM 2709 C CA . GLN A 1 350 ? 20.693 -24.303 -1.402 1.00 90.62 350 GLN A CA 1
ATOM 2710 C C . GLN A 1 350 ? 20.326 -24.525 -2.869 1.00 90.62 350 GLN A C 1
ATOM 2712 O O . GLN A 1 350 ? 20.985 -25.296 -3.570 1.00 90.62 350 GLN A O 1
ATOM 2717 N N . ILE A 1 351 ? 19.295 -23.822 -3.325 1.00 93.75 351 ILE A N 1
ATOM 2718 C CA . ILE A 1 351 ? 18.875 -23.839 -4.722 1.00 93.75 351 ILE A CA 1
ATOM 2719 C C . ILE A 1 351 ? 19.539 -22.670 -5.428 1.00 93.75 351 ILE A C 1
ATOM 2721 O O . ILE A 1 351 ? 19.642 -21.585 -4.860 1.00 93.75 351 ILE A O 1
ATOM 2725 N N . VAL A 1 352 ? 19.984 -22.882 -6.659 1.00 96.88 352 VAL A N 1
ATOM 2726 C CA . VAL A 1 352 ? 20.629 -21.852 -7.472 1.00 96.88 352 VAL A CA 1
ATOM 2727 C C . VAL A 1 352 ? 20.004 -21.833 -8.858 1.00 96.88 352 VAL A C 1
ATOM 2729 O O . VAL A 1 352 ? 19.770 -22.894 -9.425 1.00 96.88 352 VAL A O 1
ATOM 2732 N N . ALA A 1 353 ? 19.755 -20.650 -9.418 1.00 97.62 353 ALA A N 1
ATOM 2733 C CA . ALA A 1 353 ? 19.387 -20.503 -10.826 1.00 97.62 353 ALA A CA 1
ATOM 2734 C C . ALA A 1 353 ? 20.316 -19.525 -11.548 1.00 97.62 353 ALA A C 1
ATOM 2736 O O . ALA A 1 353 ? 20.709 -18.497 -10.981 1.00 97.62 353 ALA A O 1
ATOM 2737 N N . LYS A 1 354 ? 20.624 -19.845 -12.807 1.00 98.44 354 LYS A N 1
ATOM 2738 C CA . LYS A 1 354 ? 21.355 -18.984 -13.743 1.00 98.44 354 LYS A CA 1
ATOM 2739 C C . LYS A 1 354 ? 20.819 -19.147 -15.164 1.00 98.44 354 LYS A C 1
ATOM 2741 O O . LYS A 1 354 ? 20.336 -20.219 -15.513 1.00 98.44 354 LYS A O 1
ATOM 2746 N N . ALA A 1 355 ? 20.946 -18.112 -15.984 1.00 98.69 355 ALA A N 1
ATOM 2747 C CA . ALA A 1 355 ? 20.587 -18.152 -17.398 1.00 98.69 355 ALA A CA 1
ATOM 2748 C C . ALA A 1 355 ? 21.796 -17.932 -18.316 1.00 98.69 355 ALA A C 1
ATOM 2750 O O . ALA A 1 355 ? 22.829 -17.396 -17.900 1.00 98.69 355 ALA A O 1
ATOM 2751 N N . VAL A 1 356 ? 21.628 -18.359 -19.566 1.00 98.81 356 VAL A N 1
ATOM 2752 C CA . VAL A 1 356 ? 22.535 -18.160 -20.699 1.00 98.81 356 VAL A CA 1
ATOM 2753 C C . VAL A 1 356 ? 21.711 -17.524 -21.819 1.00 98.81 356 VAL A C 1
ATOM 2755 O O . VAL A 1 356 ? 20.634 -18.033 -22.136 1.00 98.81 356 VAL A O 1
ATOM 2758 N N . ASP A 1 357 ? 22.170 -16.408 -22.384 1.00 98.69 357 ASP A N 1
ATOM 2759 C CA . ASP A 1 357 ? 21.502 -15.774 -23.533 1.00 98.69 357 ASP A CA 1
ATOM 2760 C C . ASP A 1 357 ? 21.996 -16.334 -24.881 1.00 98.69 357 ASP A C 1
ATOM 2762 O O . ASP A 1 357 ? 22.906 -17.163 -24.916 1.00 98.69 357 ASP A O 1
ATOM 2766 N N . THR A 1 358 ? 21.393 -15.921 -25.998 1.00 98.25 358 THR A N 1
ATOM 2767 C CA . THR A 1 358 ? 21.736 -16.421 -27.348 1.00 98.25 358 THR A CA 1
ATOM 2768 C C . THR A 1 358 ? 23.147 -16.066 -27.810 1.00 98.25 358 THR A C 1
ATOM 2770 O O . THR A 1 358 ? 23.700 -16.739 -28.677 1.00 98.25 358 THR A O 1
ATOM 2773 N N . ALA A 1 359 ? 23.786 -15.078 -27.179 1.00 98.06 359 ALA A N 1
ATOM 2774 C CA . ALA A 1 359 ? 25.200 -14.764 -27.377 1.00 98.06 359 ALA A CA 1
ATOM 2775 C C . ALA A 1 359 ? 26.122 -15.518 -26.395 1.00 98.06 359 ALA A C 1
ATOM 2777 O O . ALA A 1 359 ? 27.305 -15.198 -26.279 1.00 98.06 359 ALA A O 1
ATOM 2778 N N . ALA A 1 360 ? 25.585 -16.512 -25.681 1.00 98.25 360 ALA A N 1
ATOM 2779 C CA . ALA A 1 360 ? 26.262 -17.310 -24.667 1.00 98.25 360 ALA A CA 1
ATOM 2780 C C . ALA A 1 360 ? 26.831 -16.501 -23.485 1.00 98.25 360 ALA A C 1
ATOM 2782 O O . ALA A 1 360 ? 27.723 -16.978 -22.776 1.00 98.25 360 ALA A O 1
ATOM 2783 N N . ASN A 1 361 ? 26.308 -15.297 -23.218 1.00 98.62 361 ASN A N 1
ATOM 2784 C CA . ASN A 1 361 ? 26.658 -14.577 -21.997 1.00 98.62 361 ASN A CA 1
ATOM 2785 C C . ASN A 1 361 ? 26.110 -15.321 -20.780 1.00 98.62 361 ASN A C 1
ATOM 2787 O O . ASN A 1 361 ? 25.025 -15.902 -20.821 1.00 98.62 361 ASN A O 1
ATOM 2791 N N . VAL A 1 362 ? 26.842 -15.251 -19.669 1.00 98.38 362 VAL A N 1
ATOM 2792 C CA . VAL A 1 362 ? 26.498 -15.933 -18.417 1.00 98.38 362 VAL A CA 1
ATOM 2793 C C . VAL A 1 362 ? 26.440 -14.966 -17.243 1.00 98.38 362 VAL A C 1
ATOM 2795 O O . VAL A 1 362 ? 27.065 -13.905 -17.240 1.00 98.38 362 VAL A O 1
ATOM 2798 N N . GLN A 1 363 ? 25.709 -15.366 -16.206 1.00 98.44 363 GLN A N 1
ATOM 2799 C CA . GLN A 1 363 ? 25.678 -14.645 -14.939 1.00 98.44 363 GLN A CA 1
ATOM 2800 C C . GLN A 1 363 ? 26.921 -14.931 -14.082 1.00 98.44 363 GLN A C 1
ATOM 2802 O O . GLN A 1 363 ? 27.348 -16.088 -14.001 1.00 98.44 363 GLN A O 1
ATOM 2807 N N . PRO A 1 364 ? 27.468 -13.920 -13.381 1.00 97.75 364 PRO A N 1
ATOM 2808 C CA . PRO A 1 364 ? 28.555 -14.118 -12.432 1.00 97.75 364 PRO A CA 1
ATOM 2809 C C . PRO A 1 364 ? 28.089 -14.928 -11.219 1.00 97.75 364 PRO A C 1
ATOM 2811 O O . PRO A 1 364 ? 26.951 -14.819 -10.765 1.00 97.75 364 PRO A O 1
ATOM 2814 N N . GLU A 1 365 ? 28.989 -15.725 -10.656 1.00 96.88 365 GLU A N 1
ATOM 2815 C CA . GLU A 1 365 ? 28.660 -16.583 -9.520 1.00 96.88 365 GLU A CA 1
ATOM 2816 C C . GLU A 1 365 ? 28.396 -15.796 -8.224 1.00 96.88 365 GLU A C 1
ATOM 2818 O O . GLU A 1 365 ? 27.448 -16.086 -7.485 1.00 96.88 365 GLU A O 1
ATOM 2823 N N . ASN A 1 366 ? 29.256 -14.814 -7.946 1.00 95.25 366 ASN A N 1
ATOM 2824 C CA . ASN A 1 366 ? 29.343 -14.114 -6.668 1.00 95.25 366 ASN A CA 1
ATOM 2825 C C . ASN A 1 366 ? 29.021 -12.630 -6.844 1.00 95.25 366 ASN A C 1
ATOM 2827 O O . ASN A 1 366 ? 29.308 -12.039 -7.883 1.00 95.25 366 ASN A O 1
ATOM 2831 N N . VAL A 1 367 ? 28.415 -12.015 -5.828 1.00 96.38 367 VAL A N 1
ATOM 2832 C CA . VAL A 1 367 ? 28.034 -10.596 -5.894 1.00 96.38 367 VAL A CA 1
ATOM 2833 C C . VAL A 1 367 ? 29.236 -9.678 -5.673 1.00 96.38 367 VAL A C 1
ATOM 2835 O O . VAL A 1 367 ? 29.266 -8.565 -6.185 1.00 96.38 367 VAL A O 1
ATOM 2838 N N . GLU A 1 368 ? 30.253 -10.156 -4.963 1.00 94.81 368 GLU A N 1
ATOM 2839 C CA . GLU A 1 368 ? 31.490 -9.447 -4.634 1.00 94.81 368 GLU A CA 1
ATOM 2840 C C . GLU A 1 368 ? 32.271 -9.050 -5.892 1.00 94.81 368 GLU A C 1
ATOM 2842 O O . GLU A 1 368 ? 32.838 -7.960 -5.948 1.00 94.81 368 GLU A O 1
ATOM 2847 N N . THR A 1 369 ? 32.264 -9.902 -6.923 1.00 95.81 369 THR A N 1
ATOM 2848 C CA . THR A 1 369 ? 32.995 -9.660 -8.179 1.00 95.81 369 THR A CA 1
ATOM 2849 C C . THR A 1 369 ? 32.379 -8.535 -9.007 1.00 95.81 369 THR A C 1
ATOM 2851 O O . THR A 1 369 ? 33.077 -7.890 -9.787 1.00 95.81 369 THR A O 1
ATOM 2854 N N . ILE A 1 370 ? 31.086 -8.272 -8.811 1.00 97.31 370 ILE A N 1
ATOM 2855 C CA . ILE A 1 370 ? 30.318 -7.238 -9.514 1.00 97.31 370 ILE A CA 1
ATOM 2856 C C . ILE A 1 370 ? 29.812 -6.133 -8.583 1.00 97.31 370 ILE A C 1
ATOM 2858 O O . ILE A 1 370 ? 29.012 -5.286 -9.000 1.00 97.31 370 ILE A O 1
ATOM 2862 N N . TRP A 1 371 ? 30.253 -6.127 -7.321 1.00 98.19 371 TRP A N 1
ATOM 2863 C CA . TRP A 1 371 ? 29.846 -5.107 -6.366 1.00 98.19 371 TRP A CA 1
ATOM 2864 C C . TRP A 1 371 ? 30.200 -3.724 -6.911 1.00 98.19 371 TRP A C 1
ATOM 2866 O O . TRP A 1 371 ? 31.278 -3.507 -7.458 1.00 98.19 371 TRP A O 1
ATOM 2876 N N . ASN A 1 372 ? 29.293 -2.768 -6.759 1.00 98.00 372 ASN A N 1
ATOM 2877 C CA . ASN A 1 372 ? 29.536 -1.391 -7.157 1.00 98.00 372 ASN A CA 1
ATOM 2878 C C . ASN A 1 372 ? 28.779 -0.429 -6.243 1.00 98.00 372 ASN A C 1
ATOM 2880 O O . ASN A 1 372 ? 27.697 -0.733 -5.741 1.00 98.00 372 ASN A O 1
ATOM 2884 N N . LEU A 1 373 ? 29.327 0.773 -6.063 1.00 95.81 373 LEU A N 1
ATOM 2885 C CA . LEU A 1 373 ? 28.835 1.769 -5.103 1.00 95.81 373 LEU A CA 1
ATOM 2886 C C . LEU A 1 373 ? 27.361 2.197 -5.292 1.00 95.81 373 LEU A C 1
ATOM 2888 O O . LEU A 1 373 ? 26.727 2.647 -4.331 1.00 95.81 373 LEU A O 1
ATOM 2892 N N . ARG A 1 374 ? 26.813 2.078 -6.514 1.00 96.75 374 ARG A N 1
ATOM 2893 C CA . ARG A 1 374 ? 25.410 2.405 -6.852 1.00 96.75 374 ARG A CA 1
ATOM 2894 C C . ARG A 1 374 ? 24.459 1.224 -6.685 1.00 96.75 374 ARG A C 1
ATOM 2896 O O . ARG A 1 374 ? 23.240 1.396 -6.796 1.00 96.75 374 ARG A O 1
ATOM 2903 N N . GLY A 1 375 ? 24.991 0.030 -6.438 1.00 97.38 375 GLY A N 1
ATOM 2904 C CA . GLY A 1 375 ? 24.202 -1.182 -6.320 1.00 97.38 375 GLY A CA 1
ATOM 2905 C C . GLY A 1 375 ? 23.350 -1.450 -7.556 1.00 97.38 375 GLY A C 1
ATOM 2906 O O . GLY A 1 375 ? 22.160 -1.719 -7.406 1.00 97.38 375 GLY A O 1
ATOM 2907 N N . VAL A 1 376 ? 23.900 -1.239 -8.754 1.00 98.19 376 VAL A N 1
ATOM 2908 C CA . VAL A 1 376 ? 23.217 -1.511 -10.030 1.00 98.19 376 VAL A CA 1
ATOM 2909 C C . VAL A 1 376 ? 23.731 -2.804 -10.659 1.00 98.19 376 VAL A C 1
ATOM 2911 O O . VAL A 1 376 ? 24.818 -3.258 -10.319 1.00 98.19 376 VAL A O 1
ATOM 2914 N N . LEU A 1 377 ? 22.956 -3.385 -11.577 1.00 97.75 377 LEU A N 1
ATOM 2915 C CA . LEU A 1 377 ? 23.299 -4.599 -12.327 1.00 97.75 377 LEU A CA 1
ATOM 2916 C C . LEU A 1 377 ? 23.702 -5.782 -11.438 1.00 97.75 377 LEU A C 1
ATOM 2918 O O . LEU A 1 377 ? 24.657 -6.496 -11.737 1.00 97.75 377 LEU A O 1
ATOM 2922 N N . ASN A 1 378 ? 22.972 -6.015 -10.344 1.00 98.38 378 ASN A N 1
ATOM 2923 C CA . ASN A 1 378 ? 23.172 -7.245 -9.593 1.00 98.38 378 ASN A CA 1
ATOM 2924 C C . ASN A 1 378 ? 22.591 -8.439 -10.368 1.00 98.38 378 ASN A C 1
ATOM 2926 O O . ASN A 1 378 ? 21.398 -8.740 -10.283 1.00 98.38 378 ASN A O 1
ATOM 2930 N N . THR A 1 379 ? 23.451 -9.117 -11.119 1.00 98.31 379 THR A N 1
ATOM 2931 C CA . THR A 1 379 ? 23.122 -10.313 -11.900 1.00 98.31 379 THR A CA 1
ATOM 2932 C C . THR A 1 379 ? 23.765 -11.577 -11.344 1.00 98.31 379 THR A C 1
ATOM 2934 O O . THR A 1 379 ? 23.786 -12.585 -12.042 1.00 98.31 379 THR A O 1
ATOM 2937 N N . SER A 1 380 ? 24.249 -11.573 -10.094 1.00 97.81 380 SER A N 1
ATOM 2938 C CA . SER A 1 380 ? 24.826 -12.778 -9.485 1.00 97.81 380 SER A CA 1
ATOM 2939 C C . SER A 1 380 ? 23.820 -13.930 -9.428 1.00 97.81 380 SER A C 1
ATOM 2941 O O . SER A 1 380 ? 22.608 -13.694 -9.416 1.00 97.81 380 SER A O 1
ATOM 2943 N N . TRP A 1 381 ? 24.273 -15.182 -9.372 1.00 98.00 381 TRP A N 1
ATOM 2944 C CA . TRP A 1 381 ? 23.353 -16.322 -9.257 1.00 98.00 381 TRP A CA 1
ATOM 2945 C C . TRP A 1 381 ? 22.384 -16.136 -8.077 1.00 98.00 381 TRP A C 1
ATOM 2947 O O . TRP A 1 381 ? 22.784 -15.735 -6.980 1.00 98.00 381 TRP A O 1
ATOM 2957 N N . HIS A 1 382 ? 21.087 -16.377 -8.291 1.00 95.75 382 HIS A N 1
ATOM 2958 C CA . HIS A 1 382 ? 20.092 -16.250 -7.220 1.00 95.75 382 HIS A CA 1
ATOM 2959 C C . HIS A 1 382 ? 20.093 -17.524 -6.364 1.00 95.75 382 HIS A C 1
ATOM 2961 O O . HIS A 1 382 ? 19.949 -18.611 -6.917 1.00 95.75 382 HIS A O 1
ATOM 2967 N N . ARG A 1 383 ? 20.266 -17.389 -5.036 1.00 90.69 383 ARG A N 1
ATOM 2968 C CA . ARG A 1 383 ? 20.523 -18.505 -4.103 1.00 90.69 383 ARG A CA 1
ATOM 2969 C C . ARG A 1 383 ? 19.522 -18.604 -2.929 1.00 90.69 383 ARG A C 1
ATOM 2971 O O . ARG A 1 383 ? 19.916 -18.333 -1.790 1.00 90.69 383 ARG A O 1
ATOM 2978 N N . PRO A 1 384 ? 18.242 -18.953 -3.148 1.00 79.69 384 PRO A N 1
ATOM 2979 C CA . PRO A 1 384 ? 17.321 -19.228 -2.045 1.00 79.69 384 PRO A CA 1
ATOM 2980 C C . PRO A 1 384 ? 17.693 -20.515 -1.282 1.00 79.69 384 PRO A C 1
ATOM 2982 O O . PRO A 1 384 ? 18.192 -21.489 -1.851 1.00 79.69 384 PRO A O 1
ATOM 2985 N N . TRP A 1 385 ? 17.427 -20.532 0.025 1.00 71.31 385 TRP A N 1
ATOM 2986 C CA . TRP A 1 385 ? 17.690 -21.666 0.917 1.00 71.31 385 TRP A CA 1
ATOM 2987 C C . TRP A 1 385 ? 16.435 -22.503 1.187 1.00 71.31 385 TRP A C 1
ATOM 2989 O O . TRP A 1 385 ? 15.363 -21.963 1.482 1.00 71.31 385 TRP A O 1
ATOM 2999 N N . PHE A 1 386 ? 16.592 -23.831 1.151 1.00 70.19 386 PHE A N 1
ATOM 3000 C CA . PHE A 1 386 ? 15.602 -24.814 1.594 1.00 70.19 386 PHE A CA 1
ATOM 3001 C C . PHE A 1 386 ? 16.047 -25.472 2.888 1.00 70.19 386 PHE A C 1
ATOM 3003 O O . PHE A 1 386 ? 17.141 -26.029 2.977 1.00 70.19 386 PHE A O 1
ATOM 3010 N N . LEU A 1 387 ? 15.148 -25.485 3.864 1.00 65.31 387 LEU A N 1
ATOM 3011 C CA . LEU A 1 387 ? 15.271 -26.319 5.048 1.00 65.31 387 LEU A CA 1
ATOM 3012 C C . LEU A 1 387 ? 14.237 -27.441 4.941 1.00 65.31 387 LEU A C 1
ATOM 3014 O O . LEU A 1 387 ? 13.031 -27.185 4.954 1.00 65.31 387 LEU A O 1
ATOM 3018 N N . VAL A 1 388 ? 14.709 -28.681 4.808 1.00 57.84 388 VAL A N 1
ATOM 3019 C CA . VAL A 1 388 ? 13.852 -29.866 4.847 1.00 57.84 388 VAL A CA 1
ATOM 3020 C C . VAL A 1 388 ? 13.596 -30.236 6.295 1.00 57.84 388 VAL A C 1
ATOM 3022 O O . VAL A 1 388 ? 14.503 -30.289 7.126 1.00 57.84 388 VAL A O 1
ATOM 3025 N N . TYR A 1 389 ? 12.327 -30.497 6.587 1.00 58.59 389 TYR A N 1
ATOM 3026 C CA . TYR A 1 389 ? 11.886 -31.008 7.873 1.00 58.59 389 TYR A CA 1
ATOM 3027 C C . TYR A 1 389 ? 12.681 -32.257 8.281 1.00 58.59 389 TYR A C 1
ATOM 3029 O O . TYR A 1 389 ? 12.608 -33.280 7.602 1.00 58.59 389 TYR A O 1
ATOM 3037 N N . LEU A 1 390 ? 13.376 -32.208 9.425 1.00 52.19 390 LEU A N 1
ATOM 3038 C CA . LEU A 1 390 ? 13.915 -33.407 10.069 1.00 52.19 390 LEU A CA 1
ATOM 3039 C C . LEU A 1 390 ? 12.722 -34.215 10.609 1.00 52.19 390 LEU A C 1
ATOM 3041 O O . LEU A 1 390 ? 12.241 -34.008 11.725 1.00 52.19 390 LEU A O 1
ATOM 3045 N N . SER A 1 391 ? 12.186 -35.084 9.753 1.00 51.34 391 SER A N 1
ATOM 3046 C CA . SER A 1 391 ? 10.954 -35.847 9.969 1.00 51.34 391 SER A CA 1
ATOM 3047 C C . SER A 1 391 ? 10.997 -36.702 11.231 1.00 51.34 391 SER A C 1
ATOM 3049 O O . SER A 1 391 ? 9.951 -36.963 11.799 1.00 51.34 391 SER A O 1
ATOM 3051 N N . MET A 1 392 ? 12.174 -37.076 11.731 1.00 50.97 392 MET A N 1
ATOM 3052 C CA . MET A 1 392 ? 12.314 -37.931 12.910 1.00 50.97 392 MET A CA 1
ATOM 3053 C C . MET A 1 392 ? 11.908 -37.228 14.218 1.00 50.97 392 MET A C 1
ATOM 3055 O O . MET A 1 392 ? 11.217 -37.822 15.043 1.00 50.97 392 MET A O 1
ATOM 3059 N N . PHE A 1 393 ? 12.243 -35.940 14.376 1.00 54.19 393 PHE A N 1
ATOM 3060 C CA . PHE A 1 393 ? 11.828 -35.157 15.549 1.00 54.19 393 PHE A CA 1
ATOM 3061 C C . PHE A 1 393 ? 10.314 -34.933 15.539 1.00 54.19 393 PHE A C 1
ATOM 3063 O O . PHE A 1 393 ? 9.655 -35.040 16.569 1.00 54.19 393 PHE A O 1
ATOM 3070 N N . LEU A 1 394 ? 9.744 -34.714 14.350 1.00 54.16 394 LEU A N 1
ATOM 3071 C CA . LEU A 1 394 ? 8.307 -34.572 14.186 1.00 54.16 394 LEU A CA 1
ATOM 3072 C C . LEU A 1 394 ? 7.543 -35.874 14.101 1.00 54.16 394 LEU A C 1
ATOM 3074 O O . LEU A 1 394 ? 6.358 -35.803 14.314 1.00 54.16 394 LEU A O 1
ATOM 3078 N N . TYR A 1 395 ? 8.142 -37.021 13.797 1.00 50.53 395 TYR A N 1
ATOM 3079 C CA . TYR A 1 395 ? 7.455 -38.313 13.783 1.00 50.53 395 TYR A CA 1
ATOM 3080 C C . TYR A 1 395 ? 7.320 -38.852 15.200 1.00 50.53 395 TYR A C 1
ATOM 3082 O O . TYR A 1 395 ? 6.255 -39.325 15.564 1.00 50.53 395 TYR A O 1
ATOM 3090 N N . VAL A 1 396 ? 8.343 -38.668 16.042 1.00 55.06 396 VAL A N 1
ATOM 3091 C CA . VAL A 1 396 ? 8.212 -38.865 17.492 1.00 55.06 396 VAL A CA 1
ATOM 3092 C C . VAL A 1 396 ? 7.197 -37.867 18.052 1.00 55.06 396 VAL A C 1
ATOM 3094 O O . VAL A 1 396 ? 6.280 -38.258 18.764 1.00 55.06 396 VAL A O 1
ATOM 3097 N N . PHE A 1 397 ? 7.258 -36.599 17.632 1.00 54.44 397 PHE A N 1
ATOM 3098 C CA . PHE A 1 397 ? 6.227 -35.620 17.972 1.00 54.44 397 PHE A CA 1
ATOM 3099 C C . PHE A 1 397 ? 4.858 -35.953 17.355 1.00 54.44 397 PHE A C 1
ATOM 3101 O O . PHE A 1 397 ? 3.854 -35.647 17.964 1.00 54.44 397 PHE A O 1
ATOM 3108 N N . HIS A 1 398 ? 4.758 -36.584 16.184 1.00 53.19 398 HIS A N 1
ATOM 3109 C CA . HIS A 1 398 ? 3.511 -36.887 15.467 1.00 53.19 398 HIS A CA 1
ATOM 3110 C C . HIS A 1 398 ? 2.857 -38.143 16.016 1.00 53.19 398 HIS A C 1
ATOM 3112 O O . HIS A 1 398 ? 1.650 -38.160 16.160 1.00 53.19 398 HIS A O 1
ATOM 3118 N N . ALA A 1 399 ? 3.636 -39.152 16.396 1.00 54.16 399 ALA A N 1
ATOM 3119 C CA . ALA A 1 399 ? 3.160 -40.320 17.122 1.00 54.16 399 ALA A CA 1
ATOM 3120 C C . ALA A 1 399 ? 2.626 -39.899 18.498 1.00 54.16 399 ALA A C 1
ATOM 3122 O O . ALA A 1 399 ? 1.479 -40.195 18.819 1.00 54.16 399 ALA A O 1
ATOM 3123 N N . ILE A 1 400 ? 3.387 -39.078 19.236 1.00 54.62 400 ILE A N 1
ATOM 3124 C CA . ILE A 1 400 ? 2.926 -38.487 20.499 1.00 54.62 400 ILE A CA 1
ATOM 3125 C C . ILE A 1 400 ? 1.692 -37.603 20.244 1.00 54.62 400 ILE A C 1
ATOM 3127 O O . ILE A 1 400 ? 0.672 -37.751 20.905 1.00 54.62 400 ILE A O 1
ATOM 3131 N N . THR A 1 401 ? 1.702 -36.725 19.240 1.00 52.56 401 THR A N 1
ATOM 3132 C CA . THR A 1 401 ? 0.563 -35.834 18.976 1.00 52.56 401 THR A CA 1
ATOM 3133 C C . THR A 1 401 ? -0.643 -36.532 18.365 1.00 52.56 401 THR A C 1
ATOM 3135 O O . THR A 1 401 ? -1.733 -36.075 18.636 1.00 52.56 401 THR A O 1
ATOM 3138 N N . CYS A 1 402 ? -0.539 -37.637 17.630 1.00 47.84 402 CYS A N 1
ATOM 3139 C CA . CYS A 1 402 ? -1.692 -38.414 17.157 1.00 47.84 402 CYS A CA 1
ATOM 3140 C C . CYS A 1 402 ? -2.375 -39.168 18.298 1.00 47.84 402 CYS A C 1
ATOM 3142 O O . CYS A 1 402 ? -3.602 -39.271 18.309 1.00 47.84 402 CYS A O 1
ATOM 3144 N N . GLU A 1 403 ? -1.605 -39.625 19.282 1.00 48.09 403 GLU A N 1
ATOM 3145 C CA . GLU A 1 403 ? -2.142 -40.231 20.500 1.00 48.09 403 GLU A CA 1
ATOM 3146 C C . GLU A 1 403 ? -2.769 -39.163 21.425 1.00 48.09 403 GLU A C 1
ATOM 3148 O O . GLU A 1 403 ? -3.810 -39.409 22.035 1.00 48.09 403 GLU A O 1
ATOM 3153 N N . PHE A 1 404 ? -2.254 -37.922 21.407 1.00 46.56 404 PHE A N 1
ATOM 3154 C CA . PHE A 1 404 ? -2.827 -36.761 22.114 1.00 46.56 404 PHE A CA 1
ATOM 3155 C C . PHE A 1 404 ? -3.917 -35.978 21.336 1.00 46.56 404 PHE A C 1
ATOM 3157 O O . PHE A 1 404 ? -4.741 -35.304 21.952 1.00 46.56 404 PHE A O 1
ATOM 3164 N N . LEU A 1 405 ? -4.007 -36.087 20.003 1.00 45.56 405 LEU A N 1
ATOM 3165 C CA . LEU A 1 405 ? -5.016 -35.438 19.135 1.00 45.56 405 LEU A CA 1
ATOM 3166 C C . LEU A 1 405 ? -6.411 -36.056 19.300 1.00 45.56 405 LEU A C 1
ATOM 3168 O O . LEU A 1 405 ? -7.395 -35.514 18.798 1.00 45.56 405 LEU A O 1
ATOM 3172 N N . ARG A 1 406 ? -6.526 -37.152 20.058 1.00 41.50 406 ARG A N 1
ATOM 3173 C CA . ARG A 1 406 ? -7.812 -37.635 20.574 1.00 41.50 406 ARG A CA 1
ATOM 3174 C C . ARG A 1 406 ? -8.355 -36.807 21.744 1.00 41.50 406 ARG A C 1
ATOM 3176 O O . ARG A 1 406 ? -9.461 -37.089 22.199 1.00 41.50 406 ARG A O 1
ATOM 3183 N N . VAL A 1 407 ? -7.653 -35.761 22.192 1.00 43.47 407 VAL A N 1
ATOM 3184 C CA . VAL A 1 407 ? -8.083 -34.916 23.313 1.00 43.47 407 VAL A CA 1
ATOM 3185 C C . VAL A 1 407 ? -7.998 -33.422 22.961 1.00 43.47 407 VAL A C 1
ATOM 3187 O O . VAL A 1 407 ? -7.033 -32.738 23.272 1.00 43.47 407 VAL A O 1
ATOM 3190 N N . SER A 1 408 ? -9.037 -32.882 22.317 1.00 43.00 408 SER A N 1
ATOM 3191 C CA . SER A 1 408 ? -9.758 -31.693 22.825 1.00 43.00 408 SER A CA 1
ATOM 3192 C C . SER A 1 408 ? -10.940 -31.316 21.918 1.00 43.00 408 SER A C 1
ATOM 3194 O O . SER A 1 408 ? -10.794 -30.903 20.771 1.00 43.00 408 SER A O 1
ATOM 3196 N N . LYS A 1 409 ? -12.152 -31.454 22.466 1.00 50.34 409 LYS A N 1
ATOM 3197 C CA . LYS A 1 409 ? -13.427 -30.979 21.905 1.00 50.34 409 LYS A CA 1
ATOM 3198 C C . LYS A 1 409 ? -13.609 -29.473 22.172 1.00 50.34 409 LYS A C 1
ATOM 3200 O O . LYS A 1 409 ? -14.509 -29.097 22.914 1.00 50.34 409 LYS A O 1
ATOM 3205 N N . LEU A 1 410 ? -12.746 -28.604 21.647 1.00 56.53 410 LEU A N 1
ATOM 3206 C CA . LEU A 1 410 ? -12.907 -27.152 21.818 1.00 56.53 410 LEU A CA 1
ATOM 3207 C C . LEU A 1 410 ? -13.153 -26.477 20.467 1.00 56.53 410 LEU A C 1
ATOM 3209 O O . LEU A 1 410 ? -12.362 -26.620 19.537 1.00 56.53 410 LEU A O 1
ATOM 3213 N N . SER A 1 411 ? -14.262 -25.742 20.364 1.00 72.81 411 SER A N 1
ATOM 3214 C CA . SER A 1 411 ? -14.588 -24.913 19.201 1.00 72.81 411 SER A CA 1
ATOM 3215 C C . SER A 1 411 ? -13.497 -23.855 19.000 1.00 72.81 411 SER A C 1
ATOM 3217 O O . SER A 1 411 ? -13.213 -23.072 19.906 1.00 72.81 411 SER A O 1
ATOM 3219 N N . GLY A 1 412 ? -12.855 -23.822 17.832 1.00 82.31 412 GLY A N 1
ATOM 3220 C CA . GLY A 1 412 ? -11.747 -22.903 17.569 1.00 82.31 412 GLY A CA 1
ATOM 3221 C C . GLY A 1 412 ? -11.005 -23.187 16.262 1.00 82.31 412 GLY A C 1
ATOM 3222 O O . GLY A 1 412 ? -11.353 -24.119 15.532 1.00 82.31 412 GLY A O 1
ATOM 3223 N N . PRO A 1 413 ? -9.995 -22.368 15.919 1.00 85.12 413 PRO A N 1
ATOM 3224 C CA . PRO A 1 413 ? -9.143 -22.639 14.773 1.00 85.12 413 PRO A CA 1
ATOM 3225 C C . PRO A 1 413 ? -8.322 -23.921 14.995 1.00 85.12 413 PRO A C 1
ATOM 3227 O O . PRO A 1 413 ? -8.001 -24.257 16.138 1.00 85.12 413 PRO A O 1
ATOM 3230 N N . PRO A 1 414 ? -7.905 -24.608 13.914 1.00 81.00 414 PRO A N 1
ATOM 3231 C CA . PRO A 1 414 ? -7.014 -25.757 14.024 1.00 81.00 414 PRO A CA 1
ATOM 3232 C C . PRO A 1 414 ? -5.776 -25.403 14.853 1.00 81.00 414 PRO A C 1
ATOM 3234 O O . PRO A 1 414 ? -5.053 -24.456 14.521 1.00 81.00 414 PRO A O 1
ATOM 3237 N N . THR A 1 415 ? -5.579 -26.137 15.946 1.00 76.94 415 THR A N 1
ATOM 3238 C CA . THR A 1 415 ? -4.552 -25.874 16.958 1.00 76.94 415 THR A CA 1
ATOM 3239 C C . THR A 1 415 ? -3.538 -27.013 16.945 1.00 76.94 415 THR A C 1
ATOM 3241 O O . THR A 1 415 ? -3.914 -28.182 16.992 1.00 76.94 415 THR A O 1
ATOM 3244 N N . PHE A 1 416 ? -2.251 -26.676 16.851 1.00 74.81 416 PHE A N 1
ATOM 3245 C CA . PHE A 1 416 ? -1.152 -27.638 16.894 1.00 74.81 416 PHE A CA 1
ATOM 3246 C C . PHE A 1 416 ? -0.517 -27.670 18.294 1.00 74.81 416 PHE A C 1
ATOM 3248 O O . PHE A 1 416 ? -0.343 -26.607 18.896 1.00 74.81 416 PHE A O 1
ATOM 3255 N N . PRO A 1 417 ? -0.097 -28.839 18.804 1.00 58.00 417 PRO A N 1
ATOM 3256 C CA . PRO A 1 417 ? 0.642 -28.936 20.062 1.00 58.00 417 PRO A CA 1
ATOM 3257 C C . PRO A 1 417 ? 1.941 -28.126 19.931 1.00 58.00 417 PRO A C 1
ATOM 3259 O O . PRO A 1 417 ? 2.670 -28.300 18.961 1.00 58.00 417 PRO A O 1
ATOM 3262 N N . ILE A 1 418 ? 2.208 -27.197 20.852 1.00 69.44 418 ILE A N 1
ATOM 3263 C CA . ILE A 1 418 ? 3.278 -26.169 20.831 1.00 69.44 418 ILE A CA 1
ATOM 3264 C C . ILE A 1 418 ? 2.926 -24.863 20.106 1.00 69.44 418 ILE A C 1
ATOM 3266 O O . ILE A 1 418 ? 2.849 -23.828 20.761 1.00 69.44 418 ILE A O 1
ATOM 3270 N N . ILE A 1 419 ? 2.771 -24.843 18.777 1.00 77.00 419 ILE A N 1
ATOM 3271 C CA . ILE A 1 419 ? 2.598 -23.557 18.058 1.00 77.00 419 ILE A CA 1
ATOM 3272 C C . ILE A 1 419 ? 1.165 -23.007 18.129 1.00 77.00 419 ILE A C 1
ATOM 3274 O O . ILE A 1 419 ? 0.914 -21.864 17.733 1.00 77.00 419 ILE A O 1
ATOM 3278 N N . GLY A 1 420 ? 0.223 -23.804 18.630 1.00 83.62 420 GLY A N 1
ATOM 3279 C CA . GLY A 1 420 ? -1.198 -23.497 18.649 1.00 83.62 420 GLY A CA 1
ATOM 3280 C C . GLY A 1 420 ? -1.731 -23.234 17.241 1.00 83.62 420 GLY A C 1
ATOM 3281 O O . GLY A 1 420 ? -1.349 -23.906 16.286 1.00 83.62 420 GLY A O 1
ATOM 3282 N N . CYS A 1 421 ? -2.587 -22.237 17.064 1.00 86.38 421 CYS A N 1
ATOM 3283 C CA . CYS A 1 421 ? -3.161 -21.851 15.779 1.00 86.38 421 CYS A CA 1
ATOM 3284 C C . CYS A 1 421 ? -2.341 -20.772 15.039 1.00 86.38 421 CYS A C 1
ATOM 3286 O O . CYS A 1 421 ? -2.892 -20.046 14.203 1.00 86.38 421 CYS A O 1
ATOM 3288 N N . LEU A 1 422 ? -1.040 -20.616 15.339 1.00 82.81 422 LEU A N 1
ATOM 3289 C CA . LEU A 1 422 ? -0.200 -19.521 14.823 1.00 82.81 422 LEU A CA 1
ATOM 3290 C C . LEU A 1 422 ? -0.228 -19.406 13.288 1.00 82.81 422 LEU A C 1
ATOM 3292 O O . LEU A 1 422 ? -0.318 -18.299 12.760 1.00 82.81 422 LEU A O 1
ATOM 3296 N N . ILE A 1 423 ? -0.209 -20.534 12.570 1.00 82.25 423 ILE A N 1
ATOM 3297 C CA . ILE A 1 423 ? -0.251 -20.566 11.096 1.00 82.25 423 ILE A CA 1
ATOM 3298 C C . ILE A 1 423 ? -1.570 -19.977 10.580 1.00 82.25 423 ILE A C 1
ATOM 3300 O O . ILE A 1 423 ? -1.568 -19.096 9.718 1.00 82.25 423 ILE A O 1
ATOM 3304 N N . SER A 1 424 ? -2.698 -20.440 11.123 1.00 85.44 424 SER A N 1
ATOM 3305 C CA . SER A 1 424 ? -4.035 -19.959 10.761 1.00 85.44 424 SER A CA 1
ATOM 3306 C C . SER A 1 424 ? -4.197 -18.476 11.094 1.00 85.44 424 SER A C 1
ATOM 3308 O O . SER A 1 424 ? -4.696 -17.713 10.267 1.00 85.44 424 SER A O 1
ATOM 3310 N N . PHE A 1 425 ? -3.696 -18.047 12.256 1.00 85.88 425 PHE A N 1
ATOM 3311 C CA . PHE A 1 425 ? -3.685 -16.643 12.661 1.00 85.88 425 PHE A CA 1
ATOM 3312 C C . PHE A 1 425 ? -2.877 -15.776 11.681 1.00 85.88 425 PHE A C 1
ATOM 3314 O O . PHE A 1 425 ? -3.367 -14.754 11.205 1.00 85.88 425 PHE A O 1
ATOM 3321 N N . TYR A 1 426 ? -1.661 -16.198 11.314 1.00 82.81 426 TYR A N 1
ATOM 3322 C CA . TYR A 1 426 ? -0.794 -15.433 10.415 1.00 82.81 426 TYR A CA 1
ATOM 3323 C C . TYR A 1 426 ? -1.350 -15.344 8.988 1.00 82.81 426 TYR A C 1
ATOM 3325 O O . TYR A 1 426 ? -1.272 -14.278 8.373 1.00 82.81 426 TYR A O 1
ATOM 3333 N N . LYS A 1 427 ? -1.957 -16.419 8.463 1.00 84.88 427 LYS A N 1
ATOM 3334 C CA . LYS A 1 427 ? -2.641 -16.403 7.155 1.00 84.88 427 LYS A CA 1
ATOM 3335 C C . LYS A 1 427 ? -3.795 -15.395 7.121 1.00 84.88 427 LYS A C 1
ATOM 3337 O O . LYS A 1 427 ? -3.952 -14.694 6.127 1.00 84.88 427 LYS A O 1
ATOM 3342 N N . ASN A 1 428 ? -4.543 -15.266 8.218 1.00 88.31 428 ASN A N 1
ATOM 3343 C CA . ASN A 1 428 ? -5.708 -14.380 8.322 1.00 88.31 428 ASN A CA 1
ATOM 3344 C C . ASN A 1 428 ? -5.394 -12.999 8.932 1.00 88.31 428 ASN A C 1
ATOM 3346 O O . ASN A 1 428 ? -6.312 -12.228 9.197 1.00 88.31 428 ASN A O 1
ATOM 3350 N N . ARG A 1 429 ? -4.114 -12.638 9.120 1.00 83.81 429 ARG A N 1
ATOM 3351 C CA . ARG A 1 429 ? -3.691 -11.395 9.806 1.00 83.81 429 ARG A CA 1
ATOM 3352 C C . ARG A 1 429 ? -4.238 -10.091 9.206 1.00 83.81 429 ARG A C 1
ATOM 3354 O O . ARG A 1 429 ? -4.324 -9.095 9.910 1.00 83.81 429 ARG A O 1
ATOM 3361 N N . HIS A 1 430 ? -4.584 -10.096 7.920 1.00 81.50 430 HIS A N 1
ATOM 3362 C CA . HIS A 1 430 ? -5.138 -8.945 7.197 1.00 81.50 430 HIS A CA 1
ATOM 3363 C C . HIS A 1 430 ? -6.671 -8.845 7.300 1.00 81.50 430 HIS A C 1
ATOM 3365 O O . HIS A 1 430 ? -7.230 -7.815 6.952 1.00 81.50 430 HIS A O 1
ATOM 3371 N N . ARG A 1 431 ? -7.339 -9.900 7.784 1.00 88.50 431 ARG A N 1
ATOM 3372 C CA . ARG A 1 431 ? -8.802 -10.029 7.879 1.00 88.50 431 ARG A CA 1
ATOM 3373 C C . ARG A 1 431 ? -9.246 -10.587 9.236 1.00 88.50 431 ARG A C 1
ATOM 3375 O O . ARG A 1 431 ? -10.179 -11.378 9.322 1.00 88.50 431 ARG A O 1
ATOM 3382 N N . LEU A 1 432 ? -8.528 -10.237 10.309 1.00 88.94 432 LEU A N 1
ATOM 3383 C CA . LEU A 1 432 ? -8.723 -10.859 11.625 1.00 88.94 432 LEU A CA 1
ATOM 3384 C C . LEU A 1 432 ? -10.153 -10.700 12.144 1.00 88.94 432 LEU A C 1
ATOM 3386 O O . LEU A 1 432 ? -10.694 -11.657 12.677 1.00 88.94 432 LEU A O 1
ATOM 3390 N N . LEU A 1 433 ? -10.774 -9.534 11.973 1.00 91.31 433 LEU A N 1
ATOM 3391 C CA . LEU A 1 433 ? -12.148 -9.320 12.428 1.00 91.31 433 LEU A CA 1
ATOM 3392 C C . LEU A 1 433 ? -13.115 -10.325 11.800 1.00 91.31 433 LEU A C 1
ATOM 3394 O O . LEU A 1 433 ? -13.810 -11.041 12.516 1.00 91.31 433 LEU A O 1
ATOM 3398 N N . ASP A 1 434 ? -13.096 -10.417 10.472 1.00 91.88 434 ASP A N 1
ATOM 3399 C CA . ASP A 1 434 ? -13.991 -11.297 9.725 1.00 91.88 434 ASP A CA 1
ATOM 3400 C C . ASP A 1 434 ? -13.665 -12.767 9.995 1.00 91.88 434 ASP A C 1
ATOM 3402 O O . ASP A 1 434 ? -14.566 -13.572 10.205 1.00 91.88 434 ASP A O 1
ATOM 3406 N N . TRP A 1 435 ? -12.380 -13.116 10.106 1.00 93.38 435 TRP A N 1
ATOM 3407 C CA . TRP A 1 435 ? -11.957 -14.475 10.439 1.00 93.38 435 TRP A CA 1
ATOM 3408 C C . TRP A 1 435 ? -12.448 -14.928 11.821 1.00 93.38 435 TRP A C 1
ATOM 3410 O O . TRP A 1 435 ? -12.930 -16.052 11.960 1.00 93.38 435 TRP A O 1
ATOM 3420 N N . TYR A 1 436 ? -12.368 -14.073 12.846 1.00 94.31 436 TYR A N 1
ATOM 3421 C CA . TYR A 1 436 ? -12.925 -14.400 14.161 1.00 94.31 436 TYR A CA 1
ATOM 3422 C C . TYR A 1 436 ? -14.454 -14.469 14.119 1.00 94.31 436 TYR A C 1
ATOM 3424 O O . TYR A 1 436 ? -15.015 -15.395 14.700 1.00 94.31 436 TYR A O 1
ATOM 3432 N N . THR A 1 437 ? -15.129 -13.563 13.401 1.00 94.94 437 THR A N 1
ATOM 3433 C CA . THR A 1 437 ? -16.589 -13.630 13.203 1.00 94.94 437 THR A CA 1
ATOM 3434 C C . THR A 1 437 ? -17.008 -14.949 12.547 1.00 94.94 437 THR A C 1
ATOM 3436 O O . THR A 1 437 ? -17.926 -15.601 13.035 1.00 94.94 437 THR A O 1
ATOM 3439 N N . GLU A 1 438 ? -16.308 -15.402 11.504 1.00 94.38 438 GLU A N 1
ATOM 3440 C CA . GLU A 1 438 ? -16.566 -16.689 10.840 1.00 94.38 438 GLU A CA 1
ATOM 3441 C C . GLU A 1 438 ? -16.393 -17.883 11.787 1.00 94.38 438 GLU A C 1
ATOM 3443 O O . GLU A 1 438 ? -17.184 -18.827 11.754 1.00 94.38 438 GLU A O 1
ATOM 3448 N N . LEU A 1 439 ? -15.354 -17.868 12.628 1.00 94.25 439 LEU A N 1
ATOM 3449 C CA . LEU A 1 439 ? -15.111 -18.927 13.610 1.00 94.25 439 LEU A CA 1
ATOM 3450 C C . LEU A 1 439 ? -16.187 -18.949 14.702 1.00 94.25 439 LEU A C 1
ATOM 3452 O O . LEU A 1 439 ? -16.652 -20.024 15.077 1.00 94.25 439 LEU A O 1
ATOM 3456 N N . LEU A 1 440 ? -16.608 -17.777 15.183 1.00 94.88 440 LEU A N 1
ATOM 3457 C CA . LEU A 1 440 ? -17.686 -17.638 16.165 1.00 94.88 440 LEU A CA 1
ATOM 3458 C C . LEU A 1 440 ? -19.029 -18.094 15.589 1.00 94.88 440 LEU A C 1
ATOM 3460 O O . LEU A 1 440 ? -19.770 -18.788 16.278 1.00 94.88 440 LEU A O 1
ATOM 3464 N N . ALA A 1 441 ? -19.321 -17.767 14.329 1.00 92.06 441 ALA A N 1
ATOM 3465 C CA . ALA A 1 441 ? -20.541 -18.198 13.646 1.00 92.06 441 ALA A CA 1
ATOM 3466 C C . ALA A 1 441 ? -20.601 -19.724 13.452 1.00 92.06 441 ALA A C 1
ATOM 3468 O O . ALA A 1 441 ? -21.677 -20.308 13.509 1.00 92.06 441 ALA A O 1
ATOM 3469 N N . LYS A 1 442 ? -19.448 -20.380 13.260 1.00 91.44 442 LYS A N 1
ATOM 3470 C CA . LYS A 1 442 ? -19.343 -21.849 13.163 1.00 91.44 442 LYS A CA 1
ATOM 3471 C C . LYS A 1 442 ? -19.388 -22.558 14.519 1.00 91.44 442 LYS A C 1
ATOM 3473 O O . LYS A 1 442 ? -19.586 -23.771 14.554 1.00 91.44 442 LYS A O 1
ATOM 3478 N N . SER A 1 443 ? -19.164 -21.842 15.620 1.00 92.19 443 SER A N 1
ATOM 3479 C CA . SER A 1 443 ? -19.227 -22.414 16.964 1.00 92.19 443 SER A CA 1
ATOM 3480 C C . SER A 1 443 ? -20.674 -22.519 17.438 1.00 92.19 443 SER A C 1
ATOM 3482 O O . SER A 1 443 ? -21.403 -21.530 17.415 1.00 92.19 443 SER A O 1
ATOM 3484 N N . ALA A 1 444 ? -21.063 -23.694 17.940 1.00 90.75 444 ALA A N 1
ATOM 3485 C CA . ALA A 1 444 ? -22.412 -23.944 18.454 1.00 90.75 444 ALA A CA 1
ATOM 3486 C C . ALA A 1 444 ? -22.808 -23.007 19.608 1.00 90.75 444 ALA A C 1
ATOM 3488 O O . ALA A 1 444 ? -23.982 -22.692 19.763 1.00 90.75 444 ALA A O 1
ATOM 3489 N N . THR A 1 445 ? -21.836 -22.545 20.399 1.00 93.19 445 THR A N 1
ATOM 3490 C CA . THR A 1 445 ? -22.070 -21.637 21.530 1.00 93.19 445 THR A CA 1
ATOM 3491 C C . THR A 1 445 ? -21.722 -20.185 21.217 1.00 93.19 445 THR A C 1
ATOM 3493 O O . THR A 1 445 ? -21.791 -19.342 22.104 1.00 93.19 445 THR A O 1
ATOM 3496 N N . ASN A 1 446 ? -21.290 -19.881 19.986 1.00 95.31 446 ASN A N 1
ATOM 3497 C CA . ASN A 1 446 ? -20.662 -18.609 19.616 1.00 95.31 446 ASN A CA 1
ATOM 3498 C C . ASN A 1 446 ? -19.471 -18.213 20.509 1.00 95.31 446 ASN A C 1
ATOM 3500 O O . ASN A 1 446 ? -19.162 -17.030 20.648 1.00 95.31 446 ASN A O 1
ATOM 3504 N N . THR A 1 447 ? -18.770 -19.201 21.067 1.00 95.94 447 THR A N 1
ATOM 3505 C CA . THR A 1 447 ? -17.507 -19.027 21.796 1.00 95.94 447 THR A CA 1
ATOM 3506 C C . THR A 1 447 ? -16.429 -19.884 21.156 1.00 95.94 447 THR A C 1
ATOM 3508 O O . THR A 1 447 ? -16.683 -21.016 20.741 1.00 95.94 447 THR A O 1
ATOM 3511 N N . ILE A 1 448 ? -15.218 -19.344 21.050 1.00 95.44 448 ILE A N 1
ATOM 3512 C CA . ILE A 1 448 ? -14.055 -20.056 20.530 1.00 95.44 448 ILE A CA 1
ATOM 3513 C C . ILE A 1 448 ? -12.850 -19.898 21.445 1.00 95.44 448 ILE A C 1
ATOM 3515 O O . ILE A 1 448 ? -12.686 -18.880 22.119 1.00 95.44 448 ILE A O 1
ATOM 3519 N N . VAL A 1 449 ? -11.961 -20.883 21.407 1.00 93.31 449 VAL A N 1
ATOM 3520 C CA . VAL A 1 449 ? -10.667 -20.829 22.087 1.00 93.31 449 VAL A CA 1
ATOM 3521 C C . VAL A 1 449 ? -9.559 -20.708 21.055 1.00 93.31 449 VAL A C 1
ATOM 3523 O O . VAL A 1 449 ? -9.460 -21.501 20.124 1.00 93.31 449 VAL A O 1
ATOM 3526 N N . VAL A 1 450 ? -8.718 -19.696 21.230 1.00 91.44 450 VAL A N 1
ATOM 3527 C CA . VAL A 1 450 ? -7.566 -19.401 20.385 1.00 91.44 450 VAL A CA 1
ATOM 3528 C C . VAL A 1 450 ? -6.312 -19.510 21.234 1.00 91.44 450 VAL A C 1
ATOM 3530 O O . VAL A 1 450 ? -6.043 -18.660 22.083 1.00 91.44 450 VAL A O 1
ATOM 3533 N N . ASP A 1 451 ? -5.531 -20.548 20.977 1.00 87.44 451 ASP A N 1
ATOM 3534 C CA . ASP A 1 451 ? -4.243 -20.770 21.622 1.00 87.44 451 ASP A CA 1
ATOM 3535 C C . ASP A 1 451 ? -3.118 -20.643 20.593 1.00 87.44 451 ASP A C 1
ATOM 3537 O O . ASP A 1 451 ? -3.251 -21.132 19.473 1.00 87.44 451 ASP A O 1
ATOM 3541 N N . ARG A 1 452 ? -2.029 -19.943 20.922 1.00 85.75 452 ARG A N 1
ATOM 3542 C CA . ARG A 1 452 ? -0.870 -19.764 20.031 1.00 85.75 452 ARG A CA 1
ATOM 3543 C C . ARG A 1 452 ? 0.392 -19.453 20.823 1.00 85.75 452 ARG A C 1
ATOM 3545 O O . ARG A 1 452 ? 0.364 -18.683 21.781 1.00 85.75 452 ARG A O 1
ATOM 3552 N N . ILE A 1 453 ? 1.522 -19.956 20.337 1.00 79.56 453 ILE A N 1
ATOM 3553 C CA . ILE A 1 453 ? 2.824 -19.698 20.957 1.00 79.56 453 ILE A CA 1
ATOM 3554 C C . ILE A 1 453 ? 3.130 -18.196 21.042 1.00 79.56 453 ILE A C 1
ATOM 3556 O O . ILE A 1 453 ? 2.899 -17.434 20.101 1.00 79.56 453 ILE A O 1
ATOM 3560 N N . GLY A 1 454 ? 3.655 -17.771 22.192 1.00 73.88 454 GLY A N 1
ATOM 3561 C CA . GLY A 1 454 ? 4.046 -16.381 22.440 1.00 73.88 454 GLY A CA 1
ATOM 3562 C C . GLY A 1 454 ? 2.889 -15.416 22.716 1.00 73.88 454 GLY A C 1
ATOM 3563 O O . GLY A 1 454 ? 3.139 -14.231 22.947 1.00 73.88 454 GLY A O 1
ATOM 3564 N N . ALA A 1 455 ? 1.645 -15.902 22.747 1.00 78.88 455 ALA A N 1
ATOM 3565 C CA . ALA A 1 455 ? 0.494 -15.162 23.247 1.00 78.88 455 ALA A CA 1
ATOM 3566 C C . ALA A 1 455 ? -0.233 -15.965 24.331 1.00 78.88 455 ALA A C 1
ATOM 3568 O O . ALA A 1 455 ? -0.074 -17.175 24.447 1.00 78.88 455 ALA A O 1
ATOM 3569 N N . ARG A 1 456 ? -1.030 -15.273 25.145 1.00 84.94 456 ARG A N 1
ATOM 3570 C CA . ARG A 1 456 ? -1.890 -15.928 26.133 1.00 84.94 456 ARG A CA 1
ATOM 3571 C C . ARG A 1 456 ? -3.024 -16.669 25.424 1.00 84.94 456 ARG A C 1
ATOM 3573 O O . ARG A 1 456 ? -3.572 -16.138 24.449 1.00 84.94 456 ARG A O 1
ATOM 3580 N N . ARG A 1 457 ? -3.413 -17.833 25.956 1.00 89.38 457 ARG A N 1
ATOM 3581 C CA . ARG A 1 457 ? -4.649 -18.522 25.568 1.00 89.38 457 ARG A CA 1
ATOM 3582 C C . ARG A 1 457 ? -5.803 -17.527 25.668 1.00 89.38 457 ARG A C 1
ATOM 3584 O O . ARG A 1 457 ? -5.969 -16.830 26.671 1.00 89.38 457 ARG A O 1
ATOM 3591 N N . THR A 1 458 ? -6.519 -17.378 24.561 1.00 92.44 458 THR A N 1
ATOM 3592 C CA . THR A 1 458 ? -7.534 -16.345 24.391 1.00 92.44 458 THR A CA 1
ATOM 3593 C C . THR A 1 458 ? -8.874 -16.993 24.093 1.00 92.44 458 THR A C 1
ATOM 3595 O O . THR A 1 458 ? -9.047 -17.630 23.059 1.00 92.44 458 THR A O 1
ATOM 3598 N N . ILE A 1 459 ? -9.837 -16.793 24.980 1.00 96.00 459 ILE A N 1
ATOM 3599 C CA . ILE A 1 459 ? -11.231 -17.176 24.775 1.00 96.00 459 ILE A CA 1
ATOM 3600 C C . ILE A 1 459 ? -11.929 -15.974 24.145 1.00 96.00 459 ILE A C 1
ATOM 3602 O O . ILE A 1 459 ? -11.847 -14.866 24.678 1.00 96.00 459 ILE A O 1
ATOM 3606 N N . VAL A 1 460 ? -12.580 -16.167 23.001 1.00 96.75 460 VAL A N 1
ATOM 3607 C CA . VAL A 1 460 ? -13.364 -15.121 22.334 1.00 96.75 460 VAL A CA 1
ATOM 3608 C C . VAL A 1 460 ? -14.820 -15.544 22.292 1.00 96.75 460 VAL A C 1
ATOM 3610 O O . VAL A 1 460 ? -15.118 -16.641 21.836 1.00 96.75 460 VAL A O 1
ATOM 3613 N N . THR A 1 461 ? -15.720 -14.680 22.753 1.00 97.12 461 THR A N 1
ATOM 3614 C CA . THR A 1 461 ? -17.158 -14.953 22.814 1.00 97.12 461 THR A CA 1
ATOM 3615 C C . THR A 1 461 ? -17.973 -13.870 22.110 1.00 97.12 461 THR A C 1
ATOM 3617 O O . THR A 1 461 ? -17.684 -12.672 22.213 1.00 97.12 461 THR A O 1
ATOM 3620 N N . ALA A 1 462 ? -19.010 -14.308 21.402 1.00 96.81 462 ALA A N 1
ATOM 3621 C CA . ALA A 1 462 ? -20.136 -13.491 20.968 1.00 96.81 462 ALA A CA 1
ATOM 3622 C C . ALA A 1 462 ? -21.447 -13.878 21.686 1.00 96.81 462 ALA A C 1
ATOM 3624 O O . ALA A 1 462 ? -22.494 -13.317 21.376 1.00 96.81 462 ALA A O 1
ATOM 3625 N N . ASN A 1 463 ? -21.397 -14.794 22.660 1.00 96.88 463 ASN A N 1
ATOM 3626 C CA . ASN A 1 463 ? -22.544 -15.222 23.457 1.00 96.88 463 ASN A CA 1
ATOM 3627 C C . ASN A 1 463 ? -22.888 -14.189 24.555 1.00 96.88 463 ASN A C 1
ATOM 3629 O O . ASN A 1 463 ? -22.069 -13.992 25.460 1.00 96.88 463 ASN A O 1
ATOM 3633 N N . PRO A 1 464 ? -24.081 -13.559 24.532 1.00 97.31 464 PRO A N 1
ATOM 3634 C CA . PRO A 1 464 ? -24.485 -12.552 25.515 1.00 97.31 464 PRO A CA 1
ATOM 3635 C C . PRO A 1 464 ? -24.497 -13.042 26.966 1.00 97.31 464 PRO A C 1
ATOM 3637 O O . PRO A 1 464 ? -24.218 -12.243 27.855 1.00 97.31 464 PRO A O 1
ATOM 3640 N N . GLU A 1 465 ? -24.779 -14.322 27.219 1.00 97.56 465 GLU A N 1
ATOM 3641 C CA . GLU A 1 465 ? -24.781 -14.888 28.575 1.00 97.56 465 GLU A CA 1
ATOM 3642 C C . GLU A 1 465 ? -23.366 -14.912 29.154 1.00 97.56 465 GLU A C 1
ATOM 3644 O O . GLU A 1 465 ? -23.146 -14.490 30.288 1.00 97.56 465 GLU A O 1
ATOM 3649 N N . ASN A 1 466 ? -22.377 -15.293 28.339 1.00 97.56 466 ASN A N 1
ATOM 3650 C CA . ASN A 1 466 ? -20.965 -15.211 28.715 1.00 97.56 466 ASN A CA 1
ATOM 3651 C C . ASN A 1 466 ? -20.543 -13.753 28.961 1.00 97.56 466 ASN A C 1
ATOM 3653 O O . ASN A 1 466 ? -19.806 -13.474 29.907 1.00 97.56 466 ASN A O 1
ATOM 3657 N N . VAL A 1 467 ? -21.026 -12.808 28.142 1.00 97.69 467 VAL A N 1
ATOM 3658 C CA . VAL A 1 467 ? -20.748 -11.374 28.332 1.00 97.69 467 VAL A CA 1
ATOM 3659 C C . VAL A 1 467 ? -21.367 -10.852 29.633 1.00 97.69 467 VAL A C 1
ATOM 3661 O O . VAL A 1 467 ? -20.689 -10.136 30.372 1.00 97.69 467 VAL A O 1
ATOM 3664 N N . GLU A 1 468 ? -22.612 -11.214 29.956 1.00 97.94 468 GLU A N 1
ATOM 3665 C CA . GLU A 1 468 ? -23.241 -10.873 31.241 1.00 97.94 468 GLU A CA 1
ATOM 3666 C C . GLU A 1 468 ? -22.478 -11.476 32.414 1.00 97.94 468 GLU A C 1
ATOM 3668 O O . GLU A 1 468 ? -22.185 -10.780 33.391 1.00 97.94 468 GLU A O 1
ATOM 3673 N N . TYR A 1 469 ? -22.093 -12.742 32.294 1.00 97.75 469 TYR A N 1
ATOM 3674 C CA . TYR A 1 469 ? -21.364 -13.434 33.339 1.00 97.75 469 TYR A CA 1
ATOM 3675 C C . TYR A 1 469 ? -20.041 -12.735 33.662 1.00 97.75 469 TYR A C 1
ATOM 3677 O O . TYR A 1 469 ? -19.782 -12.399 34.817 1.00 97.75 469 TYR A O 1
ATOM 3685 N N . MET A 1 470 ? -19.252 -12.411 32.635 1.00 96.06 470 MET A N 1
ATOM 3686 C CA . MET A 1 470 ? -17.975 -11.712 32.795 1.00 96.06 470 MET A CA 1
ATOM 3687 C C . MET A 1 470 ? -18.133 -10.279 33.311 1.00 96.06 470 MET A C 1
ATOM 3689 O O . MET A 1 470 ? -17.334 -9.814 34.121 1.00 96.06 470 MET A O 1
ATOM 3693 N N . LEU A 1 471 ? -19.119 -9.538 32.799 1.00 96.06 471 LEU A N 1
ATOM 3694 C CA . LEU A 1 471 ? -19.248 -8.107 33.076 1.00 96.06 471 LEU A CA 1
ATOM 3695 C C . LEU A 1 471 ? -20.089 -7.792 34.307 1.00 96.06 471 LEU A C 1
ATOM 3697 O O . LEU A 1 471 ? -20.059 -6.649 34.750 1.00 96.06 471 LEU A O 1
ATOM 3701 N N . LYS A 1 472 ? -20.847 -8.745 34.849 1.00 95.88 472 LYS A N 1
ATOM 3702 C CA . LYS A 1 472 ? -21.767 -8.508 35.966 1.00 95.88 472 LYS A CA 1
ATOM 3703 C C . LYS A 1 472 ? -21.722 -9.632 36.995 1.00 95.88 472 LYS A C 1
ATOM 3705 O O . LYS A 1 472 ? -21.442 -9.338 38.152 1.00 95.88 472 LYS A O 1
ATOM 3710 N N . THR A 1 473 ? -21.975 -10.879 36.601 1.00 96.50 473 THR A N 1
ATOM 3711 C CA . THR A 1 473 ? -22.178 -11.988 37.556 1.00 96.50 473 THR A CA 1
ATOM 3712 C C . THR A 1 473 ? -20.908 -12.350 38.326 1.00 96.50 473 THR A C 1
ATOM 3714 O O . THR A 1 473 ? -20.933 -12.360 39.551 1.00 96.50 473 THR A O 1
ATOM 3717 N N . ASN A 1 474 ? -19.789 -12.582 37.634 1.00 95.94 474 ASN A N 1
ATOM 3718 C CA . ASN A 1 474 ? -18.482 -12.867 38.237 1.00 95.94 474 ASN A CA 1
ATOM 3719 C C . ASN A 1 474 ? -17.454 -11.765 37.920 1.00 95.94 474 ASN A C 1
ATOM 3721 O O . ASN A 1 474 ? -16.304 -12.011 37.564 1.00 95.94 474 ASN A O 1
ATOM 3725 N N . PHE A 1 475 ? -17.885 -10.509 38.042 1.00 94.31 475 PHE A N 1
ATOM 3726 C CA . PHE A 1 475 ? -17.110 -9.330 37.647 1.00 94.31 475 PHE A CA 1
ATOM 3727 C C . PHE A 1 475 ? -15.695 -9.268 38.254 1.00 94.31 475 PHE A C 1
ATOM 3729 O O . PHE A 1 475 ? -14.748 -8.870 37.578 1.00 94.31 475 PHE A O 1
ATOM 3736 N N . ASN A 1 476 ? -15.537 -9.667 39.521 1.00 93.81 476 ASN A N 1
ATOM 3737 C CA . ASN A 1 476 ? -14.248 -9.587 40.213 1.00 93.81 476 ASN A CA 1
ATOM 3738 C C . ASN A 1 476 ? -13.214 -10.585 39.662 1.00 93.81 476 ASN A C 1
ATOM 3740 O O . ASN A 1 476 ? -12.022 -10.300 39.753 1.00 93.81 476 ASN A O 1
ATOM 3744 N N . ASN A 1 477 ? -13.644 -11.712 39.078 1.00 95.62 477 ASN A N 1
ATOM 3745 C CA . ASN A 1 477 ? -12.735 -12.690 38.474 1.00 95.62 477 ASN A CA 1
ATOM 3746 C C . ASN A 1 477 ? -12.209 -12.244 37.098 1.00 95.62 477 ASN A C 1
ATOM 3748 O O . ASN A 1 477 ? -11.198 -12.759 36.630 1.00 95.62 477 ASN A O 1
ATOM 3752 N N . PHE A 1 478 ? -12.853 -11.264 36.453 1.00 95.12 478 PHE A N 1
ATOM 3753 C CA . PHE A 1 478 ? -12.509 -10.796 35.105 1.00 95.12 478 PHE A CA 1
ATOM 3754 C C . PHE A 1 478 ? -12.077 -9.313 35.074 1.00 95.12 478 PHE A C 1
ATOM 3756 O O . PHE A 1 478 ? -12.695 -8.498 34.375 1.00 95.12 478 PHE A O 1
ATOM 3763 N N . PRO A 1 479 ? -11.000 -8.921 35.787 1.00 94.31 479 PRO A N 1
ATOM 3764 C CA . PRO A 1 479 ? -10.420 -7.582 35.689 1.00 94.31 479 PRO A CA 1
ATOM 3765 C C . PRO A 1 479 ? -9.812 -7.319 34.302 1.00 94.31 479 PRO A C 1
ATOM 3767 O O . PRO A 1 479 ? -9.646 -8.225 33.477 1.00 94.31 479 PRO A O 1
ATOM 3770 N N . LYS A 1 480 ? -9.405 -6.071 34.039 1.00 90.19 480 LYS A N 1
ATOM 3771 C CA . LYS A 1 480 ? -8.548 -5.773 32.877 1.00 90.19 480 LYS A CA 1
ATOM 3772 C C . LYS A 1 480 ? -7.191 -6.454 33.023 1.00 90.19 480 LYS A C 1
ATOM 3774 O O . LYS A 1 480 ? -6.714 -7.031 32.050 1.00 90.19 480 LYS A O 1
ATOM 3779 N N . GLY A 1 481 ? -6.634 -6.467 34.231 1.00 87.00 481 GLY A N 1
ATOM 3780 C CA . GLY A 1 481 ? -5.461 -7.238 34.622 1.00 87.00 481 GLY A CA 1
ATOM 3781 C C . GLY A 1 481 ? -4.133 -6.652 34.137 1.00 87.00 481 GLY A C 1
ATOM 3782 O O . GLY A 1 481 ? -4.068 -5.896 33.168 1.00 87.00 481 GLY A O 1
ATOM 3783 N N . LYS A 1 482 ? -3.039 -7.088 34.781 1.00 84.56 482 LYS A N 1
ATOM 3784 C CA . LYS A 1 482 ? -1.664 -6.624 34.505 1.00 84.56 482 LYS A CA 1
ATOM 3785 C C . LYS A 1 482 ? -1.286 -6.580 33.016 1.00 84.56 482 LYS A C 1
ATOM 3787 O O . LYS A 1 482 ? -0.664 -5.602 32.623 1.00 84.56 482 LYS A O 1
ATOM 3792 N N . PRO A 1 483 ? -1.639 -7.562 32.161 1.00 82.25 483 PRO A N 1
ATOM 3793 C CA . PRO A 1 483 ? -1.265 -7.499 30.747 1.00 82.25 483 PRO A CA 1
ATOM 3794 C C . PRO A 1 483 ? -1.865 -6.297 30.007 1.00 82.25 483 PRO A C 1
ATOM 3796 O O . PRO A 1 483 ? -1.217 -5.747 29.121 1.00 82.25 483 PRO A O 1
ATOM 3799 N N . PHE A 1 484 ? -3.082 -5.875 30.362 1.00 82.00 484 PHE A N 1
ATOM 3800 C CA . PHE A 1 484 ? -3.699 -4.674 29.797 1.00 82.00 484 PHE A CA 1
ATOM 3801 C C . PHE A 1 484 ? -2.966 -3.418 30.288 1.00 82.00 484 PHE A C 1
ATOM 3803 O O . PHE A 1 484 ? -2.576 -2.575 29.477 1.00 82.00 484 PHE A O 1
ATOM 3810 N N . THR A 1 485 ? -2.659 -3.376 31.589 1.00 84.31 485 THR A N 1
ATOM 3811 C CA . THR A 1 485 ? -1.871 -2.311 32.221 1.00 84.31 485 THR A CA 1
ATOM 3812 C C . THR A 1 485 ? -0.462 -2.191 31.648 1.00 84.31 485 THR A C 1
ATOM 3814 O O . THR A 1 485 ? 0.012 -1.083 31.459 1.00 84.31 485 THR A O 1
ATOM 3817 N N . GLU A 1 486 ? 0.206 -3.284 31.280 1.00 85.19 486 GLU A N 1
ATOM 3818 C CA . GLU A 1 486 ? 1.527 -3.229 30.637 1.00 85.19 486 GLU A CA 1
ATOM 3819 C C . GLU A 1 486 ? 1.482 -2.639 29.219 1.00 85.19 486 GLU A C 1
ATOM 3821 O O . GLU A 1 486 ? 2.437 -1.993 28.788 1.00 85.19 486 GLU A O 1
ATOM 3826 N N . ILE A 1 487 ? 0.397 -2.880 28.475 1.00 86.06 487 ILE A N 1
ATOM 3827 C CA . ILE A 1 487 ? 0.253 -2.403 27.093 1.00 86.06 487 ILE A CA 1
ATOM 3828 C C . ILE A 1 487 ? -0.001 -0.895 27.078 1.00 86.06 487 ILE A C 1
ATOM 3830 O O . ILE A 1 487 ? 0.666 -0.184 26.323 1.00 86.06 487 ILE A O 1
ATOM 3834 N N . LEU A 1 488 ? -0.943 -0.431 27.906 1.00 87.81 488 LEU A N 1
ATOM 3835 C CA . LEU A 1 488 ? -1.433 0.950 27.911 1.00 87.81 488 LEU A CA 1
ATOM 3836 C C . LEU A 1 488 ? -0.877 1.817 29.039 1.00 87.81 488 LEU A C 1
ATOM 3838 O O . LEU A 1 488 ? -1.055 3.025 28.986 1.00 87.81 488 LEU A O 1
ATOM 3842 N N . GLY A 1 489 ? -0.208 1.246 30.039 1.00 88.00 489 GLY A N 1
ATOM 3843 C CA . GLY A 1 489 ? 0.189 1.963 31.255 1.00 88.00 489 GLY A CA 1
ATOM 3844 C C . GLY A 1 489 ? 1.186 3.086 31.027 1.00 88.00 489 GLY A C 1
ATOM 3845 O O . GLY A 1 489 ? 1.111 4.083 31.725 1.00 88.00 489 GLY A O 1
ATOM 3846 N N . ASP A 1 490 ? 2.052 2.987 30.014 1.00 89.38 490 ASP A N 1
ATOM 3847 C CA . ASP A 1 490 ? 2.927 4.115 29.668 1.00 89.38 490 ASP A CA 1
ATOM 3848 C C . ASP A 1 490 ? 2.130 5.326 29.169 1.00 89.38 490 ASP A C 1
ATOM 3850 O O . ASP A 1 490 ? 2.610 6.437 29.287 1.00 89.38 490 ASP A O 1
ATOM 3854 N N . PHE A 1 491 ? 0.942 5.120 28.597 1.00 90.94 491 PHE A N 1
ATOM 3855 C CA . PHE A 1 491 ? 0.130 6.193 28.028 1.00 90.94 491 PHE A CA 1
ATOM 3856 C C . PHE A 1 491 ? -1.015 6.630 28.948 1.00 90.94 491 PHE A C 1
ATOM 3858 O O . PHE A 1 491 ? -1.239 7.817 29.127 1.00 90.94 491 PHE A O 1
ATOM 3865 N N . LEU A 1 492 ? -1.750 5.683 29.530 1.00 89.31 492 LEU A N 1
ATOM 3866 C CA . LEU A 1 492 ? -2.930 5.954 30.358 1.00 89.31 492 LEU A CA 1
ATOM 3867 C C . LEU A 1 492 ? -2.645 5.911 31.862 1.00 89.31 492 LEU A C 1
ATOM 3869 O O . LEU A 1 492 ? -3.578 6.091 32.646 1.00 89.31 492 LEU A O 1
ATOM 3873 N N . GLY A 1 493 ? -1.412 5.588 32.263 1.00 88.50 493 GLY A N 1
ATOM 3874 C CA . GLY A 1 493 ? -1.036 5.421 33.663 1.00 88.50 493 GLY A CA 1
ATOM 3875 C C . GLY A 1 493 ? -1.996 4.494 34.412 1.00 88.50 493 GLY A C 1
ATOM 3876 O O . GLY A 1 493 ? -2.361 3.423 33.913 1.00 88.50 493 GLY A O 1
ATOM 3877 N N . TYR A 1 494 ? -2.453 4.924 35.583 1.00 87.00 494 TYR A N 1
ATOM 3878 C CA . TYR A 1 494 ? -3.482 4.257 36.388 1.00 87.00 494 TYR A CA 1
ATOM 3879 C C . TYR A 1 494 ? -4.864 4.907 36.248 1.00 87.00 494 TYR A C 1
ATOM 3881 O O . TYR A 1 494 ? -5.680 4.865 37.172 1.00 87.00 494 TYR A O 1
ATOM 3889 N N . GLY A 1 495 ? -5.151 5.500 35.089 1.00 87.62 495 GLY A N 1
ATOM 3890 C CA . GLY A 1 495 ? -6.438 6.123 34.801 1.00 87.62 495 GLY A CA 1
ATOM 3891 C C . GLY A 1 495 ? -7.596 5.121 34.768 1.00 87.62 495 GLY A C 1
ATOM 3892 O O . GLY A 1 495 ? -7.409 3.903 34.714 1.00 87.62 495 GLY A O 1
ATOM 3893 N N . ILE A 1 496 ? -8.826 5.637 34.744 1.00 88.06 496 ILE A N 1
ATOM 3894 C CA . ILE A 1 496 ? -10.063 4.863 34.969 1.00 88.06 496 ILE A CA 1
ATOM 3895 C C . ILE A 1 496 ? -10.274 3.675 34.015 1.00 88.06 496 ILE A C 1
ATOM 3897 O O . ILE A 1 496 ? -10.986 2.726 34.353 1.00 88.06 496 ILE A O 1
ATOM 3901 N N . PHE A 1 497 ? -9.653 3.684 32.832 1.00 84.25 497 PHE A N 1
ATOM 3902 C CA . PHE A 1 497 ? -9.692 2.546 31.906 1.00 84.25 497 PHE A CA 1
ATOM 3903 C C . PHE A 1 497 ? -8.679 1.448 32.224 1.00 84.25 497 PHE A C 1
ATOM 3905 O O . PHE A 1 497 ? -8.918 0.291 31.865 1.00 84.25 497 PHE A O 1
ATOM 3912 N N . ASN A 1 498 ? -7.577 1.807 32.878 1.00 86.19 498 ASN A N 1
ATOM 3913 C CA . ASN A 1 498 ? -6.452 0.931 33.174 1.00 86.19 498 ASN A CA 1
ATOM 3914 C C . ASN A 1 498 ? -6.426 0.447 34.633 1.00 86.19 498 ASN A C 1
ATOM 3916 O O . ASN A 1 498 ? -5.730 -0.519 34.944 1.00 86.19 498 ASN A O 1
ATOM 3920 N N . ALA A 1 499 ? -7.196 1.095 35.512 1.00 89.00 499 ALA A N 1
ATOM 3921 C CA . ALA A 1 499 ? -7.373 0.702 36.902 1.00 89.00 499 ALA A CA 1
ATOM 3922 C C . ALA A 1 499 ? -8.313 -0.512 37.066 1.00 89.00 499 ALA A C 1
ATOM 3924 O O . ALA A 1 499 ? -9.268 -0.722 36.307 1.00 89.00 499 ALA A O 1
ATOM 3925 N N . ASP A 1 500 ? -8.074 -1.277 38.132 1.00 89.88 500 ASP A N 1
ATOM 3926 C CA . ASP A 1 500 ? -8.909 -2.378 38.621 1.00 89.88 500 ASP A CA 1
ATOM 3927 C C . ASP A 1 500 ? -9.123 -2.243 40.146 1.00 89.88 500 ASP A C 1
ATOM 3929 O O . ASP A 1 500 ? -8.510 -1.398 40.800 1.00 89.88 500 ASP A O 1
ATOM 3933 N N . GLY A 1 501 ? -10.009 -3.066 40.719 1.00 89.69 501 GLY A N 1
ATOM 3934 C CA . GLY A 1 501 ? -10.214 -3.147 42.171 1.00 89.69 501 GLY A CA 1
ATOM 3935 C C . GLY A 1 501 ? -10.685 -1.840 42.820 1.00 89.69 501 GLY A C 1
ATOM 3936 O O . GLY A 1 501 ? -11.515 -1.121 42.258 1.00 89.69 501 GLY A O 1
ATOM 3937 N N . GLU A 1 502 ? -10.166 -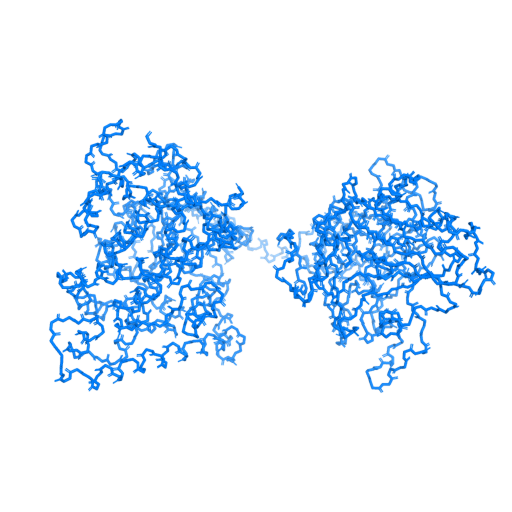1.551 44.015 1.00 88.19 502 GLU A N 1
ATOM 3938 C CA . GLU A 1 502 ? -10.540 -0.372 44.810 1.00 88.19 502 GLU A CA 1
ATOM 3939 C C . GLU A 1 502 ? -10.176 0.950 44.126 1.00 88.19 502 GLU A C 1
ATOM 3941 O O . GLU A 1 502 ? -10.995 1.864 44.106 1.00 88.19 502 GLU A O 1
ATOM 3946 N N . LEU A 1 503 ? -9.011 1.037 43.471 1.00 86.81 503 LEU A N 1
ATOM 3947 C CA . LEU A 1 503 ? -8.616 2.249 42.744 1.00 86.81 503 LEU A CA 1
ATOM 3948 C C . LEU A 1 503 ? -9.635 2.600 41.651 1.00 86.81 503 LEU A C 1
ATOM 3950 O O . LEU A 1 503 ? -10.095 3.739 41.561 1.00 86.81 503 LEU A O 1
ATOM 3954 N N . TRP A 1 504 ? -10.050 1.600 40.865 1.00 92.00 504 TRP A N 1
ATOM 3955 C CA . TRP A 1 504 ? -11.101 1.786 39.868 1.00 92.00 504 TRP A CA 1
ATOM 3956 C C . TRP A 1 504 ? -12.434 2.175 40.510 1.00 92.00 504 TRP A C 1
ATOM 3958 O O . TRP A 1 504 ? -13.090 3.083 40.006 1.00 92.00 504 TRP A O 1
ATOM 3968 N N . ARG A 1 505 ? -12.844 1.533 41.615 1.00 89.25 505 ARG A N 1
ATOM 3969 C CA . ARG A 1 505 ? -14.099 1.866 42.318 1.00 89.25 505 ARG A CA 1
ATOM 3970 C C . ARG A 1 505 ? -14.110 3.318 42.791 1.00 89.25 505 ARG A C 1
ATOM 3972 O O . ARG A 1 505 ? -15.111 4.001 42.574 1.00 89.25 505 ARG A O 1
ATOM 3979 N N . THR A 1 506 ? -13.010 3.798 43.365 1.00 85.81 506 THR A N 1
ATOM 3980 C CA . THR A 1 506 ? -12.855 5.184 43.828 1.00 85.81 506 THR A CA 1
ATOM 3981 C C . THR A 1 506 ? -12.953 6.169 42.668 1.00 85.81 506 THR A C 1
ATOM 3983 O O . THR A 1 506 ? -13.835 7.031 42.676 1.00 85.81 506 THR A O 1
ATOM 3986 N N . GLN A 1 507 ? -12.141 5.990 41.619 1.00 87.88 507 GLN A N 1
ATOM 3987 C CA . GLN A 1 507 ? -12.189 6.847 40.427 1.00 87.88 507 GLN A CA 1
ATOM 3988 C C . GLN A 1 507 ? -13.573 6.818 39.762 1.00 87.88 507 GLN A C 1
ATOM 3990 O O . GLN A 1 507 ? -14.112 7.852 39.370 1.00 87.88 507 GLN A O 1
ATOM 3995 N N . ARG A 1 508 ? -14.188 5.634 39.665 1.00 90.12 508 ARG A N 1
ATOM 3996 C CA . ARG A 1 508 ? -15.511 5.434 39.069 1.00 90.12 508 ARG A CA 1
ATOM 3997 C C . ARG A 1 508 ? -16.608 6.136 39.854 1.00 90.12 508 ARG A C 1
ATOM 3999 O O . ARG A 1 508 ? -17.461 6.759 39.227 1.00 90.12 508 ARG A O 1
ATOM 4006 N N . LYS A 1 509 ? -16.601 6.035 41.185 1.00 86.94 509 LYS A N 1
ATOM 4007 C CA . LYS A 1 509 ? -17.577 6.696 42.060 1.00 86.94 509 LYS A CA 1
ATOM 4008 C C . LYS A 1 509 ? -17.507 8.212 41.882 1.00 86.94 509 LYS A C 1
ATOM 4010 O O . LYS A 1 509 ? -18.535 8.821 41.596 1.00 86.94 509 LYS A O 1
ATOM 4015 N N . LEU A 1 510 ? -16.300 8.778 41.947 1.00 81.06 510 LEU A N 1
ATOM 4016 C CA . LEU A 1 510 ? -16.054 10.208 41.739 1.00 81.06 510 LEU A CA 1
ATOM 4017 C C . LEU A 1 510 ? -16.528 10.665 40.356 1.00 81.06 510 LEU A C 1
ATOM 4019 O O . LEU A 1 510 ? -17.385 11.535 40.249 1.00 81.06 510 LEU A O 1
ATOM 4023 N N . ALA A 1 511 ? -16.055 10.009 39.294 1.00 83.56 511 ALA A N 1
ATOM 4024 C CA . ALA A 1 511 ? -16.444 10.340 37.928 1.00 83.56 511 ALA A CA 1
ATOM 4025 C C . ALA A 1 511 ? -17.964 10.241 37.718 1.00 83.56 511 ALA A C 1
ATOM 4027 O O . ALA A 1 511 ? -18.566 11.118 37.109 1.00 83.56 511 ALA A O 1
ATOM 4028 N N . SER A 1 512 ? -18.606 9.183 38.226 1.00 85.44 512 SER A N 1
ATOM 4029 C CA . SER A 1 512 ? -20.045 8.971 38.036 1.00 85.44 512 SER A CA 1
ATOM 4030 C C . SER A 1 512 ? -20.899 10.088 38.630 1.00 85.44 512 SER A C 1
ATOM 4032 O O . SER A 1 512 ? -21.883 10.478 38.004 1.00 85.44 512 SER A O 1
ATOM 4034 N N . HIS A 1 513 ? -20.496 10.627 39.785 1.00 79.81 513 HIS A N 1
ATOM 4035 C CA . HIS A 1 513 ? -21.160 11.762 40.413 1.00 79.81 513 HIS A CA 1
ATOM 4036 C C . HIS A 1 513 ? -21.110 12.983 39.489 1.00 79.81 513 HIS A C 1
ATOM 4038 O O . HIS A 1 513 ? -22.153 13.538 39.142 1.00 79.81 513 HIS A O 1
ATOM 4044 N N . GLU A 1 514 ? -19.924 13.306 38.970 1.00 75.50 514 GLU A N 1
ATOM 4045 C CA . GLU A 1 514 ? -19.738 14.478 38.113 1.00 75.50 514 GLU A CA 1
ATOM 4046 C C . GLU A 1 514 ? -20.436 14.367 36.755 1.00 75.50 514 GLU A C 1
ATOM 4048 O O . GLU A 1 514 ? -21.114 15.301 36.329 1.00 75.50 514 GLU A O 1
ATOM 4053 N N . PHE A 1 515 ? -20.375 13.204 36.099 1.00 77.06 515 PHE A N 1
ATOM 4054 C CA . PHE A 1 515 ? -21.084 12.975 34.831 1.00 77.06 515 PHE A CA 1
ATOM 4055 C C . PHE A 1 515 ? -22.616 12.967 34.984 1.00 77.06 515 PHE A C 1
ATOM 4057 O O . PHE A 1 515 ? -23.336 13.140 33.997 1.00 77.06 515 PHE A O 1
ATOM 4064 N N . SER A 1 516 ? -23.134 12.754 36.198 1.00 73.69 516 SER A N 1
ATOM 4065 C CA . SER A 1 516 ? -24.576 12.733 36.470 1.00 73.69 516 SER A CA 1
ATOM 4066 C C . SER A 1 516 ? -25.170 14.102 36.816 1.00 73.69 516 SER A C 1
ATOM 4068 O O . SER A 1 516 ? -26.390 14.256 36.742 1.00 73.69 516 SER A O 1
ATOM 4070 N N . ALA A 1 517 ? -24.335 15.093 37.144 1.00 76.00 517 ALA A N 1
ATOM 4071 C CA . ALA A 1 517 ? -24.775 16.411 37.584 1.00 76.00 517 ALA A CA 1
ATOM 4072 C C . ALA A 1 517 ? -25.509 17.189 36.473 1.00 76.00 517 ALA A C 1
ATOM 4074 O O . ALA A 1 517 ? -25.027 17.286 35.342 1.00 76.00 517 ALA A O 1
ATOM 4075 N N . ASN A 1 518 ? -26.646 17.815 36.805 1.00 74.25 518 ASN A N 1
ATOM 4076 C CA . ASN A 1 518 ? -27.416 18.636 35.857 1.00 74.25 518 ASN A CA 1
ATOM 4077 C C . ASN A 1 518 ? -26.579 19.782 35.268 1.00 74.25 518 ASN A C 1
ATOM 4079 O O . ASN A 1 518 ? -26.593 19.986 34.057 1.00 74.25 518 ASN A O 1
ATOM 4083 N N . SER A 1 519 ? -25.752 20.428 36.095 1.00 71.62 519 SER A N 1
ATOM 4084 C CA . SER A 1 519 ? -24.816 21.474 35.664 1.00 71.62 519 SER A CA 1
ATOM 4085 C C . SER A 1 519 ? -23.852 21.003 34.564 1.00 71.62 519 SER A C 1
ATOM 4087 O O . SER A 1 519 ? -23.514 21.761 33.664 1.00 71.62 519 SER A O 1
ATOM 4089 N N . MET A 1 520 ? -23.412 19.736 34.602 1.00 75.44 520 MET A N 1
ATOM 4090 C CA . MET A 1 520 ? -22.519 19.177 33.579 1.00 75.44 520 MET A CA 1
ATOM 4091 C C . MET A 1 520 ? -23.262 18.998 32.250 1.00 75.44 520 MET A C 1
ATOM 4093 O O . MET A 1 520 ? -22.697 19.251 31.189 1.00 75.44 520 MET A O 1
ATOM 4097 N N . ARG A 1 521 ? -24.541 18.602 32.289 1.00 79.38 521 ARG A N 1
ATOM 4098 C CA . ARG A 1 521 ? -25.374 18.455 31.084 1.00 79.38 521 ARG A CA 1
ATOM 4099 C C . ARG A 1 521 ? -25.609 19.799 30.403 1.00 79.38 521 ARG A C 1
ATOM 4101 O O . ARG A 1 521 ? -25.436 19.894 29.191 1.00 79.38 521 ARG A O 1
ATOM 4108 N N . GLU A 1 522 ? -25.955 20.824 31.176 1.00 80.69 522 GLU A N 1
ATOM 4109 C CA . GLU A 1 522 ? -26.135 22.191 30.673 1.00 80.69 522 GLU A CA 1
ATOM 4110 C C . GLU A 1 522 ? -24.836 22.735 30.068 1.00 80.69 522 GLU A C 1
ATOM 4112 O O . GLU A 1 522 ? -24.841 23.228 28.938 1.00 80.69 522 GLU A O 1
ATOM 4117 N N . PHE A 1 523 ? -23.705 22.544 30.756 1.00 81.94 523 PHE A N 1
ATOM 4118 C CA . PHE A 1 523 ? -22.391 22.944 30.253 1.00 81.94 523 PHE A CA 1
ATOM 4119 C C . PHE A 1 523 ? -22.016 22.240 28.941 1.00 81.94 523 PHE A C 1
ATOM 4121 O O . PHE A 1 523 ? -21.540 22.886 28.005 1.00 81.94 523 PHE A O 1
ATOM 4128 N N . VAL A 1 524 ? -22.274 20.931 28.828 1.00 84.69 524 VAL A N 1
ATOM 4129 C CA . VAL A 1 524 ? -22.037 20.167 27.591 1.00 84.69 524 VAL A CA 1
ATOM 4130 C C . VAL A 1 524 ? -22.873 20.713 26.436 1.00 84.69 524 VAL A C 1
ATOM 4132 O O . VAL A 1 524 ? -22.342 20.863 25.340 1.00 84.69 524 VAL A O 1
ATOM 4135 N N . ILE A 1 525 ? -24.153 21.028 26.652 1.00 85.38 525 ILE A N 1
ATOM 4136 C CA . ILE A 1 525 ? -25.032 21.561 25.596 1.00 85.38 525 ILE A CA 1
ATOM 4137 C C . ILE A 1 525 ? -24.598 22.954 25.171 1.00 85.38 525 ILE A C 1
ATOM 4139 O O . ILE A 1 525 ? -24.540 23.232 23.976 1.00 85.38 525 ILE A O 1
ATOM 4143 N N . LYS A 1 526 ? -24.266 23.820 26.132 1.00 86.00 526 LYS A N 1
ATOM 4144 C CA . LYS A 1 526 ? -23.732 25.153 25.847 1.00 86.00 526 LYS A CA 1
ATOM 4145 C C . LYS A 1 526 ? -22.468 25.053 24.992 1.00 86.00 526 LYS A C 1
ATOM 4147 O O . LYS A 1 526 ? -22.404 25.660 23.928 1.00 86.00 526 LYS A O 1
ATOM 4152 N N . THR A 1 527 ? -21.530 24.202 25.404 1.00 86.44 527 THR A N 1
ATOM 4153 C CA . THR A 1 527 ? -20.284 23.945 24.668 1.00 86.44 527 THR A CA 1
ATOM 4154 C C . THR A 1 527 ? -20.559 23.383 23.270 1.00 86.44 527 THR A C 1
ATOM 4156 O O . THR A 1 527 ? -19.964 23.836 22.299 1.00 86.44 527 THR A O 1
ATOM 4159 N N . LEU A 1 528 ? -21.488 22.427 23.144 1.00 88.88 528 LEU A N 1
ATOM 4160 C CA . LEU A 1 528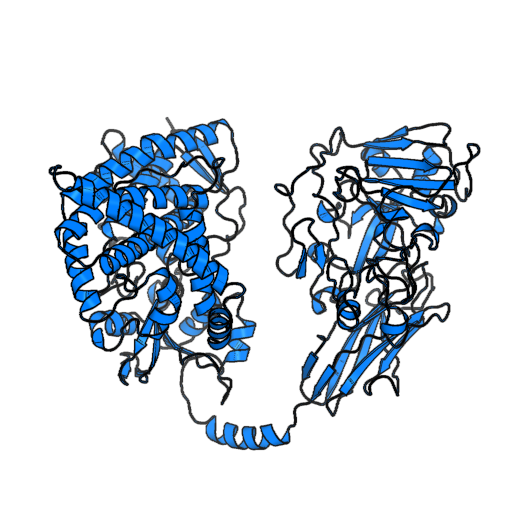 ? -21.890 21.845 21.859 1.00 88.88 528 LEU A CA 1
ATOM 4161 C C . LEU A 1 528 ? -22.454 22.898 20.915 1.00 88.88 528 LEU A C 1
ATOM 4163 O O . LEU A 1 528 ? -22.065 22.945 19.752 1.00 88.88 528 LEU A O 1
ATOM 4167 N N . LYS A 1 529 ? -23.360 23.737 21.419 1.00 88.94 529 LYS A N 1
ATOM 4168 C CA . LYS A 1 529 ? -23.959 24.822 20.648 1.00 88.94 529 LYS A CA 1
ATOM 4169 C C . LYS A 1 529 ? -22.887 25.780 20.147 1.00 88.94 529 LYS A C 1
ATOM 4171 O O . LYS A 1 529 ? -22.882 26.104 18.966 1.00 88.94 529 LYS A O 1
ATOM 4176 N N . GLU A 1 530 ? -21.968 26.190 21.015 1.00 87.75 530 GLU A N 1
ATOM 4177 C CA . GLU A 1 530 ? -20.865 27.078 20.646 1.00 87.75 530 GLU A CA 1
ATOM 4178 C C . GLU A 1 530 ? -19.944 26.452 19.587 1.00 87.75 530 GLU A C 1
ATOM 4180 O O . GLU A 1 530 ? -19.674 27.090 18.572 1.00 87.75 530 GLU A O 1
ATOM 4185 N N . GLU A 1 531 ? -19.492 25.208 19.769 1.00 89.06 531 GLU A N 1
ATOM 4186 C CA . GLU A 1 531 ? -18.572 24.558 18.822 1.00 89.06 531 GLU A CA 1
ATOM 4187 C C . GLU A 1 531 ? -19.231 24.234 17.478 1.00 89.06 531 GLU A C 1
ATOM 4189 O O . GLU A 1 531 ? -18.610 24.364 16.423 1.00 89.06 531 GLU A O 1
ATOM 4194 N N . VAL A 1 532 ? -20.490 23.805 17.486 1.00 90.94 532 VAL A N 1
ATOM 4195 C CA . VAL A 1 532 ? -21.176 23.431 16.250 1.00 90.94 532 VAL A CA 1
ATOM 4196 C C . VAL A 1 532 ? -21.614 24.672 15.484 1.00 90.94 532 VAL A C 1
ATOM 4198 O O . VAL A 1 532 ? -21.256 24.801 14.315 1.00 90.94 532 VAL A O 1
ATOM 4201 N N . GLU A 1 533 ? -22.330 25.602 16.120 1.00 89.19 533 GLU A N 1
ATOM 4202 C CA . GLU A 1 533 ? -22.894 26.767 15.424 1.00 89.19 533 GLU A CA 1
ATOM 4203 C C . GLU A 1 533 ? -21.821 27.786 15.021 1.00 89.19 533 GLU A C 1
ATOM 4205 O O . GLU A 1 533 ? -21.906 28.343 13.931 1.00 89.19 533 GLU A O 1
ATOM 4210 N N . ASN A 1 534 ? -20.779 27.997 15.836 1.00 88.69 534 ASN A N 1
ATOM 4211 C CA . ASN A 1 534 ? -19.766 29.018 15.537 1.00 88.69 534 ASN A CA 1
ATOM 4212 C C . ASN A 1 534 ? -18.537 28.479 14.794 1.00 88.69 534 ASN A C 1
ATOM 4214 O O . ASN A 1 534 ? -17.707 29.278 14.361 1.00 88.69 534 ASN A O 1
ATOM 4218 N N . ARG A 1 535 ? -18.364 27.153 14.672 1.00 88.38 535 ARG A N 1
ATOM 4219 C CA . ARG A 1 535 ? -17.170 26.575 14.026 1.00 88.38 535 ARG A CA 1
ATOM 4220 C C . ARG A 1 535 ? -17.492 25.502 13.000 1.00 88.38 535 ARG A C 1
ATOM 4222 O O . ARG A 1 535 ? -17.126 25.671 11.842 1.00 88.38 535 ARG A O 1
ATOM 4229 N N . LEU A 1 536 ? -18.178 24.421 13.384 1.00 92.50 536 LEU A N 1
ATOM 4230 C CA . LEU A 1 536 ? -18.445 23.321 12.448 1.00 92.50 536 LEU A CA 1
ATOM 4231 C C . LEU A 1 536 ? -19.308 23.779 11.268 1.00 92.50 536 LEU A C 1
ATOM 4233 O O . LEU A 1 536 ? -18.944 23.539 10.119 1.00 92.50 536 LEU A O 1
ATOM 4237 N N . LEU A 1 537 ? -20.447 24.421 11.542 1.00 92.44 537 LEU A N 1
ATOM 4238 C CA . LEU A 1 537 ? -21.371 24.835 10.489 1.00 92.44 537 LEU A CA 1
ATOM 4239 C C . LEU A 1 537 ? -20.744 25.877 9.553 1.00 92.44 537 LEU A C 1
ATOM 4241 O O . LEU A 1 537 ? -20.802 25.633 8.353 1.00 92.44 537 LEU A O 1
ATOM 4245 N N . PRO A 1 538 ? -20.059 26.941 10.025 1.00 92.50 538 PRO A N 1
ATOM 4246 C CA . PRO A 1 538 ? -19.354 27.865 9.134 1.00 92.50 538 PRO A CA 1
ATOM 4247 C C . PRO A 1 538 ? -18.321 27.189 8.222 1.00 92.50 538 PRO A C 1
ATOM 4249 O O . PRO A 1 538 ? -18.226 27.533 7.043 1.00 92.50 538 PRO A O 1
ATOM 4252 N N . VAL A 1 539 ? -17.576 26.196 8.728 1.00 91.69 539 VAL A N 1
ATOM 4253 C CA . VAL A 1 539 ? -16.640 25.412 7.903 1.00 91.69 539 VAL A CA 1
ATOM 4254 C C . VAL A 1 539 ? -17.396 24.635 6.822 1.00 91.69 539 VAL A C 1
ATOM 4256 O O . VAL A 1 539 ? -17.016 24.688 5.655 1.00 91.69 539 VAL A O 1
ATOM 4259 N N . LEU A 1 540 ? -18.495 23.962 7.174 1.00 93.56 540 LEU A N 1
ATOM 4260 C CA . LEU A 1 540 ? -19.326 23.235 6.208 1.00 93.56 540 LEU A CA 1
ATOM 4261 C C . LEU A 1 540 ? -20.014 24.167 5.195 1.00 93.56 540 LEU A C 1
ATOM 4263 O O . LEU A 1 540 ? -20.109 23.809 4.025 1.00 93.56 540 LEU A O 1
ATOM 4267 N N . GLU A 1 541 ? -20.440 25.368 5.597 1.00 93.00 541 GLU A N 1
ATOM 4268 C CA . GLU A 1 541 ? -20.983 26.390 4.688 1.00 93.00 541 GLU A CA 1
ATOM 4269 C C . GLU A 1 541 ? -19.941 26.866 3.679 1.00 93.00 541 GLU A C 1
ATOM 4271 O O . GLU A 1 541 ? -20.256 27.032 2.500 1.00 93.00 541 GLU A O 1
ATOM 4276 N N . SER A 1 542 ? -18.706 27.086 4.133 1.00 91.56 542 SER A N 1
ATOM 4277 C CA . SER A 1 542 ? -17.591 27.449 3.258 1.00 91.56 542 SER A CA 1
ATOM 4278 C C . SER A 1 542 ? -17.324 26.342 2.235 1.00 91.56 542 SER A C 1
ATOM 4280 O O . SER A 1 542 ? -17.332 26.599 1.032 1.00 91.56 542 SER A O 1
ATOM 4282 N N . LEU A 1 543 ? -17.211 25.093 2.700 1.00 91.44 543 LEU A N 1
ATOM 4283 C CA . LEU A 1 543 ? -16.982 23.920 1.849 1.00 91.44 543 LEU A CA 1
ATOM 4284 C C . LEU A 1 543 ? -18.121 23.684 0.848 1.00 91.44 543 LEU A C 1
ATOM 4286 O O . LEU A 1 543 ? -17.871 23.324 -0.301 1.00 91.44 543 LEU A O 1
ATOM 4290 N N . ALA A 1 544 ? -19.370 23.935 1.253 1.00 91.38 544 ALA A N 1
ATOM 4291 C CA . ALA A 1 544 ? -20.525 23.848 0.364 1.00 91.38 544 ALA A CA 1
ATOM 4292 C C . ALA A 1 544 ? -20.476 24.881 -0.774 1.00 91.38 544 ALA A C 1
ATOM 4294 O O . ALA A 1 544 ? -20.960 24.603 -1.869 1.00 91.38 544 ALA A O 1
ATOM 4295 N N . LYS A 1 545 ? -19.880 26.059 -0.539 1.00 90.44 545 LYS A N 1
ATOM 4296 C CA . LYS A 1 545 ? -19.696 27.101 -1.562 1.00 90.44 545 LYS A CA 1
ATOM 4297 C C . LYS A 1 545 ? -18.517 26.804 -2.486 1.00 90.44 545 LYS A C 1
ATOM 4299 O O . LYS A 1 545 ? -18.622 27.047 -3.684 1.00 90.44 545 LYS A O 1
ATOM 4304 N N . THR A 1 546 ? -17.407 26.296 -1.949 1.00 87.69 546 THR A N 1
ATOM 4305 C CA . THR A 1 546 ? -16.182 26.036 -2.728 1.00 87.69 546 THR A CA 1
ATOM 4306 C C . THR A 1 546 ? -16.201 24.693 -3.457 1.00 87.69 546 THR A C 1
ATOM 4308 O O . THR A 1 546 ? -15.425 24.503 -4.389 1.00 87.69 546 THR A O 1
ATOM 4311 N N . SER A 1 547 ? -17.102 23.772 -3.084 1.00 83.75 547 SER A N 1
ATOM 4312 C CA . SER A 1 547 ? -17.150 22.392 -3.601 1.00 83.75 547 SER A CA 1
ATOM 4313 C C . SER A 1 547 ? -15.827 21.632 -3.425 1.00 83.75 547 SER A C 1
ATOM 4315 O O . SER A 1 547 ? -15.498 20.738 -4.207 1.00 83.75 547 SER A O 1
ATOM 4317 N N . GLU A 1 548 ? -15.062 21.976 -2.389 1.00 87.25 548 GLU A N 1
ATOM 4318 C CA . GLU A 1 548 ? -13.808 21.305 -2.060 1.00 87.25 548 GLU A CA 1
ATOM 4319 C C . GLU A 1 548 ? -14.048 19.962 -1.363 1.00 87.25 548 GLU A C 1
ATOM 4321 O O . GLU A 1 548 ? -14.999 19.771 -0.600 1.00 87.25 548 GLU A O 1
ATOM 4326 N N . VAL A 1 549 ? -13.148 19.010 -1.616 1.00 91.31 549 VAL A N 1
ATOM 4327 C CA . VAL A 1 549 ? -13.163 17.705 -0.952 1.00 91.31 549 VAL A CA 1
ATOM 4328 C C . VAL A 1 549 ? -12.533 17.828 0.429 1.00 91.31 549 VAL A C 1
ATOM 4330 O O . VAL A 1 549 ? -11.366 18.196 0.553 1.00 91.31 549 VAL A O 1
ATOM 4333 N N . VAL A 1 550 ? -13.268 17.414 1.461 1.00 92.75 550 VAL A N 1
ATOM 4334 C CA . VAL A 1 550 ? -12.785 17.382 2.849 1.00 92.75 550 VAL A CA 1
ATOM 4335 C C . VAL A 1 550 ? -12.771 15.958 3.397 1.00 92.75 550 VAL A C 1
ATOM 4337 O O . VAL A 1 550 ? -13.546 15.100 2.976 1.00 92.75 550 VAL A O 1
ATOM 4340 N N . ASP A 1 551 ? -11.895 15.692 4.364 1.00 93.94 551 ASP A N 1
ATOM 4341 C CA . ASP A 1 551 ? -11.970 14.484 5.182 1.00 93.94 551 ASP A CA 1
ATOM 4342 C C . ASP A 1 551 ? -12.888 14.706 6.386 1.00 93.94 551 ASP A C 1
ATOM 4344 O O . ASP A 1 551 ? -12.502 15.328 7.377 1.00 93.94 551 ASP A O 1
ATOM 4348 N N . LEU A 1 552 ? -14.112 14.188 6.312 1.00 95.00 552 LEU A N 1
ATOM 4349 C CA . LEU A 1 552 ? -15.087 14.346 7.384 1.00 95.00 552 LEU A CA 1
ATOM 4350 C C . LEU A 1 552 ? -14.668 13.608 8.660 1.00 95.00 552 LEU A C 1
ATOM 4352 O O . LEU A 1 552 ? -14.981 14.073 9.753 1.00 95.00 552 LEU A O 1
ATOM 4356 N N . GLN A 1 553 ? -13.935 12.495 8.542 1.00 94.31 553 GLN A N 1
ATOM 4357 C CA . GLN A 1 553 ? -13.421 11.785 9.715 1.00 94.31 553 GLN A CA 1
ATOM 4358 C C . GLN A 1 553 ? -12.482 12.688 10.516 1.00 94.31 553 GLN A C 1
ATOM 4360 O O . GLN A 1 553 ? -12.585 12.763 11.739 1.00 94.31 553 GLN A O 1
ATOM 4365 N N . GLU A 1 554 ? -11.593 13.393 9.819 1.00 90.44 554 GLU A N 1
ATOM 4366 C CA . GLU A 1 554 ? -10.638 14.307 10.437 1.00 90.44 554 GLU A CA 1
ATOM 4367 C C . GLU A 1 554 ? -11.336 15.503 11.092 1.00 90.44 554 GLU A C 1
ATOM 4369 O O . GLU A 1 554 ? -11.083 15.815 12.256 1.00 90.44 554 GLU A O 1
ATOM 4374 N N . LEU A 1 555 ? -12.291 16.115 10.389 1.00 92.19 555 LEU A N 1
ATOM 4375 C CA . LEU A 1 555 ? -13.073 17.233 10.916 1.00 92.19 555 LEU A CA 1
ATOM 4376 C C . LEU A 1 555 ? -13.851 16.841 12.187 1.00 92.19 555 LEU A C 1
ATOM 4378 O O . LEU A 1 555 ? -13.811 17.553 13.193 1.00 92.19 555 LEU A O 1
ATOM 4382 N N . LEU A 1 556 ? -14.511 15.676 12.178 1.00 93.88 556 LEU A N 1
ATOM 4383 C CA . LEU A 1 556 ? -15.249 15.153 13.335 1.00 93.88 556 LEU A CA 1
ATOM 4384 C C . LEU A 1 556 ? -14.324 14.788 14.500 1.00 93.88 556 LEU A C 1
ATOM 4386 O O . LEU A 1 556 ? -14.708 14.940 15.660 1.00 93.88 556 LEU A O 1
ATOM 4390 N N . ARG A 1 557 ? -13.108 14.316 14.213 1.00 90.12 557 ARG A N 1
ATOM 4391 C CA . ARG A 1 557 ? -12.085 14.007 15.219 1.00 90.12 557 ARG A CA 1
ATOM 4392 C C . ARG A 1 557 ? -11.575 15.271 15.906 1.00 90.12 557 ARG A C 1
ATOM 4394 O O . ARG A 1 557 ? -11.488 15.286 17.135 1.00 90.12 557 ARG A O 1
ATOM 4401 N N . ARG A 1 558 ? -11.305 16.340 15.150 1.00 89.00 558 ARG A N 1
ATOM 4402 C CA . ARG A 1 558 ? -10.937 17.662 15.693 1.00 89.00 558 ARG A CA 1
ATOM 4403 C C . ARG A 1 558 ? -12.055 18.255 16.545 1.00 89.00 558 ARG A C 1
ATOM 4405 O O . ARG A 1 558 ? -11.796 18.715 17.655 1.00 89.00 558 ARG A O 1
ATOM 4412 N N . LEU A 1 559 ? -13.301 18.159 16.076 1.00 91.06 559 LEU A N 1
ATOM 4413 C CA . LEU A 1 559 ? -14.479 18.574 16.839 1.00 91.06 559 LEU A CA 1
ATOM 4414 C C . LEU A 1 559 ? -14.603 17.804 18.156 1.00 91.06 559 LEU A C 1
ATOM 4416 O O . LEU A 1 559 ? -14.722 18.415 19.214 1.00 91.06 559 LEU A O 1
ATOM 4420 N N . ALA A 1 560 ? -14.534 16.471 18.113 1.00 90.56 560 ALA A N 1
ATOM 4421 C CA . ALA A 1 560 ? -14.638 15.639 19.309 1.00 90.56 560 ALA A CA 1
ATOM 4422 C C . ALA A 1 560 ? -13.499 15.914 20.306 1.00 90.56 560 ALA A C 1
ATOM 4424 O O . ALA A 1 560 ? -13.737 15.935 21.513 1.00 90.56 560 ALA A O 1
ATOM 4425 N N . PHE A 1 561 ? -12.283 16.177 19.812 1.00 88.31 561 PHE A N 1
ATOM 4426 C CA . PHE A 1 561 ? -11.143 16.568 20.643 1.00 88.31 561 PHE A CA 1
ATOM 4427 C C . PHE A 1 561 ? -11.375 17.907 21.352 1.00 88.31 561 PHE A C 1
ATOM 4429 O O . PHE A 1 561 ? -11.220 17.995 22.567 1.00 88.31 561 PHE A O 1
ATOM 4436 N N . ASN A 1 562 ? -11.806 18.936 20.620 1.00 87.50 562 ASN A N 1
ATOM 4437 C CA . ASN A 1 562 ? -12.138 20.232 21.211 1.00 87.50 562 ASN A CA 1
ATOM 4438 C C . ASN A 1 562 ? -13.252 20.122 22.246 1.00 87.50 562 ASN A C 1
ATOM 4440 O O . ASN A 1 562 ? -13.132 20.662 23.344 1.00 87.50 562 ASN A O 1
ATOM 4444 N N . MET A 1 563 ? -14.312 19.385 21.916 1.00 87.31 563 MET A N 1
ATOM 4445 C CA . MET A 1 563 ? -15.439 19.161 22.812 1.00 87.31 563 MET A CA 1
ATOM 4446 C C . MET A 1 563 ? -14.994 18.524 24.127 1.00 87.31 563 MET A C 1
ATOM 4448 O O . MET A 1 563 ? -15.356 19.019 25.194 1.00 87.31 563 MET A O 1
ATOM 4452 N N . ILE A 1 564 ? -14.194 17.453 24.081 1.00 87.00 564 ILE A N 1
ATOM 4453 C CA . ILE A 1 564 ? -13.745 16.795 25.312 1.00 87.00 564 ILE A CA 1
ATOM 4454 C C . ILE A 1 564 ? -12.739 17.653 26.085 1.00 87.00 564 ILE A C 1
ATOM 4456 O O . ILE A 1 564 ? -12.820 17.706 27.306 1.00 87.00 564 ILE A O 1
ATOM 4460 N N . CYS A 1 565 ? -11.862 18.402 25.412 1.00 84.62 565 CYS A N 1
ATOM 4461 C CA . CYS A 1 565 ? -10.953 19.344 26.068 1.00 84.62 565 CYS A CA 1
ATOM 4462 C C . CYS A 1 565 ? -11.711 20.486 26.764 1.00 84.62 565 CYS A C 1
ATOM 4464 O O . CYS A 1 565 ? -11.412 20.800 27.914 1.00 84.62 565 CYS A O 1
ATOM 4466 N N . LYS A 1 566 ? -12.751 21.056 26.148 1.00 85.44 566 LYS A N 1
ATOM 4467 C CA . LYS A 1 566 ? -13.605 22.061 26.803 1.00 85.44 566 LYS A CA 1
ATOM 4468 C C . LYS A 1 566 ? -14.374 21.476 27.983 1.00 85.44 566 LYS A C 1
ATOM 4470 O O . LYS A 1 566 ? -14.363 22.052 29.065 1.00 85.44 566 LYS A O 1
ATOM 4475 N N . VAL A 1 567 ? -14.996 20.311 27.808 1.00 83.56 567 VAL A N 1
ATOM 4476 C CA . VAL A 1 567 ? -15.822 19.684 28.853 1.00 83.56 567 VAL A CA 1
ATOM 4477 C C . VAL A 1 567 ? -14.982 19.182 30.032 1.00 83.56 567 VAL A C 1
ATOM 4479 O O . VAL A 1 567 ? -15.369 19.354 31.188 1.00 83.56 567 VAL A O 1
ATOM 4482 N N . SER A 1 568 ? -13.838 18.552 29.759 1.00 80.81 568 SER A N 1
ATOM 4483 C CA . SER A 1 568 ? -12.989 17.949 30.791 1.00 80.81 568 SER A CA 1
ATOM 4484 C C . SER A 1 568 ? -11.994 18.928 31.405 1.00 80.81 568 SER A C 1
ATOM 4486 O O . SER A 1 568 ? -11.771 18.864 32.608 1.00 80.81 568 SER A O 1
ATOM 4488 N N . LEU A 1 569 ? -11.410 19.822 30.602 1.00 79.94 569 LEU A N 1
ATOM 4489 C CA . LEU A 1 569 ? -10.313 20.705 31.011 1.00 79.94 569 LEU A CA 1
ATOM 4490 C C . LEU A 1 569 ? -10.677 22.199 30.958 1.00 79.94 569 LEU A C 1
ATOM 4492 O O . LEU A 1 569 ? -9.872 23.031 31.364 1.00 79.94 569 LEU A O 1
ATOM 4496 N N . GLY A 1 570 ? -11.851 22.590 30.455 1.00 76.12 570 GLY A N 1
ATOM 4497 C CA . GLY A 1 570 ? -12.251 24.000 30.355 1.00 76.12 570 GLY A CA 1
ATOM 4498 C C . GLY A 1 570 ? -11.368 24.846 29.430 1.00 76.12 570 GLY A C 1
ATOM 4499 O O . GLY A 1 570 ? -11.262 26.050 29.645 1.00 76.12 570 GLY A O 1
ATOM 4500 N N . ILE A 1 571 ? -10.701 24.236 28.443 1.00 73.31 571 ILE A N 1
ATOM 4501 C CA . ILE A 1 571 ? -9.792 24.929 27.517 1.00 73.31 571 ILE A CA 1
ATOM 4502 C C . ILE A 1 571 ? -10.278 24.867 26.068 1.00 73.31 571 ILE A C 1
ATOM 4504 O O . ILE A 1 571 ? -10.789 23.848 25.611 1.00 73.31 571 ILE A O 1
ATOM 4508 N N . ASP A 1 572 ? -10.055 25.958 25.336 1.00 68.31 572 ASP A N 1
ATOM 4509 C CA . ASP A 1 572 ? -10.345 26.094 23.909 1.00 68.31 572 ASP A CA 1
ATOM 4510 C C . ASP A 1 572 ? -9.035 26.210 23.123 1.00 68.31 572 ASP A C 1
ATOM 4512 O O . ASP A 1 572 ? -8.350 27.226 23.250 1.00 68.31 572 ASP A O 1
ATOM 4516 N N . ARG A 1 573 ? -8.616 25.164 22.395 1.00 63.12 573 ARG A N 1
ATOM 4517 C CA . ARG A 1 573 ? -7.254 25.138 21.822 1.00 63.12 573 ARG A CA 1
ATOM 4518 C C . ARG A 1 573 ? -7.086 24.518 20.432 1.00 63.12 573 ARG A C 1
ATOM 4520 O O . ARG A 1 573 ? -5.967 24.575 19.929 1.00 63.12 573 ARG A O 1
ATOM 4527 N N . CYS A 1 574 ? -8.109 23.967 19.769 1.00 60.22 574 CYS A N 1
ATOM 4528 C CA . CYS A 1 574 ? -7.943 23.501 18.380 1.00 60.22 574 CYS A CA 1
ATOM 4529 C C . CYS A 1 574 ? -8.753 24.303 17.369 1.00 60.22 574 CYS A C 1
ATOM 4531 O O . CYS A 1 574 ? -9.910 24.657 17.589 1.00 60.22 574 CYS A O 1
ATOM 4533 N N . CYS A 1 575 ? -8.127 24.537 16.219 1.00 60.84 575 CYS A N 1
ATOM 4534 C CA . CYS A 1 575 ? -8.781 25.077 15.043 1.00 60.84 575 CYS A CA 1
ATOM 4535 C C . CYS A 1 575 ? -9.501 23.939 14.302 1.00 60.84 575 CYS A C 1
ATOM 4537 O O . CYS A 1 575 ? -8.901 22.893 14.041 1.00 60.84 575 CYS A O 1
ATOM 4539 N N . LEU A 1 576 ? -10.779 24.132 13.959 1.00 63.41 576 LEU A N 1
ATOM 4540 C CA . LEU A 1 576 ? -11.505 23.200 13.082 1.00 63.41 576 LEU A CA 1
ATOM 4541 C C . LEU A 1 576 ? -11.137 23.373 11.603 1.00 63.41 576 LEU A C 1
ATOM 4543 O O . LEU A 1 576 ? -11.567 22.567 10.785 1.00 63.41 576 LEU A O 1
ATOM 4547 N N . ASP A 1 577 ? -10.352 24.398 11.263 1.00 64.56 577 ASP A N 1
ATOM 4548 C CA . ASP A 1 577 ? -9.874 24.631 9.905 1.00 64.56 577 ASP A CA 1
ATOM 4549 C C . ASP A 1 577 ? -8.971 23.467 9.445 1.00 64.56 577 ASP A C 1
ATOM 4551 O O . ASP A 1 577 ? -7.917 23.237 10.055 1.00 64.56 577 ASP A O 1
ATOM 4555 N N . PRO A 1 578 ? -9.347 22.738 8.375 1.00 59.88 578 PRO A N 1
ATOM 4556 C CA . PRO A 1 578 ? -8.543 21.649 7.822 1.00 59.88 578 PRO A CA 1
ATOM 4557 C C . PRO A 1 578 ? -7.158 22.085 7.327 1.00 59.88 578 PRO A C 1
ATOM 4559 O O . PRO A 1 578 ? -6.265 21.247 7.222 1.00 59.88 578 PRO A O 1
ATOM 4562 N N . SER A 1 579 ? -6.971 23.372 7.014 1.00 59.31 579 SER A N 1
ATOM 4563 C CA . SER A 1 579 ? -5.696 23.932 6.549 1.00 59.31 579 SER A CA 1
ATOM 4564 C C . SER A 1 579 ? -4.728 24.274 7.690 1.00 59.31 579 SER A C 1
ATOM 4566 O O . SER A 1 579 ? -3.533 24.460 7.457 1.00 59.31 579 SER A O 1
ATOM 4568 N N . SER A 1 580 ? -5.217 24.313 8.935 1.00 63.62 580 SER A N 1
ATOM 4569 C CA . SER A 1 580 ? -4.393 24.571 10.116 1.00 63.62 580 SER A CA 1
ATOM 4570 C C . SER A 1 580 ? -3.671 23.298 10.591 1.00 63.62 580 SER A C 1
ATOM 4572 O O . SER A 1 580 ? -4.295 22.226 10.638 1.00 63.62 580 SER A O 1
ATOM 4574 N N . PRO A 1 581 ? -2.384 23.392 10.997 1.00 61.28 581 PRO A N 1
ATOM 4575 C CA . PRO A 1 581 ? -1.642 22.251 11.533 1.00 61.28 581 PRO A CA 1
ATOM 4576 C C . PRO A 1 581 ? -2.347 21.663 12.763 1.00 61.28 581 PRO A C 1
ATOM 4578 O O . PRO A 1 581 ? -3.000 22.390 13.519 1.00 61.28 581 PRO A O 1
ATOM 4581 N N . ASP A 1 582 ? -2.238 20.344 12.951 1.00 63.56 582 ASP A N 1
ATOM 4582 C CA . ASP A 1 582 ? -2.745 19.690 14.161 1.00 63.56 582 ASP A CA 1
ATOM 4583 C C . ASP A 1 582 ? -2.062 20.280 15.403 1.00 63.56 582 ASP A C 1
ATOM 4585 O O . ASP A 1 582 ? -0.905 20.707 15.368 1.00 63.56 582 ASP A O 1
ATOM 4589 N N . SER A 1 583 ? -2.777 20.312 16.532 1.00 71.75 583 SER A N 1
ATOM 4590 C CA . SER A 1 583 ? -2.124 20.669 17.794 1.00 71.75 583 SER A CA 1
ATOM 4591 C C . SER A 1 583 ? -1.078 19.607 18.151 1.00 71.75 583 SER A C 1
ATOM 4593 O O . SER A 1 583 ? -1.320 18.411 17.989 1.00 71.75 583 SER A O 1
ATOM 4595 N N . SER A 1 584 ? 0.064 20.028 18.695 1.00 78.38 584 SER A N 1
ATOM 4596 C CA . SER A 1 584 ? 1.115 19.129 19.203 1.00 78.38 584 SER A CA 1
ATOM 4597 C C . SER A 1 584 ? 0.562 18.054 20.149 1.00 78.38 584 SER A C 1
ATOM 4599 O O . SER A 1 584 ? 0.981 16.899 20.099 1.00 78.38 584 SER A O 1
ATOM 4601 N N . LEU A 1 585 ? -0.432 18.416 20.967 1.00 81.50 585 LEU A N 1
ATOM 4602 C CA . LEU A 1 585 ? -1.147 17.494 21.843 1.00 81.50 585 LEU A CA 1
ATOM 4603 C C . LEU A 1 585 ? -1.937 16.442 21.046 1.00 81.50 585 LEU A C 1
ATOM 4605 O O . LEU A 1 585 ? -1.830 15.252 21.329 1.00 81.50 585 LEU A O 1
ATOM 4609 N N . ALA A 1 586 ? -2.699 16.857 20.031 1.00 79.75 586 ALA A N 1
ATOM 4610 C CA . ALA A 1 586 ? -3.463 15.955 19.168 1.00 79.75 586 ALA A CA 1
ATOM 4611 C C . ALA A 1 586 ? -2.567 14.926 18.455 1.00 79.75 586 ALA A C 1
ATOM 4613 O O . ALA A 1 586 ? -2.907 13.738 18.445 1.00 79.75 586 ALA A O 1
ATOM 4614 N N . GLU A 1 587 ? -1.422 15.358 17.915 1.00 84.31 587 GLU A N 1
ATOM 4615 C CA . GLU A 1 587 ? -0.439 14.474 17.271 1.00 84.31 587 GLU A CA 1
ATOM 4616 C C . GLU A 1 587 ? 0.191 13.494 18.271 1.00 84.31 587 GLU A C 1
ATOM 4618 O O . GLU A 1 587 ? 0.364 12.305 17.975 1.00 84.31 587 GLU A O 1
ATOM 4623 N N . ALA A 1 588 ? 0.510 13.970 19.478 1.00 88.81 588 ALA A N 1
ATOM 4624 C CA . ALA A 1 588 ? 1.064 13.142 20.542 1.00 88.81 588 ALA A CA 1
ATOM 4625 C C . ALA A 1 588 ? 0.076 12.046 20.980 1.00 88.81 588 ALA A C 1
ATOM 4627 O O . ALA A 1 588 ? 0.462 10.876 21.074 1.00 88.81 588 ALA A O 1
ATOM 4628 N N . PHE A 1 589 ? -1.208 12.384 21.150 1.00 87.75 589 PHE A N 1
ATOM 4629 C CA . PHE A 1 589 ? -2.270 11.409 21.425 1.00 87.75 589 PHE A CA 1
ATOM 4630 C C . PHE A 1 589 ? -2.387 10.361 20.308 1.00 87.75 589 PHE A C 1
ATOM 4632 O O . PHE A 1 589 ? -2.461 9.166 20.600 1.00 87.75 589 PHE A O 1
ATOM 4639 N N . ASP A 1 590 ? -2.349 10.766 19.034 1.00 85.50 590 ASP A N 1
ATOM 4640 C CA . ASP A 1 590 ? -2.442 9.828 17.903 1.00 85.50 590 ASP A CA 1
ATOM 4641 C C . ASP A 1 590 ? -1.267 8.850 17.876 1.00 85.50 590 ASP A C 1
ATOM 4643 O O . ASP A 1 590 ? -1.439 7.638 17.700 1.00 85.50 590 ASP A O 1
ATOM 4647 N N . MET A 1 591 ? -0.058 9.370 18.087 1.00 90.25 591 MET A N 1
ATOM 4648 C CA . MET A 1 591 ? 1.163 8.575 18.135 1.00 90.25 591 MET A CA 1
ATOM 4649 C C . MET A 1 591 ? 1.151 7.593 19.307 1.00 90.25 591 MET A C 1
ATOM 4651 O O . MET A 1 591 ? 1.475 6.411 19.119 1.00 90.25 591 MET A O 1
ATOM 4655 N N . ALA A 1 592 ? 0.748 8.052 20.493 1.00 91.69 592 ALA A N 1
ATOM 4656 C CA . ALA A 1 592 ? 0.677 7.229 21.691 1.00 91.69 592 ALA A CA 1
ATOM 4657 C C . ALA A 1 592 ? -0.373 6.115 21.559 1.0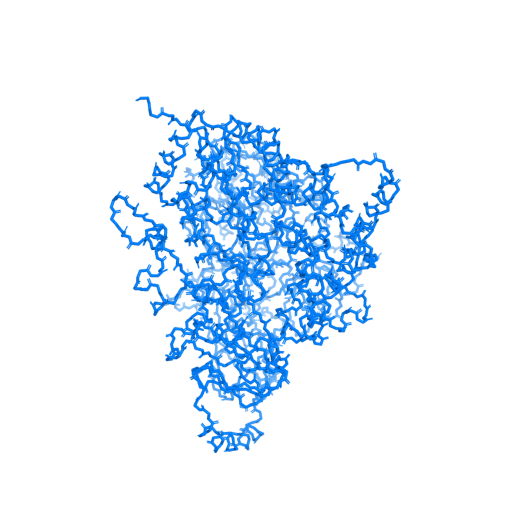0 91.69 592 ALA A C 1
ATOM 4659 O O . ALA A 1 592 ? -0.057 4.939 21.787 1.00 91.69 592 ALA A O 1
ATOM 4660 N N . SER A 1 593 ? -1.578 6.446 21.087 1.00 88.62 593 SER A N 1
ATOM 4661 C CA . SER A 1 593 ? -2.646 5.484 20.792 1.00 88.62 593 SER A CA 1
ATOM 4662 C C . SER A 1 593 ? -2.217 4.452 19.743 1.00 88.62 593 SER A C 1
ATOM 4664 O O . SER A 1 593 ? -2.367 3.244 19.952 1.00 88.62 593 SER A O 1
ATOM 4666 N N . LEU A 1 594 ? -1.623 4.885 18.625 1.00 87.31 594 LEU A N 1
ATOM 4667 C CA . LEU A 1 594 ? -1.207 3.994 17.536 1.00 87.31 594 LEU A CA 1
ATOM 4668 C C . LEU A 1 594 ? -0.130 2.996 17.974 1.00 87.31 594 LEU A C 1
ATOM 4670 O O . LEU A 1 594 ? -0.206 1.807 17.646 1.00 87.31 594 LEU A O 1
ATOM 4674 N N . ILE A 1 595 ? 0.903 3.462 18.682 1.00 90.19 595 ILE A N 1
ATOM 4675 C CA . ILE A 1 595 ? 1.998 2.591 19.128 1.00 90.19 595 ILE A CA 1
ATOM 4676 C C . ILE A 1 595 ? 1.497 1.629 20.210 1.00 90.19 595 ILE A C 1
ATOM 4678 O O . ILE A 1 595 ? 1.798 0.433 20.139 1.00 90.19 595 ILE A O 1
ATOM 4682 N N . SER A 1 596 ? 0.664 2.106 21.138 1.00 90.12 596 SER A N 1
ATOM 4683 C CA . SER A 1 596 ? 0.051 1.267 22.173 1.00 90.12 596 SER A CA 1
ATOM 4684 C C . SER A 1 596 ? -0.843 0.173 21.575 1.00 90.12 596 SER A C 1
ATOM 4686 O O . SER A 1 596 ? -0.728 -0.993 21.956 1.00 90.12 596 SER A O 1
ATOM 4688 N N . ALA A 1 597 ? -1.649 0.489 20.552 1.00 84.69 597 ALA A N 1
ATOM 4689 C CA . ALA A 1 597 ? -2.432 -0.503 19.805 1.00 84.69 597 ALA A CA 1
ATOM 4690 C C . ALA A 1 597 ? -1.539 -1.590 19.175 1.00 84.69 597 ALA A C 1
ATOM 4692 O O . ALA A 1 597 ? -1.829 -2.788 19.249 1.00 84.69 597 ALA A O 1
ATOM 4693 N N . ARG A 1 598 ? -0.408 -1.183 18.580 1.00 83.69 598 ARG A N 1
ATOM 4694 C CA . ARG A 1 598 ? 0.546 -2.097 17.929 1.00 83.69 598 ARG A CA 1
ATOM 4695 C C . ARG A 1 598 ? 1.233 -3.048 18.907 1.00 83.69 598 ARG A C 1
ATOM 4697 O O . ARG A 1 598 ? 1.534 -4.170 18.504 1.00 83.69 598 ARG A O 1
ATOM 4704 N N . ARG A 1 599 ? 1.443 -2.659 20.172 1.00 86.62 599 ARG A N 1
ATOM 4705 C CA . ARG A 1 599 ? 1.940 -3.575 21.220 1.00 86.62 599 ARG A CA 1
ATOM 4706 C C . ARG A 1 599 ? 0.990 -4.759 21.414 1.00 86.62 599 ARG A C 1
ATOM 4708 O O . ARG A 1 599 ? 1.450 -5.897 21.469 1.00 86.62 599 ARG A O 1
ATOM 4715 N N . GLY A 1 600 ? -0.322 -4.505 21.449 1.00 76.81 600 GLY A N 1
ATOM 4716 C CA . GLY A 1 600 ? -1.354 -5.540 21.596 1.00 76.81 600 GLY A CA 1
ATOM 4717 C C . GLY A 1 600 ? -1.514 -6.456 20.375 1.00 76.81 600 GLY A C 1
ATOM 4718 O O . GLY A 1 600 ? -1.914 -7.611 20.523 1.00 76.81 600 GLY A O 1
ATOM 4719 N N . ALA A 1 601 ? -1.168 -5.965 19.182 1.00 71.56 601 ALA A N 1
ATOM 4720 C CA . ALA A 1 601 ? -1.181 -6.730 17.932 1.00 71.56 601 ALA A CA 1
ATOM 4721 C C . ALA A 1 601 ? 0.153 -7.443 17.623 1.00 71.56 601 ALA A C 1
ATOM 4723 O O . ALA A 1 601 ? 0.234 -8.200 16.652 1.00 71.56 601 ALA A O 1
ATOM 4724 N N . ALA A 1 602 ? 1.206 -7.205 18.413 1.00 71.44 602 ALA A N 1
ATOM 4725 C CA . ALA A 1 602 ? 2.524 -7.778 18.170 1.00 71.44 602 ALA A CA 1
ATOM 4726 C C . ALA A 1 602 ? 2.492 -9.319 18.275 1.00 71.44 602 ALA A C 1
ATOM 4728 O O . ALA A 1 602 ? 1.915 -9.852 19.225 1.00 71.44 602 ALA A O 1
ATOM 4729 N N . PRO A 1 603 ? 3.150 -10.054 17.354 1.00 64.62 603 PRO A N 1
ATOM 4730 C CA . PRO A 1 603 ? 3.182 -11.517 17.401 1.00 64.62 603 PRO A CA 1
ATOM 4731 C C . PRO A 1 603 ? 3.834 -12.067 18.675 1.00 64.62 603 PRO A C 1
ATOM 4733 O O . PRO A 1 603 ? 3.412 -13.098 19.183 1.00 64.62 603 PRO A O 1
ATOM 4736 N N . LEU A 1 604 ? 4.850 -11.363 19.186 1.00 72.50 604 LEU A N 1
ATOM 4737 C CA . LEU A 1 604 ? 5.603 -11.718 20.386 1.00 72.50 604 LEU A CA 1
ATOM 4738 C C . LEU A 1 604 ? 5.732 -10.486 21.284 1.00 72.50 604 LEU A C 1
ATOM 4740 O O . LEU A 1 604 ? 6.355 -9.493 20.897 1.00 72.50 604 LEU A O 1
ATOM 4744 N N . PHE A 1 605 ? 5.188 -10.558 22.501 1.00 77.69 605 PHE A N 1
ATOM 4745 C CA . PHE A 1 605 ? 5.223 -9.435 23.448 1.00 77.69 605 PHE A CA 1
ATOM 4746 C C . PHE A 1 605 ? 6.659 -9.032 23.844 1.00 77.69 605 PHE A C 1
ATOM 4748 O O . PHE A 1 605 ? 6.921 -7.870 24.143 1.00 77.69 605 PHE A O 1
ATOM 4755 N N . LEU A 1 606 ? 7.615 -9.966 23.789 1.00 79.50 606 LEU A N 1
ATOM 4756 C CA . LEU A 1 606 ? 9.025 -9.699 24.091 1.00 79.50 606 LEU A CA 1
ATOM 4757 C C . LEU A 1 606 ? 9.642 -8.649 23.157 1.00 79.50 606 LEU A C 1
ATOM 4759 O O . LEU A 1 606 ? 10.508 -7.891 23.582 1.00 79.50 606 LEU A O 1
ATOM 4763 N N . VAL A 1 607 ? 9.181 -8.551 21.905 1.00 82.19 607 VAL A N 1
ATOM 4764 C CA . VAL A 1 607 ? 9.767 -7.642 20.906 1.00 82.19 607 VAL A CA 1
ATOM 4765 C C . VAL A 1 607 ? 9.636 -6.182 21.326 1.00 82.19 607 VAL A C 1
ATOM 4767 O O . VAL A 1 607 ? 10.607 -5.430 21.250 1.00 82.19 607 VAL A O 1
ATOM 4770 N N . TRP A 1 608 ? 8.449 -5.758 21.765 1.00 86.69 608 TRP A N 1
ATOM 4771 C CA . TRP A 1 608 ? 8.254 -4.371 22.185 1.00 86.69 608 TRP A CA 1
ATOM 4772 C C . TRP A 1 608 ? 8.886 -4.112 23.558 1.00 86.69 608 TRP A C 1
ATOM 4774 O O . TRP A 1 608 ? 9.461 -3.045 23.750 1.00 86.69 608 TRP A O 1
ATOM 4784 N N . LYS A 1 609 ? 8.901 -5.101 24.467 1.00 87.81 609 LYS A N 1
ATOM 4785 C CA . LYS A 1 609 ? 9.619 -4.987 25.750 1.00 87.81 609 LYS A CA 1
ATOM 4786 C C . LYS A 1 609 ? 11.124 -4.774 25.543 1.00 87.81 609 LYS A C 1
ATOM 4788 O O . LYS A 1 609 ? 11.699 -3.890 26.170 1.00 87.81 609 LYS A O 1
ATOM 4793 N N . MET A 1 610 ? 11.747 -5.499 24.610 1.00 87.69 610 MET A N 1
ATOM 4794 C CA . MET A 1 610 ? 13.158 -5.297 24.248 1.00 87.69 610 MET A CA 1
ATOM 4795 C C . MET A 1 610 ? 13.406 -3.912 23.641 1.00 87.69 610 MET A C 1
ATOM 4797 O O . MET A 1 610 ? 14.348 -3.230 24.035 1.00 87.69 610 MET A O 1
ATOM 4801 N N . LYS A 1 611 ? 12.547 -3.455 22.719 1.00 89.31 611 LYS A N 1
ATOM 4802 C CA . LYS A 1 611 ? 12.657 -2.098 22.150 1.00 89.31 611 LYS A CA 1
ATOM 4803 C C . LYS A 1 611 ? 12.516 -1.009 23.214 1.00 89.31 611 LYS A C 1
ATOM 4805 O O . LYS A 1 611 ? 13.197 0.009 23.113 1.00 89.31 611 LYS A O 1
ATOM 4810 N N . LYS A 1 612 ? 11.657 -1.229 24.216 1.00 90.56 612 LYS A N 1
ATOM 4811 C CA . LYS A 1 612 ? 11.449 -0.322 25.351 1.00 90.56 612 LYS A CA 1
ATOM 4812 C C . LYS A 1 612 ? 12.694 -0.275 26.224 1.00 90.56 612 LYS A C 1
ATOM 4814 O O . LYS A 1 612 ? 13.175 0.813 26.507 1.00 90.56 612 LYS A O 1
ATOM 4819 N N . TRP A 1 613 ? 13.245 -1.437 26.572 1.00 89.69 613 TRP A N 1
ATOM 4820 C CA . TRP A 1 613 ? 14.477 -1.539 27.355 1.00 89.69 613 TRP A CA 1
ATOM 4821 C C . TRP A 1 613 ? 15.668 -0.854 26.668 1.00 89.69 613 TRP A C 1
ATOM 4823 O O . TRP A 1 613 ? 16.408 -0.121 27.311 1.00 89.69 613 TRP A O 1
ATOM 4833 N N . LEU A 1 614 ? 15.800 -1.016 25.348 1.00 90.12 614 LEU A N 1
ATOM 4834 C CA . LEU A 1 614 ? 16.842 -0.358 24.552 1.00 90.12 614 LEU A CA 1
ATOM 4835 C C . LEU A 1 614 ? 16.554 1.124 24.249 1.00 90.12 614 LEU A C 1
ATOM 4837 O O . LEU A 1 614 ? 17.431 1.818 23.744 1.00 90.12 614 LEU A O 1
ATOM 4841 N N . GLY A 1 615 ? 15.333 1.612 24.488 1.00 88.44 615 GLY A N 1
ATOM 4842 C CA . GLY A 1 615 ? 14.942 2.987 24.171 1.00 88.44 615 GLY A CA 1
ATOM 4843 C C . GLY A 1 615 ? 15.013 3.326 22.676 1.00 88.44 615 GLY A C 1
ATOM 4844 O O . GLY A 1 615 ? 15.424 4.429 22.312 1.00 88.44 615 GLY A O 1
ATOM 4845 N N . ILE A 1 616 ? 14.629 2.399 21.789 1.00 87.88 616 ILE A N 1
ATOM 4846 C CA . ILE A 1 616 ? 14.748 2.564 20.327 1.00 87.88 616 ILE A CA 1
ATOM 4847 C C . ILE A 1 616 ? 13.410 2.451 19.584 1.00 87.88 616 ILE A C 1
ATOM 4849 O O . ILE A 1 616 ? 12.441 1.840 20.038 1.00 87.88 616 ILE A O 1
ATOM 4853 N N . GLY A 1 617 ? 13.370 3.004 18.370 1.00 92.12 617 GLY A N 1
ATOM 4854 C CA . GLY A 1 617 ? 12.295 2.763 17.407 1.00 92.12 617 GLY A CA 1
ATOM 4855 C C . GLY A 1 617 ? 10.921 3.278 17.851 1.00 92.12 617 GLY A C 1
ATOM 4856 O O . GLY A 1 617 ? 10.734 4.474 18.070 1.00 92.12 617 GLY A O 1
ATOM 4857 N N . SER A 1 618 ? 9.922 2.387 17.897 1.00 91.25 618 SER A N 1
ATOM 4858 C CA . SER A 1 618 ? 8.552 2.733 18.312 1.00 91.25 618 SER A CA 1
ATOM 4859 C C . SER A 1 618 ? 8.486 3.178 19.767 1.00 91.25 618 SER A C 1
ATOM 4861 O O . SER A 1 618 ? 7.783 4.130 20.067 1.00 91.25 618 SER A O 1
ATOM 4863 N N . GLU A 1 619 ? 9.251 2.548 20.652 1.00 93.31 619 GLU A N 1
ATOM 4864 C CA . GLU A 1 619 ? 9.115 2.774 22.093 1.00 93.31 619 GLU A CA 1
ATOM 4865 C C . GLU A 1 619 ? 9.722 4.111 22.526 1.00 93.31 619 GLU A C 1
ATOM 4867 O O . GLU A 1 619 ? 9.157 4.782 23.382 1.00 93.31 619 GLU A O 1
ATOM 4872 N N . ARG A 1 620 ? 10.796 4.568 21.863 1.00 92.75 620 ARG A N 1
ATOM 4873 C CA . ARG A 1 620 ? 11.314 5.936 22.046 1.00 92.75 620 ARG A CA 1
ATOM 4874 C C . ARG A 1 620 ? 10.298 6.992 21.619 1.00 92.75 620 ARG A C 1
ATOM 4876 O O . ARG A 1 620 ? 10.119 7.986 22.306 1.00 92.75 620 ARG A O 1
ATOM 4883 N N . ARG A 1 621 ? 9.627 6.772 20.483 1.00 93.06 621 ARG A N 1
ATOM 4884 C CA . ARG A 1 621 ? 8.593 7.693 19.988 1.00 93.06 621 ARG A CA 1
ATOM 4885 C C . ARG A 1 621 ? 7.373 7.728 20.899 1.00 93.06 621 ARG A C 1
ATOM 4887 O O . ARG A 1 621 ? 6.841 8.806 21.112 1.00 93.06 621 ARG A O 1
ATOM 4894 N N . LEU A 1 622 ? 6.960 6.578 21.437 1.00 94.19 622 LEU A N 1
ATOM 4895 C CA . LEU A 1 622 ? 5.886 6.521 22.426 1.00 94.19 622 LEU A CA 1
ATOM 4896 C C . LEU A 1 622 ? 6.261 7.308 23.679 1.00 94.19 622 LEU A C 1
ATOM 4898 O O . LEU A 1 622 ? 5.460 8.123 24.105 1.00 94.19 622 LEU A O 1
ATOM 4902 N N . LYS A 1 623 ? 7.474 7.113 24.214 1.00 93.69 623 LYS A N 1
ATOM 4903 C CA . LYS A 1 623 ? 7.950 7.880 25.370 1.00 93.69 623 LYS A CA 1
ATOM 4904 C C . LYS A 1 623 ? 7.851 9.387 25.115 1.00 93.69 623 LYS A C 1
ATOM 4906 O O . LYS A 1 623 ? 7.165 10.068 25.855 1.00 93.69 623 LYS A O 1
ATOM 4911 N N . ASN A 1 624 ? 8.429 9.872 24.015 1.00 93.38 624 ASN A N 1
ATOM 4912 C CA . ASN A 1 624 ? 8.378 11.297 23.679 1.00 93.38 624 ASN A CA 1
ATOM 4913 C C . ASN A 1 624 ? 6.938 11.826 23.531 1.00 93.38 624 ASN A C 1
ATOM 4915 O O . ASN A 1 624 ? 6.654 12.945 23.930 1.00 93.38 624 ASN A O 1
ATOM 4919 N N . ALA A 1 625 ? 6.035 11.044 22.931 1.00 93.44 625 ALA A N 1
ATOM 4920 C CA . ALA A 1 625 ? 4.637 11.442 22.780 1.00 93.44 625 ALA A CA 1
ATOM 4921 C C . ALA A 1 625 ? 3.910 11.502 24.135 1.00 93.44 625 ALA A C 1
ATOM 4923 O O . ALA A 1 625 ? 3.146 12.427 24.382 1.00 93.44 625 ALA A O 1
ATOM 4924 N N . VAL A 1 626 ? 4.169 10.539 25.020 1.00 93.19 626 VAL A N 1
ATOM 4925 C CA . VAL A 1 626 ? 3.638 10.529 26.389 1.00 93.19 626 VAL A CA 1
ATOM 4926 C C . VAL A 1 626 ? 4.165 11.717 27.187 1.00 93.19 626 VAL A C 1
ATOM 4928 O O . VAL A 1 626 ? 3.369 12.369 27.851 1.00 93.19 626 VAL A O 1
ATOM 4931 N N . ASP A 1 627 ? 5.459 12.029 27.079 1.00 92.88 627 ASP A N 1
ATOM 4932 C CA . ASP A 1 627 ? 6.074 13.168 27.771 1.00 92.88 627 ASP A CA 1
ATOM 4933 C C . ASP A 1 627 ? 5.354 14.477 27.387 1.00 92.88 627 ASP A C 1
ATOM 4935 O O . ASP A 1 627 ? 4.932 15.224 28.265 1.00 92.88 627 ASP A O 1
ATOM 4939 N N . VAL A 1 628 ? 5.072 14.688 26.092 1.00 91.31 628 VAL A N 1
ATOM 4940 C CA . VAL A 1 628 ? 4.267 15.833 25.620 1.00 91.31 628 VAL A CA 1
ATOM 4941 C C . VAL A 1 628 ? 2.860 15.819 26.228 1.00 91.31 628 VAL A C 1
ATOM 4943 O O . VAL A 1 628 ? 2.389 16.842 26.712 1.00 91.31 628 VAL A O 1
ATOM 4946 N N . VAL A 1 629 ? 2.163 14.679 26.231 1.00 89.50 629 VAL A N 1
ATOM 4947 C CA . VAL A 1 629 ? 0.811 14.593 26.817 1.00 89.50 629 VAL A CA 1
ATOM 4948 C C . VAL A 1 629 ? 0.825 14.927 28.313 1.00 89.50 629 VAL A C 1
ATOM 4950 O O . VAL A 1 629 ? -0.052 15.657 28.778 1.00 89.50 629 VAL A O 1
ATOM 4953 N N . HIS A 1 630 ? 1.805 14.412 29.057 1.00 90.19 630 HIS A N 1
ATOM 4954 C CA . HIS A 1 630 ? 1.951 14.664 30.488 1.00 90.19 630 HIS A CA 1
ATOM 4955 C C . HIS A 1 630 ? 2.221 16.140 30.766 1.00 90.19 630 HIS A C 1
ATOM 4957 O O . HIS A 1 630 ? 1.465 16.734 31.531 1.00 90.19 630 HIS A O 1
ATOM 4963 N N . GLU A 1 631 ? 3.205 16.742 30.091 1.00 88.62 631 GLU A N 1
ATOM 4964 C CA . GLU A 1 631 ? 3.533 18.167 30.232 1.00 88.62 631 GLU A CA 1
ATOM 4965 C C . GLU A 1 631 ? 2.295 19.050 30.016 1.00 88.62 631 GLU A C 1
ATOM 4967 O O . GLU A 1 631 ? 2.009 19.931 30.825 1.00 88.62 631 GLU A O 1
ATOM 4972 N N . TYR A 1 632 ? 1.503 18.761 28.980 1.00 85.50 632 TYR A N 1
ATOM 4973 C CA . TYR A 1 632 ? 0.282 19.511 28.678 1.00 85.50 632 TYR A CA 1
ATOM 4974 C C . TYR A 1 632 ? -0.797 19.385 29.759 1.00 85.50 632 TYR A C 1
ATOM 4976 O O . TYR A 1 632 ? -1.400 20.383 30.159 1.00 85.50 632 TYR A O 1
ATOM 4984 N N . VAL A 1 633 ? -1.103 18.162 30.204 1.00 84.62 633 VAL A N 1
ATOM 4985 C CA . VAL A 1 633 ? -2.152 17.949 31.216 1.00 84.62 633 VAL A CA 1
ATOM 4986 C C . VAL A 1 633 ? -1.711 18.526 32.560 1.00 84.62 633 VAL A C 1
ATOM 4988 O O . VAL A 1 633 ? -2.513 19.168 33.239 1.00 84.62 633 VAL A O 1
ATOM 4991 N N . GLU A 1 634 ? -0.439 18.360 32.920 1.00 86.19 634 GLU A N 1
ATOM 4992 C CA . GLU A 1 634 ? 0.134 18.911 34.145 1.00 86.19 634 GLU A CA 1
ATOM 4993 C C . GLU A 1 634 ? 0.127 20.443 34.126 1.00 86.19 634 GLU A C 1
ATOM 4995 O O . GLU A 1 634 ? -0.312 21.043 35.106 1.00 86.19 634 GLU A O 1
ATOM 5000 N N . GLU A 1 635 ? 0.505 21.100 33.025 1.00 85.06 635 GLU A N 1
ATOM 5001 C CA . GLU A 1 635 ? 0.434 22.565 32.893 1.00 85.06 635 GLU A CA 1
ATOM 5002 C C . GLU A 1 635 ? -0.984 23.088 33.182 1.00 85.06 635 GLU A C 1
ATOM 5004 O O . GLU A 1 635 ? -1.173 23.980 34.014 1.00 85.06 635 GLU A O 1
ATOM 5009 N N . ILE A 1 636 ? -2.003 22.476 32.572 1.00 81.94 636 ILE A N 1
ATOM 5010 C CA . ILE A 1 636 ? -3.410 22.863 32.762 1.00 81.94 636 ILE A CA 1
ATOM 5011 C C . ILE A 1 636 ? -3.854 22.644 34.212 1.00 81.94 636 ILE A C 1
ATOM 5013 O O . ILE A 1 636 ? -4.567 23.476 34.784 1.00 81.94 636 ILE A O 1
ATOM 5017 N N . MET A 1 637 ? -3.433 21.538 34.827 1.00 82.31 637 MET A N 1
ATOM 5018 C CA . MET A 1 637 ? -3.707 21.266 36.237 1.00 82.31 637 MET A CA 1
ATOM 5019 C C . MET A 1 637 ? -3.104 22.343 37.145 1.00 82.31 637 MET A C 1
ATOM 5021 O O . MET A 1 637 ? -3.797 22.847 38.033 1.00 82.31 637 MET A O 1
ATOM 5025 N N . HIS A 1 638 ? -1.853 22.739 36.902 1.00 82.81 638 HIS A N 1
ATOM 5026 C CA . HIS A 1 638 ? -1.173 23.789 37.662 1.00 82.81 638 HIS A CA 1
ATOM 5027 C C . HIS A 1 638 ? -1.852 25.154 37.485 1.00 82.81 638 HIS A C 1
ATOM 5029 O O . HIS A 1 638 ? -2.070 25.868 38.469 1.00 82.81 638 HIS A O 1
ATOM 5035 N N . GLU A 1 639 ? -2.227 25.520 36.257 1.00 80.06 639 GLU A N 1
ATOM 5036 C CA . GLU A 1 639 ? -2.956 26.763 35.979 1.00 80.06 639 GLU A CA 1
ATOM 5037 C C . GLU A 1 639 ? -4.305 26.815 36.698 1.00 80.06 639 GLU A C 1
ATOM 5039 O O . GLU A 1 639 ? -4.668 27.853 37.259 1.00 80.06 639 GLU A O 1
ATOM 5044 N N . LYS A 1 640 ? -5.049 25.704 36.706 1.00 77.88 640 LYS A N 1
ATOM 5045 C CA . LYS A 1 640 ? -6.338 25.632 37.398 1.00 77.88 640 LYS A CA 1
ATOM 5046 C C . LYS A 1 640 ? -6.182 25.706 38.902 1.00 77.88 640 LYS A C 1
ATOM 5048 O O . LYS A 1 640 ? -6.884 26.502 39.515 1.00 77.88 640 LYS A O 1
ATOM 5053 N N . LYS A 1 641 ? -5.244 24.967 39.502 1.00 75.88 641 LYS A N 1
ATOM 5054 C CA . LYS A 1 641 ? -5.000 25.031 40.954 1.00 75.88 641 LYS A CA 1
ATOM 5055 C C . LYS A 1 641 ? -4.745 26.459 41.439 1.00 75.88 641 LYS A C 1
ATOM 5057 O O . LYS A 1 641 ? -5.294 26.846 42.462 1.00 75.88 641 LYS A O 1
ATOM 5062 N N . LYS A 1 642 ? -4.012 27.271 40.666 1.00 75.38 642 LYS A N 1
ATOM 5063 C CA . LYS A 1 642 ? -3.783 28.697 40.975 1.00 75.38 642 LYS A CA 1
ATOM 5064 C C . LYS A 1 642 ? -5.049 29.565 40.917 1.00 75.38 642 LYS A C 1
ATOM 5066 O O . LYS A 1 642 ? -5.079 30.622 41.533 1.00 75.38 642 LYS A O 1
ATOM 5071 N N . LYS A 1 643 ? -6.071 29.161 40.157 1.00 70.56 643 LYS A N 1
ATOM 5072 C CA . LYS A 1 643 ? -7.315 29.923 39.926 1.00 70.56 643 LYS A CA 1
ATOM 5073 C C . LYS A 1 643 ? -8.502 29.454 40.782 1.00 70.56 643 LYS A C 1
ATOM 5075 O O . LYS A 1 643 ? -9.515 30.150 40.826 1.00 70.56 643 LYS A O 1
ATOM 5080 N N . VAL A 1 644 ? -8.393 28.303 41.453 1.00 63.06 644 VAL A N 1
ATOM 5081 C CA . VAL A 1 644 ? -9.482 27.661 42.222 1.00 63.06 644 VAL A CA 1
ATOM 5082 C C . VAL A 1 644 ? -9.924 28.473 43.453 1.00 63.06 644 VAL A C 1
ATOM 5084 O O . VAL A 1 644 ? -11.030 28.265 43.940 1.00 63.06 644 VAL A O 1
ATOM 5087 N N . GLU A 1 645 ? -9.154 29.469 43.901 1.00 54.03 645 GLU A N 1
ATOM 5088 C CA . GLU A 1 645 ? -9.544 30.329 45.032 1.00 54.03 645 GLU A CA 1
ATOM 5089 C C . GLU A 1 645 ? -10.675 31.342 44.723 1.00 54.03 645 GLU A C 1
ATOM 5091 O O . GLU A 1 645 ? -11.161 31.968 45.658 1.00 54.03 645 GLU A O 1
ATOM 5096 N N . ASN A 1 646 ? -11.141 31.511 43.467 1.00 52.06 646 ASN A N 1
ATOM 5097 C CA . ASN A 1 646 ? -11.984 32.673 43.100 1.00 52.06 646 ASN A CA 1
ATOM 5098 C C . ASN A 1 646 ? -13.187 32.480 42.131 1.00 52.06 646 ASN A C 1
ATOM 5100 O O . ASN A 1 646 ? -13.653 33.478 41.585 1.00 52.06 646 ASN A O 1
ATOM 5104 N N . TYR A 1 647 ? -13.757 31.283 41.896 1.00 51.03 647 TYR A N 1
ATOM 5105 C CA . TYR A 1 647 ? -14.901 31.145 40.951 1.00 51.03 647 TYR A CA 1
ATOM 5106 C C . TYR A 1 647 ? -16.071 30.240 41.391 1.00 51.03 647 TYR A C 1
ATOM 5108 O O . TYR A 1 647 ? -15.877 29.137 41.902 1.00 51.03 647 TYR A O 1
ATOM 5116 N N . GLY A 1 648 ? -17.298 30.714 41.108 1.00 52.16 648 GLY A N 1
ATOM 5117 C CA . GLY A 1 648 ? -18.591 30.053 41.344 1.00 52.16 648 GLY A CA 1
ATOM 5118 C C . GLY A 1 648 ? -19.158 29.205 40.181 1.00 52.16 648 GLY A C 1
ATOM 5119 O O . GLY A 1 648 ? -18.593 29.155 39.096 1.00 52.16 648 GLY A O 1
ATOM 5120 N N . GLN A 1 649 ? -20.280 28.538 40.497 1.00 47.84 649 GLN A N 1
ATOM 5121 C CA . GLN A 1 649 ? -21.223 27.617 39.805 1.00 47.84 649 GLN A CA 1
ATOM 5122 C C . GLN A 1 649 ? -20.986 26.972 38.405 1.00 47.84 649 GLN A C 1
ATOM 5124 O O . GLN A 1 649 ? -21.532 25.886 38.210 1.00 47.84 649 GLN A O 1
ATOM 5129 N N . ASP A 1 650 ? -20.158 27.483 37.486 1.00 51.03 650 ASP A N 1
ATOM 5130 C CA . ASP A 1 650 ? -19.924 26.884 36.145 1.00 51.03 650 ASP A CA 1
ATOM 5131 C C . ASP A 1 650 ? -18.532 26.220 36.049 1.00 51.03 650 ASP A C 1
ATOM 5133 O O . ASP A 1 650 ? -17.591 26.776 35.486 1.00 51.03 650 ASP A O 1
ATOM 5137 N N . GLN A 1 651 ? -18.371 25.022 36.629 1.00 66.75 651 GLN A N 1
ATOM 5138 C CA . GLN A 1 651 ? -17.069 24.333 36.689 1.00 66.75 651 GLN A CA 1
ATOM 5139 C C . GLN A 1 651 ? -16.967 23.096 35.783 1.00 66.75 651 GLN A C 1
ATOM 5141 O O . GLN A 1 651 ? -17.821 22.205 35.848 1.00 66.75 651 GLN A O 1
ATOM 5146 N N . ASP A 1 652 ? -15.873 23.019 35.015 1.00 71.88 652 ASP A N 1
ATOM 5147 C CA . ASP A 1 652 ? -15.427 21.849 34.245 1.00 71.88 652 ASP A CA 1
ATOM 5148 C C . ASP A 1 652 ? -14.992 20.679 35.144 1.00 71.88 652 ASP A C 1
ATOM 5150 O O . ASP A 1 652 ? -14.727 20.849 36.336 1.00 71.88 652 ASP A O 1
ATOM 5154 N N . LEU A 1 653 ? -14.890 19.480 34.564 1.00 76.62 653 LEU A N 1
ATOM 5155 C CA . LEU A 1 653 ? -14.644 18.250 35.321 1.00 76.62 653 LEU A CA 1
ATOM 5156 C C . LEU A 1 653 ? -13.324 18.265 36.112 1.00 76.62 653 LEU A C 1
ATOM 5158 O O . LEU A 1 653 ? -13.294 17.789 37.247 1.00 76.62 653 LEU A O 1
ATOM 5162 N N . LEU A 1 654 ? -12.244 18.810 35.545 1.00 81.19 654 LEU A N 1
ATOM 5163 C CA . LEU A 1 654 ? -10.941 18.859 36.209 1.00 81.19 654 LEU A CA 1
ATOM 5164 C C . LEU A 1 654 ? -10.982 19.724 37.476 1.00 81.19 654 LEU A C 1
ATOM 5166 O O . LEU A 1 654 ? -10.495 19.295 38.522 1.00 81.19 654 LEU A O 1
ATOM 5170 N N . SER A 1 655 ? -11.611 20.900 37.414 1.00 76.62 655 SER A N 1
ATOM 5171 C CA . SER A 1 655 ? -11.778 21.784 38.579 1.00 76.62 655 SER A CA 1
ATOM 5172 C C . SER A 1 655 ? -12.468 21.063 39.745 1.00 76.62 655 SER A C 1
ATOM 5174 O O . SER A 1 655 ? -12.037 21.156 40.895 1.00 76.62 655 SER A O 1
ATOM 5176 N N . ARG A 1 656 ? -13.480 20.246 39.440 1.00 74.25 656 ARG A N 1
ATOM 5177 C CA . ARG A 1 656 ? -14.232 19.478 40.442 1.00 74.25 656 ARG A CA 1
ATOM 5178 C C . ARG A 1 656 ? -13.431 18.325 41.040 1.00 74.25 656 ARG A C 1
ATOM 5180 O O . ARG A 1 656 ? -13.518 18.075 42.239 1.00 74.25 656 ARG A O 1
ATOM 5187 N N . LEU A 1 657 ? -12.616 17.649 40.230 1.00 77.19 657 LEU A N 1
ATOM 5188 C CA . LEU A 1 657 ? -11.727 16.584 40.708 1.00 77.19 657 LEU A CA 1
ATOM 5189 C C . LEU A 1 657 ? -10.598 17.122 41.593 1.00 77.19 657 LEU A C 1
ATOM 5191 O O . LEU A 1 657 ? -10.234 16.469 42.569 1.00 77.19 657 LEU A O 1
ATOM 5195 N N . ILE A 1 658 ? -10.084 18.320 41.293 1.00 79.19 658 ILE A N 1
ATOM 5196 C CA . ILE A 1 658 ? -9.108 19.017 42.142 1.00 79.19 658 ILE A CA 1
ATOM 5197 C C . ILE A 1 658 ? -9.730 19.344 43.508 1.00 79.19 658 ILE A C 1
ATOM 5199 O O . ILE A 1 658 ? -9.120 19.058 44.537 1.00 79.19 658 ILE A O 1
ATOM 5203 N N . LEU A 1 659 ? -10.958 19.876 43.535 1.00 73.38 659 LEU A N 1
ATOM 5204 C CA . LEU A 1 659 ? -11.684 20.172 44.779 1.00 73.38 659 LEU A CA 1
ATOM 5205 C C . LEU A 1 659 ? -11.991 18.917 45.613 1.00 73.38 659 LEU A C 1
ATOM 5207 O O . LEU A 1 659 ? -12.061 18.995 46.837 1.00 73.38 659 LEU A O 1
ATOM 5211 N N . ALA A 1 660 ? -12.123 17.755 44.971 1.00 71.94 660 ALA A N 1
ATOM 5212 C CA . ALA A 1 660 ? -12.306 16.467 45.641 1.00 71.94 660 ALA A CA 1
ATOM 5213 C C . ALA A 1 660 ? -11.018 15.903 46.290 1.00 71.94 660 ALA A C 1
ATOM 5215 O O . ALA A 1 660 ? -11.046 14.790 46.825 1.00 71.94 660 ALA A O 1
ATOM 5216 N N . GLY A 1 661 ? -9.894 16.633 46.240 1.00 71.12 661 GLY A N 1
ATOM 5217 C CA . GLY A 1 661 ? -8.679 16.341 47.011 1.00 71.12 661 GLY A CA 1
ATOM 5218 C C . GLY A 1 661 ? -7.918 15.082 46.585 1.00 71.12 661 GLY A C 1
ATOM 5219 O O . GLY A 1 661 ? -7.313 14.427 47.428 1.00 71.12 661 GLY A O 1
ATOM 5220 N N . GLN A 1 662 ? -7.976 14.705 45.306 1.00 73.62 662 GLN A N 1
ATOM 5221 C CA . GLN A 1 662 ? -7.255 13.535 44.789 1.00 73.62 662 GLN A CA 1
ATOM 5222 C C . GLN A 1 662 ? -5.773 13.837 44.514 1.00 73.62 662 GLN A C 1
ATOM 5224 O O . GLN A 1 662 ? -5.392 14.983 44.266 1.00 73.62 662 GLN A O 1
ATOM 5229 N N . GLU A 1 663 ? -4.941 12.792 44.520 1.00 82.75 663 GLU A N 1
ATOM 5230 C CA . GLU A 1 663 ? -3.531 12.890 44.128 1.00 82.75 663 GLU A CA 1
ATOM 5231 C C . GLU A 1 663 ? -3.388 13.344 42.668 1.00 82.75 663 GLU A C 1
ATOM 5233 O O . GLU A 1 663 ? -4.171 12.955 41.797 1.00 82.75 663 GLU A O 1
ATOM 5238 N N . GLU A 1 664 ? -2.372 14.164 42.387 1.00 84.25 664 GLU A N 1
ATOM 5239 C CA . GLU A 1 664 ? -2.178 14.763 41.061 1.00 84.25 664 GLU A CA 1
ATOM 5240 C C . GLU A 1 664 ? -2.007 13.715 39.959 1.00 84.25 664 GLU A C 1
ATOM 5242 O O . GLU A 1 664 ? -2.618 13.841 38.900 1.00 84.25 664 GLU A O 1
ATOM 5247 N N . GLU A 1 665 ? -1.253 12.647 40.223 1.00 86.06 665 GLU A N 1
ATOM 5248 C CA . GLU A 1 665 ? -1.045 11.565 39.257 1.00 86.06 665 GLU A CA 1
ATOM 5249 C C . GLU A 1 665 ? -2.367 10.889 38.866 1.00 86.06 665 GLU A C 1
ATOM 5251 O O . GLU A 1 665 ? -2.630 10.660 37.685 1.00 86.06 665 GLU A O 1
ATOM 5256 N N . VAL A 1 666 ? -3.251 10.646 39.841 1.00 84.38 666 VAL A N 1
ATOM 5257 C CA . VAL A 1 666 ? -4.573 10.045 39.606 1.00 84.38 666 VAL A CA 1
ATOM 5258 C C . VAL A 1 666 ? -5.446 10.963 38.753 1.00 84.38 666 VAL A C 1
ATOM 5260 O O . VAL A 1 666 ? -6.131 10.491 37.843 1.00 84.38 666 VAL A O 1
ATOM 5263 N N . ILE A 1 667 ? -5.418 12.272 39.019 1.00 86.19 667 ILE A N 1
ATOM 5264 C CA . ILE A 1 667 ? -6.163 13.262 38.233 1.00 86.19 667 ILE A CA 1
ATOM 5265 C C . ILE A 1 667 ? -5.629 13.311 36.797 1.00 86.19 667 ILE A C 1
ATOM 5267 O O . ILE A 1 667 ? -6.425 13.220 35.859 1.00 86.19 667 ILE A O 1
ATOM 5271 N N . ARG A 1 668 ? -4.305 13.403 36.610 1.00 90.12 668 ARG A N 1
ATOM 5272 C CA . ARG A 1 668 ? -3.657 13.437 35.290 1.00 90.12 668 ARG A CA 1
ATOM 5273 C C . ARG A 1 668 ? -4.040 12.215 34.462 1.00 90.12 668 ARG A C 1
ATOM 5275 O O . ARG A 1 668 ? -4.572 12.354 33.359 1.00 90.12 668 ARG A O 1
ATOM 5282 N N . ASP A 1 669 ? -3.839 11.022 35.011 1.00 90.12 669 ASP A N 1
ATOM 5283 C CA . ASP A 1 669 ? -4.088 9.760 34.311 1.00 90.12 669 ASP A CA 1
ATOM 5284 C C . ASP A 1 669 ? -5.585 9.577 33.983 1.00 90.12 669 ASP A C 1
ATOM 5286 O O . ASP A 1 669 ? -5.965 9.050 32.926 1.00 90.12 669 ASP A O 1
ATOM 5290 N N . MET A 1 670 ? -6.468 10.060 34.866 1.00 87.88 670 MET A N 1
ATOM 5291 C CA . MET A 1 670 ? -7.908 10.104 34.623 1.00 87.88 670 MET A CA 1
ATOM 5292 C C . MET A 1 670 ? -8.273 11.088 33.501 1.00 87.88 670 MET A C 1
ATOM 5294 O O . MET A 1 670 ? -9.108 10.745 32.662 1.00 87.88 670 MET A O 1
ATOM 5298 N N . MET A 1 671 ? -7.645 12.265 33.425 1.00 87.69 671 MET A N 1
ATOM 5299 C CA . MET A 1 671 ? -7.873 13.228 32.337 1.00 87.69 671 MET A CA 1
ATOM 5300 C C . MET A 1 671 ? -7.417 12.682 30.987 1.00 87.69 671 MET A C 1
ATOM 5302 O O . MET A 1 671 ? -8.194 12.714 30.033 1.00 87.69 671 MET A O 1
ATOM 5306 N N . ILE A 1 672 ? -6.217 12.101 30.912 1.00 89.88 672 ILE A N 1
ATOM 5307 C CA . ILE A 1 672 ? -5.702 11.477 29.680 1.00 89.88 672 ILE A CA 1
ATOM 5308 C C . ILE A 1 672 ? -6.669 10.393 29.190 1.00 89.88 672 ILE A C 1
ATOM 5310 O O . ILE A 1 672 ? -7.032 10.353 28.010 1.00 89.88 672 ILE A O 1
ATOM 5314 N N . SER A 1 673 ? -7.155 9.559 30.115 1.00 89.81 673 SER A N 1
ATOM 5315 C CA . SER A 1 673 ? -8.162 8.537 29.825 1.00 89.81 673 SER A CA 1
ATOM 5316 C C . SER A 1 673 ? -9.435 9.142 29.220 1.00 89.81 673 SER A C 1
ATOM 5318 O O . SER A 1 673 ? -9.891 8.688 28.169 1.00 89.81 673 SER A O 1
ATOM 5320 N N . LEU A 1 674 ? -10.012 10.172 29.846 1.00 88.56 674 LEU A N 1
ATOM 5321 C CA . LEU A 1 674 ? -11.260 10.791 29.382 1.00 88.56 674 LEU A CA 1
ATOM 5322 C C . LEU A 1 674 ? -11.120 11.467 28.016 1.00 88.56 674 LEU A C 1
ATOM 5324 O O . LEU A 1 674 ? -12.016 11.307 27.184 1.00 88.56 674 LEU A O 1
ATOM 5328 N N . ILE A 1 675 ? -9.998 12.147 27.759 1.00 88.00 675 ILE A N 1
ATOM 5329 C CA . ILE A 1 675 ? -9.706 12.782 26.465 1.00 88.00 675 ILE A CA 1
ATOM 5330 C C . ILE A 1 675 ? -9.660 11.729 25.356 1.00 88.00 675 ILE A C 1
ATOM 5332 O O . ILE A 1 675 ? -10.349 11.875 24.345 1.00 88.00 675 ILE A O 1
ATOM 5336 N N . MET A 1 676 ? -8.920 10.632 25.564 1.00 86.69 676 MET A N 1
ATOM 5337 C CA . MET A 1 676 ? -8.835 9.541 24.586 1.00 86.69 676 MET A CA 1
ATOM 5338 C C . MET A 1 676 ? -10.221 8.939 24.295 1.00 86.69 676 MET A C 1
ATOM 5340 O O . MET A 1 676 ? -10.587 8.748 23.135 1.00 86.69 676 MET A O 1
ATOM 5344 N N . ALA A 1 677 ? -11.021 8.671 25.333 1.00 88.38 677 ALA A N 1
ATOM 5345 C CA . ALA A 1 677 ? -12.346 8.081 25.151 1.00 88.38 677 ALA A CA 1
ATOM 5346 C C . ALA A 1 677 ? -13.338 9.016 24.456 1.00 88.38 677 ALA A C 1
ATOM 5348 O O . ALA A 1 677 ? -14.058 8.564 23.566 1.00 88.38 677 ALA A O 1
ATOM 5349 N N . GLY A 1 678 ? -13.390 10.295 24.835 1.00 88.25 678 GLY A N 1
ATOM 5350 C CA . GLY A 1 678 ? -14.336 11.256 24.263 1.00 88.25 678 GLY A CA 1
ATOM 5351 C C . GLY A 1 678 ? -14.031 11.620 22.809 1.00 88.25 678 GLY A C 1
ATOM 5352 O O . GLY A 1 678 ? -14.961 11.805 22.023 1.00 88.25 678 GLY A O 1
ATOM 5353 N N . ARG A 1 679 ? -12.745 11.667 22.441 1.00 88.69 679 ARG A N 1
ATOM 5354 C CA . ARG A 1 679 ? -12.270 12.049 21.105 1.00 88.69 679 ARG A CA 1
ATOM 5355 C C . ARG A 1 679 ? -12.515 10.969 20.055 1.00 88.69 679 ARG A C 1
ATOM 5357 O O . ARG A 1 679 ? -13.257 11.177 19.093 1.00 88.69 679 ARG A O 1
ATOM 5364 N N . ASP A 1 680 ? -11.860 9.822 20.216 1.00 87.31 680 ASP A N 1
ATOM 5365 C CA . ASP A 1 680 ? -11.737 8.857 19.122 1.00 87.31 680 ASP A CA 1
ATOM 5366 C C . ASP A 1 680 ? -13.039 8.074 18.935 1.00 87.31 680 ASP A C 1
ATOM 5368 O O . ASP A 1 680 ? -13.452 7.799 17.810 1.00 87.31 680 ASP A O 1
ATOM 5372 N N . THR A 1 681 ? -13.726 7.719 20.028 1.00 93.12 681 THR A N 1
ATOM 5373 C CA . THR A 1 681 ? -14.907 6.844 19.933 1.00 93.12 681 THR A CA 1
ATOM 5374 C C . THR A 1 681 ? -16.120 7.561 19.343 1.00 93.12 681 THR A C 1
ATOM 5376 O O . THR A 1 681 ? -16.811 7.002 18.489 1.00 93.12 681 THR A O 1
ATOM 5379 N N . THR A 1 682 ? -16.345 8.816 19.742 1.00 94.00 682 THR A N 1
ATOM 5380 C CA . THR A 1 682 ? -17.455 9.650 19.261 1.00 94.00 682 THR A CA 1
ATOM 5381 C C . THR A 1 682 ? -17.277 10.011 17.787 1.00 94.00 682 THR A C 1
ATOM 5383 O O . THR A 1 682 ? -18.218 9.896 17.000 1.00 94.00 682 THR A O 1
ATOM 5386 N N . SER A 1 683 ? -16.061 10.396 17.382 1.00 94.12 683 SER A N 1
ATOM 5387 C CA . SER A 1 683 ? -15.758 10.728 15.983 1.00 94.12 683 SER A CA 1
ATOM 5388 C C . SER A 1 683 ? -15.863 9.511 15.060 1.00 94.12 683 SER A C 1
ATOM 5390 O O . SER A 1 683 ? -16.465 9.614 13.988 1.00 94.12 683 SER A O 1
ATOM 5392 N N . ALA A 1 684 ? -15.382 8.339 15.489 1.00 94.88 684 ALA A N 1
ATOM 5393 C CA . ALA A 1 684 ? -15.537 7.090 14.745 1.00 94.88 684 ALA A CA 1
ATOM 5394 C C . ALA A 1 684 ? -17.013 6.719 14.528 1.00 94.88 684 ALA A C 1
ATOM 5396 O O . ALA A 1 684 ? -17.409 6.404 13.404 1.00 94.88 684 ALA A O 1
ATOM 5397 N N . ALA A 1 685 ? -17.841 6.803 15.576 1.00 96.69 685 ALA A N 1
ATOM 5398 C CA . ALA A 1 685 ? -19.270 6.498 15.486 1.00 96.69 685 ALA A CA 1
ATOM 5399 C C . ALA A 1 685 ? -19.999 7.411 14.484 1.00 96.69 685 ALA A C 1
ATOM 5401 O O . ALA A 1 685 ? -20.755 6.922 13.641 1.00 96.69 685 ALA A O 1
ATOM 5402 N N . MET A 1 686 ? -19.734 8.722 14.526 1.00 97.38 686 MET A N 1
ATOM 5403 C CA . MET A 1 686 ? -20.317 9.680 13.576 1.00 97.38 686 MET A CA 1
ATOM 5404 C C . MET A 1 686 ? -19.805 9.471 12.147 1.00 97.38 686 MET A C 1
ATOM 5406 O O . MET A 1 686 ? -20.583 9.561 11.202 1.00 97.38 686 MET A O 1
ATOM 5410 N N . THR A 1 687 ? -18.524 9.142 11.973 1.00 96.88 687 THR A N 1
ATOM 5411 C CA . THR A 1 687 ? -17.933 8.892 10.648 1.00 96.88 687 THR A CA 1
ATOM 5412 C C . THR A 1 687 ? -18.637 7.733 9.940 1.00 96.88 687 THR A C 1
ATOM 5414 O O . THR A 1 687 ? -19.105 7.882 8.811 1.00 96.88 687 THR A O 1
ATOM 5417 N N . TRP A 1 688 ? -18.775 6.584 10.610 1.00 96.81 688 TRP A N 1
ATOM 5418 C CA . TRP A 1 688 ? -19.475 5.429 10.037 1.00 96.81 688 TRP A CA 1
ATOM 5419 C C . TRP A 1 688 ? -20.970 5.676 9.856 1.00 96.81 688 TRP A C 1
ATOM 5421 O O . TRP A 1 688 ? -21.549 5.188 8.888 1.00 96.81 688 TRP A O 1
ATOM 5431 N N . PHE A 1 689 ? -21.580 6.476 10.735 1.00 97.56 689 PHE A N 1
ATOM 5432 C CA . PHE A 1 689 ? -22.958 6.922 10.566 1.00 97.56 689 PHE A CA 1
ATOM 5433 C C . PHE A 1 689 ? -23.141 7.715 9.264 1.00 97.56 689 PHE A C 1
ATOM 5435 O O . PHE A 1 689 ? -23.994 7.348 8.462 1.00 97.56 689 PHE A O 1
ATOM 5442 N N . PHE A 1 690 ? -22.331 8.750 9.008 1.00 96.88 690 PHE A N 1
ATOM 5443 C CA . PHE A 1 690 ? -22.467 9.558 7.789 1.00 96.88 690 PHE A CA 1
ATOM 5444 C C . PHE A 1 690 ? -22.224 8.734 6.525 1.00 96.88 690 PHE A C 1
ATOM 5446 O O . PHE A 1 690 ? -22.946 8.895 5.542 1.00 96.88 690 PHE A O 1
ATOM 5453 N N . TRP A 1 691 ? -21.265 7.804 6.559 1.00 96.12 691 TRP A N 1
ATOM 5454 C CA . TRP A 1 691 ? -21.078 6.863 5.459 1.00 96.12 691 TRP A CA 1
ATOM 5455 C C . TRP A 1 691 ? -22.330 5.998 5.233 1.00 96.12 691 TRP A C 1
ATOM 5457 O O . TRP A 1 691 ? -22.827 5.950 4.110 1.00 96.12 691 TRP A O 1
ATOM 5467 N N . LEU A 1 692 ? -22.888 5.378 6.279 1.00 95.88 692 LEU A N 1
ATOM 5468 C CA . LEU A 1 692 ? -24.088 4.541 6.166 1.00 95.88 692 LEU A CA 1
ATOM 5469 C C . LEU A 1 692 ? -25.295 5.326 5.647 1.00 95.88 692 LEU A C 1
ATOM 5471 O O . LEU A 1 692 ? -25.951 4.868 4.717 1.00 95.88 692 LEU A O 1
ATOM 5475 N N . ILE A 1 693 ? -25.564 6.512 6.191 1.00 95.69 693 ILE A N 1
ATOM 5476 C CA . ILE A 1 693 ? -26.697 7.341 5.762 1.00 95.69 693 ILE A CA 1
ATOM 5477 C C . ILE A 1 693 ? -26.540 7.791 4.309 1.00 95.69 693 ILE A C 1
ATOM 5479 O O . ILE A 1 693 ? -27.499 7.717 3.549 1.00 95.69 693 ILE A O 1
ATOM 5483 N N . SER A 1 694 ? -25.326 8.132 3.866 1.00 93.38 694 SER A N 1
ATOM 5484 C CA . SER A 1 694 ? -25.086 8.484 2.458 1.00 93.38 694 SER A CA 1
ATOM 5485 C C . SER A 1 694 ? -25.380 7.343 1.469 1.00 93.38 694 SER A C 1
ATOM 5487 O O . SER A 1 694 ? -25.518 7.587 0.271 1.00 93.38 694 SER A O 1
ATOM 5489 N N . ARG A 1 695 ? -25.462 6.098 1.961 1.00 93.06 695 ARG A N 1
ATOM 5490 C CA . ARG A 1 695 ? -25.794 4.891 1.191 1.00 93.06 695 ARG A CA 1
ATOM 5491 C C . ARG A 1 695 ? -27.270 4.495 1.274 1.00 93.06 695 ARG A C 1
ATOM 5493 O O . ARG A 1 695 ? -27.654 3.593 0.537 1.00 93.06 695 ARG A O 1
ATOM 5500 N N . HIS A 1 696 ? -28.058 5.158 2.120 1.00 94.94 696 HIS A N 1
ATOM 5501 C CA . HIS A 1 696 ? -29.480 4.881 2.349 1.00 94.94 696 HIS A CA 1
ATOM 5502 C C . HIS A 1 696 ? -30.290 6.191 2.280 1.00 94.94 696 HIS A C 1
ATOM 5504 O O . HIS A 1 696 ? -30.718 6.706 3.320 1.00 94.94 696 HIS A O 1
ATOM 5510 N N . PRO A 1 697 ? -30.469 6.777 1.076 1.00 91.88 697 PRO A N 1
ATOM 5511 C CA . PRO A 1 697 ? -31.166 8.055 0.900 1.00 91.88 697 PRO A CA 1
ATOM 5512 C C . PRO A 1 697 ? -32.592 8.062 1.462 1.00 91.88 697 PRO A C 1
ATOM 5514 O O . PRO A 1 697 ? -33.071 9.092 1.926 1.00 91.88 697 PRO A O 1
ATOM 5517 N N . GLU A 1 698 ? -33.270 6.917 1.457 1.00 93.38 698 GLU A N 1
ATOM 5518 C CA . GLU A 1 698 ? -34.598 6.738 2.040 1.00 93.38 698 GLU A CA 1
ATOM 5519 C C . GLU A 1 698 ? -34.599 6.977 3.557 1.00 93.38 698 GLU A C 1
ATOM 5521 O O . GLU A 1 698 ? -35.456 7.693 4.072 1.00 93.38 698 GLU A O 1
ATOM 5526 N N . ILE A 1 699 ? -33.583 6.476 4.266 1.00 93.88 699 ILE A N 1
ATOM 5527 C CA . ILE A 1 699 ? -33.415 6.706 5.707 1.00 93.88 699 ILE A CA 1
ATOM 5528 C C . ILE A 1 699 ? -32.940 8.142 5.957 1.00 93.88 699 ILE A C 1
ATOM 5530 O O . ILE A 1 699 ? -33.377 8.778 6.915 1.00 93.88 699 ILE A O 1
ATOM 5534 N N . GLU A 1 700 ? -32.075 8.678 5.089 1.00 93.50 700 GLU A N 1
ATOM 5535 C CA . GLU A 1 700 ? -31.645 10.079 5.143 1.00 93.50 700 GLU A CA 1
ATOM 5536 C C . GLU A 1 700 ? -32.845 11.039 5.090 1.00 93.50 700 GLU A C 1
ATOM 5538 O O . GLU A 1 700 ? -32.918 11.963 5.896 1.00 93.50 700 GLU A O 1
ATOM 5543 N N . GLN A 1 701 ? -33.814 10.794 4.202 1.00 90.44 701 GLN A N 1
ATOM 5544 C CA . GLN A 1 701 ? -35.038 11.597 4.084 1.00 90.44 701 GLN A CA 1
ATOM 5545 C C . GLN A 1 701 ? -35.951 11.486 5.311 1.00 90.44 701 GLN A C 1
ATOM 5547 O O . GLN A 1 701 ? -36.590 12.460 5.705 1.00 90.44 701 GLN A O 1
ATOM 5552 N N . GLU A 1 702 ? -36.047 10.311 5.927 1.00 91.00 702 GLU A N 1
ATOM 5553 C CA . GLU A 1 702 ? -36.822 10.141 7.159 1.00 91.00 702 GLU A CA 1
ATOM 5554 C C . GLU A 1 702 ? -36.173 10.845 8.355 1.00 91.00 702 GLU A C 1
ATOM 5556 O O . GLU A 1 702 ? -36.877 11.438 9.176 1.00 91.00 702 GLU A O 1
ATOM 5561 N N . LEU A 1 703 ? -34.840 10.816 8.439 1.00 91.06 703 LEU A N 1
ATOM 5562 C CA . LEU A 1 703 ? -34.079 11.573 9.433 1.00 91.06 703 LEU A CA 1
ATOM 5563 C C . LEU A 1 703 ? -34.231 13.078 9.225 1.00 91.06 703 LEU A C 1
ATOM 5565 O O . LEU A 1 703 ? -34.413 13.801 10.200 1.00 91.06 703 LEU A O 1
ATOM 5569 N N . ASP A 1 704 ? -34.198 13.540 7.976 1.00 86.69 704 ASP A N 1
ATOM 5570 C CA . ASP A 1 704 ? -34.425 14.944 7.638 1.00 86.69 704 ASP A CA 1
ATOM 5571 C C . ASP A 1 704 ? -35.791 15.402 8.170 1.00 86.69 704 ASP A C 1
ATOM 5573 O O . ASP A 1 704 ? -35.852 16.316 8.992 1.00 86.69 704 ASP A O 1
ATOM 5577 N N . LYS A 1 705 ? -36.861 14.648 7.873 1.00 86.38 705 LYS A N 1
ATOM 5578 C CA . LYS A 1 705 ? -38.208 14.890 8.422 1.00 86.38 705 LYS A CA 1
ATOM 5579 C C . LYS A 1 705 ? -38.233 14.904 9.953 1.00 86.38 705 LYS A C 1
ATOM 5581 O O . LYS A 1 705 ? -38.802 15.827 10.530 1.00 86.38 705 LYS A O 1
ATOM 5586 N N . GLU A 1 706 ? -37.608 13.928 10.626 1.00 87.31 706 GLU A N 1
ATOM 5587 C CA . GLU A 1 706 ? -37.507 13.903 12.100 1.00 87.31 706 GLU A CA 1
ATOM 5588 C C . GLU A 1 706 ? -36.839 15.182 12.635 1.00 87.31 706 GLU A C 1
ATOM 5590 O O . GLU A 1 706 ? -37.272 15.750 13.640 1.00 87.31 706 GLU A O 1
ATOM 5595 N N . THR A 1 707 ? -35.817 15.681 11.938 1.00 80.38 707 THR A N 1
ATOM 5596 C CA . THR A 1 707 ? -35.124 16.917 12.317 1.00 80.38 707 THR A CA 1
ATOM 5597 C C . THR A 1 707 ? -35.862 18.197 11.904 1.00 80.38 707 THR A C 1
ATOM 5599 O O . THR A 1 707 ? -35.634 19.240 12.525 1.00 80.38 707 THR A O 1
ATOM 5602 N N . GLU A 1 708 ? -36.766 18.159 10.922 1.00 72.56 708 GLU A N 1
ATOM 5603 C CA . GLU A 1 708 ? -37.596 19.297 10.497 1.00 72.56 708 GLU A CA 1
ATOM 5604 C C . GLU A 1 708 ? -38.747 19.600 11.456 1.00 72.56 708 GLU A C 1
ATOM 5606 O O . GLU A 1 708 ? -39.028 20.776 11.692 1.00 72.56 708 GLU A O 1
ATOM 5611 N N . PHE A 1 709 ? -39.349 18.586 12.095 1.00 61.97 709 PHE A N 1
ATOM 5612 C CA . PHE A 1 709 ? -40.358 18.768 13.164 1.00 61.97 709 PHE A CA 1
ATOM 5613 C C . PHE A 1 709 ? -39.871 19.645 14.329 1.00 61.97 709 PHE A C 1
ATOM 5615 O O . PHE A 1 709 ? -40.640 20.079 15.185 1.00 61.97 709 PHE A O 1
ATOM 5622 N N . MET A 1 710 ? -38.573 19.907 14.358 1.00 62.28 710 MET A N 1
ATOM 5623 C CA . MET A 1 710 ? -37.868 20.647 15.381 1.00 62.28 710 MET A CA 1
ATOM 5624 C C . MET A 1 710 ? -37.453 22.057 14.905 1.00 62.28 710 MET A C 1
ATOM 5626 O O . MET A 1 710 ? -36.684 22.710 15.607 1.00 62.28 710 MET A O 1
ATOM 5630 N N . ASN A 1 711 ? -37.862 22.512 13.708 1.00 56.66 711 ASN A N 1
ATOM 5631 C CA . ASN A 1 711 ? -37.378 23.753 13.066 1.00 56.66 711 ASN A CA 1
ATOM 5632 C C . ASN A 1 711 ? -37.629 25.036 13.886 1.00 56.66 711 ASN A C 1
ATOM 5634 O O . ASN A 1 711 ? -36.830 25.961 13.780 1.00 56.66 711 ASN A O 1
ATOM 5638 N N . ASP A 1 712 ? -38.643 25.063 14.758 1.00 53.78 712 ASP A N 1
ATOM 5639 C CA . ASP A 1 712 ? -38.940 26.214 15.633 1.00 53.78 712 ASP A CA 1
ATOM 5640 C C . ASP A 1 712 ? -38.434 26.048 17.081 1.00 53.78 712 ASP A C 1
ATOM 5642 O O . ASP A 1 712 ? -38.605 26.940 17.914 1.00 53.78 712 ASP A O 1
ATOM 5646 N N . LYS A 1 713 ? -37.808 24.909 17.419 1.00 59.34 713 LYS A N 1
ATOM 5647 C CA . LYS A 1 713 ? -37.306 24.623 18.773 1.00 59.34 713 LYS A CA 1
ATOM 5648 C C . LYS A 1 713 ? -35.783 24.714 18.823 1.00 59.34 713 LYS A C 1
ATOM 5650 O O . LYS A 1 713 ? -35.075 24.135 17.999 1.00 59.34 713 LYS A O 1
ATOM 5655 N N . VAL A 1 714 ? -35.270 25.408 19.840 1.00 65.12 714 VAL A N 1
ATOM 5656 C CA . VAL A 1 714 ? -33.845 25.359 20.197 1.00 65.12 714 VAL A CA 1
ATOM 5657 C C . VAL A 1 714 ? -33.482 23.896 20.470 1.00 65.12 714 VAL A C 1
ATOM 5659 O O . VAL A 1 714 ? -34.195 23.227 21.212 1.00 65.12 714 VAL A O 1
ATOM 5662 N N . LEU A 1 715 ? -32.393 23.399 19.870 1.00 71.19 715 LEU A N 1
ATOM 5663 C CA . LEU A 1 715 ? -31.856 22.065 20.163 1.00 71.19 715 LEU A CA 1
ATOM 5664 C C . LEU A 1 715 ? -31.336 22.034 21.610 1.00 71.19 715 LEU A C 1
ATOM 5666 O O . LEU A 1 715 ? -30.160 22.285 21.871 1.00 71.19 715 LEU A O 1
ATOM 5670 N N . ASP A 1 716 ? -32.232 21.785 22.556 1.00 73.25 716 ASP A N 1
ATOM 5671 C CA . ASP A 1 716 ? -31.944 21.584 23.972 1.00 73.25 716 ASP A CA 1
ATOM 5672 C C . ASP A 1 716 ? -31.910 20.088 24.340 1.00 73.25 716 ASP A C 1
ATOM 5674 O O . ASP A 1 716 ? -32.147 19.208 23.507 1.00 73.25 716 ASP A O 1
ATOM 5678 N N . TYR A 1 717 ? -31.598 19.788 25.602 1.00 75.12 717 TYR A N 1
ATOM 5679 C CA . TYR A 1 717 ? -31.451 18.417 26.098 1.00 75.12 717 TYR A CA 1
ATOM 5680 C C . TYR A 1 717 ? -32.689 17.546 25.852 1.00 75.12 717 TYR A C 1
ATOM 5682 O O . TYR A 1 717 ? -32.559 16.394 25.437 1.00 75.12 717 TYR A O 1
ATOM 5690 N N . GLU A 1 718 ? -33.877 18.082 26.137 1.00 77.25 718 GLU A N 1
ATOM 5691 C CA . GLU A 1 718 ? -35.135 17.339 26.051 1.00 77.25 718 GLU A CA 1
ATOM 5692 C C . GLU A 1 718 ? -35.510 17.101 24.592 1.00 77.25 718 GLU A C 1
ATOM 5694 O O . GLU A 1 718 ? -35.845 15.986 24.201 1.00 77.25 718 GLU A O 1
ATOM 5699 N N . SER A 1 719 ? -35.318 18.111 23.751 1.00 80.88 719 SER A N 1
ATOM 5700 C CA . SER A 1 719 ? -35.568 18.027 22.319 1.00 80.88 719 SER A CA 1
ATOM 5701 C C . SER A 1 719 ? -34.693 16.955 21.635 1.00 80.88 719 SER A C 1
ATOM 5703 O O . SER A 1 719 ? -35.169 16.198 20.789 1.00 80.88 719 SER A O 1
ATOM 5705 N N . LEU A 1 720 ? -33.433 16.786 22.058 1.00 83.81 720 LEU A N 1
ATOM 5706 C CA . LEU A 1 720 ? -32.552 15.733 21.536 1.00 83.81 720 LEU A CA 1
ATOM 5707 C C . LEU A 1 720 ? -32.993 14.323 21.951 1.00 83.81 720 LEU A C 1
ATOM 5709 O O . LEU A 1 720 ? -32.662 13.353 21.256 1.00 83.81 720 LEU A O 1
ATOM 5713 N N . LYS A 1 721 ? -33.714 14.155 23.068 1.00 81.81 721 LYS A N 1
ATOM 5714 C CA . LYS A 1 721 ? -34.238 12.835 23.464 1.00 81.81 721 LYS A CA 1
ATOM 5715 C C . LYS A 1 721 ? -35.288 12.336 22.480 1.00 81.81 721 LYS A C 1
ATOM 5717 O O . LYS A 1 721 ? -35.265 11.142 22.174 1.00 81.81 721 LYS A O 1
ATOM 5722 N N . GLU A 1 722 ? -36.091 13.246 21.932 1.00 84.19 722 GLU A N 1
ATOM 5723 C CA . GLU A 1 722 ? -37.169 12.950 20.982 1.00 84.19 722 GLU A CA 1
ATOM 5724 C C . GLU A 1 722 ? -36.679 12.486 19.603 1.00 84.19 722 GLU A C 1
ATOM 5726 O O . GLU A 1 722 ? -37.445 11.878 18.864 1.00 84.19 722 GLU A O 1
ATOM 5731 N N . LEU A 1 723 ? -35.393 12.676 19.272 1.00 89.69 723 LEU A N 1
ATOM 5732 C CA . LEU A 1 723 ? -34.777 12.150 18.043 1.00 89.69 723 LEU A CA 1
ATOM 5733 C C . LEU A 1 723 ? -34.562 10.624 18.151 1.00 89.69 723 LEU A C 1
ATOM 5735 O O . LEU A 1 723 ? -33.442 10.137 18.393 1.00 89.69 723 LEU A O 1
ATOM 5739 N N . LYS A 1 724 ? -35.660 9.865 18.109 1.00 91.62 724 LYS A N 1
ATOM 5740 C CA . LYS A 1 724 ? -35.717 8.413 18.335 1.00 91.62 724 LYS A CA 1
ATOM 5741 C C . LYS A 1 724 ? -35.135 7.651 17.143 1.00 91.62 724 LYS A C 1
ATOM 5743 O O . LYS A 1 724 ? -34.324 6.746 17.360 1.00 91.62 724 LYS A O 1
ATOM 5748 N N . LEU A 1 725 ? -35.470 8.035 15.910 1.00 92.81 725 LEU A N 1
ATOM 5749 C CA . LEU A 1 725 ? -34.928 7.435 14.687 1.00 92.81 725 LEU A CA 1
ATOM 5750 C C . LEU A 1 725 ? -33.433 7.704 14.561 1.00 92.81 725 LEU A C 1
ATOM 5752 O O . LEU A 1 725 ? -32.669 6.775 14.292 1.00 92.81 725 LEU A O 1
ATOM 5756 N N . LEU A 1 726 ? -32.979 8.925 14.840 1.00 94.88 726 LEU A N 1
ATOM 5757 C CA . LEU A 1 726 ? -31.550 9.231 14.849 1.00 94.88 726 LEU A CA 1
ATOM 5758 C C . LEU A 1 726 ? -30.789 8.370 15.865 1.00 94.88 726 LEU A C 1
ATOM 5760 O O . LEU A 1 726 ? -29.719 7.840 15.559 1.00 94.88 726 LEU A O 1
ATOM 5764 N N . LYS A 1 727 ? -31.352 8.160 17.064 1.00 94.88 727 LYS A N 1
ATOM 5765 C CA . LYS A 1 727 ? -30.768 7.240 18.055 1.00 94.88 727 LYS A CA 1
ATOM 5766 C C . LYS A 1 727 ? -30.683 5.814 17.513 1.00 94.88 727 LYS A C 1
ATOM 5768 O O . LYS A 1 727 ? -29.647 5.174 17.681 1.00 94.88 727 LYS A O 1
ATOM 5773 N N . ALA A 1 728 ? -31.749 5.328 16.879 1.00 95.62 728 ALA A N 1
ATOM 5774 C CA . ALA A 1 728 ? -31.796 4.002 16.271 1.00 95.62 728 ALA A CA 1
ATOM 5775 C C . ALA A 1 728 ? -30.732 3.843 15.174 1.00 95.62 728 ALA A C 1
ATOM 5777 O O . ALA A 1 728 ? -29.985 2.868 15.189 1.00 95.62 728 ALA A O 1
ATOM 5778 N N . CYS A 1 729 ? -30.586 4.832 14.291 1.00 97.00 729 CYS A N 1
ATOM 5779 C CA . CYS A 1 729 ? -29.574 4.840 13.235 1.00 97.00 729 CYS A CA 1
ATOM 5780 C C . CYS A 1 729 ? -28.142 4.867 13.795 1.00 97.00 729 CYS A C 1
ATOM 5782 O O . CYS A 1 729 ? -27.274 4.154 13.296 1.00 97.00 729 CYS A O 1
ATOM 5784 N N . LEU A 1 730 ? -27.882 5.636 14.859 1.00 97.50 730 LEU A N 1
ATOM 5785 C CA . LEU A 1 730 ? -26.584 5.637 15.548 1.00 97.50 730 LEU A CA 1
ATOM 5786 C C . LEU A 1 730 ? -26.280 4.275 16.189 1.00 97.50 730 LEU A C 1
ATOM 5788 O O . LEU A 1 730 ? -25.165 3.767 16.062 1.00 97.50 730 LEU A O 1
ATOM 5792 N N . CYS A 1 731 ? -27.261 3.663 16.856 1.00 97.31 731 CYS A N 1
ATOM 5793 C CA . CYS A 1 731 ? -27.119 2.324 17.429 1.00 97.31 731 CYS A CA 1
ATOM 5794 C C . CYS A 1 731 ? -26.864 1.265 16.347 1.00 97.31 731 CYS A C 1
ATOM 5796 O O . CYS A 1 731 ? -25.967 0.439 16.504 1.00 97.31 731 CYS A O 1
ATOM 5798 N N . GLU A 1 732 ? -27.601 1.317 15.237 1.00 97.44 732 GLU A N 1
ATOM 5799 C CA . GLU A 1 732 ? -27.432 0.406 14.104 1.00 97.44 732 GLU A CA 1
ATOM 5800 C C . GLU A 1 732 ? -26.079 0.596 13.409 1.00 97.44 732 GLU A C 1
ATOM 5802 O O . GLU A 1 732 ? -25.401 -0.380 13.084 1.00 97.44 732 GLU A O 1
ATOM 5807 N N . SER A 1 733 ? -25.633 1.846 13.270 1.00 97.44 733 SER A N 1
ATOM 5808 C CA . SER A 1 733 ? -24.304 2.175 12.756 1.00 97.44 733 SER A CA 1
ATOM 5809 C C . SER A 1 733 ? -23.218 1.560 13.628 1.00 97.44 733 SER A C 1
ATOM 5811 O O . SER A 1 733 ? -22.374 0.826 13.126 1.00 97.44 733 SER A O 1
ATOM 5813 N N . MET A 1 734 ? -23.281 1.750 14.948 1.00 97.44 734 MET A N 1
ATOM 5814 C CA . MET A 1 734 ? -22.304 1.172 15.874 1.00 97.44 734 MET A CA 1
ATOM 5815 C C . MET A 1 734 ? -22.431 -0.350 16.037 1.00 97.44 734 MET A C 1
ATOM 5817 O O . MET A 1 734 ? -21.474 -0.991 16.466 1.00 97.44 734 MET A O 1
ATOM 5821 N N . ARG A 1 735 ? -23.575 -0.961 15.698 1.00 97.06 735 ARG A N 1
ATOM 5822 C CA . ARG A 1 735 ? -23.710 -2.427 15.625 1.00 97.06 735 ARG A CA 1
ATOM 5823 C C . ARG A 1 735 ? -22.846 -2.978 14.496 1.00 97.06 735 ARG A C 1
ATOM 5825 O O . ARG A 1 735 ? -22.133 -3.959 14.698 1.00 97.06 735 ARG A O 1
ATOM 5832 N N . LEU A 1 736 ? -22.895 -2.341 13.327 1.00 95.62 736 LEU A N 1
ATOM 5833 C CA . LEU A 1 736 ? -22.076 -2.713 12.175 1.00 95.62 736 LEU A CA 1
ATOM 5834 C C . LEU A 1 736 ? -20.624 -2.241 12.338 1.00 95.62 736 LEU A C 1
ATOM 5836 O O . LEU A 1 736 ? -19.694 -2.991 12.060 1.00 95.62 736 LEU A O 1
ATOM 5840 N N . TYR A 1 737 ? -20.390 -1.039 12.839 1.00 95.94 737 TYR A N 1
ATOM 5841 C CA . TYR A 1 737 ? -19.067 -0.424 12.925 1.00 95.94 737 TYR A CA 1
ATOM 5842 C C . TYR A 1 737 ? -18.802 0.093 14.343 1.00 95.94 737 TYR A C 1
ATOM 5844 O O . TYR A 1 737 ? -18.789 1.302 14.582 1.00 95.94 737 TYR A O 1
ATOM 5852 N N . PRO A 1 738 ? -18.607 -0.812 15.320 1.00 96.44 738 PRO A N 1
ATOM 5853 C CA . PRO A 1 738 ? -18.383 -0.411 16.700 1.00 96.44 738 PRO A CA 1
ATOM 5854 C C . PRO A 1 738 ? -17.040 0.319 16.835 1.00 96.44 738 PRO A C 1
ATOM 5856 O O . PRO A 1 738 ? -16.022 -0.216 16.385 1.00 96.44 738 PRO A O 1
ATOM 5859 N N . PRO A 1 739 ? -16.983 1.480 17.517 1.00 95.31 739 PRO A N 1
ATOM 5860 C CA . PRO A 1 739 ? -15.719 2.175 17.760 1.00 95.31 739 PRO A CA 1
ATOM 5861 C C . PRO A 1 739 ? -14.683 1.312 18.486 1.00 95.31 739 PRO A C 1
ATOM 5863 O O . PRO A 1 739 ? -13.495 1.416 18.209 1.00 95.31 739 PRO A O 1
ATOM 5866 N N . VAL A 1 740 ? -15.116 0.414 19.375 1.00 93.69 740 VAL A N 1
ATOM 5867 C CA . VAL A 1 740 ? -14.246 -0.571 20.032 1.00 93.69 740 VAL A CA 1
ATOM 5868 C C . VAL A 1 740 ? -14.663 -1.964 19.582 1.00 93.69 740 VAL A C 1
ATOM 5870 O O . VAL A 1 740 ? -15.710 -2.474 19.977 1.00 93.69 740 VAL A O 1
ATOM 5873 N N . ALA A 1 741 ? -13.843 -2.587 18.737 1.00 93.44 741 ALA A N 1
ATOM 5874 C CA . ALA A 1 741 ? -14.197 -3.863 18.123 1.00 93.44 741 ALA A CA 1
ATOM 5875 C C . ALA A 1 741 ? -14.067 -5.066 19.076 1.00 93.44 741 ALA A C 1
ATOM 5877 O O . ALA A 1 741 ? -14.788 -6.041 18.886 1.00 93.44 741 ALA A O 1
ATOM 5878 N N . TRP A 1 742 ? -13.189 -4.998 20.088 1.00 91.25 742 TRP A N 1
ATOM 5879 C CA . TRP A 1 742 ? -12.879 -6.081 21.035 1.00 91.25 742 TRP A CA 1
ATOM 5880 C C . TRP A 1 742 ? -12.649 -5.501 22.430 1.00 91.25 742 TRP A C 1
ATOM 5882 O O . TRP A 1 742 ? -11.964 -4.487 22.560 1.00 91.25 742 TRP A O 1
ATOM 5892 N N . ASP A 1 743 ? -13.105 -6.186 23.477 1.00 92.38 743 ASP A N 1
ATOM 5893 C CA . ASP A 1 743 ? -12.724 -5.860 24.853 1.00 92.38 743 ASP A CA 1
ATOM 5894 C C . ASP A 1 743 ? -12.314 -7.121 25.606 1.00 92.38 743 ASP A C 1
ATOM 5896 O O . ASP A 1 743 ? -13.039 -8.115 25.647 1.00 92.38 743 ASP A O 1
ATOM 5900 N N . SER A 1 744 ? -11.121 -7.076 26.191 1.00 92.19 744 SER A N 1
ATOM 5901 C CA . SER A 1 744 ? -10.513 -8.219 26.859 1.00 92.19 744 SER A CA 1
ATOM 5902 C C . SER A 1 744 ? -10.399 -8.009 28.359 1.00 92.19 744 SER A C 1
ATOM 5904 O O . SER A 1 744 ? -10.017 -6.930 28.821 1.00 92.19 744 SER A O 1
ATOM 5906 N N . LYS A 1 745 ? -10.680 -9.084 29.090 1.00 93.81 745 LYS A N 1
ATOM 5907 C CA . LYS A 1 745 ? -10.431 -9.286 30.517 1.00 93.81 745 LYS A CA 1
ATOM 5908 C C . LYS A 1 745 ? -9.401 -10.399 30.702 1.00 93.81 745 LYS A C 1
ATOM 5910 O O . LYS A 1 745 ? -9.128 -11.144 29.758 1.00 93.81 745 LYS A O 1
ATOM 5915 N N . HIS A 1 746 ? -8.847 -10.523 31.901 1.00 93.69 746 HIS A N 1
ATOM 5916 C CA . HIS A 1 746 ? -7.939 -11.615 32.250 1.00 93.69 746 HIS A CA 1
ATOM 5917 C C . HIS A 1 746 ? -8.434 -12.319 33.507 1.00 93.69 746 HIS A C 1
ATOM 5919 O O . HIS A 1 746 ? -8.578 -11.662 34.532 1.00 93.69 746 HIS A O 1
ATOM 5925 N N . ALA A 1 747 ? -8.692 -13.624 33.418 1.00 95.50 747 ALA A N 1
ATOM 5926 C CA . ALA A 1 747 ? -9.209 -14.406 34.538 1.00 95.50 747 ALA A CA 1
ATOM 5927 C C . ALA A 1 747 ? -8.191 -14.462 35.689 1.00 95.50 747 ALA A C 1
ATOM 5929 O O . ALA A 1 747 ? -7.004 -14.699 35.445 1.00 95.50 747 ALA A O 1
ATOM 5930 N N . ILE A 1 748 ? -8.631 -14.237 36.930 1.00 95.44 748 ILE A N 1
ATOM 5931 C CA . ILE A 1 748 ? -7.770 -14.343 38.122 1.00 95.44 748 ILE A CA 1
ATOM 5932 C C . ILE A 1 748 ? -7.690 -15.797 38.586 1.00 95.44 748 ILE A C 1
ATOM 5934 O O . ILE A 1 748 ? -6.602 -16.285 38.885 1.00 95.44 748 ILE A O 1
ATOM 5938 N N . THR A 1 749 ? -8.832 -16.476 38.633 1.00 96.06 749 THR A N 1
ATOM 5939 C CA . THR A 1 749 ? -8.984 -17.875 39.033 1.00 96.06 749 THR A CA 1
ATOM 5940 C C . THR A 1 749 ? -9.643 -18.678 37.919 1.00 96.06 749 THR A C 1
ATOM 5942 O O . THR A 1 749 ? -10.330 -18.115 37.060 1.00 96.06 749 THR A O 1
ATOM 5945 N N . ASP A 1 750 ? -9.449 -19.995 37.959 1.00 96.44 750 ASP A N 1
ATOM 5946 C CA . ASP A 1 750 ? -10.153 -20.938 37.090 1.00 96.44 750 ASP A CA 1
ATOM 5947 C C . ASP A 1 750 ? -11.675 -20.760 37.217 1.00 96.44 750 ASP A C 1
ATOM 5949 O O . ASP A 1 750 ? -12.185 -20.429 38.292 1.00 96.44 750 ASP A O 1
ATOM 5953 N N . ASP A 1 751 ? -12.392 -20.945 36.109 1.00 97.19 751 ASP A N 1
ATOM 5954 C CA . ASP A 1 751 ? -13.835 -20.717 36.023 1.00 97.19 751 ASP A CA 1
ATOM 5955 C C . ASP A 1 751 ? -14.468 -21.499 34.857 1.00 97.19 751 ASP A C 1
ATOM 5957 O O . ASP A 1 751 ? -13.775 -22.046 33.991 1.00 97.19 751 ASP A O 1
ATOM 5961 N N . ILE A 1 752 ? -15.798 -21.536 34.801 1.00 96.38 752 ILE A N 1
ATOM 5962 C CA . ILE A 1 752 ? -16.563 -22.116 33.691 1.00 96.38 752 ILE A CA 1
ATOM 5963 C C . ILE A 1 752 ? -17.614 -21.099 33.245 1.00 96.38 752 ILE A C 1
ATOM 5965 O O . ILE A 1 752 ? -18.474 -20.692 34.025 1.00 96.38 752 ILE A O 1
ATOM 5969 N N . LEU A 1 753 ? -17.553 -20.690 31.975 1.00 96.56 753 LEU A N 1
ATOM 5970 C CA . LEU A 1 753 ? -18.549 -19.785 31.400 1.00 96.56 753 LEU A CA 1
ATOM 5971 C C . LEU A 1 753 ? -19.924 -20.477 31.287 1.00 96.56 753 LEU A C 1
ATOM 5973 O O . LEU A 1 753 ? -19.970 -21.703 31.181 1.00 96.56 753 LEU A O 1
ATOM 5977 N N . PRO A 1 754 ? -21.041 -19.720 31.259 1.00 97.44 754 PRO A N 1
ATOM 5978 C CA . PRO A 1 754 ? -22.398 -20.269 31.135 1.00 97.44 754 PRO A CA 1
ATOM 5979 C C . PRO A 1 754 ? -22.595 -21.304 30.020 1.00 97.44 754 PRO A C 1
ATOM 5981 O O . PRO A 1 754 ? -23.344 -22.260 30.192 1.00 97.44 754 PRO A O 1
ATOM 5984 N N . ASP A 1 755 ? -21.888 -21.157 28.900 1.00 94.56 755 ASP A N 1
ATOM 5985 C CA . ASP A 1 755 ? -21.943 -22.103 27.780 1.00 94.56 755 ASP A CA 1
ATOM 5986 C C . ASP A 1 755 ? -21.094 -23.380 27.960 1.00 94.56 755 ASP A C 1
ATOM 5988 O O . ASP A 1 755 ? -20.959 -24.175 27.029 1.00 94.56 755 ASP A O 1
ATOM 5992 N N . GLY A 1 756 ? -20.500 -23.572 29.140 1.00 93.75 756 GLY A N 1
ATOM 5993 C CA . GLY A 1 756 ? -19.634 -24.699 29.483 1.00 93.75 756 GLY A CA 1
ATOM 5994 C C . GLY A 1 756 ? -18.162 -24.515 29.103 1.00 93.75 756 GLY A C 1
ATOM 5995 O O . GLY A 1 756 ? -17.360 -25.425 29.331 1.00 93.75 756 GLY A O 1
ATOM 5996 N N . THR A 1 757 ? -17.764 -23.371 28.534 1.00 94.31 757 THR A N 1
ATOM 5997 C CA . THR A 1 757 ? -16.363 -23.125 28.161 1.00 94.31 757 THR A CA 1
ATOM 5998 C C . THR A 1 757 ? -15.475 -22.996 29.399 1.00 94.31 757 THR A C 1
ATOM 6000 O O . THR A 1 757 ? -15.678 -22.119 30.236 1.00 94.31 757 THR A O 1
ATOM 6003 N N . GLN A 1 758 ? -14.436 -23.831 29.482 1.00 94.62 758 GLN A N 1
ATOM 6004 C CA . GLN A 1 758 ? -13.453 -23.788 30.567 1.00 94.62 758 GLN A CA 1
ATOM 6005 C C . GLN A 1 758 ? -12.490 -22.598 30.436 1.00 94.62 758 GLN A C 1
ATOM 6007 O O . GLN A 1 758 ? -11.841 -22.405 29.394 1.00 94.62 758 GLN A O 1
ATOM 6012 N N . VAL A 1 759 ? -12.351 -21.858 31.534 1.00 95.62 759 VAL A N 1
ATOM 6013 C CA . VAL A 1 759 ? -11.439 -20.727 31.713 1.00 95.62 759 VAL A CA 1
ATOM 6014 C C . VAL A 1 759 ? -10.385 -21.097 32.750 1.00 95.62 759 VAL A C 1
ATOM 6016 O O . VAL A 1 759 ? -10.714 -21.576 33.830 1.00 95.62 759 VAL A O 1
ATOM 6019 N N . GLN A 1 760 ? -9.119 -20.858 32.430 1.00 94.44 760 GLN A N 1
ATOM 6020 C CA . GLN A 1 760 ? -7.995 -21.049 33.343 1.00 94.44 760 GLN A CA 1
ATOM 6021 C C . GLN A 1 760 ? -7.511 -19.700 33.878 1.00 94.44 760 GLN A C 1
ATOM 6023 O O . GLN A 1 760 ? -7.576 -18.676 33.187 1.00 94.44 760 GLN A O 1
ATOM 6028 N N . ALA A 1 761 ? -6.972 -19.691 35.092 1.00 93.75 761 ALA A N 1
ATOM 6029 C CA . ALA A 1 761 ? -6.310 -18.535 35.672 1.00 93.75 761 ALA A CA 1
ATOM 6030 C C . ALA A 1 761 ? -5.232 -17.993 34.713 1.00 93.75 761 ALA A C 1
ATOM 6032 O O . ALA A 1 761 ? -4.333 -18.705 34.265 1.00 93.75 761 ALA A O 1
ATOM 6033 N N . GLY A 1 762 ? -5.314 -16.702 34.393 1.00 91.06 762 GLY A N 1
ATOM 6034 C CA . GLY A 1 762 ? -4.415 -16.019 33.463 1.00 91.06 762 GLY A CA 1
ATOM 6035 C C . GLY A 1 762 ? -4.860 -16.001 31.997 1.00 91.06 762 GLY A C 1
ATOM 6036 O O . GLY A 1 762 ? -4.223 -15.280 31.209 1.00 91.06 762 GLY A O 1
ATOM 6037 N N . ASP A 1 763 ? -5.936 -16.713 31.640 1.00 93.19 763 ASP A N 1
ATOM 6038 C CA . ASP A 1 763 ? -6.544 -16.658 30.309 1.00 93.19 763 ASP A CA 1
ATOM 6039 C C . ASP A 1 763 ? -7.034 -15.256 29.972 1.00 93.19 763 ASP A C 1
ATOM 6041 O O . ASP A 1 763 ? -7.575 -14.531 30.811 1.00 93.19 763 ASP A O 1
ATOM 6045 N N . ARG A 1 764 ? -6.893 -14.885 28.698 1.00 93.88 764 ARG A N 1
ATOM 6046 C CA . ARG A 1 764 ? -7.500 -13.673 28.152 1.00 93.88 764 ARG A CA 1
ATOM 6047 C C . ARG A 1 764 ? -8.914 -13.999 27.685 1.00 93.88 764 ARG A C 1
ATOM 6049 O O . ARG A 1 764 ? -9.084 -14.693 26.689 1.00 93.88 764 ARG A O 1
ATOM 6056 N N . VAL A 1 765 ? -9.932 -13.448 28.331 1.00 96.00 765 VAL A N 1
ATOM 6057 C CA . VAL A 1 765 ? -11.336 -13.664 27.954 1.00 96.00 765 VAL A CA 1
ATOM 6058 C C . VAL A 1 765 ? -11.873 -12.398 27.297 1.00 96.00 765 VAL A C 1
ATOM 6060 O O . VAL A 1 765 ? -11.848 -11.319 27.884 1.00 96.00 765 VAL A O 1
ATOM 6063 N N . THR A 1 766 ? -12.285 -12.499 26.038 1.00 95.44 766 THR A N 1
ATOM 6064 C CA . THR A 1 766 ? -12.608 -11.360 25.171 1.00 95.44 766 THR A CA 1
ATOM 6065 C C . THR A 1 766 ? -14.019 -11.487 24.641 1.00 95.44 766 THR A C 1
ATOM 6067 O O . THR A 1 766 ? -14.339 -12.471 23.983 1.00 95.44 766 THR A O 1
ATOM 6070 N N . TYR A 1 767 ? -14.841 -10.467 24.850 1.00 96.31 767 TYR A N 1
ATOM 6071 C CA . TYR A 1 767 ? -16.078 -10.344 24.090 1.00 96.31 767 TYR A CA 1
ATOM 6072 C C . TYR A 1 767 ? -15.851 -9.424 22.891 1.00 96.31 767 TYR A C 1
ATOM 6074 O O . TYR A 1 767 ? -15.029 -8.499 22.932 1.00 96.31 767 TYR A O 1
ATOM 6082 N N . PHE A 1 768 ? -16.529 -9.729 21.788 1.00 96.06 768 PHE A N 1
ATOM 6083 C CA . PHE A 1 768 ? -16.181 -9.199 20.472 1.00 96.06 768 PHE A CA 1
ATOM 6084 C C . PHE A 1 768 ? -17.347 -8.424 19.835 1.00 96.06 768 PHE A C 1
ATOM 6086 O O . PHE A 1 768 ? -18.040 -8.983 18.983 1.00 96.06 768 PHE A O 1
ATOM 6093 N N . PRO A 1 769 ? -17.580 -7.146 20.217 1.00 96.56 769 PRO A N 1
ATOM 6094 C CA . PRO A 1 769 ? -18.678 -6.327 19.694 1.00 96.56 769 PRO A CA 1
ATOM 6095 C C . PRO A 1 769 ? -18.851 -6.368 18.170 1.00 96.56 769 PRO A C 1
ATOM 6097 O O . PRO A 1 769 ? -19.979 -6.466 17.693 1.00 96.56 769 PRO A O 1
ATOM 6100 N N . TYR A 1 770 ? -17.755 -6.357 17.399 1.00 96.31 770 TYR A N 1
ATOM 6101 C CA . TYR A 1 770 ? -17.821 -6.413 15.931 1.00 96.31 770 TYR A CA 1
ATOM 6102 C C . TYR A 1 770 ? -18.423 -7.730 15.413 1.00 96.31 770 TYR A C 1
ATOM 6104 O O . TYR A 1 770 ? -19.244 -7.709 14.492 1.00 96.31 770 TYR A O 1
ATOM 6112 N N . GLY A 1 771 ? -18.043 -8.866 16.008 1.00 95.94 771 GLY A N 1
ATOM 6113 C CA . GLY A 1 771 ? -18.607 -10.176 15.674 1.00 95.94 771 GLY A CA 1
ATOM 6114 C C . GLY A 1 771 ? -20.018 -10.362 16.221 1.00 95.94 771 GLY A C 1
ATOM 6115 O O . GLY A 1 771 ? -20.881 -10.880 15.518 1.00 95.94 771 GLY A O 1
ATOM 6116 N N . MET A 1 772 ? -20.297 -9.854 17.424 1.00 97.12 772 MET A N 1
ATOM 6117 C CA . MET A 1 772 ? -21.641 -9.858 18.017 1.00 97.12 772 MET A CA 1
ATOM 6118 C C . MET A 1 772 ? -22.641 -9.089 17.155 1.00 97.12 772 MET A C 1
ATOM 6120 O O . MET A 1 772 ? -23.759 -9.552 16.945 1.00 97.12 772 MET A O 1
ATOM 6124 N N . GLY A 1 773 ? -22.232 -7.948 16.595 1.00 96.00 773 GLY A N 1
ATOM 6125 C CA . GLY A 1 773 ? -23.029 -7.200 15.627 1.00 96.00 773 GLY A CA 1
ATOM 6126 C C . GLY A 1 773 ? -23.339 -7.992 14.356 1.00 96.00 773 GLY A C 1
ATOM 6127 O O . GLY A 1 773 ? -24.346 -7.721 13.719 1.00 96.00 773 GLY A O 1
ATOM 6128 N N . ARG A 1 774 ? -22.531 -9.001 14.013 1.00 95.31 774 ARG A N 1
ATOM 6129 C CA . ARG A 1 774 ? -22.621 -9.808 12.782 1.00 95.31 774 ARG A CA 1
ATOM 6130 C C . ARG A 1 774 ? -23.017 -11.266 13.020 1.00 95.31 774 ARG A C 1
ATOM 6132 O O . ARG A 1 774 ? -22.756 -12.130 12.191 1.00 95.31 774 ARG A O 1
ATOM 6139 N N . THR A 1 775 ? -23.610 -11.559 14.173 1.00 93.75 775 THR A N 1
ATOM 6140 C CA . THR A 1 775 ? -24.029 -12.919 14.522 1.00 93.75 775 THR A CA 1
ATOM 6141 C C . THR A 1 775 ? -25.508 -13.108 14.194 1.00 93.75 775 THR A C 1
ATOM 6143 O O . THR A 1 775 ? -26.365 -12.462 14.800 1.00 93.75 775 THR A O 1
ATOM 6146 N N . GLU A 1 776 ? -25.814 -14.023 13.270 1.00 93.81 776 GLU A N 1
ATOM 6147 C CA . GLU A 1 776 ? -27.188 -14.342 12.846 1.00 93.81 776 GLU A CA 1
ATOM 6148 C C . GLU A 1 776 ? -28.078 -14.752 14.027 1.00 93.81 776 GLU A C 1
ATOM 6150 O O . GLU A 1 776 ? -29.192 -14.251 14.157 1.00 93.81 776 GLU A O 1
ATOM 6155 N N . ALA A 1 777 ? -27.563 -15.573 14.949 1.00 91.19 777 ALA A N 1
ATOM 6156 C CA . ALA A 1 777 ? -28.296 -15.989 16.149 1.00 91.19 777 ALA A CA 1
ATOM 6157 C C . ALA A 1 777 ? -28.736 -14.806 17.037 1.00 91.19 777 ALA A C 1
ATOM 6159 O O . ALA A 1 777 ? -29.711 -14.911 17.778 1.00 91.19 777 ALA A O 1
ATOM 6160 N N . LEU A 1 778 ? -28.044 -13.663 16.954 1.00 94.12 778 LEU A N 1
ATOM 6161 C CA . LEU A 1 778 ? -28.390 -12.457 17.702 1.00 94.12 778 LEU A CA 1
ATOM 6162 C C . LEU A 1 778 ? -29.317 -11.529 16.917 1.00 94.12 778 LEU A C 1
ATOM 6164 O O . LEU A 1 778 ? -30.229 -10.951 17.512 1.00 94.12 778 LEU A O 1
ATOM 6168 N N . TRP A 1 779 ? -29.098 -11.344 15.617 1.00 94.31 779 TRP A N 1
ATOM 6169 C CA . TRP A 1 779 ? -29.746 -10.264 14.856 1.00 94.31 779 TRP A CA 1
ATOM 6170 C C . TRP A 1 779 ? -30.688 -10.724 13.742 1.00 94.31 779 TRP A C 1
ATOM 6172 O O . TRP A 1 779 ? -31.364 -9.872 13.168 1.00 94.31 779 TRP A O 1
ATOM 6182 N N . GLY A 1 780 ? -30.800 -12.032 13.503 1.00 93.94 780 GLY A N 1
ATOM 6183 C CA . GLY A 1 780 ? -31.574 -12.618 12.408 1.00 93.94 780 GLY A CA 1
ATOM 6184 C C . GLY A 1 780 ? -30.766 -12.742 11.113 1.00 93.94 780 GLY A C 1
ATOM 6185 O O . GLY A 1 780 ? -29.607 -12.338 11.050 1.00 93.94 780 GLY A O 1
ATOM 6186 N N . LYS A 1 781 ? -31.383 -13.309 10.068 1.00 93.81 781 LYS A N 1
ATOM 6187 C CA . LYS A 1 781 ? -30.756 -13.544 8.748 1.00 93.81 781 LYS A CA 1
ATOM 6188 C C . LYS A 1 781 ? -30.276 -12.267 8.059 1.00 93.81 781 LYS A C 1
ATOM 6190 O O . LYS A 1 781 ? -29.318 -12.297 7.300 1.00 93.81 781 LYS A O 1
ATOM 6195 N N . ASP A 1 782 ? -30.927 -11.154 8.360 1.00 94.56 782 ASP A N 1
ATOM 6196 C CA . ASP A 1 782 ? -30.662 -9.817 7.840 1.00 94.56 782 ASP A CA 1
ATOM 6197 C C . ASP A 1 782 ? -29.637 -9.042 8.700 1.00 94.56 782 ASP A C 1
ATOM 6199 O O . ASP A 1 782 ? -29.558 -7.817 8.646 1.00 94.56 782 ASP A O 1
ATOM 6203 N N . TRP A 1 783 ? -28.813 -9.740 9.498 1.00 94.31 783 TRP A N 1
ATOM 6204 C CA . TRP A 1 783 ? -27.788 -9.133 10.360 1.00 94.31 783 TRP A CA 1
ATOM 6205 C C . TRP A 1 783 ? -26.802 -8.225 9.610 1.00 94.31 783 TRP A C 1
ATOM 6207 O O . TRP A 1 783 ? -26.221 -7.325 10.214 1.00 94.31 783 TRP A O 1
ATOM 6217 N N . PHE A 1 784 ? -26.571 -8.449 8.318 1.00 92.69 784 PHE A N 1
ATOM 6218 C CA . PHE A 1 784 ? -25.624 -7.665 7.521 1.00 92.69 784 PHE A CA 1
ATOM 6219 C C . PHE A 1 784 ? -26.222 -6.350 6.998 1.00 92.69 784 PHE A C 1
ATOM 6221 O O . PHE A 1 784 ? -25.468 -5.465 6.600 1.00 92.69 784 PHE A O 1
ATOM 6228 N N . GLU A 1 785 ? -27.549 -6.203 7.017 1.00 95.19 785 GLU A N 1
ATOM 6229 C CA . GLU A 1 785 ? -28.252 -5.012 6.534 1.00 95.19 785 GLU A CA 1
ATOM 6230 C C . GLU A 1 785 ? -28.232 -3.887 7.575 1.00 95.19 785 GLU A C 1
ATOM 6232 O O . GLU A 1 785 ? -28.297 -4.143 8.780 1.00 95.19 785 GLU A O 1
ATOM 6237 N N . PHE A 1 786 ? -28.196 -2.634 7.117 1.00 96.69 786 PHE A N 1
ATOM 6238 C CA . PHE A 1 786 ? -28.407 -1.466 7.970 1.00 96.69 786 PHE A CA 1
ATOM 6239 C C . PHE A 1 786 ? -29.911 -1.218 8.132 1.00 96.69 786 PHE A C 1
ATOM 6241 O O . PHE A 1 786 ? -30.559 -0.695 7.231 1.00 96.69 786 PHE A O 1
ATOM 6248 N N . LYS A 1 787 ? -30.478 -1.616 9.278 1.00 94.50 787 LYS A N 1
ATOM 6249 C CA . LYS A 1 787 ? -31.927 -1.568 9.525 1.00 94.50 787 LYS A CA 1
ATOM 6250 C C . LYS A 1 787 ? -32.260 -0.931 10.880 1.00 94.50 787 LYS A C 1
ATOM 6252 O O . LYS A 1 787 ? -32.380 -1.641 11.885 1.00 94.50 787 LYS A O 1
ATOM 6257 N N . PRO A 1 788 ? -32.457 0.400 10.930 1.00 94.69 788 PRO A N 1
ATOM 6258 C CA . PRO A 1 788 ? -32.807 1.116 12.160 1.00 94.69 788 PRO A CA 1
ATOM 6259 C C . PRO A 1 788 ? -34.090 0.613 12.840 1.00 94.69 788 PRO A C 1
ATOM 6261 O O . PRO A 1 788 ? -34.206 0.681 14.062 1.00 94.69 788 PRO A O 1
ATOM 6264 N N . ASP A 1 789 ? -35.024 0.025 12.089 1.00 91.25 789 ASP A N 1
ATOM 6265 C CA . ASP A 1 789 ? -36.289 -0.489 12.634 1.00 91.25 789 ASP A CA 1
ATOM 6266 C C . ASP A 1 789 ? -36.107 -1.606 13.679 1.00 91.25 789 ASP A C 1
ATOM 6268 O O . ASP A 1 789 ? -36.988 -1.834 14.508 1.00 91.25 789 ASP A O 1
ATOM 6272 N N . ARG A 1 790 ? -34.932 -2.261 13.731 1.00 91.81 790 ARG A N 1
ATOM 6273 C CA . ARG A 1 790 ? -34.588 -3.253 14.775 1.00 91.81 790 ARG A CA 1
ATOM 6274 C C . ARG A 1 790 ? -34.616 -2.681 16.194 1.00 91.81 790 ARG A C 1
ATOM 6276 O O . ARG A 1 790 ? -34.701 -3.441 17.165 1.00 91.81 790 ARG A O 1
ATOM 6283 N N . TRP A 1 791 ? -34.494 -1.364 16.310 1.00 93.56 791 TRP A N 1
ATOM 6284 C CA . TRP A 1 791 ? -34.405 -0.635 17.570 1.00 93.56 791 TRP A CA 1
ATOM 6285 C C . TRP A 1 791 ? -35.764 -0.125 18.060 1.00 93.56 791 TRP A C 1
ATOM 6287 O O . TRP A 1 791 ? -35.804 0.602 19.048 1.00 93.56 791 TRP A O 1
ATOM 6297 N N . PHE A 1 792 ? -36.865 -0.537 17.427 1.00 92.06 792 PHE A N 1
ATOM 6298 C CA . PHE A 1 792 ? -38.240 -0.223 17.822 1.00 92.06 792 PHE A CA 1
ATOM 6299 C C . PHE A 1 792 ? -39.016 -1.492 18.204 1.00 92.06 792 PHE A C 1
ATOM 6301 O O . PHE A 1 792 ? -38.657 -2.603 17.807 1.00 92.06 792 PHE A O 1
ATOM 6308 N N . THR A 1 793 ? -40.048 -1.352 19.041 1.00 84.06 793 THR A N 1
ATOM 6309 C CA . THR A 1 793 ? -40.915 -2.479 19.440 1.00 84.06 793 THR A CA 1
ATOM 6310 C C . THR A 1 793 ? -41.797 -2.963 18.291 1.00 84.06 793 THR A C 1
ATOM 6312 O O . THR A 1 793 ? -41.965 -4.169 18.121 1.00 84.06 793 THR A O 1
ATOM 6315 N N . GLU A 1 794 ? -42.304 -2.033 17.482 1.00 76.81 794 GLU A N 1
ATOM 6316 C CA . GLU A 1 794 ? -43.120 -2.295 16.298 1.00 76.81 794 GLU A CA 1
ATOM 6317 C C . GLU A 1 794 ? -42.359 -1.868 15.030 1.00 76.81 794 GLU A C 1
ATOM 6319 O O . GLU A 1 794 ? -42.184 -0.666 14.812 1.00 76.81 794 GLU A O 1
ATOM 6324 N N . PRO A 1 795 ? -41.917 -2.811 14.176 1.00 62.88 795 PRO A N 1
ATOM 6325 C CA . PRO A 1 795 ? -41.103 -2.526 12.987 1.00 62.88 795 PRO A CA 1
ATOM 6326 C C . PRO A 1 795 ? -41.905 -1.976 11.785 1.00 62.88 795 PRO A C 1
ATOM 6328 O O . PRO A 1 795 ? -41.486 -2.129 10.643 1.00 62.88 795 PRO A O 1
ATOM 6331 N N . ASN A 1 796 ? -43.067 -1.356 12.020 1.00 60.06 796 ASN A N 1
ATOM 6332 C CA . ASN A 1 796 ? -43.956 -0.840 10.974 1.00 60.06 796 ASN A CA 1
ATOM 6333 C C . ASN A 1 796 ? -43.754 0.669 10.741 1.00 60.06 796 ASN A C 1
ATOM 6335 O O . ASN A 1 796 ? -43.163 1.365 11.562 1.00 60.06 796 ASN A O 1
ATOM 6339 N N . TYR A 1 797 ? -44.354 1.194 9.665 1.00 52.34 797 TYR A N 1
ATOM 6340 C CA . TYR A 1 797 ? -44.250 2.587 9.184 1.00 52.34 797 TYR A CA 1
ATOM 6341 C C . TYR A 1 797 ? -44.516 3.689 10.234 1.00 52.34 797 TYR A C 1
ATOM 6343 O O . TYR A 1 797 ? -44.159 4.842 10.021 1.00 52.34 797 TYR A O 1
ATOM 6351 N N . LYS A 1 798 ? -45.158 3.360 11.365 1.00 58.62 798 LYS A N 1
ATOM 6352 C CA . LYS A 1 798 ? -45.464 4.304 12.452 1.00 58.62 798 LYS A CA 1
ATOM 6353 C C . LYS A 1 798 ? -44.450 4.322 13.604 1.00 58.62 798 LYS A C 1
ATOM 6355 O O . LYS A 1 798 ? -44.634 5.172 14.461 1.00 58.62 798 LYS A O 1
ATOM 6360 N N . ARG A 1 799 ? -43.443 3.426 13.617 1.00 70.62 799 ARG A N 1
ATOM 6361 C CA . ARG A 1 799 ? -42.375 3.254 14.636 1.00 70.62 799 ARG A CA 1
ATOM 6362 C C . ARG A 1 799 ? -42.821 3.566 16.074 1.00 70.62 799 ARG A C 1
ATOM 6364 O O . ARG A 1 799 ? -42.893 4.719 16.478 1.00 70.62 799 ARG A O 1
ATOM 6371 N N . GLY A 1 800 ? -43.092 2.518 16.855 1.00 74.44 800 GLY A N 1
ATOM 6372 C CA . GLY A 1 800 ? -43.498 2.640 18.262 1.00 74.44 800 GLY A CA 1
ATOM 6373 C C . GLY A 1 800 ? -42.389 3.147 19.200 1.00 74.44 800 GLY A C 1
ATOM 6374 O O . GLY A 1 800 ? -41.470 3.862 18.807 1.00 74.44 800 GLY A O 1
ATOM 6375 N N . GLU A 1 801 ? -42.441 2.757 20.473 1.00 82.81 801 GLU A N 1
ATOM 6376 C CA . GLU A 1 801 ? -41.389 3.134 21.421 1.00 82.81 801 GLU A CA 1
ATOM 6377 C C . GLU A 1 801 ? -40.046 2.432 21.123 1.00 82.81 801 GLU A C 1
ATOM 6379 O O . GLU A 1 801 ? -40.022 1.297 20.622 1.00 82.81 801 GLU A O 1
ATOM 6384 N N . PRO A 1 802 ? -38.900 3.074 21.434 1.00 85.00 802 PRO A N 1
ATOM 6385 C CA . PRO A 1 802 ? -37.595 2.453 21.287 1.00 85.00 802 PRO A CA 1
ATOM 6386 C C . PRO A 1 802 ? -37.507 1.166 22.107 1.00 85.00 802 PRO A C 1
ATOM 6388 O O . PRO A 1 802 ? -37.765 1.132 23.311 1.00 85.00 802 PRO A O 1
ATOM 6391 N N . LYS A 1 803 ? -37.082 0.091 21.453 1.00 88.44 803 LYS A N 1
ATOM 6392 C CA . LYS A 1 803 ? -36.870 -1.206 22.079 1.00 88.44 803 LYS A CA 1
ATOM 6393 C C . LYS A 1 803 ? -35.630 -1.160 22.962 1.00 88.44 803 LYS A C 1
ATOM 6395 O O . LYS A 1 803 ? -34.524 -0.863 22.504 1.00 88.44 803 LYS A O 1
ATOM 6400 N N . GLN A 1 804 ? -35.784 -1.544 24.225 1.00 84.50 804 GLN A N 1
ATOM 6401 C CA . GLN A 1 804 ? -34.643 -1.730 25.111 1.00 84.50 804 GLN A CA 1
ATOM 6402 C C . GLN A 1 804 ? -33.894 -3.016 24.737 1.00 84.50 804 GLN A C 1
ATOM 6404 O O . GLN A 1 804 ? -34.347 -4.128 24.998 1.00 84.50 804 GLN A O 1
ATOM 6409 N N . ILE A 1 805 ? -32.730 -2.865 24.105 1.00 91.62 805 ILE A N 1
ATOM 6410 C CA . ILE A 1 805 ? -31.840 -3.987 23.796 1.00 91.62 805 ILE A CA 1
ATOM 6411 C C . ILE A 1 805 ? -30.992 -4.324 25.023 1.00 91.62 805 ILE A C 1
ATOM 6413 O O . ILE A 1 805 ? -30.448 -3.436 25.682 1.00 91.62 805 ILE A O 1
ATOM 6417 N N . CYS A 1 806 ? -30.859 -5.622 25.308 1.00 92.62 806 CYS A N 1
ATOM 6418 C CA . CYS A 1 806 ? -29.979 -6.126 26.356 1.00 92.62 806 CYS A CA 1
ATOM 6419 C C . CYS A 1 806 ? -28.547 -5.566 26.176 1.00 92.62 806 CYS A C 1
ATOM 6421 O O . CYS A 1 806 ? -27.944 -5.787 25.120 1.00 92.62 806 CYS A O 1
ATOM 6423 N N . PRO A 1 807 ? -27.963 -4.882 27.182 1.00 93.94 807 PRO A N 1
ATOM 6424 C CA . PRO A 1 807 ? -26.613 -4.318 27.084 1.00 93.94 807 PRO A CA 1
ATOM 6425 C C . PRO A 1 807 ? -25.524 -5.361 26.816 1.00 93.94 807 PRO A C 1
ATOM 6427 O O . PRO A 1 807 ? -24.504 -5.042 26.218 1.00 93.94 807 PRO A O 1
ATOM 6430 N N . PHE A 1 808 ? -25.746 -6.615 27.214 1.00 96.44 808 PHE A N 1
ATOM 6431 C CA . PHE A 1 808 ? -24.821 -7.720 26.959 1.00 96.44 808 PHE A CA 1
ATOM 6432 C C . PHE A 1 808 ? -24.944 -8.277 25.535 1.00 96.44 808 PHE A C 1
ATOM 6434 O O . PHE A 1 808 ? -24.004 -8.885 25.045 1.00 96.44 808 PHE A O 1
ATOM 6441 N N . LYS A 1 809 ? -26.059 -8.017 24.837 1.00 95.62 809 LYS A N 1
ATOM 6442 C CA . LYS A 1 809 ? -26.225 -8.293 23.398 1.00 95.62 809 LYS A CA 1
ATOM 6443 C C . LYS A 1 809 ? -25.612 -7.191 22.525 1.00 95.62 809 LYS A C 1
ATOM 6445 O O . LYS A 1 809 ? -25.132 -7.469 21.431 1.00 95.62 809 LYS A O 1
ATOM 6450 N N . PHE A 1 810 ? -25.619 -5.948 23.008 1.00 95.94 810 PHE A N 1
ATOM 6451 C CA . PHE A 1 810 ? -25.046 -4.781 22.330 1.00 95.94 810 PHE A CA 1
ATOM 6452 C C . PHE A 1 810 ? -24.067 -4.019 23.250 1.00 95.94 810 PHE A C 1
ATOM 6454 O O . PHE A 1 810 ? -24.373 -2.919 23.719 1.00 95.94 810 PHE A O 1
ATOM 6461 N N . PRO A 1 811 ? -22.871 -4.577 23.525 1.00 95.81 811 PRO A N 1
ATOM 6462 C CA . PRO A 1 811 ? -21.951 -4.031 24.524 1.00 95.81 811 PRO A CA 1
ATOM 6463 C C . PRO A 1 811 ? -21.040 -2.912 23.984 1.00 95.81 811 PRO A C 1
ATOM 6465 O O . PRO A 1 811 ? -19.914 -2.755 24.451 1.00 95.81 811 PRO A O 1
ATOM 6468 N N . VAL A 1 812 ? -21.503 -2.104 23.019 1.00 95.00 812 VAL A N 1
ATOM 6469 C CA . VAL A 1 812 ? -20.714 -0.994 22.431 1.00 95.00 812 VAL A CA 1
ATOM 6470 C C . VAL A 1 812 ? -20.304 0.037 23.487 1.00 95.00 812 VAL A C 1
ATOM 6472 O O . VAL A 1 812 ? -19.189 0.547 23.465 1.00 95.00 812 VAL A O 1
ATOM 6475 N N . PHE A 1 813 ? -21.181 0.295 24.458 1.00 94.12 813 PHE A N 1
ATOM 6476 C CA . PHE A 1 813 ? -20.899 1.155 25.610 1.00 94.12 813 PHE A CA 1
ATOM 6477 C C . PHE A 1 813 ? -20.514 0.353 26.860 1.00 94.12 813 PHE A C 1
ATOM 6479 O O . PHE A 1 813 ? -20.709 0.843 27.973 1.00 94.12 813 PHE A O 1
ATOM 6486 N N . GLN A 1 814 ? -19.987 -0.869 26.700 1.00 93.38 814 GLN A N 1
ATOM 6487 C CA . GLN A 1 814 ? -19.822 -1.855 27.777 1.00 93.38 814 GLN A CA 1
ATOM 6488 C C . GLN A 1 814 ? -21.167 -2.196 28.453 1.00 93.38 814 GLN A C 1
ATOM 6490 O O . GLN A 1 814 ? -22.239 -1.742 28.049 1.00 93.38 814 GLN A O 1
ATOM 6495 N N . ALA A 1 815 ? -21.113 -3.004 29.508 1.00 93.56 815 ALA A N 1
ATOM 6496 C CA . ALA A 1 815 ? -22.256 -3.333 30.349 1.00 93.56 815 ALA A CA 1
ATOM 6497 C C . ALA A 1 815 ? -21.805 -3.591 31.799 1.00 93.56 815 ALA A C 1
ATOM 6499 O O . ALA A 1 815 ? -20.608 -3.578 32.101 1.00 93.56 815 ALA A O 1
ATOM 6500 N N . GLY A 1 816 ? -22.768 -3.798 32.702 1.00 93.44 816 GLY A N 1
ATOM 6501 C CA . GLY A 1 816 ? -22.494 -4.043 34.120 1.00 93.44 816 GLY A CA 1
ATOM 6502 C C . GLY A 1 816 ? -21.836 -2.844 34.827 1.00 93.44 816 GLY A C 1
ATOM 6503 O O . GLY A 1 816 ? -22.024 -1.699 34.401 1.00 93.44 816 GLY A O 1
ATOM 6504 N N . PRO A 1 817 ? -21.034 -3.069 35.886 1.00 93.06 817 PRO A N 1
ATOM 6505 C CA . PRO A 1 817 ? -20.380 -2.006 36.652 1.00 93.06 817 PRO A CA 1
ATOM 6506 C C . PRO A 1 817 ? -19.451 -1.105 35.819 1.00 93.06 817 PRO A C 1
ATOM 6508 O O . PRO A 1 817 ? -19.181 0.030 36.213 1.00 93.06 817 PRO A O 1
ATOM 6511 N N . ARG A 1 818 ? -18.983 -1.578 34.652 1.00 91.50 818 ARG A N 1
ATOM 6512 C CA . ARG A 1 818 ? -18.112 -0.835 33.721 1.00 91.50 818 ARG A CA 1
ATOM 6513 C C . ARG A 1 818 ? -18.828 -0.189 32.536 1.00 91.50 818 ARG A C 1
ATOM 6515 O O . ARG A 1 818 ? -18.148 0.263 31.619 1.00 91.50 818 ARG A O 1
ATOM 6522 N N . VAL A 1 819 ? -20.160 -0.085 32.554 1.00 93.50 819 VAL A N 1
ATOM 6523 C CA . VAL A 1 819 ? -20.908 0.690 31.544 1.00 93.50 819 VAL A CA 1
ATOM 6524 C C . VAL A 1 819 ? -20.292 2.085 31.352 1.00 93.50 819 VAL A C 1
ATOM 6526 O O . VAL A 1 819 ? -19.878 2.727 32.317 1.00 93.50 819 VAL A O 1
ATOM 6529 N N . CYS A 1 820 ? -20.178 2.568 30.120 1.00 93.62 820 CYS A N 1
ATOM 6530 C CA . CYS A 1 820 ? -19.531 3.845 29.819 1.00 93.62 820 CYS A CA 1
ATOM 6531 C C . CYS A 1 820 ? -20.174 5.006 30.605 1.00 93.62 820 CYS A C 1
ATOM 6533 O O . CYS A 1 820 ? -21.385 5.205 30.525 1.00 93.62 820 CYS A O 1
ATOM 6535 N N . LEU A 1 821 ? -19.360 5.780 31.343 1.00 90.50 821 LEU A N 1
ATOM 6536 C CA . LEU A 1 821 ? -19.803 6.997 32.054 1.00 90.50 821 LEU A CA 1
ATOM 6537 C C . LEU A 1 821 ? -20.387 8.021 31.080 1.00 90.50 821 LEU A C 1
ATOM 6539 O O . LEU A 1 821 ? -21.434 8.606 31.332 1.00 90.50 821 LEU A O 1
ATOM 6543 N N . GLY A 1 822 ? -19.707 8.205 29.950 1.00 89.19 822 GLY A N 1
ATOM 6544 C CA . GLY A 1 822 ? -20.063 9.190 28.941 1.00 89.19 822 GLY A CA 1
ATOM 6545 C C . GLY A 1 822 ? -21.155 8.736 27.977 1.00 89.19 822 GLY A C 1
ATOM 6546 O O . GLY A 1 822 ? -21.344 9.413 26.979 1.00 89.19 822 GLY A O 1
ATOM 6547 N N . LYS A 1 823 ? -21.860 7.616 28.208 1.00 91.44 823 LYS A N 1
ATOM 6548 C CA . LYS A 1 823 ? -22.839 7.075 27.243 1.00 91.44 823 LYS A CA 1
ATOM 6549 C C . LYS A 1 823 ? -23.907 8.101 26.855 1.00 91.44 823 LYS A C 1
ATOM 6551 O O . LYS A 1 823 ? -24.113 8.351 25.672 1.00 91.44 823 LYS A O 1
ATOM 6556 N N . GLU A 1 824 ? -24.581 8.687 27.843 1.00 88.44 824 GLU A N 1
ATOM 6557 C CA . GLU A 1 824 ? -25.647 9.661 27.579 1.00 88.44 824 GLU A CA 1
ATOM 6558 C C . GLU A 1 824 ? -25.080 10.930 26.934 1.00 88.44 824 GLU A C 1
ATOM 6560 O O . GLU A 1 824 ? -25.622 11.411 25.942 1.00 88.44 824 GLU A O 1
ATOM 6565 N N . MET A 1 825 ? -23.928 11.402 27.423 1.00 87.44 825 MET A N 1
ATOM 6566 C CA . MET A 1 825 ? -23.201 12.533 26.841 1.00 87.44 825 MET A CA 1
ATOM 6567 C C . MET A 1 825 ? -22.848 12.291 25.367 1.00 87.44 825 MET A C 1
ATOM 6569 O O . MET A 1 825 ? -23.094 13.155 24.534 1.00 87.44 825 MET A O 1
ATOM 6573 N N . ALA A 1 826 ? -22.332 11.111 25.024 1.00 92.06 826 ALA A N 1
ATOM 6574 C CA . ALA A 1 826 ? -21.966 10.754 23.659 1.00 92.06 826 ALA A CA 1
ATOM 6575 C C . ALA A 1 826 ? -23.188 10.750 22.734 1.00 92.06 826 ALA A C 1
ATOM 6577 O O . ALA A 1 826 ? -23.122 11.299 21.639 1.00 92.06 826 ALA A O 1
ATOM 6578 N N . PHE A 1 827 ? -24.327 10.195 23.168 1.00 93.00 827 PHE A N 1
ATOM 6579 C CA . PHE A 1 827 ? -25.556 10.261 22.371 1.00 93.00 827 PHE A CA 1
ATOM 6580 C C . PHE A 1 827 ? -26.023 11.697 22.143 1.00 93.00 827 PHE A C 1
ATOM 6582 O O . PHE A 1 827 ? -26.423 12.015 21.030 1.00 93.00 827 PHE A O 1
ATOM 6589 N N . ILE A 1 828 ? -25.952 12.563 23.153 1.00 90.44 828 ILE A N 1
ATOM 6590 C CA . ILE A 1 828 ? -26.314 13.983 23.025 1.00 90.44 828 ILE A CA 1
ATOM 6591 C C . ILE A 1 828 ? -25.395 14.682 22.027 1.00 90.44 828 ILE A C 1
ATOM 6593 O O . ILE A 1 828 ? -25.888 15.334 21.112 1.00 90.44 828 ILE A O 1
ATOM 6597 N N . GLN A 1 829 ? -24.079 14.497 22.160 1.00 91.50 829 GLN A N 1
ATOM 6598 C CA . GLN A 1 829 ? -23.088 15.082 21.256 1.00 91.50 829 GLN A CA 1
ATOM 6599 C C . GLN A 1 829 ? -23.310 14.619 19.813 1.00 91.50 829 GLN A C 1
ATOM 6601 O O . GLN A 1 829 ? -23.458 15.450 18.921 1.00 91.50 829 GLN A O 1
ATOM 6606 N N . MET A 1 830 ? -23.410 13.305 19.586 1.00 95.44 830 MET A N 1
ATOM 6607 C CA . MET A 1 830 ? -23.633 12.749 18.249 1.00 95.44 830 MET A CA 1
ATOM 6608 C C . MET A 1 830 ? -24.957 13.221 17.652 1.00 95.44 830 MET A C 1
ATOM 6610 O O . MET A 1 830 ? -24.988 13.628 16.496 1.00 95.44 830 MET A O 1
ATOM 6614 N N . LYS A 1 831 ? -26.047 13.205 18.429 1.00 94.00 831 LYS A N 1
ATOM 6615 C CA . LYS A 1 831 ? -27.360 13.656 17.958 1.00 94.00 831 LYS A CA 1
ATOM 6616 C C . LYS A 1 831 ? -27.357 15.131 17.590 1.00 94.00 831 LYS A C 1
ATOM 6618 O O . LYS A 1 831 ? -27.879 15.475 16.539 1.00 94.00 831 LYS A O 1
ATOM 6623 N N . TYR A 1 832 ? -26.765 15.978 18.430 1.00 92.62 832 TYR A N 1
ATOM 6624 C CA . TYR A 1 832 ? -26.689 17.411 18.174 1.00 92.62 832 TYR A CA 1
ATOM 6625 C C . TYR A 1 832 ? -25.901 17.693 16.893 1.00 92.62 832 TYR A C 1
ATOM 6627 O O . TYR A 1 832 ? -26.406 18.359 15.997 1.00 92.62 832 TYR A O 1
ATOM 6635 N N . VAL A 1 833 ? -24.693 17.131 16.771 1.00 94.25 833 VAL A N 1
ATOM 6636 C CA . VAL A 1 833 ? -23.841 17.314 15.587 1.00 94.25 833 VAL A CA 1
ATOM 6637 C C . VAL A 1 833 ? -24.546 16.808 14.332 1.00 94.25 833 VAL A C 1
ATOM 6639 O O . VAL A 1 833 ? -24.668 17.546 13.358 1.00 94.25 833 VAL A O 1
ATOM 6642 N N . VAL A 1 834 ? -25.050 15.573 14.355 1.00 94.62 834 VAL A N 1
ATOM 6643 C CA . VAL A 1 834 ? -25.698 14.973 13.187 1.00 94.62 834 VAL A CA 1
ATOM 6644 C C . VAL A 1 834 ? -26.955 15.740 12.788 1.00 94.62 834 VAL A C 1
ATOM 6646 O O . VAL A 1 834 ? -27.102 16.055 11.612 1.00 94.62 834 VAL A O 1
ATOM 6649 N N . ALA A 1 835 ? -27.836 16.077 13.733 1.00 91.75 835 ALA A N 1
ATOM 6650 C CA . ALA A 1 835 ? -29.050 16.828 13.429 1.00 91.75 835 ALA A CA 1
ATOM 6651 C C . ALA A 1 835 ? -28.720 18.213 12.855 1.00 91.75 835 ALA A C 1
ATOM 6653 O O . ALA A 1 835 ? -29.300 18.610 11.847 1.00 91.75 835 ALA A O 1
ATOM 6654 N N . SER A 1 836 ? -27.754 18.931 13.437 1.00 91.12 836 SER A N 1
ATOM 6655 C CA . SER A 1 836 ? -27.338 20.251 12.946 1.00 91.12 836 SER A CA 1
ATOM 6656 C C . SER A 1 836 ? -26.732 20.209 11.542 1.00 91.12 836 SER A C 1
ATOM 6658 O O . SER A 1 836 ? -26.937 21.156 10.779 1.00 91.12 836 SER A O 1
ATOM 6660 N N . VAL A 1 837 ? -26.018 19.130 11.199 1.00 93.06 837 VAL A N 1
ATOM 6661 C CA . VAL A 1 837 ? -25.441 18.916 9.863 1.00 93.06 837 VAL A CA 1
ATOM 6662 C C . VAL A 1 837 ? -26.513 18.503 8.856 1.00 93.06 837 VAL A C 1
ATOM 6664 O O . VAL A 1 837 ? -26.639 19.160 7.827 1.00 93.06 837 VAL A O 1
ATOM 6667 N N . LEU A 1 838 ? -27.307 17.465 9.145 1.00 90.88 838 LEU A N 1
ATOM 6668 C CA . LEU A 1 838 ? -28.307 16.939 8.205 1.00 90.88 838 LEU A CA 1
ATOM 6669 C C . LEU A 1 838 ? -29.358 17.989 7.834 1.00 90.88 838 LEU A C 1
ATOM 6671 O O . LEU A 1 838 ? -29.714 18.080 6.668 1.00 90.88 838 LEU A O 1
ATOM 6675 N N . ARG A 1 839 ? -29.752 18.860 8.771 1.00 87.12 839 ARG A N 1
ATOM 6676 C CA . ARG A 1 839 ? -30.694 19.969 8.523 1.00 87.12 839 ARG A CA 1
ATOM 6677 C C . ARG A 1 839 ? -30.259 20.967 7.451 1.00 87.12 839 ARG A C 1
ATOM 6679 O O . ARG A 1 839 ? -31.097 21.681 6.906 1.00 87.12 839 ARG A O 1
ATOM 6686 N N . ARG A 1 840 ? -28.951 21.119 7.237 1.00 89.00 840 ARG A N 1
ATOM 6687 C CA . ARG A 1 840 ? -28.378 22.196 6.410 1.00 89.00 840 ARG A CA 1
ATOM 6688 C C . ARG A 1 840 ? -27.607 21.665 5.210 1.00 89.00 840 ARG A C 1
ATOM 6690 O O . ARG A 1 840 ? -27.515 22.355 4.195 1.00 89.00 840 ARG A O 1
ATOM 6697 N N . PHE A 1 841 ? -27.072 20.453 5.319 1.00 92.81 841 PHE A N 1
ATOM 6698 C CA . PHE A 1 841 ? -26.143 19.909 4.347 1.00 92.81 841 PHE A CA 1
ATOM 6699 C C . PHE A 1 841 ? -26.490 18.487 3.926 1.00 92.81 841 PHE A C 1
ATOM 6701 O O . PHE A 1 841 ? -26.998 17.664 4.694 1.00 92.81 841 PHE A O 1
ATOM 6708 N N . GLU A 1 842 ? -26.117 18.187 2.692 1.00 92.56 842 GLU A N 1
ATOM 6709 C CA . GLU A 1 842 ? -25.927 16.830 2.216 1.00 92.56 842 GLU A CA 1
ATOM 6710 C C . GLU A 1 842 ? -24.442 16.490 2.234 1.00 92.56 842 GLU A C 1
ATOM 6712 O O . GLU A 1 842 ? -23.602 17.240 1.728 1.00 92.56 842 GLU A O 1
ATOM 6717 N N . ILE A 1 843 ? -24.124 15.329 2.798 1.00 94.19 843 ILE A N 1
ATOM 6718 C CA . ILE A 1 843 ? -22.765 14.803 2.864 1.00 94.19 843 ILE A CA 1
ATOM 6719 C C . ILE A 1 843 ? -22.653 13.667 1.853 1.00 94.19 843 ILE A C 1
ATOM 6721 O O . ILE A 1 843 ? -23.266 12.610 2.020 1.00 94.19 843 ILE A O 1
ATOM 6725 N N . ARG A 1 844 ? -21.869 13.875 0.792 1.00 93.62 844 ARG A N 1
ATOM 6726 C CA . ARG A 1 844 ? -21.735 12.911 -0.309 1.00 93.62 844 ARG A CA 1
ATOM 6727 C C . ARG A 1 844 ? -20.293 12.405 -0.410 1.00 93.62 844 ARG A C 1
ATOM 6729 O O . ARG A 1 844 ? -19.401 13.204 -0.686 1.00 93.62 844 ARG A O 1
ATOM 6736 N N . PRO A 1 845 ? -20.029 11.104 -0.191 1.00 93.31 845 PRO A N 1
ATOM 6737 C CA . PRO A 1 845 ? -18.697 10.533 -0.373 1.00 93.31 845 PRO A CA 1
ATOM 6738 C C . PRO A 1 845 ? -18.170 10.734 -1.798 1.00 93.31 845 PRO A C 1
ATOM 6740 O O . PRO A 1 845 ? -18.910 10.574 -2.766 1.00 93.31 845 PRO A O 1
ATOM 6743 N N . VAL A 1 846 ? -16.877 11.039 -1.930 1.00 89.31 846 VAL A N 1
ATOM 6744 C CA . VAL A 1 846 ? -16.206 11.197 -3.238 1.00 89.31 846 VAL A CA 1
ATOM 6745 C C . VAL A 1 846 ? -16.067 9.861 -3.965 1.00 89.31 846 VAL A C 1
ATOM 6747 O O . VAL A 1 846 ? -16.057 9.808 -5.193 1.00 89.31 846 VAL A O 1
ATOM 6750 N N . ARG A 1 847 ? -15.946 8.769 -3.208 1.00 79.31 847 ARG A N 1
ATOM 6751 C CA . ARG A 1 847 ? -15.821 7.413 -3.739 1.00 79.31 847 ARG A CA 1
ATOM 6752 C C . ARG A 1 847 ? -16.985 6.554 -3.261 1.00 79.31 847 ARG A C 1
ATOM 6754 O O . ARG A 1 847 ? -17.513 6.757 -2.169 1.00 79.31 847 ARG A O 1
ATOM 6761 N N . SER A 1 848 ? -17.380 5.599 -4.094 1.00 73.12 848 SER A N 1
ATOM 6762 C CA . SER A 1 848 ? -18.484 4.673 -3.834 1.00 73.12 848 SER A CA 1
ATOM 6763 C C . SER A 1 848 ? -18.027 3.295 -3.341 1.00 73.12 848 SER A C 1
ATOM 6765 O O . SER A 1 848 ? -18.878 2.435 -3.105 1.00 73.12 848 SER A O 1
ATOM 6767 N N . ASP A 1 849 ? -16.717 3.074 -3.189 1.00 79.56 849 ASP A N 1
ATOM 6768 C CA . ASP A 1 849 ? -16.141 1.830 -2.685 1.00 79.56 849 ASP A CA 1
ATOM 6769 C C . ASP A 1 849 ? -16.440 1.618 -1.193 1.00 79.56 849 ASP A C 1
ATOM 6771 O O . ASP A 1 849 ? -16.655 2.559 -0.426 1.00 79.56 849 ASP A O 1
ATOM 6775 N N . GLN A 1 850 ? -16.490 0.349 -0.774 1.00 82.12 850 GLN A N 1
ATOM 6776 C CA . GLN A 1 850 ? -16.712 0.003 0.626 1.00 82.12 850 GLN A CA 1
ATOM 6777 C C . GLN A 1 850 ? -15.467 0.377 1.449 1.00 82.12 850 GLN A C 1
ATOM 6779 O O . GLN A 1 850 ? -14.388 -0.162 1.186 1.00 82.12 850 GLN A O 1
ATOM 6784 N N . PRO A 1 851 ? -15.583 1.253 2.462 1.00 87.38 851 PRO A N 1
ATOM 6785 C CA . PRO A 1 851 ? -14.422 1.676 3.223 1.00 87.38 851 PRO A CA 1
ATOM 6786 C C . PRO A 1 851 ? -13.856 0.546 4.082 1.00 87.38 851 PRO A C 1
ATOM 6788 O O . PRO A 1 851 ? -14.589 -0.280 4.631 1.00 87.38 851 PRO A O 1
ATOM 6791 N N . VAL A 1 852 ? -12.534 0.539 4.252 1.00 88.81 852 VAL A N 1
ATOM 6792 C CA . VAL A 1 852 ? -11.842 -0.469 5.063 1.00 88.81 852 VAL A CA 1
ATOM 6793 C C . VAL A 1 852 ? -11.900 -0.083 6.542 1.00 88.81 852 VAL A C 1
ATOM 6795 O O . VAL A 1 852 ? -11.426 0.985 6.935 1.00 88.81 852 VAL A O 1
ATOM 6798 N N . PHE A 1 853 ? -12.444 -0.975 7.371 1.00 90.75 853 PHE A N 1
ATOM 6799 C CA . PHE A 1 853 ? -12.505 -0.820 8.824 1.00 90.75 853 PHE A CA 1
ATOM 6800 C C . PHE A 1 853 ? -11.193 -1.266 9.481 1.00 90.75 853 PHE A C 1
ATOM 6802 O O . PHE A 1 853 ? -10.805 -2.433 9.390 1.00 90.75 853 PHE A O 1
ATOM 6809 N N . VAL A 1 854 ? -10.506 -0.348 10.164 1.00 88.19 854 VAL A N 1
ATOM 6810 C CA . VAL A 1 854 ? -9.201 -0.608 10.791 1.00 88.19 854 VAL A CA 1
ATOM 6811 C C . VAL A 1 854 ? -9.349 -0.707 12.315 1.00 88.19 854 VAL A C 1
ATOM 6813 O O . VAL A 1 854 ? -9.581 0.315 12.961 1.00 88.19 854 VAL A O 1
ATOM 6816 N N . PRO A 1 855 ? -9.177 -1.895 12.930 1.00 83.12 855 PRO A N 1
ATOM 6817 C CA . PRO A 1 855 ? -9.361 -2.092 14.370 1.00 83.12 855 PRO A CA 1
ATOM 6818 C C . PRO A 1 855 ? -8.088 -1.768 15.173 1.00 83.12 855 PRO A C 1
ATOM 6820 O O . PRO A 1 855 ? -7.355 -2.673 15.579 1.00 83.12 855 PRO A O 1
ATOM 6823 N N . LEU A 1 856 ? -7.804 -0.483 15.402 1.00 84.56 856 LEU A N 1
ATOM 6824 C CA . LEU A 1 856 ? -6.829 -0.064 16.427 1.00 84.56 856 LEU A CA 1
ATOM 6825 C C . LEU A 1 856 ? -7.488 -0.055 17.824 1.00 84.56 856 LEU A C 1
ATOM 6827 O O . LEU A 1 856 ? -8.490 -0.737 18.031 1.00 84.56 856 LEU A O 1
ATOM 6831 N N . LEU A 1 857 ? -6.930 0.688 18.795 1.00 82.38 857 LEU A N 1
ATOM 6832 C CA . LEU A 1 857 ? -7.586 0.914 20.098 1.00 82.38 857 LEU A CA 1
ATOM 6833 C C . LEU A 1 857 ? -9.012 1.447 19.916 1.00 82.38 857 LEU A C 1
ATOM 6835 O O . LEU A 1 857 ? -9.935 0.955 20.561 1.00 82.38 857 LEU A O 1
ATOM 6839 N N . THR A 1 858 ? -9.165 2.373 18.969 1.00 87.38 858 THR A N 1
ATOM 6840 C CA . THR A 1 858 ? -10.446 2.807 18.424 1.00 87.38 858 THR A CA 1
ATOM 6841 C C . THR A 1 858 ? -10.439 2.598 16.914 1.00 87.38 858 THR A C 1
ATOM 6843 O O . THR A 1 858 ? -9.427 2.821 16.239 1.00 87.38 858 THR A O 1
ATOM 6846 N N . ALA A 1 859 ? -11.552 2.120 16.376 1.00 88.81 859 ALA A N 1
ATOM 6847 C CA . ALA A 1 859 ? -11.698 1.839 14.964 1.00 88.81 859 ALA A CA 1
ATOM 6848 C C . ALA A 1 859 ? -11.828 3.119 14.137 1.00 88.81 859 ALA A C 1
ATOM 6850 O O . ALA A 1 859 ? -12.499 4.063 14.543 1.00 88.81 859 ALA A O 1
ATOM 6851 N N . HIS A 1 860 ? -11.228 3.126 12.950 1.00 88.81 860 HIS A N 1
ATOM 6852 C CA . HIS A 1 860 ? -11.342 4.229 11.996 1.00 88.81 860 HIS A CA 1
ATOM 6853 C C . HIS A 1 860 ? -11.443 3.703 10.561 1.00 88.81 860 HIS A C 1
ATOM 6855 O O . HIS A 1 860 ? -11.178 2.528 10.282 1.00 88.81 860 HIS A O 1
ATOM 6861 N N . MET A 1 861 ? -11.839 4.590 9.656 1.00 93.00 861 MET A N 1
ATOM 6862 C CA . MET A 1 861 ? -11.884 4.362 8.220 1.00 93.00 861 MET A CA 1
ATOM 6863 C C . MET A 1 861 ? -10.488 4.556 7.621 1.00 93.00 861 MET A C 1
ATOM 6865 O O . MET A 1 861 ? -9.877 5.620 7.780 1.00 93.00 861 MET A O 1
ATOM 6869 N N . ALA A 1 862 ? -9.963 3.535 6.939 1.00 90.19 862 ALA A N 1
ATOM 6870 C CA . ALA A 1 862 ? -8.672 3.645 6.264 1.00 90.19 862 ALA A CA 1
ATOM 6871 C C . ALA A 1 862 ? -8.731 4.734 5.183 1.00 90.19 862 ALA A C 1
ATOM 6873 O O . ALA A 1 862 ? -9.586 4.689 4.305 1.00 90.19 862 ALA A O 1
ATOM 6874 N N . GLY A 1 863 ? -7.809 5.698 5.235 1.00 87.62 863 GLY A N 1
ATOM 6875 C CA . GLY A 1 863 ? -7.790 6.829 4.298 1.00 87.62 863 GLY A CA 1
ATOM 6876 C C . GLY A 1 863 ? -8.799 7.946 4.603 1.00 87.62 863 GLY A C 1
ATOM 6877 O O . GLY A 1 863 ? -8.801 8.941 3.878 1.00 87.62 863 GLY A O 1
ATOM 6878 N N . GLY A 1 864 ? -9.589 7.811 5.676 1.00 92.25 864 GLY A N 1
ATOM 6879 C CA . GLY A 1 864 ? -10.603 8.783 6.087 1.00 92.25 864 GLY A CA 1
ATOM 6880 C C . GLY A 1 864 ? -11.881 8.737 5.250 1.00 92.25 864 GLY A C 1
ATOM 6881 O O . GLY A 1 864 ? -12.009 7.933 4.327 1.00 92.25 864 GLY A O 1
ATOM 6882 N N . LEU A 1 865 ? -12.834 9.611 5.577 1.00 94.75 865 LEU A N 1
ATOM 6883 C CA . LEU A 1 865 ? -14.114 9.722 4.874 1.00 94.75 865 LEU A CA 1
ATOM 6884 C C . LEU A 1 865 ? -14.089 10.984 4.011 1.00 94.75 865 LEU A C 1
ATOM 6886 O O . LEU A 1 865 ? -14.460 12.064 4.465 1.00 94.75 865 LEU A O 1
ATOM 6890 N N . LYS A 1 866 ? -13.616 10.851 2.768 1.00 95.31 866 LYS A N 1
ATOM 6891 C CA . LYS A 1 866 ? -13.546 11.972 1.820 1.00 95.31 866 LYS A CA 1
ATOM 6892 C C . LYS A 1 866 ? -14.933 12.291 1.269 1.00 95.31 866 LYS A C 1
ATOM 6894 O O . LYS A 1 866 ? -15.547 11.431 0.634 1.00 95.31 866 LYS A O 1
ATOM 6899 N N . VAL A 1 867 ? -15.413 13.512 1.488 1.00 95.12 867 VAL A N 1
ATOM 6900 C CA . VAL A 1 867 ? -16.770 13.942 1.123 1.00 95.12 867 VAL A CA 1
ATOM 6901 C C . VAL A 1 867 ? -16.768 15.286 0.408 1.00 95.12 867 VAL A C 1
ATOM 6903 O O . VAL A 1 867 ? -15.887 16.119 0.620 1.00 95.12 867 VAL A O 1
ATOM 6906 N N . LEU A 1 868 ? -17.800 15.486 -0.403 1.00 94.50 868 LEU A N 1
ATOM 6907 C CA . LEU A 1 868 ? -18.284 16.788 -0.831 1.00 94.50 868 LEU A CA 1
ATOM 6908 C C . LEU A 1 868 ? -19.452 17.185 0.069 1.00 94.50 868 LEU A C 1
ATOM 6910 O O . LEU A 1 868 ? -20.349 16.378 0.339 1.00 94.50 868 LEU A O 1
ATOM 6914 N N . VAL A 1 869 ? -19.435 18.435 0.512 1.00 94.25 869 VAL A N 1
ATOM 6915 C CA . VAL A 1 869 ? -20.532 19.047 1.262 1.00 94.25 869 VAL A CA 1
ATOM 6916 C C . VAL A 1 869 ? -21.378 19.830 0.268 1.00 94.25 869 VAL A C 1
ATOM 6918 O O . VAL A 1 869 ? -20.839 20.579 -0.541 1.00 94.25 869 VAL A O 1
ATOM 6921 N N . ARG A 1 870 ? -22.697 19.656 0.300 1.00 92.25 870 ARG A N 1
ATOM 6922 C CA . ARG A 1 870 ? -23.640 20.459 -0.492 1.00 92.25 870 ARG A CA 1
ATOM 6923 C C . ARG A 1 870 ? -24.659 21.095 0.429 1.00 92.25 870 ARG A C 1
ATOM 6925 O O . ARG A 1 870 ? -25.014 20.498 1.442 1.00 92.25 870 ARG A O 1
ATOM 6932 N N . GLN A 1 871 ? -25.145 22.281 0.078 1.00 90.94 871 GLN A N 1
ATOM 6933 C CA . GLN A 1 871 ? -26.331 22.817 0.737 1.00 90.94 871 GLN A CA 1
ATOM 6934 C C . GLN A 1 871 ? -27.523 21.908 0.433 1.00 90.94 871 GLN A C 1
ATOM 6936 O O . GLN A 1 871 ? -27.687 21.468 -0.705 1.00 90.94 871 GLN A O 1
ATOM 6941 N N . ARG A 1 872 ? -28.336 21.613 1.448 1.00 86.12 872 ARG A N 1
ATOM 6942 C CA . ARG A 1 872 ? -29.562 20.838 1.260 1.00 86.12 872 ARG A CA 1
ATOM 6943 C C . ARG A 1 872 ? -30.640 21.740 0.663 1.00 86.12 872 ARG A C 1
ATOM 6945 O O . ARG A 1 872 ? -30.989 22.765 1.251 1.00 86.12 872 ARG A O 1
ATOM 6952 N N . GLU A 1 873 ? -31.170 21.363 -0.496 1.00 75.56 873 GLU A N 1
ATOM 6953 C CA . GLU A 1 873 ? -32.323 22.036 -1.090 1.00 75.56 873 GLU A CA 1
ATOM 6954 C C . GLU A 1 873 ? -33.586 21.594 -0.345 1.00 75.56 873 GLU A C 1
ATOM 6956 O O . GLU A 1 873 ? -33.977 20.429 -0.397 1.00 75.56 873 GLU A O 1
ATOM 6961 N N . LYS A 1 874 ? -34.232 22.515 0.377 1.00 61.97 874 LYS A N 1
ATOM 6962 C CA . LYS A 1 874 ? -35.551 22.236 0.949 1.00 61.97 874 LYS A CA 1
ATOM 6963 C C . LYS A 1 874 ? -36.555 22.137 -0.197 1.00 61.97 874 LYS A C 1
ATOM 6965 O O . LYS A 1 874 ? -36.756 23.123 -0.909 1.00 61.97 874 LYS A O 1
ATOM 6970 N N . LEU A 1 875 ? -37.178 20.970 -0.365 1.00 46.88 875 LEU A N 1
ATOM 6971 C CA . LEU A 1 875 ? -38.374 20.830 -1.196 1.00 46.88 875 LEU A CA 1
ATOM 6972 C C . LEU A 1 875 ? -39.419 21.813 -0.647 1.00 46.88 875 LEU A C 1
ATOM 6974 O O . LEU A 1 875 ? -39.873 21.659 0.485 1.00 46.88 875 LEU A O 1
ATOM 6978 N N . ARG A 1 876 ? -39.698 22.874 -1.408 1.00 32.06 876 ARG A N 1
ATOM 6979 C CA . ARG A 1 876 ? -40.751 23.845 -1.090 1.00 32.06 876 ARG A CA 1
ATOM 6980 C C . ARG A 1 876 ? -42.134 23.233 -1.218 1.00 32.06 876 ARG A C 1
ATOM 6982 O O . ARG A 1 876 ? -42.320 22.419 -2.151 1.00 32.06 876 ARG A O 1
#

Secondary structure (DSSP, 8-state):
-TTEE--SSSTTPPP--TTSEEEETTTTEEE--HHHHTSSSS--TTTS-EE-SSPPPEES-TTT-EEEEEESSSS-EEEEHHHHHTSPEEEEEEEEE-TTTTHHHHHHHS---S----S-SEEEEEEEEEEHHHHHHTTT--TT-SS-TT---EEEEEES---GGGTT---EEEEEHHHHH-GGGT-EEEEEETTEEPPGGGTTT-EEE-TTB-GGGS-SSEEEEEEESS---SHHHHSSS----TT--TTT--GGGSPPP-B---EEEE-SS-SEEEE-SEEEEEEEEEE-STT--EEEEEEESSSSSS-EEPEEESSTTS---TT-TTS-TTS-EEEEEEEEE-S-EE-EEEEEETT--B--S-SGGG--TT-----SPB--EEEE--HHHHHHHHHHHHHHTT-----SS--BTTTBTHHHHHHTTTSHHHHHHHHHHHSTTSEEEE-BTTS--EEEE--HHHHHIIIIITGGGS--HHHHHHHHHHHHTT-TTT--HHHHHHHHHHHHHHHH-HHHHHHHHHHHHHHIIIIIHHHHHHHHHHT-EEEHHHHHHHHHHHHHHHHHH--------TTSPPPHHHHHHHHHHHHHHHHHH-S-HHHHHHHHHTT-THHHHHHHHHHHHHHHHHHHHHHHHHHTTS--S---HHHHHHHTT--HHHHHHHHHHHHHHHHHHHHHHHHHHHHHHHT-HHHHHHHHHHHHTTTTS---HHHHHT-HHHHHHHHHHHHHS-SS--EEEE-SS-EE-TTS-EE-TT-EEEE-HHHHTT-HHHH-TTTTS--GGGGBSS-STT--SBP---TTTSGGG--GGG--TTHHHHHHHHHHHHHHHHTTEEEEES--SPPPEEESSSEEETT--EEEEEE-----

Radius of gyration: 32.67 Å; chains: 1; bounding box: 83×73×89 Å

Organism: Acer saccharum (NCBI:txid4024)

pLDDT: mean 89.6, std 11.36, range [32.06, 98.88]